Protein AF-0000000076438885 (afdb_homodimer)

Organism: Bos indicus x Bos taurus (NCBI:txid30522)

Solvent-accessible surface area (backbone atoms only — not comparable to full-atom values): 57020 Å² total; per-residue (Å²): 132,79,48,39,37,46,100,85,65,47,77,35,85,48,61,68,55,47,42,49,50,51,52,56,58,52,54,68,21,46,52,75,85,85,64,81,86,75,74,81,73,81,76,86,57,79,68,84,79,79,50,60,66,50,44,45,48,25,49,50,53,53,24,52,75,46,26,79,31,39,23,30,66,41,66,52,35,46,49,57,28,34,52,51,21,26,48,52,50,35,50,53,45,42,48,27,67,73,69,39,52,68,61,70,73,70,29,47,33,44,26,40,69,40,67,45,92,70,66,64,31,39,72,86,34,36,45,58,35,38,49,70,58,42,59,53,46,32,53,48,44,45,51,40,58,66,46,44,62,51,45,69,69,67,50,59,74,46,52,30,42,93,31,92,96,44,48,62,55,52,56,49,28,48,53,42,43,50,40,44,49,29,53,50,32,71,46,54,45,36,38,37,42,49,34,52,53,58,54,52,44,38,34,39,54,71,58,45,54,52,48,41,48,71,72,63,47,54,61,41,60,52,46,37,51,50,43,48,54,51,84,17,33,35,25,44,47,50,101,78,44,68,37,71,76,41,65,47,42,30,32,44,55,44,68,45,86,51,31,64,59,53,46,44,51,53,51,48,51,37,46,60,74,51,40,56,87,75,42,83,62,22,43,59,40,64,96,40,73,46,33,56,43,30,44,65,74,43,36,35,37,33,12,56,41,69,68,52,35,51,51,51,49,51,40,46,49,53,45,31,46,75,56,52,40,44,75,29,54,86,72,19,39,32,37,37,63,53,92,75,80,88,46,68,57,96,89,38,64,44,47,76,39,62,56,46,74,50,87,84,40,59,45,39,42,80,42,55,39,62,62,36,52,52,50,23,51,54,52,28,69,59,59,77,39,73,68,55,52,52,50,47,43,59,66,59,25,45,59,56,40,49,60,63,47,61,54,48,46,63,47,74,70,52,50,52,50,52,50,49,48,52,51,47,53,53,33,56,72,69,65,52,55,88,82,53,91,69,55,70,64,58,51,46,65,71,64,55,76,85,69,49,72,68,53,50,46,50,52,49,31,50,52,50,49,36,56,51,67,70,43,87,87,43,66,62,48,46,55,71,70,40,53,63,79,70,66,64,66,86,61,87,78,74,84,44,57,64,50,38,53,28,63,73,66,71,41,53,71,70,54,50,52,52,54,43,68,58,53,81,113,132,80,49,39,39,46,100,85,66,46,75,34,82,48,61,69,55,47,42,48,50,52,52,56,58,53,58,67,21,46,51,73,84,86,63,80,86,75,76,81,74,80,74,86,58,78,68,82,77,79,50,58,64,50,44,46,50,25,49,49,53,53,27,52,73,45,28,79,31,35,26,28,67,44,66,50,36,45,51,59,27,34,52,51,21,27,50,52,50,36,49,54,46,40,48,26,67,73,69,38,51,69,61,70,72,70,29,46,33,44,25,39,70,41,70,44,94,69,66,64,30,39,73,85,33,38,45,58,35,37,50,71,56,43,59,53,46,32,52,47,44,45,51,41,58,64,46,44,62,51,46,70,69,67,50,58,75,47,51,29,44,92,30,90,96,44,48,65,53,54,57,49,29,47,52,41,44,51,41,43,49,29,55,50,30,72,46,55,45,35,36,38,41,48,34,52,53,59,53,54,45,38,35,39,54,70,58,48,56,51,48,41,50,73,72,63,47,54,62,40,61,51,45,36,52,50,43,48,53,52,83,17,33,34,26,45,49,50,100,78,45,68,37,72,77,43,63,48,41,30,33,43,57,42,68,44,86,50,28,63,59,53,46,45,52,54,52,46,52,36,47,59,74,52,40,56,86,74,41,83,63,22,43,58,42,64,94,40,76,46,35,57,42,30,45,66,73,43,36,35,38,34,12,56,41,69,68,52,36,50,51,52,49,51,38,46,49,54,46,31,48,75,56,52,42,46,75,28,52,86,72,20,39,33,36,38,65,53,92,74,80,88,46,71,55,96,89,39,63,44,46,76,40,61,58,47,74,50,88,84,39,59,45,38,43,82,43,55,38,61,62,35,52,52,50,23,52,55,52,29,68,60,59,78,38,70,68,54,50,52,50,46,43,58,66,58,25,46,58,55,40,48,60,65,47,61,54,48,46,62,48,72,71,51,48,51,48,51,51,49,48,54,51,47,53,52,32,57,72,69,66,51,56,87,81,54,92,68,55,70,66,60,52,47,63,70,65,55,77,84,70,49,72,67,55,51,46,50,52,49,30,51,52,49,48,34,56,51,67,70,44,86,86,44,66,62,48,47,54,73,70,40,54,63,81,70,66,63,63,86,62,86,79,76,84,45,57,64,50,38,53,28,63,73,67,72,44,52,71,68,55,48,52,52,53,41,68,56,49,84,109

pLDDT: mean 83.46, std 12.61, range [27.72, 96.5]

Structure (mmCIF, N/CA/C/O backbone):
data_AF-0000000076438885-model_v1
#
loop_
_entity.id
_entity.type
_entity.pdbx_description
1 polymer 'Reverse transcriptase domain-containing protein'
#
loop_
_atom_site.group_PDB
_atom_site.id
_atom_site.type_symbol
_atom_site.label_atom_id
_atom_site.label_alt_id
_atom_site.label_comp_id
_atom_site.label_asym_id
_atom_site.label_entity_id
_atom_site.label_seq_id
_atom_site.pdbx_PDB_ins_code
_atom_site.Cartn_x
_atom_site.Cartn_y
_atom_site.Cartn_z
_atom_site.occupancy
_atom_site.B_iso_or_equiv
_atom_site.auth_seq_id
_atom_site.auth_comp_id
_atom_site.auth_asym_id
_atom_site.auth_atom_id
_atom_site.pdbx_PDB_model_num
ATOM 1 N N . MET A 1 1 ? 9.789 -0.807 22.453 1 44.31 1 MET A N 1
ATOM 2 C CA . MET A 1 1 ? 8.742 -0.35 23.359 1 44.31 1 MET A CA 1
ATOM 3 C C . MET A 1 1 ? 9.305 0.634 24.391 1 44.31 1 MET A C 1
ATOM 5 O O . MET A 1 1 ? 10.172 0.279 25.188 1 44.31 1 MET A O 1
ATOM 9 N N . GLY A 1 2 ? 9.375 1.85 24 1 55.56 2 GLY A N 1
ATOM 10 C CA . GLY A 1 2 ? 10.211 2.826 24.688 1 55.56 2 GLY A CA 1
ATOM 11 C C . GLY A 1 2 ? 9.797 3.062 26.125 1 55.56 2 GLY A C 1
ATOM 12 O O . GLY A 1 2 ? 8.68 2.715 26.516 1 55.56 2 GLY A O 1
ATOM 13 N N . SER A 1 3 ? 10.734 3.115 27.031 1 67.94 3 SER A N 1
ATOM 14 C CA . SER A 1 3 ? 10.625 3.465 28.438 1 67.94 3 SER A CA 1
ATOM 15 C C . SER A 1 3 ? 10.023 4.855 28.609 1 67.94 3 SER A C 1
ATOM 17 O O . SER A 1 3 ? 10.227 5.738 27.781 1 67.94 3 SER A O 1
ATOM 19 N N . ILE A 1 4 ? 8.883 4.992 29.391 1 76.44 4 ILE A N 1
ATOM 20 C CA . ILE A 1 4 ? 8.273 6.258 29.766 1 76.44 4 ILE A CA 1
ATOM 21 C C . ILE A 1 4 ? 8.758 6.66 31.156 1 76.44 4 ILE A C 1
ATOM 23 O O . ILE A 1 4 ? 9.039 5.801 32 1 76.44 4 ILE A O 1
ATOM 27 N N . LYS A 1 5 ? 9.016 7.848 31.312 1 78.81 5 LYS A N 1
ATOM 28 C CA . LYS A 1 5 ? 9.516 8.344 32.594 1 78.81 5 LYS A CA 1
ATOM 29 C C . LYS A 1 5 ? 8.367 8.633 33.562 1 78.81 5 LYS A C 1
ATOM 31 O O . LYS A 1 5 ? 7.273 9.016 33.125 1 78.81 5 LYS A O 1
ATOM 36 N N . ASP A 1 6 ? 8.594 8.344 34.812 1 77.25 6 ASP A N 1
ATOM 37 C CA . ASP A 1 6 ? 7.598 8.68 35.844 1 77.25 6 ASP A CA 1
ATOM 38 C C . ASP A 1 6 ? 7.629 10.172 36.156 1 77.25 6 ASP A C 1
ATOM 40 O O . ASP A 1 6 ? 8.391 10.93 35.562 1 77.25 6 ASP A O 1
ATOM 44 N N . ARG A 1 7 ? 6.812 10.664 37.125 1 75.81 7 ARG A N 1
ATOM 45 C CA . ARG A 1 7 ? 6.684 12.07 37.5 1 75.81 7 ARG A CA 1
ATOM 46 C C . ARG A 1 7 ? 8.008 12.625 38 1 75.81 7 ARG A C 1
ATOM 48 O O . ARG A 1 7 ? 8.281 13.82 37.844 1 75.81 7 ARG A O 1
ATOM 55 N N . ASN A 1 8 ? 8.836 11.625 38.531 1 75.38 8 ASN A N 1
ATOM 56 C CA . ASN A 1 8 ? 10.117 12.031 39.094 1 75.38 8 ASN A CA 1
ATOM 57 C C . ASN A 1 8 ? 11.258 11.852 38.094 1 75.38 8 ASN A C 1
ATOM 59 O O . ASN A 1 8 ? 12.43 12.016 38.469 1 75.38 8 ASN A O 1
ATOM 63 N N . GLY A 1 9 ? 10.922 11.555 36.906 1 77 9 GLY A N 1
ATOM 64 C CA . GLY A 1 9 ? 11.93 11.477 35.875 1 77 9 GLY A CA 1
ATOM 65 C C . GLY A 1 9 ? 12.57 10.109 35.75 1 77 9 GLY A C 1
ATOM 66 O O . GLY A 1 9 ? 13.547 9.93 35.031 1 77 9 GLY A O 1
ATOM 67 N N . MET A 1 10 ? 12.133 9.125 36.5 1 77.12 10 MET A N 1
ATOM 68 C CA . MET A 1 10 ? 12.727 7.789 36.469 1 77.12 10 MET A CA 1
ATOM 69 C C . MET A 1 10 ? 12.125 6.949 35.375 1 77.12 10 MET A C 1
ATOM 71 O O . MET A 1 10 ? 10.93 7.035 35.094 1 77.12 10 MET A O 1
ATOM 75 N N . ASP A 1 11 ? 12.953 6.223 34.719 1 82.5 11 ASP A N 1
ATOM 76 C CA . ASP A 1 11 ? 12.523 5.383 33.594 1 82.5 11 ASP A CA 1
ATOM 77 C C . ASP A 1 11 ? 11.688 4.203 34.094 1 82.5 11 ASP A C 1
ATOM 79 O O . ASP A 1 11 ? 12.078 3.516 35.062 1 82.5 11 ASP A O 1
ATOM 83 N N . LEU A 1 12 ? 10.539 4.031 33.594 1 81.94 12 LEU A N 1
ATOM 84 C CA . LEU A 1 12 ? 9.656 2.916 33.938 1 81.94 12 LEU A CA 1
ATOM 85 C C . LEU A 1 12 ? 9.82 1.779 32.906 1 81.94 12 LEU A C 1
ATOM 87 O O . LEU A 1 12 ? 9.797 2.008 31.703 1 81.94 12 LEU A O 1
ATOM 91 N N . THR A 1 13 ? 10.086 0.599 33.375 1 78.81 13 THR A N 1
ATOM 92 C CA . THR A 1 13 ? 10.297 -0.53 32.469 1 78.81 13 THR A CA 1
ATOM 93 C C . THR A 1 13 ? 9.18 -1.556 32.625 1 78.81 13 THR A C 1
ATOM 95 O O . THR A 1 13 ? 8.906 -2.318 31.688 1 78.81 13 THR A O 1
ATOM 98 N N . GLU A 1 14 ? 8.5 -1.456 33.719 1 78.38 14 GLU A N 1
ATOM 99 C CA . GLU A 1 14 ? 7.461 -2.457 33.969 1 78.38 14 GLU A CA 1
ATOM 100 C C . GLU A 1 14 ? 6.145 -2.059 33.312 1 78.38 14 GLU A C 1
ATOM 102 O O . GLU A 1 14 ? 5.742 -0.896 33.375 1 78.38 14 GLU A O 1
ATOM 107 N N . ALA A 1 15 ? 5.504 -3.037 32.781 1 81.88 15 ALA A N 1
ATOM 108 C CA . ALA A 1 15 ? 4.27 -2.84 32.031 1 81.88 15 ALA A CA 1
ATOM 109 C C . ALA A 1 15 ? 3.205 -2.166 32.906 1 81.88 15 ALA A C 1
ATOM 111 O O . ALA A 1 15 ? 2.545 -1.223 32.469 1 81.88 15 ALA A O 1
ATOM 112 N N . GLU A 1 16 ? 3.066 -2.586 34.094 1 82.94 16 GLU A N 1
ATOM 113 C CA . GLU A 1 16 ? 2.025 -2.059 34.969 1 82.94 16 GLU A CA 1
ATOM 114 C C . GLU A 1 16 ? 2.305 -0.607 35.344 1 82.94 16 GLU A C 1
ATOM 116 O O . GLU A 1 16 ? 1.382 0.202 35.469 1 82.94 16 GLU A O 1
ATOM 121 N N . ASP A 1 17 ? 3.52 -0.345 35.531 1 83.75 17 ASP A N 1
ATOM 122 C CA . ASP A 1 17 ? 3.904 1.018 35.906 1 83.75 17 ASP A CA 1
ATOM 123 C C . ASP A 1 17 ? 3.676 1.975 34.75 1 83.75 17 ASP A C 1
ATOM 125 O O . ASP A 1 17 ? 3.281 3.125 34.938 1 83.75 17 ASP A O 1
ATOM 129 N N . ILE A 1 18 ? 3.928 1.533 33.625 1 83.25 18 ILE A N 1
ATOM 130 C CA . ILE A 1 18 ? 3.717 2.354 32.438 1 83.25 18 ILE A CA 1
ATOM 131 C C . ILE A 1 18 ? 2.227 2.648 32.281 1 83.25 18 ILE A C 1
ATOM 133 O O . ILE A 1 18 ? 1.841 3.789 32 1 83.25 18 ILE A O 1
ATOM 137 N N . LYS A 1 19 ? 1.438 1.664 32.5 1 84.75 19 LYS A N 1
ATOM 138 C CA . LYS A 1 19 ? -0.008 1.852 32.406 1 84.75 19 LYS A CA 1
ATOM 139 C C . LYS A 1 19 ? -0.5 2.838 33.469 1 84.75 19 LYS A C 1
ATOM 141 O O . LYS A 1 19 ? -1.353 3.682 33.188 1 84.75 19 LYS A O 1
ATOM 146 N N . LYS A 1 20 ? 0.066 2.68 34.562 1 84.5 20 LYS A N 1
ATOM 147 C CA . LYS A 1 20 ? -0.312 3.576 35.656 1 84.5 20 LYS A CA 1
ATOM 148 C C . LYS A 1 20 ? 0.082 5.016 35.344 1 84.5 20 LYS A C 1
ATOM 150 O O . LYS A 1 20 ? -0.666 5.949 35.656 1 84.5 20 LYS A O 1
ATOM 155 N N . ARG A 1 21 ? 1.213 5.133 34.812 1 85.56 21 ARG A N 1
ATOM 156 C CA . ARG A 1 21 ? 1.665 6.477 34.438 1 85.56 21 ARG A CA 1
ATOM 157 C C . ARG A 1 21 ? 0.74 7.105 33.406 1 85.56 21 ARG A C 1
ATOM 159 O O . ARG A 1 21 ? 0.396 8.281 33.5 1 85.56 21 ARG A O 1
ATOM 166 N N . TRP A 1 22 ? 0.438 6.352 32.5 1 85.56 22 TRP A N 1
ATOM 167 C CA . TRP A 1 22 ? -0.503 6.848 31.5 1 85.56 22 TRP A CA 1
ATOM 168 C C . TRP A 1 22 ? -1.851 7.172 32.125 1 85.56 22 TRP A C 1
ATOM 170 O O . TRP A 1 22 ? -2.479 8.18 31.797 1 85.56 22 TRP A O 1
ATOM 180 N N . GLN A 1 23 ? -2.221 6.391 33 1 83.62 23 GLN A N 1
ATOM 181 C CA . GLN A 1 23 ? -3.459 6.656 33.719 1 83.62 23 GLN A CA 1
ATOM 182 C C . GLN A 1 23 ? -3.391 7.988 34.469 1 83.62 23 GLN A C 1
ATOM 184 O O . GLN A 1 23 ? -4.359 8.75 34.469 1 83.62 23 GLN A O 1
ATOM 189 N N . GLU A 1 24 ? -2.311 8.219 35 1 83.25 24 GLU A N 1
ATOM 190 C CA . GLU A 1 24 ? -2.107 9.484 35.688 1 83.25 24 GLU A CA 1
ATOM 191 C C . GLU A 1 24 ? -2.164 10.664 34.719 1 83.25 24 GLU A C 1
ATOM 193 O O . GLU A 1 24 ? -2.725 11.711 35.062 1 83.25 24 GLU A O 1
ATOM 198 N N . TYR A 1 25 ? -1.549 10.414 33.656 1 84.06 25 TYR A N 1
ATOM 199 C CA . TYR A 1 25 ? -1.503 11.477 32.656 1 84.06 25 TYR A CA 1
ATOM 200 C C . TYR A 1 25 ? -2.906 11.852 32.188 1 84.06 25 TYR A C 1
ATOM 202 O O . TYR A 1 25 ? -3.15 12.992 31.797 1 84.06 25 TYR A O 1
ATOM 210 N N . THR A 1 26 ? -3.852 10.977 32.281 1 82.75 26 THR A N 1
ATOM 211 C CA . THR A 1 26 ? -5.207 11.211 31.812 1 82.75 26 THR A CA 1
ATOM 212 C C . THR A 1 26 ? -5.938 12.203 32.719 1 82.75 26 THR A C 1
ATOM 214 O O . THR A 1 26 ? -7.031 12.664 32.375 1 82.75 26 THR A O 1
ATOM 217 N N . GLU A 1 27 ? -5.375 12.547 33.781 1 80.75 27 GLU A N 1
ATOM 218 C CA . GLU A 1 27 ? -5.953 13.562 34.656 1 80.75 27 GLU A CA 1
ATOM 219 C C . GLU A 1 27 ? -6.086 14.898 33.938 1 80.75 27 GLU A C 1
ATOM 221 O O . GLU A 1 27 ? -6.891 15.75 34.344 1 80.75 27 GLU A O 1
ATOM 226 N N . LEU A 1 28 ? -5.309 15 32.938 1 81.25 28 LEU A N 1
ATOM 227 C CA . LEU A 1 28 ? -5.344 16.203 32.094 1 81.25 28 LEU A CA 1
ATOM 228 C C . LEU A 1 28 ? -6.742 16.438 31.547 1 81.25 28 LEU A C 1
ATOM 230 O O . LEU A 1 28 ? -7.148 17.578 31.328 1 81.25 28 LEU A O 1
ATOM 234 N N . TYR A 1 29 ? -7.504 15.398 31.453 1 83 29 TYR A N 1
ATOM 235 C CA . TYR A 1 29 ? -8.805 15.477 30.781 1 83 29 TYR A CA 1
ATOM 236 C C . TYR A 1 29 ? -9.922 15.633 31.812 1 83 29 TYR A C 1
ATOM 238 O O . TYR A 1 29 ? -11.102 15.68 31.438 1 83 29 TYR A O 1
ATOM 246 N N . LYS A 1 30 ? -9.586 15.68 33.031 1 82.56 30 LYS A N 1
ATOM 247 C CA . LYS A 1 30 ? -10.602 15.797 34.062 1 82.56 30 LYS A CA 1
ATOM 248 C C . LYS A 1 30 ? -11.25 17.188 34.062 1 82.56 30 LYS A C 1
ATOM 250 O O . LYS A 1 30 ? -10.57 18.188 33.812 1 82.56 30 LYS A O 1
ATOM 255 N N . LYS A 1 31 ? -12.562 17.156 34.219 1 79 31 LYS A N 1
ATOM 256 C CA . LYS A 1 31 ? -13.344 18.391 34.219 1 79 31 LYS A CA 1
ATOM 257 C C . LYS A 1 31 ? -12.945 19.281 35.406 1 79 31 LYS A C 1
ATOM 259 O O . LYS A 1 31 ? -12.68 18.781 36.5 1 79 31 LYS A O 1
ATOM 264 N N . ASP A 1 32 ? -12.742 20.531 35.094 1 69.69 32 ASP A N 1
ATOM 265 C CA . ASP A 1 32 ? -12.531 21.469 36.188 1 69.69 32 ASP A CA 1
ATOM 266 C C . ASP A 1 32 ? -13.828 21.703 36.969 1 69.69 32 ASP A C 1
ATOM 268 O O . ASP A 1 32 ? -14.906 21.781 36.375 1 69.69 32 ASP A O 1
ATOM 272 N N . LEU A 1 33 ? -14.094 21.172 38.25 1 58.59 33 LEU A N 1
ATOM 273 C CA . LEU A 1 33 ? -15.219 21.109 39.188 1 58.59 33 LEU A CA 1
ATOM 274 C C . LEU A 1 33 ? -16.078 22.375 39.094 1 58.59 33 LEU A C 1
ATOM 276 O O . LEU A 1 33 ? -17.25 22.359 39.438 1 58.59 33 LEU A O 1
ATOM 280 N N . HIS A 1 34 ? -15.664 23.547 38.781 1 53.91 34 HIS A N 1
ATOM 281 C CA . HIS A 1 34 ? -16.406 24.75 39.125 1 53.91 34 HIS A CA 1
ATOM 282 C C . HIS A 1 34 ? -17.5 25.031 38.094 1 53.91 34 HIS A C 1
ATOM 284 O O . HIS A 1 34 ? -18.25 26 38.219 1 53.91 34 HIS A O 1
ATOM 290 N N . ASN A 1 35 ? -17.703 24.266 37.031 1 56.44 35 ASN A N 1
ATOM 291 C CA . ASN A 1 35 ? -18.656 24.812 36.062 1 56.44 35 ASN A CA 1
ATOM 292 C C . ASN A 1 35 ? -19.844 23.875 35.875 1 56.44 35 ASN A C 1
ATOM 294 O O . ASN A 1 35 ? -19.703 22.766 35.344 1 56.44 35 ASN A O 1
ATOM 298 N N . PRO A 1 36 ? -21.031 24.156 36.625 1 54.72 36 PRO A N 1
ATOM 299 C CA . PRO A 1 36 ? -22.203 23.297 36.469 1 54.72 36 PRO A CA 1
ATOM 300 C C . PRO A 1 36 ? -22.656 23.172 35.031 1 54.72 36 PRO A C 1
ATOM 302 O O . PRO A 1 36 ? -22.5 24.094 34.25 1 54.72 36 PRO A O 1
ATOM 305 N N . ASP A 1 37 ? -22.938 21.984 34.469 1 59.34 37 ASP A N 1
ATOM 306 C CA . ASP A 1 37 ? -23.469 21.625 33.156 1 59.34 37 ASP A CA 1
ATOM 307 C C . ASP A 1 37 ? -24.891 22.172 32.969 1 59.34 37 ASP A C 1
ATOM 309 O O . ASP A 1 37 ? -25.859 21.547 33.406 1 59.34 37 ASP A O 1
ATOM 313 N N . ASN A 1 38 ? -25.188 23.453 33.188 1 53.31 38 ASN A N 1
ATOM 314 C CA . ASN A 1 38 ? -26.578 23.922 33.156 1 53.31 38 ASN A CA 1
ATOM 315 C C . ASN A 1 38 ? -27.094 24 31.703 1 53.31 38 ASN A C 1
ATOM 317 O O . ASN A 1 38 ? -27.234 25.094 31.156 1 53.31 38 ASN A O 1
ATOM 321 N N . HIS A 1 39 ? -26.766 23.156 30.859 1 58.88 39 HIS A N 1
ATOM 322 C CA . HIS A 1 39 ? -27.266 23.547 29.531 1 58.88 39 HIS A CA 1
ATOM 323 C C . HIS A 1 39 ? -28.594 22.844 29.234 1 58.88 39 HIS A C 1
ATOM 325 O O . HIS A 1 39 ? -28.625 21.641 28.953 1 58.88 39 HIS A O 1
ATOM 331 N N . ASP A 1 40 ? -29.703 23.25 29.922 1 55.09 40 ASP A N 1
ATOM 332 C CA . ASP A 1 40 ? -31.047 22.734 29.625 1 55.09 40 ASP A CA 1
ATOM 333 C C . ASP A 1 40 ? -31.625 23.406 28.375 1 55.09 40 ASP A C 1
ATOM 335 O O . ASP A 1 40 ? -32.25 24.453 28.453 1 55.09 40 ASP A O 1
ATOM 339 N N . GLY A 1 41 ? -30.969 23.484 27.328 1 56.28 41 GLY A N 1
ATOM 340 C CA . GLY A 1 41 ? -31.672 24.188 26.266 1 56.28 41 GLY A CA 1
ATOM 341 C C . GLY A 1 41 ? -32.75 23.359 25.594 1 56.28 41 GLY A C 1
ATOM 342 O O . GLY A 1 41 ? -32.625 22.141 25.5 1 56.28 41 GLY A O 1
ATOM 343 N N . VAL A 1 42 ? -34 23.797 25.688 1 61.12 42 VAL A N 1
ATOM 344 C CA . VAL A 1 42 ? -35.156 23.266 24.969 1 61.12 42 VAL A CA 1
ATOM 345 C C . VAL A 1 42 ? -34.969 23.453 23.469 1 61.12 42 VAL A C 1
ATOM 347 O O . VAL A 1 42 ? -34.688 24.562 23 1 61.12 42 VAL A O 1
ATOM 350 N N . ILE A 1 43 ? -34.75 22.312 22.703 1 70.69 43 ILE A N 1
ATOM 351 C CA . ILE A 1 43 ? -34.688 22.375 21.25 1 70.69 43 ILE A CA 1
ATOM 352 C C . ILE A 1 43 ? -36 22.828 20.672 1 70.69 43 ILE A C 1
ATOM 354 O O . ILE A 1 43 ? -37.031 22.156 20.859 1 70.69 43 ILE A O 1
ATOM 358 N N . THR A 1 44 ? -36.125 24 20.172 1 73.19 44 THR A N 1
ATOM 359 C CA . THR A 1 44 ? -37.344 24.516 19.625 1 73.19 44 THR A CA 1
ATOM 360 C C . THR A 1 44 ? -37.469 24.172 18.141 1 73.19 44 THR A C 1
ATOM 362 O O . THR A 1 44 ? -38.594 24 17.641 1 73.19 44 THR A O 1
ATOM 365 N N . HIS A 1 45 ? -36.375 24.016 17.438 1 86 45 HIS A N 1
ATOM 366 C CA . HIS A 1 45 ? -36.406 23.766 15.992 1 86 45 HIS A CA 1
ATOM 367 C C . HIS A 1 45 ? -35.375 22.734 15.586 1 86 45 HIS A C 1
ATOM 369 O O . HIS A 1 45 ? -34.188 22.859 15.922 1 86 45 HIS A O 1
ATOM 375 N N . LEU A 1 46 ? -35.906 21.766 14.945 1 88.75 46 LEU A N 1
ATOM 376 C CA . LEU A 1 46 ? -35 20.734 14.422 1 88.75 46 LEU A CA 1
ATOM 377 C C . LEU A 1 46 ? -34.5 21.094 13.031 1 88.75 46 LEU A C 1
ATOM 379 O O . LEU A 1 46 ? -35.281 21.625 12.219 1 88.75 46 LEU A O 1
ATOM 383 N N . GLU A 1 47 ? -33.219 20.922 12.844 1 92.12 47 GLU A N 1
ATOM 384 C CA . GLU A 1 47 ? -32.688 21.078 11.5 1 92.12 47 GLU A CA 1
ATOM 385 C C . GLU A 1 47 ? -33.25 20.047 10.539 1 92.12 47 GLU A C 1
ATOM 387 O O . GLU A 1 47 ? -33.812 19.031 10.977 1 92.12 47 GLU A O 1
ATOM 392 N N . PRO A 1 48 ? -33.188 20.328 9.266 1 92.62 48 PRO A N 1
ATOM 393 C CA . PRO A 1 48 ? -33.75 19.375 8.297 1 92.62 48 PRO A CA 1
ATOM 394 C C . PRO A 1 48 ? -33.219 17.969 8.469 1 92.62 48 PRO A C 1
ATOM 396 O O . PRO A 1 48 ? -32.031 17.781 8.82 1 92.62 48 PRO A O 1
ATOM 399 N N . ASP A 1 49 ? -34.031 16.984 8.188 1 94.44 49 ASP A N 1
ATOM 400 C CA . ASP A 1 49 ? -33.688 15.578 8.344 1 94.44 49 ASP A CA 1
ATOM 401 C C . ASP A 1 49 ? -32.5 15.195 7.477 1 94.44 49 ASP A C 1
ATOM 403 O O . ASP A 1 49 ? -32.188 15.875 6.496 1 94.44 49 ASP A O 1
ATOM 407 N N . ILE A 1 50 ? -31.859 14.148 7.898 1 94.38 50 ILE A N 1
ATOM 408 C CA . ILE A 1 50 ? -30.734 13.602 7.148 1 94.38 50 ILE A CA 1
ATOM 409 C C . ILE A 1 50 ? -31.25 12.844 5.926 1 94.38 50 ILE A C 1
ATOM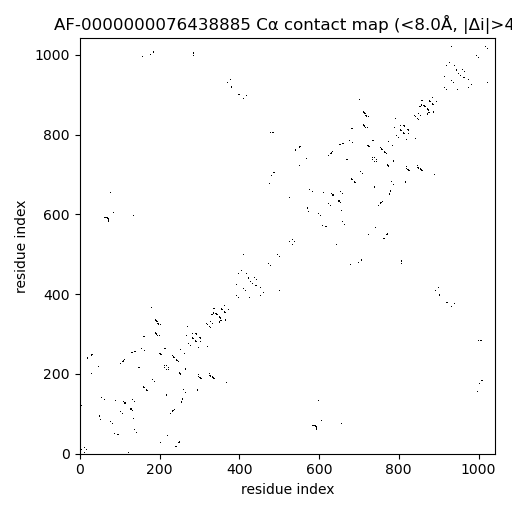 411 O O . ILE A 1 50 ? -32.188 12.062 6.027 1 94.38 50 ILE A O 1
ATOM 415 N N . LEU A 1 51 ? -30.672 13.148 4.879 1 93.19 51 LEU A N 1
ATOM 416 C CA . LEU A 1 51 ? -31.062 12.453 3.656 1 93.19 51 LEU A CA 1
ATOM 417 C C . LEU A 1 51 ? -30.203 11.195 3.463 1 93.19 51 LEU A C 1
ATOM 419 O O . LEU A 1 51 ? -29.078 11.133 3.947 1 93.19 51 LEU A O 1
ATOM 423 N N . GLU A 1 52 ? -30.797 10.305 2.787 1 89 52 GLU A N 1
ATOM 424 C CA . GLU A 1 52 ? -30.062 9.07 2.498 1 89 52 GLU A CA 1
ATOM 425 C C . GLU A 1 52 ? -28.797 9.352 1.684 1 89 52 GLU A C 1
ATOM 427 O O . GLU A 1 52 ? -27.781 8.695 1.865 1 89 52 GLU A O 1
ATOM 432 N N . CYS A 1 53 ? -28.922 10.328 0.885 1 88.62 53 CYS A N 1
ATOM 433 C CA . CYS A 1 53 ? -27.781 10.672 0.04 1 88.62 53 CYS A CA 1
ATOM 434 C C . CYS A 1 53 ? -26.609 11.188 0.877 1 88.62 53 CYS A C 1
ATOM 436 O O . CYS A 1 53 ? -25.453 11.023 0.5 1 88.62 53 CYS A O 1
ATOM 438 N N . GLU A 1 54 ? -26.922 11.812 1.953 1 90.94 54 GLU A N 1
ATOM 439 C CA . GLU A 1 54 ? -25.875 12.305 2.84 1 90.94 54 GLU A CA 1
ATOM 440 C C . GLU A 1 54 ? -25.125 11.156 3.5 1 90.94 54 GLU A C 1
ATOM 442 O O . GLU A 1 54 ? -23.906 11.219 3.672 1 90.94 54 GLU A O 1
ATOM 447 N N . VAL A 1 55 ? -25.844 10.148 3.771 1 87.12 55 VAL A N 1
ATOM 448 C CA . VAL A 1 55 ? -25.25 8.977 4.398 1 87.12 55 VAL A CA 1
ATOM 449 C C . VAL A 1 55 ? -24.328 8.266 3.404 1 87.12 55 VAL A C 1
ATOM 451 O O . VAL A 1 55 ? -23.219 7.855 3.754 1 87.12 55 VAL A O 1
ATOM 454 N N . LYS A 1 56 ? -24.844 8.242 2.25 1 81.81 56 LYS A N 1
ATOM 455 C CA . LYS A 1 56 ? -24.047 7.617 1.2 1 81.81 56 LYS A CA 1
ATOM 456 C C . LYS A 1 56 ? -22.75 8.398 0.958 1 81.81 56 LYS A C 1
ATOM 458 O O . LYS A 1 56 ? -21.672 7.809 0.865 1 81.81 56 LYS A O 1
ATOM 463 N N . TRP A 1 57 ? -22.938 9.656 0.902 1 83.81 57 TRP A N 1
ATOM 464 C CA . TRP A 1 57 ? -21.781 10.523 0.716 1 83.81 57 TRP A CA 1
ATOM 465 C C . TRP A 1 57 ? -20.781 10.352 1.853 1 83.81 57 TRP A C 1
ATOM 467 O O . TRP A 1 57 ? -19.578 10.242 1.616 1 83.81 57 TRP A O 1
ATOM 477 N N . ALA A 1 58 ? -21.219 10.32 3.002 1 84.44 58 ALA A N 1
ATOM 478 C CA . ALA A 1 58 ? -20.359 10.195 4.176 1 84.44 58 ALA A CA 1
ATOM 479 C C . ALA A 1 58 ? -19.609 8.875 4.164 1 84.44 58 ALA A C 1
ATOM 481 O O . ALA A 1 58 ? -18.406 8.828 4.461 1 84.44 58 ALA A O 1
ATOM 482 N N . LEU A 1 59 ? -20.266 7.945 3.793 1 74.69 59 LEU A N 1
ATOM 483 C CA . LEU A 1 59 ? -19.672 6.617 3.729 1 74.69 59 LEU A CA 1
ATOM 484 C C . LEU A 1 59 ? -18.562 6.574 2.686 1 74.69 59 LEU A C 1
ATOM 486 O O . LEU A 1 59 ? -17.484 6.008 2.932 1 74.69 59 LEU A O 1
ATOM 490 N N . GLU A 1 60 ? -18.812 7.18 1.625 1 71.12 60 GLU A N 1
ATOM 491 C CA . GLU A 1 60 ? -17.828 7.215 0.544 1 71.12 60 GLU A CA 1
ATOM 492 C C . GLU A 1 60 ? -16.625 8.055 0.929 1 71.12 60 GLU A C 1
ATOM 494 O O . GLU A 1 60 ? -15.492 7.715 0.574 1 71.12 60 GLU A O 1
ATOM 499 N N . SER A 1 61 ? -16.891 9.078 1.584 1 74.62 61 SER A N 1
ATOM 500 C CA . SER A 1 61 ? -15.828 10.008 1.963 1 74.62 61 SER A CA 1
ATOM 501 C C . SER A 1 61 ? -14.883 9.375 2.979 1 74.62 61 SER A C 1
ATOM 503 O O . SER A 1 61 ? -13.695 9.695 3.006 1 74.62 61 SER A O 1
ATOM 505 N N . ILE A 1 62 ? -15.406 8.586 3.764 1 68.88 62 ILE A N 1
ATOM 506 C CA . ILE A 1 62 ? -14.617 7.957 4.812 1 68.88 62 ILE A CA 1
ATOM 507 C C . ILE A 1 62 ? -13.766 6.836 4.219 1 68.88 62 ILE A C 1
ATOM 509 O O . ILE A 1 62 ? -12.617 6.641 4.617 1 68.88 62 ILE A O 1
ATOM 513 N N . THR A 1 63 ? -14.375 6.281 3.26 1 55.97 63 THR A N 1
ATOM 514 C CA . THR A 1 63 ? -13.695 5.137 2.652 1 55.97 63 THR A CA 1
ATOM 515 C C . THR A 1 63 ? -12.578 5.602 1.73 1 55.97 63 THR A C 1
ATOM 517 O O . THR A 1 63 ? -11.523 4.965 1.658 1 55.97 63 THR A O 1
ATOM 520 N N . THR A 1 64 ? -12.859 6.742 0.957 1 50.31 64 THR A N 1
ATOM 521 C CA . THR A 1 64 ? -11.875 7.211 -0.012 1 50.31 64 THR A CA 1
ATOM 522 C C . THR A 1 64 ? -10.664 7.809 0.696 1 50.31 64 THR A C 1
ATOM 524 O O . THR A 1 64 ? -9.547 7.738 0.187 1 50.31 64 THR A O 1
ATOM 527 N N . ASN A 1 65 ? -10.922 8.672 1.617 1 45.72 65 ASN A N 1
ATOM 528 C CA . ASN A 1 65 ? -9.805 9.352 2.258 1 45.72 65 ASN A CA 1
ATOM 529 C C . ASN A 1 65 ? -8.828 8.367 2.883 1 45.72 65 ASN A C 1
ATOM 531 O O . ASN A 1 65 ? -7.652 8.688 3.086 1 45.72 65 ASN A O 1
ATOM 535 N N . LYS A 1 66 ? -9.297 7.379 3.293 1 39.06 66 LYS A N 1
ATOM 536 C CA . LYS A 1 66 ? -8.359 6.398 3.836 1 39.06 66 LYS A CA 1
ATOM 537 C C . LYS A 1 66 ? -7.793 5.512 2.732 1 39.06 66 LYS A C 1
ATOM 539 O O . LYS A 1 66 ? -6.848 4.754 2.963 1 39.06 66 LYS A O 1
ATOM 544 N N . ALA A 1 67 ? -8.758 5.352 1.736 1 36.72 67 ALA A N 1
ATOM 545 C CA . ALA A 1 67 ? -8.438 4.238 0.846 1 36.72 67 ALA A CA 1
ATOM 546 C C . ALA A 1 67 ? -7.238 4.566 -0.035 1 36.72 67 ALA A C 1
ATOM 548 O O . ALA A 1 67 ? -7.195 4.184 -1.206 1 36.72 67 ALA A O 1
ATOM 549 N N . SER A 1 68 ? -6.707 5.652 -0.041 1 33.19 68 SER A N 1
ATOM 550 C CA . SER A 1 68 ? -5.574 5.371 -0.913 1 33.19 68 SER A CA 1
ATOM 551 C C . SER A 1 68 ? -4.957 4.008 -0.6 1 33.19 68 SER A C 1
ATOM 553 O O . SER A 1 68 ? -4.02 3.576 -1.272 1 33.19 68 SER A O 1
ATOM 555 N N . GLY A 1 69 ? -5.035 3.596 0.576 1 31.19 69 GLY A N 1
ATOM 556 C CA . GLY A 1 69 ? -4.609 2.217 0.759 1 31.19 69 GLY A CA 1
ATOM 557 C C . GLY A 1 69 ? -5.602 1.208 0.209 1 31.19 69 GLY A C 1
ATOM 558 O O . GLY A 1 69 ? -6.75 1.553 -0.086 1 31.19 69 GLY A O 1
ATOM 559 N N . GLY A 1 70 ? -5.184 0.044 -0.413 1 30.56 70 GLY A N 1
ATOM 560 C CA . GLY A 1 70 ? -5.75 -1.137 -1.046 1 30.56 70 GLY A CA 1
ATOM 561 C C . GLY A 1 70 ? -6.992 -1.653 -0.343 1 30.56 70 GLY A C 1
ATOM 562 O O . GLY A 1 70 ? -7.043 -2.816 0.065 1 30.56 70 GLY A O 1
ATOM 563 N N . ASP A 1 71 ? -7.562 -0.918 0.462 1 33.47 71 ASP A N 1
ATOM 564 C CA . ASP A 1 71 ? -8.633 -1.637 1.153 1 33.47 71 ASP A CA 1
ATOM 565 C C . ASP A 1 71 ? -9.695 -2.119 0.171 1 33.47 71 ASP A C 1
ATOM 567 O O . ASP A 1 71 ? -9.977 -1.451 -0.826 1 33.47 71 ASP A O 1
ATOM 571 N N . GLY A 1 72 ? -9.789 -3.371 -0.111 1 34.41 72 GLY A N 1
ATOM 572 C CA . GLY A 1 72 ? -10.391 -4.43 -0.907 1 34.41 72 GLY A CA 1
ATOM 573 C C . GLY A 1 72 ? -11.898 -4.293 -1.04 1 34.41 72 GLY A C 1
ATOM 574 O O . GLY A 1 72 ? -12.57 -5.234 -1.457 1 34.41 72 GLY A O 1
ATOM 575 N N . ILE A 1 73 ? -12.602 -3.537 -0.15 1 37.5 73 ILE A N 1
ATOM 576 C CA . ILE A 1 73 ? -14.008 -3.791 -0.467 1 37.5 73 ILE A CA 1
ATOM 577 C C . ILE A 1 73 ? -14.344 -3.199 -1.833 1 37.5 73 ILE A C 1
ATOM 579 O O . ILE A 1 73 ? -14.219 -1.989 -2.039 1 37.5 73 ILE A O 1
ATOM 583 N N . PRO A 1 74 ? -14.461 -4.039 -2.727 1 40.72 74 PRO A N 1
ATOM 584 C CA . PRO A 1 74 ? -14.867 -3.596 -4.062 1 40.72 74 PRO A CA 1
ATOM 585 C C . PRO A 1 74 ? -16.031 -2.611 -4.031 1 40.72 74 PRO A C 1
ATOM 587 O O . PRO A 1 74 ? -16.891 -2.695 -3.148 1 40.72 74 PRO A O 1
ATOM 590 N N . VAL A 1 75 ? -15.938 -1.54 -4.637 1 44.03 75 VAL A N 1
ATOM 591 C CA . VAL A 1 75 ? -16.906 -0.469 -4.848 1 44.03 75 VAL A CA 1
ATOM 592 C C . VAL A 1 75 ? -18.312 -1.062 -4.996 1 44.03 75 VAL A C 1
ATOM 594 O O . VAL A 1 75 ? -19.281 -0.497 -4.5 1 44.03 75 VAL A O 1
ATOM 597 N N . GLU A 1 76 ? -18.391 -2.186 -5.691 1 44.81 76 GLU A N 1
ATOM 598 C CA . GLU A 1 76 ? -19.703 -2.789 -5.965 1 44.81 76 GLU A CA 1
ATOM 599 C C . GLU A 1 76 ? -20.375 -3.26 -4.68 1 44.81 76 GLU A C 1
ATOM 601 O O . GLU A 1 76 ? -21.578 -3.084 -4.504 1 44.81 76 GLU A O 1
ATOM 606 N N . LEU A 1 77 ? -19.609 -3.928 -3.963 1 44.72 77 LEU A N 1
ATOM 607 C CA . LEU A 1 77 ? -20.188 -4.34 -2.684 1 44.72 77 LEU A CA 1
ATOM 608 C C . LEU A 1 77 ? -20.578 -3.129 -1.849 1 44.72 77 LEU A C 1
ATOM 610 O O . LEU A 1 77 ? -21.609 -3.143 -1.176 1 44.72 77 LEU A O 1
ATOM 614 N N . PHE A 1 78 ? -19.766 -2.201 -2.004 1 46.16 78 PHE A N 1
ATOM 615 C CA . PHE A 1 78 ? -20.062 -0.953 -1.307 1 46.16 78 PHE A CA 1
ATOM 616 C C . PHE A 1 78 ? -21.391 -0.363 -1.774 1 46.16 78 PHE A C 1
ATOM 618 O O . PHE A 1 78 ? -22.172 0.135 -0.965 1 46.16 78 PHE A O 1
ATOM 625 N N . GLN A 1 79 ? -21.578 -0.616 -3.07 1 48.94 79 GLN A N 1
ATOM 626 C CA . GLN A 1 79 ? -22.797 -0.04 -3.621 1 48.94 79 GLN A CA 1
ATOM 627 C C . GLN A 1 79 ? -24.047 -0.768 -3.1 1 48.94 79 GLN A C 1
ATOM 629 O O . GLN A 1 79 ? -25.047 -0.135 -2.758 1 48.94 79 GLN A O 1
ATOM 634 N N . ILE A 1 80 ? -24 -2.018 -3.20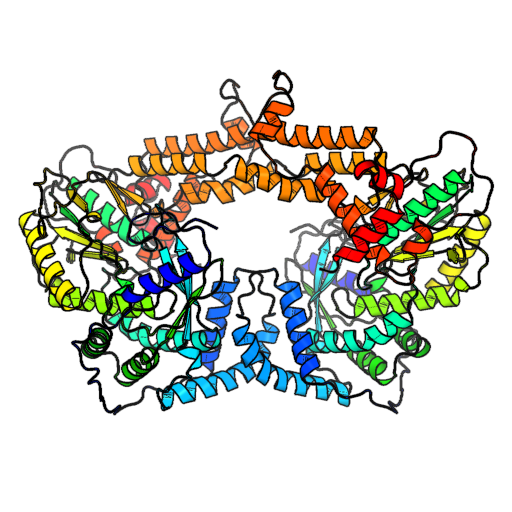3 1 48.09 80 ILE A N 1
ATOM 635 C CA . ILE A 1 80 ? -25.125 -2.816 -2.742 1 48.09 80 ILE A CA 1
ATOM 636 C C . ILE A 1 80 ? -25.312 -2.635 -1.236 1 48.09 80 ILE A C 1
ATOM 638 O O . ILE A 1 80 ? -26.422 -2.439 -0.757 1 48.09 80 ILE A O 1
ATOM 642 N N . LEU A 1 81 ? -24.156 -2.889 -0.612 1 49.03 81 LEU A N 1
ATOM 643 C CA . LEU A 1 81 ? -24.125 -2.727 0.837 1 49.03 81 LEU A CA 1
ATOM 644 C C . LEU A 1 81 ? -24.438 -1.284 1.229 1 49.03 81 LEU A C 1
ATOM 646 O O . LEU A 1 81 ? -25.047 -1.036 2.266 1 49.03 81 LEU A O 1
ATOM 650 N N . GLU A 1 82 ? -24.062 -0.605 0.24 1 54.97 82 GLU A N 1
ATOM 651 C CA . GLU A 1 82 ? -24.188 0.835 0.441 1 54.97 82 GLU A CA 1
ATOM 652 C C . GLU A 1 82 ? -25.656 1.257 0.524 1 54.97 82 GLU A C 1
ATOM 654 O O . GLU A 1 82 ? -26.031 2.055 1.387 1 54.97 82 GLU A O 1
ATOM 659 N N . ASP A 1 83 ? -26.438 0.374 -0.34 1 59.91 83 ASP A N 1
ATOM 660 C CA . ASP A 1 83 ? -27.797 0.927 -0.337 1 59.91 83 ASP A CA 1
ATOM 661 C C . ASP A 1 83 ? -28.547 0.519 0.924 1 59.91 83 ASP A C 1
ATOM 663 O O . ASP A 1 83 ? -29.219 1.345 1.545 1 59.91 83 ASP A O 1
ATOM 667 N N . ASP A 1 84 ? -28.5 -0.881 1.239 1 60.66 84 ASP A N 1
ATOM 668 C CA . ASP A 1 84 ? -29.188 -1.289 2.459 1 60.66 84 ASP A CA 1
ATOM 669 C C . ASP A 1 84 ? -28.484 -0.741 3.697 1 60.66 84 ASP A C 1
ATOM 671 O O . ASP A 1 84 ? -29.141 -0.32 4.656 1 60.66 84 ASP A O 1
ATOM 675 N N . ALA A 1 85 ? -27.188 -0.92 3.646 1 62.34 85 ALA A N 1
ATOM 676 C CA . ALA A 1 85 ? -26.422 -0.345 4.746 1 62.34 85 ALA A CA 1
ATOM 677 C C . ALA A 1 85 ? -26.719 1.141 4.914 1 62.34 85 ALA A C 1
ATOM 679 O O . ALA A 1 85 ? -26.844 1.634 6.035 1 62.34 85 ALA A O 1
ATOM 680 N N . VAL A 1 86 ? -26.875 1.647 3.754 1 75.94 86 VAL A N 1
ATOM 681 C CA . VAL A 1 86 ? -27.188 3.074 3.781 1 75.94 86 VAL A CA 1
ATOM 682 C C . VAL A 1 86 ? -28.531 3.303 4.457 1 75.94 86 VAL A C 1
ATOM 684 O O . VAL A 1 86 ? -28.688 4.238 5.242 1 75.94 86 VAL A O 1
ATOM 687 N N . LYS A 1 87 ? -29.422 2.385 4.191 1 76.31 87 LYS A N 1
ATOM 688 C CA . LYS A 1 87 ? -30.75 2.539 4.781 1 76.31 87 LYS A CA 1
ATOM 689 C C . LYS A 1 87 ? -30.703 2.346 6.293 1 76.31 87 LYS A C 1
ATOM 691 O O . LYS A 1 87 ? -31.328 3.107 7.043 1 76.31 87 LYS A O 1
ATOM 696 N N . VAL A 1 88 ? -29.984 1.354 6.684 1 71.75 88 VAL A N 1
ATOM 697 C CA . VAL A 1 88 ? -29.859 1.088 8.117 1 71.75 88 VAL A CA 1
ATOM 698 C C . VAL A 1 88 ? -29.141 2.24 8.797 1 71.75 88 VAL A C 1
ATOM 700 O O . VAL A 1 88 ? -29.578 2.736 9.836 1 71.75 88 VAL A O 1
ATOM 703 N N . LEU A 1 89 ? -28.047 2.572 8.203 1 79.5 89 LEU A N 1
ATOM 704 C CA . LEU A 1 89 ? -27.281 3.68 8.758 1 79.5 89 LEU A CA 1
ATOM 705 C C . LEU A 1 89 ? -28.109 4.957 8.789 1 79.5 89 LEU A C 1
ATOM 707 O O . LEU A 1 89 ? -28.031 5.742 9.734 1 79.5 89 LEU A O 1
ATOM 711 N N . HIS A 1 90 ? -28.828 5.066 7.727 1 87.38 90 HIS A N 1
ATOM 712 C CA . HIS A 1 90 ? -29.703 6.238 7.676 1 87.38 90 HIS A CA 1
ATOM 713 C C . HIS A 1 90 ? -30.703 6.234 8.828 1 87.38 90 HIS A C 1
ATOM 715 O O . HIS A 1 90 ? -30.922 7.273 9.453 1 87.38 90 HIS A O 1
ATOM 721 N N . SER A 1 91 ? -31.203 5.062 9.094 1 84.25 91 SER A N 1
ATOM 722 C CA . SER A 1 91 ? -32.156 4.949 10.188 1 84.25 91 SER A CA 1
ATOM 723 C C . SER A 1 91 ? -31.516 5.277 11.531 1 84.25 91 SER A C 1
ATOM 725 O O . SER A 1 91 ? -32.094 5.988 12.352 1 84.25 91 SER A O 1
ATOM 727 N N . ILE A 1 92 ? -30.391 4.781 11.742 1 82.62 92 ILE A N 1
ATOM 728 C CA . ILE A 1 92 ? -29.672 5.035 12.992 1 82.62 92 ILE A CA 1
ATOM 729 C C . ILE A 1 92 ? -29.328 6.52 13.094 1 82.62 92 ILE A C 1
ATOM 731 O O . ILE A 1 92 ? -29.578 7.145 14.133 1 82.62 92 ILE A O 1
ATOM 735 N N . CYS A 1 93 ? -28.812 7.035 12.031 1 90.31 93 CYS A N 1
ATOM 736 C CA . CYS A 1 93 ? -28.453 8.445 12.016 1 90.31 93 CYS A CA 1
ATOM 737 C C . CYS A 1 93 ? -29.672 9.328 12.258 1 90.31 93 CYS A C 1
ATOM 739 O O . CYS A 1 93 ? -29.594 10.305 13 1 90.31 93 CYS A O 1
ATOM 741 N N . GLN A 1 94 ? -30.734 8.898 11.633 1 92.56 94 GLN A N 1
ATOM 742 C CA . GLN A 1 94 ? -31.953 9.672 11.789 1 92.56 94 GLN A CA 1
ATOM 743 C C . GLN A 1 94 ? -32.469 9.609 13.227 1 92.56 94 GLN A C 1
ATOM 745 O O . GLN A 1 94 ? -32.969 10.602 13.75 1 92.56 94 GLN A O 1
ATOM 750 N N . GLN A 1 95 ? -32.344 8.508 13.781 1 90.56 95 GLN A N 1
ATOM 751 C CA . GLN A 1 95 ? -32.75 8.375 15.172 1 90.56 95 GLN A CA 1
ATOM 752 C C . GLN A 1 95 ? -31.922 9.273 16.078 1 90.56 95 GLN A C 1
ATOM 754 O O . GLN A 1 95 ? -32.469 9.969 16.938 1 90.56 95 GLN A O 1
ATOM 759 N N . ILE A 1 96 ? -30.688 9.266 15.938 1 91.81 96 ILE A N 1
ATOM 760 C CA . ILE A 1 96 ? -29.797 10.125 16.703 1 91.81 96 ILE A CA 1
ATOM 761 C C . ILE A 1 96 ? -30.141 11.594 16.438 1 91.81 96 ILE A C 1
ATOM 763 O O . ILE A 1 96 ? -30.188 12.406 17.359 1 91.81 96 ILE A O 1
ATOM 767 N N . TRP A 1 97 ? -30.375 11.836 15.164 1 93.69 97 TRP A N 1
ATOM 768 C CA . TRP A 1 97 ? -30.688 13.188 14.719 1 93.69 97 TRP A CA 1
ATOM 769 C C . TRP A 1 97 ? -31.938 13.711 15.406 1 93.69 97 TRP A C 1
ATOM 771 O O . TRP A 1 97 ? -31.969 14.836 15.906 1 93.69 97 TRP A O 1
ATOM 781 N N . LYS A 1 98 ? -32.906 12.875 15.539 1 92.5 98 LYS A N 1
ATOM 782 C CA . LYS A 1 98 ? -34.188 13.281 16.078 1 92.5 98 LYS A CA 1
ATOM 783 C C . LYS A 1 98 ? -34.188 13.289 17.609 1 92.5 98 LYS A C 1
ATOM 785 O O . LYS A 1 98 ? -34.75 14.18 18.234 1 92.5 98 LYS A O 1
ATOM 790 N N . THR A 1 99 ? -33.531 12.344 18.188 1 91.06 99 THR A N 1
ATOM 791 C CA . THR A 1 99 ? -33.594 12.195 19.625 1 91.06 99 THR A CA 1
ATOM 792 C C . THR A 1 99 ? -32.406 12.922 20.297 1 91.06 99 THR A C 1
ATOM 794 O O . THR A 1 99 ? -32.438 13.164 21.5 1 91.06 99 THR A O 1
ATOM 797 N N . GLN A 1 100 ? -31.297 13.148 19.5 1 91.5 100 GLN A N 1
ATOM 798 C CA . GLN A 1 100 ? -30.047 13.734 19.984 1 91.5 100 GLN A CA 1
ATOM 799 C C . GLN A 1 100 ? -29.359 12.82 20.984 1 91.5 100 GLN A C 1
ATOM 801 O O . GLN A 1 100 ? -28.547 13.273 21.797 1 91.5 100 GLN A O 1
ATOM 806 N N . GLN A 1 101 ? -29.781 11.562 20.953 1 89.88 101 GLN A N 1
ATOM 807 C CA . GLN A 1 101 ? -29.156 10.57 21.812 1 89.88 101 GLN A CA 1
ATOM 808 C C . GLN A 1 101 ? -28.203 9.672 21.031 1 89.88 101 GLN A C 1
ATOM 810 O O . GLN A 1 101 ? -28.562 9.172 19.969 1 89.88 101 GLN A O 1
ATOM 815 N N . TRP A 1 102 ? -27.062 9.586 21.609 1 90.06 102 TRP A N 1
ATOM 816 C CA . TRP A 1 102 ? -26.031 8.766 20.969 1 90.06 102 TRP A CA 1
ATOM 817 C C . TRP A 1 102 ? -25.953 7.395 21.625 1 90.06 102 TRP A C 1
ATOM 819 O O . TRP A 1 102 ? -26.156 7.262 22.844 1 90.06 102 TRP A O 1
ATOM 829 N N . PRO A 1 103 ? -25.609 6.363 20.891 1 83.62 103 PRO A N 1
ATOM 830 C CA . PRO A 1 103 ? -25.312 5.082 21.531 1 83.62 103 PRO A CA 1
ATOM 831 C C . PRO A 1 103 ? -24.094 5.152 22.438 1 83.62 103 PRO A C 1
ATOM 833 O O . PRO A 1 103 ? -23.109 5.848 22.125 1 83.62 103 PRO A O 1
ATOM 836 N N . GLN A 1 104 ? -24.109 4.453 23.484 1 81.94 104 GLN A N 1
ATOM 837 C CA . GLN A 1 104 ? -23.047 4.5 24.484 1 81.94 104 GLN A CA 1
ATOM 838 C C . GLN A 1 104 ? -21.719 4.039 23.891 1 81.94 104 GLN A C 1
ATOM 840 O O . GLN A 1 104 ? -20.656 4.574 24.219 1 81.94 104 GLN A O 1
ATOM 845 N N . ASP A 1 105 ? -21.797 3.18 22.984 1 76.5 105 ASP A N 1
ATOM 846 C CA . ASP A 1 105 ? -20.578 2.643 22.375 1 76.5 105 ASP A CA 1
ATOM 847 C C . ASP A 1 105 ? -19.859 3.715 21.562 1 76.5 105 ASP A C 1
ATOM 849 O O . ASP A 1 105 ? -18.625 3.668 21.422 1 76.5 105 ASP A O 1
ATOM 853 N N . TRP A 1 106 ? -20.625 4.645 21.125 1 82.19 106 TRP A N 1
ATOM 854 C CA . TRP A 1 106 ? -20.031 5.699 20.312 1 82.19 106 TRP A CA 1
ATOM 855 C C . TRP A 1 106 ? -19.375 6.762 21.188 1 82.19 106 TRP A C 1
ATOM 857 O O . TRP A 1 106 ? -18.609 7.594 20.688 1 82.19 106 TRP A O 1
ATOM 867 N N . LYS A 1 107 ? -19.656 6.715 22.453 1 86.75 107 LYS A N 1
ATOM 868 C CA . LYS A 1 107 ? -19.094 7.672 23.391 1 86.75 107 LYS A CA 1
ATOM 869 C C . LYS A 1 107 ? -17.828 7.113 24.047 1 86.75 107 LYS A C 1
ATOM 871 O O . LYS A 1 107 ? -17.203 7.781 24.891 1 86.75 107 LYS A O 1
ATOM 876 N N . ARG A 1 108 ? -17.469 5.93 23.625 1 82.88 108 ARG A N 1
ATOM 877 C CA . ARG A 1 108 ? -16.234 5.297 24.094 1 82.88 108 ARG A CA 1
ATOM 878 C C . ARG A 1 108 ? -15.148 5.359 23.031 1 82.88 108 ARG A C 1
ATOM 880 O O . ARG A 1 108 ? -15.414 5.152 21.844 1 82.88 108 ARG A O 1
ATOM 887 N N . SER A 1 109 ? -13.93 5.762 23.453 1 83.12 109 SER A N 1
ATOM 888 C CA . SER A 1 109 ? -12.836 5.879 22.5 1 83.12 109 SER A CA 1
ATOM 889 C C . SER A 1 109 ? -11.555 5.246 23.031 1 83.12 109 SER A C 1
ATOM 891 O O . SER A 1 109 ? -11.367 5.148 24.25 1 83.12 109 SER A O 1
ATOM 893 N N . VAL A 1 110 ? -10.773 4.781 22.156 1 82.25 110 VAL A N 1
ATOM 894 C CA . VAL A 1 110 ? -9.438 4.293 22.484 1 82.25 110 VAL A CA 1
ATOM 895 C C . VAL A 1 110 ? -8.391 5.301 22.016 1 82.25 110 VAL A C 1
ATOM 897 O O . VAL A 1 110 ? -8.359 5.668 20.828 1 82.25 110 VAL A O 1
ATOM 900 N N . PHE A 1 111 ? -7.578 5.789 22.984 1 86.38 111 PHE A N 1
ATOM 901 C CA . PHE A 1 111 ? -6.516 6.734 22.672 1 86.38 111 PHE A CA 1
ATOM 902 C C . PHE A 1 111 ? -5.223 6.004 22.328 1 86.38 111 PHE A C 1
ATOM 904 O O . PHE A 1 111 ? -4.801 5.102 23.047 1 86.38 111 PHE A O 1
ATOM 911 N N . ILE A 1 112 ? -4.609 6.418 21.234 1 83.94 112 ILE A N 1
ATOM 912 C CA . ILE A 1 112 ? -3.301 5.902 20.844 1 83.94 112 ILE A CA 1
ATOM 913 C C . ILE A 1 112 ? -2.25 7.004 20.984 1 83.94 112 ILE A C 1
ATOM 915 O O . ILE A 1 112 ? -2.344 8.047 20.344 1 83.94 112 ILE A O 1
ATOM 919 N N . PRO A 1 113 ? -1.328 6.699 21.859 1 84.69 113 PRO A N 1
ATOM 920 C CA . PRO A 1 113 ? -0.271 7.707 22 1 84.69 113 PRO A CA 1
ATOM 921 C C . PRO A 1 113 ? 0.718 7.691 20.844 1 84.69 113 PRO A C 1
ATOM 923 O O . PRO A 1 113 ? 1.271 6.637 20.5 1 84.69 113 PRO A O 1
ATOM 926 N N . ILE A 1 114 ? 0.955 8.859 20.219 1 81.19 114 ILE A N 1
ATOM 927 C CA . ILE A 1 114 ? 1.938 9.031 19.156 1 81.19 114 ILE A CA 1
ATOM 928 C C . ILE A 1 114 ? 2.99 10.047 19.578 1 81.19 114 ILE A C 1
ATOM 930 O O . ILE A 1 114 ? 2.656 11.172 19.953 1 81.19 114 ILE A O 1
ATOM 934 N N . PRO A 1 115 ? 4.199 9.625 19.578 1 77.69 115 PRO A N 1
ATOM 935 C CA . PRO A 1 115 ? 5.238 10.539 20.062 1 77.69 115 PRO A CA 1
ATOM 936 C C . PRO A 1 115 ? 5.414 11.766 19.172 1 77.69 115 PRO A C 1
ATOM 938 O O . PRO A 1 115 ? 5.32 11.648 17.938 1 77.69 115 PRO A O 1
ATOM 941 N N . LYS A 1 116 ? 5.484 12.844 19.828 1 76 116 LYS A N 1
ATOM 942 C CA . LYS A 1 116 ? 5.875 14.07 19.156 1 76 116 LYS A CA 1
ATOM 943 C C . LYS A 1 116 ? 7.387 14.125 18.938 1 76 116 LYS A C 1
ATOM 945 O O . LYS A 1 116 ? 8.094 13.156 19.219 1 76 116 LYS A O 1
ATOM 950 N N . LYS A 1 117 ? 7.855 15.227 18.25 1 68.25 117 LYS A N 1
ATOM 951 C CA . LYS A 1 117 ? 9.297 15.453 18.156 1 68.25 117 LYS A CA 1
ATOM 952 C C . LYS A 1 117 ? 9.906 15.695 19.531 1 68.25 117 LYS A C 1
ATOM 954 O O . LYS A 1 117 ? 9.289 16.328 20.391 1 68.25 117 LYS A O 1
ATOM 959 N N . GLY A 1 118 ? 10.852 14.977 19.953 1 65.5 118 GLY A N 1
ATOM 960 C CA . GLY A 1 118 ? 11.516 15.164 21.219 1 65.5 118 GLY A CA 1
ATOM 961 C C . GLY A 1 118 ? 11.695 13.875 22 1 65.5 118 GLY A C 1
ATOM 962 O O . GLY A 1 118 ? 11.828 12.797 21.406 1 65.5 118 GLY A O 1
ATOM 963 N N . ASN A 1 119 ? 11.695 14.188 23.328 1 71.44 119 ASN A N 1
ATOM 964 C CA . ASN A 1 119 ? 11.945 13.055 24.203 1 71.44 119 ASN A CA 1
ATOM 965 C C . ASN A 1 119 ? 10.719 12.148 24.312 1 71.44 119 ASN A C 1
ATOM 967 O O . ASN A 1 119 ? 9.695 12.539 24.875 1 71.44 119 ASN A O 1
ATOM 971 N N . ALA A 1 120 ? 10.75 11.07 23.766 1 72.69 120 ALA A N 1
ATOM 972 C CA . ALA A 1 120 ? 9.633 10.125 23.703 1 72.69 120 ALA A CA 1
ATOM 973 C C . ALA A 1 120 ? 9.461 9.414 25.047 1 72.69 120 ALA A C 1
ATOM 975 O O . ALA A 1 120 ? 8.68 8.469 25.156 1 72.69 120 ALA A O 1
ATOM 976 N N . LYS A 1 121 ? 10.117 9.922 26.047 1 77.5 121 LYS A N 1
ATOM 977 C CA . LYS A 1 121 ? 10.016 9.219 27.312 1 77.5 121 LYS A CA 1
ATOM 978 C C . LYS A 1 121 ? 9.016 9.906 28.234 1 77.5 121 LYS A C 1
ATOM 980 O O . LYS A 1 121 ? 8.711 9.398 29.328 1 77.5 121 LYS A O 1
ATOM 985 N N . GLU A 1 122 ? 8.531 11.055 27.844 1 80.56 122 GLU A N 1
ATOM 986 C CA . GLU A 1 122 ? 7.539 11.781 28.641 1 80.56 122 GLU A CA 1
ATOM 987 C C . GLU A 1 122 ? 6.16 11.711 27.984 1 80.56 122 GLU A C 1
ATOM 989 O O . GLU A 1 122 ? 6.02 11.953 26.781 1 80.56 122 GLU A O 1
ATOM 994 N N . CYS A 1 123 ? 5.184 11.422 28.812 1 80.75 123 CYS A N 1
ATOM 995 C CA . CYS A 1 123 ? 3.822 11.32 28.297 1 80.75 123 CYS A CA 1
ATOM 996 C C . CYS A 1 123 ? 3.371 12.633 27.672 1 80.75 123 CYS A C 1
ATOM 998 O O . CYS A 1 123 ? 2.572 12.641 26.734 1 80.75 123 CYS A O 1
ATOM 1000 N N . SER A 1 124 ? 3.93 13.664 28.188 1 78.88 124 SER A N 1
ATOM 1001 C CA . SER A 1 124 ? 3.521 14.984 27.719 1 78.88 124 SER A CA 1
ATOM 1002 C C . SER A 1 124 ? 3.98 15.234 26.281 1 78.88 124 SER A C 1
ATOM 1004 O O . SER A 1 124 ? 3.471 16.125 25.609 1 78.88 124 SER A O 1
ATOM 1006 N N . ASN A 1 125 ? 4.863 14.391 25.875 1 79.44 125 ASN A N 1
ATOM 1007 C CA . ASN A 1 125 ? 5.383 14.555 24.516 1 79.44 125 ASN A CA 1
ATOM 1008 C C . ASN A 1 125 ? 4.715 13.586 23.547 1 79.44 125 ASN A C 1
ATOM 1010 O O . ASN A 1 125 ? 5.32 13.188 22.547 1 79.44 125 ASN A O 1
ATOM 1014 N N . TYR A 1 126 ? 3.605 13.195 23.984 1 81.06 126 TYR A N 1
ATOM 1015 C CA . TYR A 1 126 ? 2.828 12.336 23.094 1 81.06 126 TYR A CA 1
ATOM 1016 C C . TYR A 1 126 ? 1.521 13.016 22.703 1 81.06 126 TYR A C 1
ATOM 1018 O O . TYR A 1 126 ? 0.973 13.82 23.453 1 81.06 126 TYR A O 1
ATOM 1026 N N . ARG A 1 127 ? 1.089 12.773 21.5 1 80.81 127 ARG A N 1
ATOM 1027 C CA . ARG A 1 127 ? -0.259 13.102 21.062 1 80.81 127 ARG A CA 1
ATOM 1028 C C . ARG A 1 127 ? -1.19 11.906 21.188 1 80.81 127 ARG A C 1
ATOM 1030 O O . ARG A 1 127 ? -0.863 10.805 20.734 1 80.81 127 ARG A O 1
ATOM 1037 N N . THR A 1 128 ? -2.201 12.047 21.922 1 82.06 128 THR A N 1
ATOM 1038 C CA . THR A 1 128 ? -3.162 10.953 22.047 1 82.06 128 THR A CA 1
ATOM 1039 C C . THR A 1 128 ? -4.254 11.07 21 1 82.06 128 THR A C 1
ATOM 1041 O O . THR A 1 128 ? -5.043 12.016 21 1 82.06 128 THR A O 1
ATOM 1044 N N . ILE A 1 129 ? -4.289 10.18 20.109 1 81.88 129 ILE A N 1
ATOM 1045 C CA . ILE A 1 129 ? -5.258 10.203 19.031 1 81.88 129 ILE A CA 1
ATOM 1046 C C . ILE A 1 129 ? -6.391 9.219 19.328 1 81.88 129 ILE A C 1
ATOM 1048 O O . ILE A 1 129 ? -6.141 8.055 19.641 1 81.88 129 ILE A O 1
ATOM 1052 N N . ALA A 1 130 ? -7.598 9.703 19.281 1 80.38 130 ALA A N 1
ATOM 1053 C CA . ALA A 1 130 ? -8.766 8.875 19.562 1 80.38 130 ALA A CA 1
ATOM 1054 C C . ALA A 1 130 ? -9.164 8.062 18.328 1 80.38 130 ALA A C 1
ATOM 1056 O O . ALA A 1 130 ? -9.266 8.609 17.219 1 80.38 130 ALA A O 1
ATOM 1057 N N . LEU A 1 131 ? -9.328 6.816 18.547 1 74.44 131 LEU A N 1
ATOM 1058 C CA . LEU A 1 131 ? -9.867 5.957 17.484 1 74.44 131 LEU A CA 1
ATOM 1059 C C . LEU A 1 131 ? -11.391 5.898 17.562 1 74.44 131 LEU A C 1
ATOM 1061 O O . LEU A 1 131 ? -11.953 5.695 18.641 1 74.44 131 LEU A O 1
ATOM 1065 N N . ILE A 1 132 ? -12.031 6.25 16.438 1 68.94 132 ILE A N 1
ATOM 1066 C CA . ILE A 1 132 ? -13.492 6.297 16.391 1 68.94 132 ILE A CA 1
ATOM 1067 C C . ILE A 1 132 ? -14.016 5.18 15.492 1 68.94 132 ILE A C 1
ATOM 1069 O O . ILE A 1 132 ? -13.359 4.801 14.516 1 68.94 132 ILE A O 1
ATOM 1073 N N . SER A 1 133 ? -15.156 4.656 15.977 1 67.5 133 SER A N 1
ATOM 1074 C CA . SER A 1 133 ? -15.781 3.623 15.164 1 67.5 133 SER A CA 1
ATOM 1075 C C . SER A 1 133 ? -16.188 4.168 13.797 1 67.5 133 SER A C 1
ATOM 1077 O O . SER A 1 133 ? -16.5 5.352 13.656 1 67.5 133 SER A O 1
ATOM 1079 N N . HIS A 1 134 ? -16.125 3.441 12.859 1 64.38 134 HIS A N 1
ATOM 1080 C CA . HIS A 1 134 ? -16.422 3.848 11.492 1 64.38 134 HIS A CA 1
ATOM 1081 C C . HIS A 1 134 ? -17.875 4.309 11.359 1 64.38 134 HIS A C 1
ATOM 1083 O O . HIS A 1 134 ? -18.156 5.25 10.617 1 64.38 134 HIS A O 1
ATOM 1089 N N . VAL A 1 135 ? -18.766 3.609 12.133 1 69.25 135 VAL A N 1
ATOM 1090 C CA . VAL A 1 135 ? -20.188 3.961 12.055 1 69.25 135 VAL A CA 1
ATOM 1091 C C . VAL A 1 135 ? -20.406 5.344 12.656 1 69.25 135 VAL A C 1
ATOM 1093 O O . VAL A 1 135 ? -21.188 6.141 12.133 1 69.25 135 VAL A O 1
ATOM 1096 N N . CYS A 1 136 ? -19.734 5.562 13.688 1 77.44 136 CYS A N 1
ATOM 1097 C CA . CYS A 1 136 ? -19.828 6.879 14.305 1 77.44 136 CYS A CA 1
ATOM 1098 C C . CYS A 1 136 ? -19.281 7.957 13.375 1 77.44 136 CYS A C 1
ATOM 1100 O O . CYS A 1 136 ? -19.828 9.062 13.32 1 77.44 136 CYS A O 1
ATOM 1102 N N . LYS A 1 137 ? -18.281 7.559 12.594 1 81.5 137 LYS A N 1
ATOM 1103 C CA . LYS A 1 137 ? -17.656 8.5 11.664 1 81.5 137 LYS A CA 1
ATOM 1104 C C . LYS A 1 137 ? -18.656 8.969 10.609 1 81.5 137 LYS A C 1
ATOM 1106 O O . LYS A 1 137 ? -18.578 10.117 10.156 1 81.5 137 LYS A O 1
ATOM 1111 N N . VAL A 1 138 ? -19.531 8.117 10.281 1 81.88 138 VAL A N 1
ATOM 1112 C CA . VAL A 1 138 ? -20.516 8.469 9.281 1 81.88 138 VAL A CA 1
ATOM 1113 C C . VAL A 1 138 ? -21.391 9.617 9.797 1 81.88 138 VAL A C 1
ATOM 1115 O O . VAL A 1 138 ? -21.562 10.625 9.109 1 81.88 138 VAL A O 1
ATOM 1118 N N . MET A 1 139 ? -21.906 9.438 10.992 1 88.25 139 MET A N 1
ATOM 1119 C CA . MET A 1 139 ? -22.734 10.477 11.594 1 88.25 139 MET A CA 1
ATOM 1120 C C . MET A 1 139 ? -21.953 11.766 11.789 1 88.25 139 MET A C 1
ATOM 1122 O O . MET A 1 139 ? -22.469 12.859 11.539 1 88.25 139 MET A O 1
ATOM 1126 N N . LEU A 1 140 ? -20.734 11.586 12.156 1 89.5 140 LEU A N 1
ATOM 1127 C CA . LEU A 1 140 ? -19.891 12.75 12.406 1 89.5 140 LEU A CA 1
ATOM 1128 C C . LEU A 1 140 ? -19.594 13.492 11.109 1 89.5 140 LEU A C 1
ATOM 1130 O O . LEU A 1 140 ? -19.516 14.727 11.086 1 89.5 140 LEU A O 1
ATOM 1134 N N . LYS A 1 141 ? -19.391 12.781 10.07 1 90.06 141 LYS A N 1
ATOM 1135 C CA . LYS A 1 141 ? -19.156 13.391 8.766 1 90.06 141 LYS A CA 1
ATOM 1136 C C . LYS A 1 141 ? -20.359 14.195 8.305 1 90.06 141 LYS A C 1
ATOM 1138 O O . LYS A 1 141 ? -20.203 15.266 7.715 1 90.06 141 LYS A O 1
ATOM 1143 N N . ILE A 1 142 ? -21.484 13.641 8.547 1 92.38 142 ILE A N 1
ATOM 1144 C CA . ILE A 1 142 ? -22.719 14.352 8.195 1 92.38 142 ILE A CA 1
ATOM 1145 C C . ILE A 1 142 ? -22.828 15.633 9.008 1 92.38 142 ILE A C 1
ATOM 1147 O O . ILE A 1 142 ? -23.125 16.703 8.469 1 92.38 142 ILE A O 1
ATOM 1151 N N . LEU A 1 143 ? -22.578 15.484 10.273 1 93.44 143 LEU A N 1
ATOM 1152 C CA . LEU A 1 143 ? -22.609 16.641 11.156 1 93.44 143 LEU A CA 1
ATOM 1153 C C . LEU A 1 143 ? -21.578 17.688 10.719 1 93.44 143 LEU A C 1
ATOM 1155 O O . LEU A 1 143 ? -21.844 18.891 10.758 1 93.44 143 LEU A O 1
ATOM 1159 N N . GLN A 1 144 ? -20.453 17.219 10.32 1 92.69 144 GLN A N 1
ATOM 1160 C CA . GLN A 1 144 ? -19.406 18.109 9.836 1 92.69 144 GLN A CA 1
ATOM 1161 C C . GLN A 1 144 ? -19.875 18.891 8.617 1 92.69 144 GLN A C 1
ATOM 1163 O O . GLN A 1 144 ? -19.672 20.109 8.531 1 92.69 144 GLN A O 1
ATOM 1168 N N . ALA A 1 145 ? -20.453 18.219 7.734 1 91.44 145 ALA A N 1
ATOM 1169 C CA . ALA A 1 145 ? -20.953 18.859 6.52 1 91.44 145 ALA A CA 1
ATOM 1170 C C . ALA A 1 145 ? -21.984 19.938 6.848 1 91.44 145 ALA A C 1
ATOM 1172 O O . ALA A 1 145 ? -21.984 21.016 6.242 1 91.44 145 ALA A O 1
ATOM 1173 N N . ARG A 1 146 ? -22.828 19.656 7.777 1 91.75 146 ARG A N 1
ATOM 1174 C CA . ARG A 1 146 ? -23.844 20.625 8.188 1 91.75 146 ARG A CA 1
ATOM 1175 C C . ARG A 1 146 ? -23.219 21.812 8.891 1 91.75 146 ARG A C 1
ATOM 1177 O O . ARG A 1 146 ? -23.672 22.953 8.719 1 91.75 146 ARG A O 1
ATOM 1184 N N . LEU A 1 147 ? -22.172 21.531 9.594 1 90.44 147 LEU A N 1
ATOM 1185 C CA . LEU A 1 147 ? -21.484 22.594 10.328 1 90.44 147 LEU A CA 1
ATOM 1186 C C . LEU A 1 147 ? -20.656 23.453 9.391 1 90.44 147 LEU A C 1
ATOM 1188 O O . LEU A 1 147 ? -20.438 24.641 9.656 1 90.44 147 LEU A O 1
ATOM 1192 N N . MET A 1 148 ? -20.141 22.859 8.336 1 88.62 148 MET A N 1
ATOM 1193 C CA . MET A 1 148 ? -19.219 23.547 7.422 1 88.62 148 MET A CA 1
ATOM 1194 C C . MET A 1 148 ? -19.875 24.766 6.797 1 88.62 148 MET A C 1
ATOM 1196 O O . MET A 1 148 ? -19.203 25.75 6.504 1 88.62 148 MET A O 1
ATOM 1200 N N . GLN A 1 149 ? -21.125 24.703 6.676 1 85.31 149 GLN A N 1
ATOM 1201 C CA . GLN A 1 149 ? -21.812 25.875 6.141 1 85.31 149 GLN A CA 1
ATOM 1202 C C . GLN A 1 149 ? -21.656 27.078 7.059 1 85.31 149 GLN A C 1
ATOM 1204 O O . GLN A 1 149 ? -21.547 28.219 6.594 1 85.31 149 GLN A O 1
ATOM 1209 N N . TYR A 1 150 ? -21.594 26.828 8.281 1 85.94 150 TYR A N 1
ATOM 1210 C CA . TYR A 1 150 ? -21.422 27.891 9.258 1 85.94 150 TYR A CA 1
ATOM 1211 C C . TYR A 1 150 ? -19.953 28.281 9.398 1 85.94 150 TYR A C 1
ATOM 1213 O O . TYR A 1 150 ? -19.641 29.469 9.594 1 85.94 150 TYR A O 1
ATOM 1221 N N . VAL A 1 151 ? -19.078 27.344 9.219 1 86.06 151 VAL A N 1
ATOM 1222 C CA . VAL A 1 151 ? -17.641 27.594 9.305 1 86.06 151 VAL A CA 1
ATOM 1223 C C . VAL A 1 151 ? -17.203 28.531 8.188 1 86.06 151 VAL A C 1
ATOM 1225 O O . VAL A 1 151 ? -16.516 29.531 8.43 1 86.06 151 VAL A O 1
ATOM 1228 N N . ASN A 1 152 ? -17.625 28.281 7.055 1 82.44 152 ASN A N 1
ATOM 1229 C CA . ASN A 1 152 ? -17.203 29.047 5.887 1 82.44 152 ASN A CA 1
ATOM 1230 C C . ASN A 1 152 ? -17.719 30.484 5.961 1 82.44 152 ASN A C 1
ATOM 1232 O O . ASN A 1 152 ? -17.047 31.406 5.504 1 82.44 152 ASN A O 1
ATOM 1236 N N . HIS A 1 153 ? -18.766 30.594 6.637 1 83.12 153 HIS A N 1
ATOM 1237 C CA . HIS A 1 153 ? -19.375 31.922 6.707 1 83.12 153 HIS A CA 1
ATOM 1238 C C . HIS A 1 153 ? -18.875 32.688 7.934 1 83.12 153 HIS A C 1
ATOM 1240 O O . HIS A 1 153 ? -18.734 33.906 7.895 1 83.12 153 HIS A O 1
ATOM 1246 N N . LYS A 1 154 ? -18.578 31.953 8.875 1 84.5 154 LYS A N 1
ATOM 1247 C CA . LYS A 1 154 ? -18.344 32.625 10.148 1 84.5 154 LYS A CA 1
ATOM 1248 C C . LYS A 1 154 ? -16.844 32.781 10.422 1 84.5 154 LYS A C 1
ATOM 1250 O O . LYS A 1 154 ? -16.438 33.688 11.156 1 84.5 154 LYS A O 1
ATOM 1255 N N . LEU A 1 155 ? -16.078 31.984 9.844 1 87.88 155 LEU A N 1
ATOM 1256 C CA . LEU A 1 155 ? -14.641 32.062 10.125 1 87.88 155 LEU A CA 1
ATOM 1257 C C . LEU A 1 155 ? -13.938 32.969 9.117 1 87.88 155 LEU A C 1
ATOM 1259 O O . LEU A 1 155 ? -14.234 32.938 7.922 1 87.88 155 LEU A O 1
ATOM 1263 N N . PRO A 1 156 ? -13.055 33.75 9.641 1 88.44 156 PRO A N 1
ATOM 1264 C CA . PRO A 1 156 ? -12.344 34.688 8.766 1 88.44 156 PRO A CA 1
ATOM 1265 C C . PRO A 1 156 ? -11.25 34 7.941 1 88.44 156 PRO A C 1
ATOM 1267 O O . PRO A 1 156 ? -10.859 32.875 8.234 1 88.44 156 PRO A O 1
ATOM 1270 N N . ASP A 1 157 ? -10.695 34.688 7.031 1 87.31 157 ASP A N 1
ATOM 1271 C CA . ASP A 1 157 ? -9.68 34.188 6.105 1 87.31 157 ASP A CA 1
ATOM 1272 C C . ASP A 1 157 ? -8.336 34 6.801 1 87.31 157 ASP A C 1
ATOM 1274 O O . ASP A 1 157 ? -7.473 33.281 6.324 1 87.31 157 ASP A O 1
ATOM 1278 N N . VAL A 1 158 ? -8.242 34.688 7.906 1 90.44 158 VAL A N 1
ATOM 1279 C CA . VAL A 1 158 ? -6.961 34.625 8.594 1 90.44 158 VAL A CA 1
ATOM 1280 C C . VAL A 1 158 ? -6.758 33.25 9.234 1 90.44 158 VAL A C 1
ATOM 1282 O O . VAL A 1 158 ? -5.641 32.906 9.617 1 90.44 158 VAL A O 1
ATOM 1285 N N . GLN A 1 159 ? -7.879 32.531 9.398 1 91.69 159 GLN A N 1
ATOM 1286 C CA . GLN A 1 159 ? -7.785 31.156 9.867 1 91.69 159 GLN A CA 1
ATOM 1287 C C . GLN A 1 159 ? -7.688 30.172 8.695 1 91.69 159 GLN A C 1
ATOM 1289 O O . GLN A 1 159 ? -8.672 29.953 7.984 1 91.69 159 GLN A O 1
ATOM 1294 N N . ALA A 1 160 ? -6.559 29.609 8.531 1 90 160 ALA A N 1
ATOM 1295 C CA . ALA A 1 160 ? -6.363 28.719 7.387 1 90 160 ALA A CA 1
ATOM 1296 C C . ALA A 1 160 ? -6.422 27.266 7.816 1 90 160 ALA A C 1
ATOM 1298 O O . ALA A 1 160 ? -6.512 26.359 6.973 1 90 160 ALA A O 1
ATOM 1299 N N . GLY A 1 161 ? -6.395 27.031 9.07 1 88.94 161 GLY A N 1
ATOM 1300 C CA . GLY A 1 161 ? -6.371 25.672 9.57 1 88.94 161 GLY A CA 1
ATOM 1301 C C . GLY A 1 161 ? -7.652 24.906 9.281 1 88.94 161 GLY A C 1
ATOM 1302 O O . GLY A 1 161 ? -8.742 25.375 9.617 1 88.94 161 GLY A O 1
ATOM 1303 N N . PHE A 1 162 ? -7.504 23.812 8.656 1 86.5 162 PHE A N 1
ATOM 1304 C CA . PHE A 1 162 ? -8.594 22.875 8.414 1 86.5 162 PHE A CA 1
ATOM 1305 C C . PHE A 1 162 ? -9.695 23.531 7.59 1 86.5 162 PHE A C 1
ATOM 1307 O O . PHE A 1 162 ? -10.883 23.312 7.848 1 86.5 162 PHE A O 1
ATOM 1314 N N . ARG A 1 163 ? -9.266 24.438 6.828 1 86.69 163 ARG A N 1
ATOM 1315 C CA . ARG A 1 163 ? -10.148 25.062 5.855 1 86.69 163 ARG A CA 1
ATOM 1316 C C . ARG A 1 163 ? -9.953 24.469 4.469 1 86.69 163 ARG A C 1
ATOM 1318 O O . ARG A 1 163 ? -8.828 24.188 4.062 1 86.69 163 ARG A O 1
ATOM 1325 N N . LYS A 1 164 ? -11.07 24.297 3.846 1 81.81 164 LYS A N 1
ATOM 1326 C CA . LYS A 1 164 ? -10.992 23.672 2.525 1 81.81 164 LYS A CA 1
ATOM 1327 C C . LYS A 1 164 ? -10.109 24.5 1.59 1 81.81 164 LYS A C 1
ATOM 1329 O O . LYS A 1 164 ? -10.258 25.719 1.491 1 81.81 164 LYS A O 1
ATOM 1334 N N . GLY A 1 165 ? -9.164 23.875 1.006 1 77.94 165 GLY A N 1
ATOM 1335 C CA . GLY A 1 165 ? -8.312 24.5 0.006 1 77.94 165 GLY A CA 1
ATOM 1336 C C . GLY A 1 165 ? -7.148 25.266 0.605 1 77.94 165 GLY A C 1
ATOM 1337 O O . GLY A 1 165 ? -6.41 25.938 -0.111 1 77.94 165 GLY A O 1
ATOM 1338 N N . ARG A 1 166 ? -7.059 25.219 1.887 1 84.38 166 ARG A N 1
ATOM 1339 C CA . ARG A 1 166 ? -5.969 25.922 2.553 1 84.38 166 ARG A CA 1
ATOM 1340 C C . ARG A 1 166 ? -5.062 24.953 3.301 1 84.38 166 ARG A C 1
ATOM 1342 O O . ARG A 1 166 ? -5.492 23.859 3.668 1 84.38 166 ARG A O 1
ATOM 1349 N N . GLY A 1 167 ? -3.803 25.328 3.373 1 84.5 167 GLY A N 1
ATOM 1350 C CA . GLY A 1 167 ? -2.832 24.531 4.098 1 84.5 167 GLY A CA 1
ATOM 1351 C C . GLY A 1 167 ? -1.763 25.359 4.781 1 84.5 167 GLY A C 1
ATOM 1352 O O . GLY A 1 167 ? -1.845 26.578 4.805 1 84.5 167 GLY A O 1
ATOM 1353 N N . THR A 1 168 ? -0.85 24.688 5.34 1 83.94 168 THR A N 1
ATOM 1354 C CA . THR A 1 168 ? 0.227 25.359 6.066 1 83.94 168 THR A CA 1
ATOM 1355 C C . THR A 1 168 ? 1.041 26.25 5.129 1 83.94 168 THR A C 1
ATOM 1357 O O . THR A 1 168 ? 1.591 27.266 5.551 1 83.94 168 THR A O 1
ATOM 1360 N N . ARG A 1 169 ? 1.012 25.922 3.963 1 86.69 169 ARG A N 1
ATOM 1361 C CA . ARG A 1 169 ? 1.771 26.688 2.969 1 86.69 169 ARG A CA 1
ATOM 1362 C C . ARG A 1 169 ? 1.215 28.094 2.811 1 86.69 169 ARG A C 1
ATOM 1364 O O . ARG A 1 169 ? 1.964 29.031 2.541 1 86.69 169 ARG A O 1
ATOM 1371 N N . ASP A 1 170 ? -0.033 28.219 3.012 1 89.69 170 ASP A N 1
ATOM 1372 C CA . ASP A 1 170 ? -0.66 29.531 2.836 1 89.69 170 ASP A CA 1
ATOM 1373 C C . ASP A 1 170 ? -0.155 30.531 3.881 1 89.69 170 ASP A C 1
ATOM 1375 O O . ASP A 1 170 ? 0.251 31.641 3.539 1 89.69 170 ASP A O 1
ATOM 1379 N N . GLN A 1 171 ? -0.171 30.047 5.059 1 92.19 171 GLN A N 1
ATOM 1380 C CA . GLN A 1 171 ? 0.266 30.953 6.117 1 92.19 171 GLN A CA 1
ATOM 1381 C C . GLN A 1 171 ? 1.763 31.234 6.02 1 92.19 171 GLN A C 1
ATOM 1383 O O . GLN A 1 171 ? 2.211 32.344 6.297 1 92.19 171 GLN A O 1
ATOM 1388 N N . SER A 1 172 ? 2.457 30.219 5.668 1 90.81 172 SER A N 1
ATOM 1389 C CA . SER A 1 172 ? 3.885 30.438 5.457 1 90.81 172 SER A CA 1
ATOM 1390 C C . SER A 1 172 ? 4.133 31.453 4.352 1 90.81 172 SER A C 1
ATOM 1392 O O . SER A 1 172 ? 4.977 32.344 4.496 1 90.81 172 SER A O 1
ATOM 1394 N N . ALA A 1 173 ? 3.459 31.344 3.299 1 91.88 173 ALA A N 1
ATOM 1395 C CA . ALA A 1 173 ? 3.564 32.312 2.193 1 91.88 173 ALA A CA 1
ATOM 1396 C C . ALA A 1 173 ? 3.154 33.688 2.633 1 91.88 173 ALA A C 1
ATOM 1398 O O . ALA A 1 173 ? 3.846 34.688 2.332 1 91.88 173 ALA A O 1
ATOM 1399 N N . ASN A 1 174 ? 2.084 33.781 3.365 1 92.75 174 ASN A N 1
ATOM 1400 C CA . ASN A 1 174 ? 1.596 35.062 3.846 1 92.75 174 ASN A CA 1
ATOM 1401 C C . ASN A 1 174 ? 2.646 35.781 4.691 1 92.75 174 ASN A C 1
ATOM 1403 O O . ASN A 1 174 ? 2.924 36.969 4.473 1 92.75 174 ASN A O 1
ATOM 1407 N N . ILE A 1 175 ? 3.146 35.062 5.539 1 92.62 175 ILE A N 1
ATOM 1408 C CA . ILE A 1 175 ? 4.137 35.656 6.434 1 92.62 175 ILE A CA 1
ATOM 1409 C C . ILE A 1 175 ? 5.348 36.125 5.625 1 92.62 175 ILE A C 1
ATOM 1411 O O . ILE A 1 175 ? 5.852 37.219 5.824 1 92.62 175 ILE A O 1
ATOM 1415 N N . GLN A 1 176 ? 5.77 35.375 4.711 1 90.69 176 GLN A N 1
ATOM 1416 C CA . GLN A 1 176 ? 6.914 35.719 3.873 1 90.69 176 GLN A CA 1
ATOM 1417 C C . GLN A 1 176 ? 6.633 36.938 3.037 1 90.69 176 GLN A C 1
ATOM 1419 O O . GLN A 1 176 ? 7.492 37.812 2.91 1 90.69 176 GLN A O 1
ATOM 1424 N N . TRP A 1 177 ? 5.512 37 2.488 1 90.81 177 TRP A N 1
ATOM 1425 C CA . TRP A 1 177 ? 5.141 38.156 1.676 1 90.81 177 TRP A CA 1
ATOM 1426 C C . TRP A 1 177 ? 5.09 39.438 2.521 1 90.81 177 TRP A C 1
ATOM 1428 O O . TRP A 1 177 ? 5.531 40.5 2.082 1 90.81 177 TRP A O 1
ATOM 1438 N N . ILE A 1 178 ? 4.574 39.312 3.678 1 91.25 178 ILE A N 1
ATOM 1439 C CA . ILE A 1 178 ? 4.484 40.438 4.582 1 91.25 178 ILE A CA 1
ATOM 1440 C C . ILE A 1 178 ? 5.887 40.938 4.93 1 91.25 178 ILE A C 1
ATOM 1442 O O . ILE A 1 178 ? 6.156 42.156 4.887 1 91.25 178 ILE A O 1
ATOM 1446 N N . ILE A 1 179 ? 6.727 40 5.238 1 90.12 179 ILE A N 1
ATOM 1447 C CA . ILE A 1 179 ? 8.094 40.375 5.598 1 90.12 179 ILE A CA 1
ATOM 1448 C C . ILE A 1 179 ? 8.773 41.062 4.418 1 90.12 179 ILE A C 1
ATOM 1450 O O . ILE A 1 179 ? 9.422 42.094 4.59 1 90.12 179 ILE A O 1
ATOM 1454 N N . LYS A 1 180 ? 8.648 40.531 3.273 1 87.56 180 LYS A N 1
ATOM 1455 C CA . LYS A 1 180 ? 9.297 41.062 2.082 1 87.56 180 LYS A CA 1
ATOM 1456 C C . LYS A 1 180 ? 8.773 42.469 1.753 1 87.56 180 LYS A C 1
ATOM 1458 O O . LYS A 1 180 ? 9.547 43.344 1.41 1 87.56 180 LYS A O 1
ATOM 1463 N N . LYS A 1 181 ? 7.527 42.594 1.858 1 86.94 181 LYS A N 1
ATOM 1464 C CA . LYS A 1 181 ? 6.934 43.906 1.597 1 86.94 181 LYS A CA 1
ATOM 1465 C C . LYS A 1 181 ? 7.379 44.938 2.637 1 86.94 181 LYS A C 1
ATOM 1467 O O . LYS A 1 181 ? 7.691 46.062 2.297 1 86.94 181 LYS A O 1
ATOM 1472 N N . ALA A 1 182 ? 7.32 44.5 3.822 1 86.12 182 ALA A N 1
ATOM 1473 C CA . ALA A 1 182 ? 7.754 45.406 4.891 1 86.12 182 ALA A CA 1
ATOM 1474 C C . ALA A 1 182 ? 9.195 45.844 4.676 1 86.12 182 ALA A C 1
ATOM 1476 O O . ALA A 1 182 ? 9.523 47.031 4.887 1 86.12 182 ALA A O 1
ATOM 1477 N N . ARG A 1 183 ? 9.969 45 4.285 1 84.44 183 ARG A N 1
ATOM 1478 C CA . ARG A 1 183 ? 11.367 45.312 4.02 1 84.44 183 ARG A CA 1
ATOM 1479 C C . ARG A 1 183 ? 11.492 46.281 2.832 1 84.44 183 ARG A C 1
ATOM 1481 O O . ARG A 1 183 ? 12.289 47.219 2.861 1 84.44 183 ARG A O 1
ATOM 1488 N N . ALA A 1 184 ? 10.789 45.969 1.828 1 83.19 184 ALA A N 1
ATOM 1489 C CA . ALA A 1 184 ? 10.82 46.812 0.627 1 83.19 184 ALA A CA 1
ATOM 1490 C C . ALA A 1 184 ? 10.406 48.219 0.944 1 83.19 184 ALA A C 1
ATOM 1492 O O . ALA A 1 184 ? 10.93 49.188 0.35 1 83.19 184 ALA A O 1
ATOM 1493 N N . PHE A 1 185 ? 9.602 48.344 1.897 1 84.06 185 PHE A N 1
ATOM 1494 C CA . PHE A 1 185 ? 9.078 49.656 2.211 1 84.06 185 PHE A CA 1
ATOM 1495 C C . PHE A 1 185 ? 9.664 50.188 3.516 1 84.06 185 PHE A C 1
ATOM 1497 O O . PHE A 1 185 ? 9.18 51.188 4.074 1 84.06 185 PHE A O 1
ATOM 1504 N N . GLN A 1 186 ? 10.656 49.5 4.062 1 81.94 186 GLN A N 1
ATOM 1505 C CA . GLN A 1 186 ? 11.445 49.875 5.227 1 81.94 186 GLN A CA 1
ATOM 1506 C C . GLN A 1 186 ? 10.562 50.062 6.457 1 81.94 186 GLN A C 1
ATOM 1508 O O . GLN A 1 186 ? 10.672 51.062 7.172 1 81.94 186 GLN A O 1
ATOM 1513 N N . LYS A 1 187 ? 9.656 49.219 6.57 1 84.44 187 LYS A N 1
ATOM 1514 C CA . LYS A 1 187 ? 8.797 49.188 7.75 1 84.44 187 LYS A CA 1
ATOM 1515 C C . LYS A 1 187 ? 9.266 48.125 8.75 1 84.44 187 LYS A C 1
ATOM 1517 O O . LYS A 1 187 ? 9.719 47.062 8.359 1 84.44 187 LYS A O 1
ATOM 1522 N N . ASN A 1 188 ? 9.211 48.531 10.008 1 86.56 188 ASN A N 1
ATOM 1523 C CA . ASN A 1 188 ? 9.5 47.562 11.047 1 86.56 188 ASN A CA 1
ATOM 1524 C C . ASN A 1 188 ? 8.273 46.75 11.398 1 86.56 188 ASN A C 1
ATOM 1526 O O . ASN A 1 188 ? 7.184 47.281 11.586 1 86.56 188 ASN A O 1
ATOM 1530 N N . ILE A 1 189 ? 8.461 45.469 11.336 1 91.19 189 ILE A N 1
ATOM 1531 C CA . ILE A 1 189 ? 7.352 44.594 11.688 1 91.19 189 ILE A CA 1
ATOM 1532 C C . ILE A 1 189 ? 7.789 43.625 12.781 1 91.19 189 ILE A C 1
ATOM 1534 O O . ILE A 1 189 ? 8.938 43.188 12.805 1 91.19 189 ILE A O 1
ATOM 1538 N N . TYR A 1 190 ? 6.934 43.406 13.656 1 93.38 190 TYR A N 1
ATOM 1539 C CA . TYR A 1 190 ? 7.145 42.5 14.781 1 93.38 190 TYR A CA 1
ATOM 1540 C C . TYR A 1 190 ? 6.164 41.344 14.727 1 93.38 190 TYR A C 1
ATOM 1542 O O . TYR A 1 190 ? 4.984 41.5 14.422 1 93.38 190 TYR A O 1
ATOM 1550 N N . PHE A 1 191 ? 6.742 40.156 14.961 1 95.38 191 PHE A N 1
ATOM 1551 C CA . PHE A 1 191 ? 5.93 38.938 14.992 1 95.38 191 PHE A CA 1
ATOM 1552 C C . PHE A 1 191 ? 6.004 38.281 16.359 1 95.38 191 PHE A C 1
ATOM 1554 O O . PHE A 1 191 ? 7.066 38.25 16.984 1 95.38 191 PHE A O 1
ATOM 1561 N N . CYS A 1 192 ? 4.945 37.75 16.812 1 95.81 192 CYS A N 1
ATOM 1562 C CA . CYS A 1 192 ? 4.898 36.875 17.969 1 95.81 192 CYS A CA 1
ATOM 1563 C C . CYS A 1 192 ? 4.207 35.562 17.641 1 95.81 192 CYS A C 1
ATOM 1565 O O . CYS A 1 192 ? 3.035 35.562 17.25 1 95.81 192 CYS A O 1
ATOM 1567 N N . PHE A 1 193 ? 4.93 34.5 17.734 1 96.5 193 PHE A N 1
ATOM 1568 C CA . PHE A 1 193 ? 4.383 33.188 17.516 1 96.5 193 PHE A CA 1
ATOM 1569 C C . PHE A 1 193 ? 3.883 32.562 18.812 1 96.5 193 PHE A C 1
ATOM 1571 O O . PHE A 1 193 ? 4.684 32.156 19.656 1 96.5 193 PHE A O 1
ATOM 1578 N N . ILE A 1 194 ? 2.604 32.438 18.875 1 95.94 194 ILE A N 1
ATOM 1579 C CA . ILE A 1 194 ? 1.984 31.969 20.094 1 95.94 194 ILE A CA 1
ATOM 1580 C C . ILE A 1 194 ? 1.923 30.438 20.094 1 95.94 194 ILE A C 1
ATOM 1582 O O . ILE A 1 194 ? 1.664 29.828 19.047 1 95.94 194 ILE A O 1
ATOM 1586 N N . ASP A 1 195 ? 2.193 29.844 21.203 1 92.5 195 ASP A N 1
ATOM 1587 C CA . ASP A 1 195 ? 2.021 28.406 21.438 1 92.5 195 ASP A CA 1
ATOM 1588 C C . ASP A 1 195 ? 1.129 28.156 22.656 1 92.5 195 ASP A C 1
ATOM 1590 O O . ASP A 1 195 ? 1.368 28.703 23.734 1 92.5 195 ASP A O 1
ATOM 1594 N N . TYR A 1 196 ? 0.08 27.422 22.438 1 93.62 196 TYR A N 1
ATOM 1595 C CA . TYR A 1 196 ? -0.813 27.047 23.531 1 93.62 196 TYR A CA 1
ATOM 1596 C C . TYR A 1 196 ? -0.388 25.734 24.172 1 93.62 196 TYR A C 1
ATOM 1598 O O . TYR A 1 196 ? 0.02 24.812 23.469 1 93.62 196 TYR A O 1
ATOM 1606 N N . ALA A 1 197 ? -0.457 25.672 25.422 1 89.81 197 ALA A N 1
ATOM 1607 C CA . ALA A 1 197 ? -0.208 24.406 26.109 1 89.81 197 ALA A CA 1
ATOM 1608 C C . ALA A 1 197 ? -1.366 23.438 25.906 1 89.81 197 ALA A C 1
ATOM 1610 O O . ALA A 1 197 ? -2.439 23.609 26.484 1 89.81 197 ALA A O 1
ATOM 1611 N N . LYS A 1 198 ? -1.159 22.375 25.125 1 87.88 198 LYS A N 1
ATOM 1612 C CA . LYS A 1 198 ? -2.146 21.328 24.875 1 87.88 198 LYS A CA 1
ATOM 1613 C C . LYS A 1 198 ? -3.508 21.922 24.531 1 87.88 198 LYS A C 1
ATOM 1615 O O . LYS A 1 198 ? -4.52 21.562 25.141 1 87.88 198 LYS A O 1
ATOM 1620 N N . ALA A 1 199 ? -3.568 22.719 23.547 1 90.19 199 ALA A N 1
ATOM 1621 C CA . ALA A 1 199 ? -4.715 23.547 23.172 1 90.19 199 ALA A CA 1
ATOM 1622 C C . ALA A 1 199 ? -5.961 22.688 22.969 1 90.19 199 ALA A C 1
ATOM 1624 O O . ALA A 1 199 ? -7.008 22.953 23.562 1 90.19 199 ALA A O 1
ATOM 1625 N N . PHE A 1 200 ? -5.891 21.625 22.25 1 90.12 200 PHE A N 1
ATOM 1626 C CA . PHE A 1 200 ? -7.047 20.797 21.938 1 90.12 200 PHE A CA 1
ATOM 1627 C C . PHE A 1 200 ? -7.559 20.094 23.188 1 90.12 200 PHE A C 1
ATOM 1629 O O . PHE A 1 200 ? -8.766 19.906 23.344 1 90.12 200 PHE A O 1
ATOM 1636 N N . ASP A 1 201 ? -6.672 19.812 24.094 1 88.81 201 ASP A N 1
ATOM 1637 C CA . ASP A 1 201 ? -6.996 19.016 25.281 1 88.81 201 ASP A CA 1
ATOM 1638 C C . ASP A 1 201 ? -7.543 19.906 26.391 1 88.81 201 ASP A C 1
ATOM 1640 O O . ASP A 1 201 ? -8.125 19.406 27.359 1 88.81 201 ASP A O 1
ATOM 1644 N N . CYS A 1 202 ? -7.457 21.188 26.25 1 91.06 202 CYS A N 1
ATOM 1645 C CA . CYS A 1 202 ? -7.824 22.078 27.344 1 91.06 202 CYS A CA 1
ATOM 1646 C C . CYS A 1 202 ? -9.125 22.812 27.047 1 91.06 202 CYS A C 1
ATOM 1648 O O . CYS A 1 202 ? -9.555 23.672 27.812 1 91.06 202 CYS A O 1
ATOM 1650 N N . VAL A 1 203 ? -9.742 22.5 26.031 1 93.38 203 VAL A N 1
ATOM 1651 C CA . VAL A 1 203 ? -11.008 23.125 25.688 1 93.38 203 VAL A CA 1
ATOM 1652 C C . VAL A 1 203 ? -12.062 22.781 26.734 1 93.38 203 VAL A C 1
ATOM 1654 O O . VAL A 1 203 ? -12.266 21.609 27.062 1 93.38 203 VAL A O 1
ATOM 1657 N N . ASP A 1 204 ? -12.672 23.812 27.234 1 93 204 ASP A N 1
ATOM 1658 C CA . ASP A 1 204 ? -13.75 23.625 28.203 1 93 204 ASP A CA 1
ATOM 1659 C C . ASP A 1 204 ? -15.078 23.359 27.5 1 93 204 ASP A C 1
ATOM 1661 O O . ASP A 1 204 ? -15.531 24.172 26.688 1 93 204 ASP A O 1
ATOM 1665 N N . HIS A 1 205 ? -15.773 22.344 27.922 1 92.69 205 HIS A N 1
ATOM 1666 C CA . HIS A 1 205 ? -16.984 21.922 27.219 1 92.69 205 HIS A CA 1
ATOM 1667 C C . HIS A 1 205 ? -18.094 22.938 27.406 1 92.69 205 HIS A C 1
ATOM 1669 O O . HIS A 1 205 ? -18.766 23.328 26.438 1 92.69 205 HIS A O 1
ATOM 1675 N N . ASN A 1 206 ? -18.281 23.359 28.547 1 90.94 206 ASN A N 1
ATOM 1676 C CA . ASN A 1 206 ? -19.359 24.312 28.812 1 90.94 206 ASN A CA 1
ATOM 1677 C C . ASN A 1 206 ? -19.156 25.609 28.062 1 90.94 206 ASN A C 1
ATOM 1679 O O . ASN A 1 206 ? -20.109 26.156 27.5 1 90.94 206 ASN A O 1
ATOM 1683 N N . LYS A 1 207 ? -17.969 26.016 28.047 1 93 207 LYS A N 1
ATOM 1684 C CA . LYS A 1 207 ? -17.672 27.219 27.297 1 93 207 LYS A CA 1
ATOM 1685 C C . LYS A 1 207 ? -17.828 26.984 25.797 1 93 207 LYS A C 1
ATOM 1687 O O . LYS A 1 207 ? -18.297 27.859 25.062 1 93 207 LYS A O 1
ATOM 1692 N N . LEU A 1 208 ? -17.469 25.844 25.422 1 94.62 208 LEU A N 1
ATOM 1693 C CA . LEU A 1 208 ? -17.562 25.484 24 1 94.62 208 LEU A CA 1
ATOM 1694 C C . LEU A 1 208 ? -19 25.562 23.516 1 94.62 208 LEU A C 1
ATOM 1696 O O . LEU A 1 208 ? -19.281 26.156 22.469 1 94.62 208 LEU A O 1
ATOM 1700 N N . TRP A 1 209 ? -19.922 25.062 24.312 1 93.56 209 TRP A N 1
ATOM 1701 C CA . TRP A 1 209 ? -21.328 25.078 23.891 1 93.56 209 TRP A CA 1
ATOM 1702 C C . TRP A 1 209 ? -21.859 26.516 23.828 1 93.56 209 TRP A C 1
ATOM 1704 O O . TRP A 1 209 ? -22.594 26.859 22.906 1 93.56 209 TRP A O 1
ATOM 1714 N N . LYS A 1 210 ? -21.438 27.281 24.734 1 92.56 210 LYS A N 1
ATOM 1715 C CA . LYS A 1 210 ? -21.844 28.672 24.734 1 92.56 210 LYS A CA 1
ATOM 1716 C C . LYS A 1 210 ? -21.297 29.406 23.516 1 92.56 210 LYS A C 1
ATOM 1718 O O . LYS A 1 210 ? -22 30.203 22.891 1 92.56 210 LYS A O 1
ATOM 1723 N N . ILE A 1 211 ? -20.125 29.094 23.234 1 94.06 211 ILE A N 1
ATOM 1724 C CA . ILE A 1 211 ? -19.453 29.734 22.109 1 94.06 211 ILE A CA 1
ATOM 1725 C C . ILE A 1 211 ? -20.156 29.359 20.812 1 94.06 211 ILE A C 1
ATOM 1727 O O . ILE A 1 211 ? -20.391 30.203 19.953 1 94.06 211 ILE A O 1
ATOM 1731 N N . LEU A 1 212 ? -20.516 28.141 20.688 1 94.31 212 LEU A N 1
ATOM 1732 C CA . LEU A 1 212 ? -21.188 27.703 19.484 1 94.31 212 LEU A CA 1
ATOM 1733 C C . LEU A 1 212 ? -22.531 28.406 19.312 1 94.31 212 LEU A C 1
ATOM 1735 O O . LEU A 1 212 ? -22.891 28.828 18.219 1 94.31 212 LEU A O 1
ATOM 1739 N N . LYS A 1 213 ? -23.188 28.594 20.391 1 91.62 213 LYS A N 1
ATOM 1740 C CA . LYS A 1 213 ? -24.453 29.312 20.375 1 91.62 213 LYS A CA 1
ATOM 1741 C C . LYS A 1 213 ? -24.266 30.766 19.969 1 91.62 213 LYS A C 1
ATOM 1743 O O . LYS A 1 213 ? -24.984 31.281 19.109 1 91.62 213 LYS A O 1
ATOM 1748 N N . GLU A 1 214 ? -23.266 31.344 20.516 1 91.69 214 GLU A N 1
ATOM 1749 C CA . GLU A 1 214 ? -22.984 32.75 20.219 1 91.69 214 GLU A CA 1
ATOM 1750 C C . GLU A 1 214 ? -22.562 32.938 18.766 1 91.69 214 GLU A C 1
ATOM 1752 O O . GLU A 1 214 ? -22.797 33.969 18.172 1 91.69 214 GLU A O 1
ATOM 1757 N N .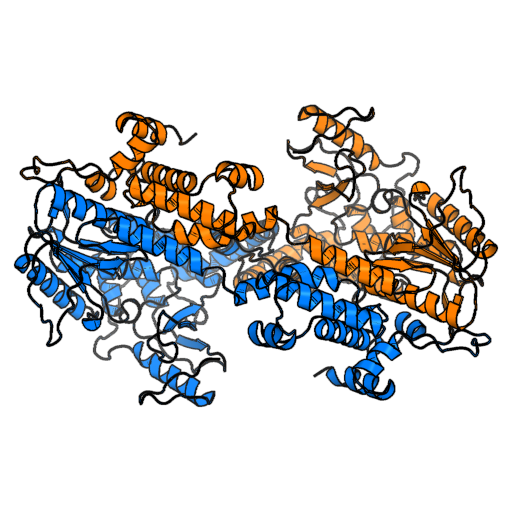 MET A 1 215 ? -21.953 31.984 18.266 1 91.44 215 MET A N 1
ATOM 1758 C CA . MET A 1 215 ? -21.453 32.062 16.891 1 91.44 215 MET A CA 1
ATOM 1759 C C . MET A 1 215 ? -22.578 31.781 15.898 1 91.44 215 MET A C 1
ATOM 1761 O O . MET A 1 215 ? -22.375 31.828 14.68 1 91.44 215 MET A O 1
ATOM 1765 N N . GLY A 1 216 ? -23.719 31.375 16.359 1 89.69 216 GLY A N 1
ATOM 1766 C CA . GLY A 1 216 ? -24.891 31.25 15.508 1 89.69 216 GLY A CA 1
ATOM 1767 C C . GLY A 1 216 ? -25.141 29.828 15.07 1 89.69 216 GLY A C 1
ATOM 1768 O O . GLY A 1 216 ? -25.906 29.578 14.125 1 89.69 216 GLY A O 1
ATOM 1769 N N . ILE A 1 217 ? -24.531 28.922 15.672 1 93.19 217 ILE A N 1
ATOM 1770 C CA . ILE A 1 217 ? -24.812 27.516 15.352 1 93.19 217 ILE A CA 1
ATOM 1771 C C . ILE A 1 217 ? -26.172 27.125 15.906 1 93.19 217 ILE A C 1
ATOM 1773 O O . ILE A 1 217 ? -26.484 27.406 17.062 1 93.19 217 ILE A O 1
ATOM 1777 N N . PRO A 1 218 ? -26.922 26.438 15.094 1 93.06 218 PRO A N 1
ATOM 1778 C CA . PRO A 1 218 ? -28.266 26.047 15.555 1 93.06 218 PRO A CA 1
ATOM 1779 C C . PRO A 1 218 ? -28.234 25.203 16.828 1 93.06 218 PRO A C 1
ATOM 1781 O O . PRO A 1 218 ? -27.328 24.391 17.016 1 93.06 218 PRO A O 1
ATOM 1784 N N . GLU A 1 219 ? -29.219 25.406 17.594 1 93.12 219 GLU A N 1
ATOM 1785 C CA . GLU A 1 219 ? -29.312 24.734 18.891 1 93.12 219 GLU A CA 1
ATOM 1786 C C . GLU A 1 219 ? -29.391 23.219 18.719 1 93.12 219 GLU A C 1
ATOM 1788 O O . GLU A 1 219 ? -28.844 22.469 19.531 1 93.12 219 GLU A O 1
ATOM 1793 N N . HIS A 1 220 ? -30.016 22.828 17.703 1 94.19 220 HIS A N 1
ATOM 1794 C CA . HIS A 1 220 ? -30.141 21.406 17.422 1 94.19 220 HIS A CA 1
ATOM 1795 C C . HIS A 1 220 ? -28.766 20.75 17.266 1 94.19 220 HIS A C 1
ATOM 1797 O O . HIS A 1 220 ? -28.484 19.734 17.891 1 94.19 220 HIS A O 1
ATOM 1803 N N . LEU A 1 221 ? -27.938 21.359 16.484 1 94.06 221 LEU A N 1
ATOM 1804 C CA . LEU A 1 221 ? -26.594 20.844 16.25 1 94.06 221 LEU A CA 1
ATOM 1805 C C . LEU A 1 221 ? -25.75 20.922 17.516 1 94.06 221 LEU A C 1
ATOM 1807 O O . LEU A 1 221 ? -25.016 19.984 17.828 1 94.06 221 LEU A O 1
ATOM 1811 N N . THR A 1 222 ? -25.891 21.984 18.25 1 93.75 222 THR A N 1
ATOM 1812 C CA . THR A 1 222 ? -25.156 22.172 19.484 1 93.75 222 THR A CA 1
ATOM 1813 C C . THR A 1 222 ? -25.547 21.109 20.516 1 93.75 222 THR A C 1
ATOM 1815 O O . THR A 1 222 ? -24.688 20.562 21.219 1 93.75 222 THR A O 1
ATOM 1818 N N . CYS A 1 223 ? -26.812 20.781 20.531 1 93.12 223 CYS A N 1
ATOM 1819 C CA . CYS A 1 223 ? -27.297 19.766 21.469 1 93.12 223 CYS A CA 1
ATOM 1820 C C . CYS A 1 223 ? -26.766 18.391 21.094 1 93.12 223 CYS A C 1
ATOM 1822 O O . CYS A 1 223 ? -26.375 17.609 21.984 1 93.12 223 CYS A O 1
ATOM 1824 N N . LEU A 1 224 ? -26.766 18.125 19.859 1 93.19 224 LEU A N 1
ATOM 1825 C CA . LEU A 1 224 ? -26.203 16.859 19.391 1 93.19 224 LEU A CA 1
ATOM 1826 C C . LEU A 1 224 ? -24.75 16.703 19.828 1 93.19 224 LEU A C 1
ATOM 1828 O O . LEU A 1 224 ? -24.359 15.641 20.297 1 93.19 224 LEU A O 1
ATOM 1832 N N . LEU A 1 225 ? -24.016 17.766 19.672 1 93.25 225 LEU A N 1
ATOM 1833 C CA . LEU A 1 225 ? -22.594 17.734 20.031 1 93.25 225 LEU A CA 1
ATOM 1834 C C . LEU A 1 225 ? -22.438 17.625 21.547 1 93.25 225 LEU A C 1
ATOM 1836 O O . LEU A 1 225 ? -21.594 16.844 22.031 1 93.25 225 LEU A O 1
ATOM 1840 N N . ARG A 1 226 ? -23.188 18.359 22.219 1 92.94 226 ARG A N 1
ATOM 1841 C CA . ARG A 1 226 ? -23.141 18.328 23.672 1 92.94 226 ARG A CA 1
ATOM 1842 C C . ARG A 1 226 ? -23.406 16.922 24.203 1 92.94 226 ARG A C 1
ATOM 1844 O O . ARG A 1 226 ? -22.688 16.438 25.078 1 92.94 226 ARG A O 1
ATOM 1851 N N . ASN A 1 227 ? -24.375 16.25 23.641 1 91.94 227 ASN A N 1
ATOM 1852 C CA . ASN A 1 227 ? -24.734 14.914 24.078 1 91.94 227 ASN A CA 1
ATOM 1853 C C . ASN A 1 227 ? -23.656 13.891 23.703 1 91.94 227 ASN A C 1
ATOM 1855 O O . ASN A 1 227 ? -23.5 12.883 24.391 1 91.94 227 ASN A O 1
ATOM 1859 N N . LEU A 1 228 ? -23.016 14.18 22.625 1 90.88 228 LEU A N 1
ATOM 1860 C CA . LEU A 1 228 ? -21.906 13.305 22.234 1 90.88 228 LEU A CA 1
ATOM 1861 C C . LEU A 1 228 ? -20.781 13.383 23.266 1 90.88 228 LEU A C 1
ATOM 1863 O O . LEU A 1 228 ? -20.156 12.359 23.578 1 90.88 228 LEU A O 1
ATOM 1867 N N . TYR A 1 229 ? -20.5 14.555 23.766 1 90.69 229 TYR A N 1
ATOM 1868 C CA . TYR A 1 229 ? -19.375 14.773 24.672 1 90.69 229 TYR A CA 1
ATOM 1869 C C . TYR A 1 229 ? -19.75 14.445 26.109 1 90.69 229 TYR A C 1
ATOM 1871 O O . TYR A 1 229 ? -18.875 14.242 26.953 1 90.69 229 TYR A O 1
ATOM 1879 N N . ALA A 1 230 ? -21.047 14.383 26.281 1 89.19 230 ALA A N 1
ATOM 1880 C CA . ALA A 1 230 ? -21.5 14.094 27.641 1 89.19 230 ALA A CA 1
ATOM 1881 C C . ALA A 1 230 ? -21.281 12.625 28 1 89.19 230 ALA A C 1
ATOM 1883 O O . ALA A 1 230 ? -21.719 11.727 27.281 1 89.19 230 ALA A O 1
ATOM 1884 N N . GLY A 1 231 ? -20.562 12.398 29.062 1 86.69 231 GLY A N 1
ATOM 1885 C CA . GLY A 1 231 ? -20.359 11.055 29.562 1 86.69 231 GLY A CA 1
ATOM 1886 C C . GLY A 1 231 ? -19.391 10.234 28.719 1 86.69 231 GLY A C 1
ATOM 1887 O O . GLY A 1 231 ? -19.516 9.016 28.625 1 86.69 231 GLY A O 1
ATOM 1888 N N . GLN A 1 232 ? -18.531 10.852 28.094 1 89.19 232 GLN A N 1
ATOM 1889 C CA . GLN A 1 232 ? -17.547 10.148 27.266 1 89.19 232 GLN A CA 1
ATOM 1890 C C . GLN A 1 232 ? -16.5 9.453 28.141 1 89.19 232 GLN A C 1
ATOM 1892 O O . GLN A 1 232 ? -16.094 9.977 29.172 1 89.19 232 GLN A O 1
ATOM 1897 N N . GLU A 1 233 ? -16.141 8.305 27.641 1 89.44 233 GLU A N 1
ATOM 1898 C CA . GLU A 1 233 ? -15.094 7.527 28.297 1 89.44 233 GLU A CA 1
ATOM 1899 C C . GLU A 1 233 ? -14.008 7.125 27.312 1 89.44 233 GLU A C 1
ATOM 1901 O O . GLU A 1 233 ? -14.266 6.969 26.125 1 89.44 233 GLU A O 1
ATOM 1906 N N . ALA A 1 234 ? -12.789 7.09 27.859 1 88.38 234 ALA A N 1
ATOM 1907 C CA . ALA A 1 234 ? -11.68 6.703 26.984 1 88.38 234 ALA A CA 1
ATOM 1908 C C . ALA A 1 234 ? -10.695 5.793 27.719 1 88.38 234 ALA A C 1
ATOM 1910 O O . ALA A 1 234 ? -10.758 5.668 28.953 1 88.38 234 ALA A O 1
ATOM 1911 N N . THR A 1 235 ? -9.961 5.043 26.969 1 88.69 235 THR A N 1
ATOM 1912 C CA . THR A 1 235 ? -8.844 4.238 27.453 1 88.69 235 THR A CA 1
ATOM 1913 C C . THR A 1 235 ? -7.609 4.445 26.578 1 88.69 235 THR A C 1
ATOM 1915 O O . THR A 1 235 ? -7.723 4.789 25.406 1 88.69 235 THR A O 1
ATOM 1918 N N . VAL A 1 236 ? -6.453 4.391 27.203 1 86.94 236 VAL A N 1
ATOM 1919 C CA . VAL A 1 236 ? -5.215 4.559 26.453 1 86.94 236 VAL A CA 1
ATOM 1920 C C . VAL A 1 236 ? -4.605 3.193 26.141 1 86.94 236 VAL A C 1
ATOM 1922 O O . VAL A 1 236 ? -4.406 2.377 27.047 1 86.94 236 VAL A O 1
ATOM 1925 N N . ARG A 1 237 ? -4.426 3.023 24.891 1 85.19 237 ARG A N 1
ATOM 1926 C CA . ARG A 1 237 ? -3.787 1.78 24.469 1 85.19 237 ARG A CA 1
ATOM 1927 C C . ARG A 1 237 ? -2.27 1.925 24.438 1 85.19 237 ARG A C 1
ATOM 1929 O O . ARG A 1 237 ? -1.732 2.766 23.719 1 85.19 237 ARG A O 1
ATOM 1936 N N . THR A 1 238 ? -1.685 1.15 25.219 1 79.56 238 THR A N 1
ATOM 1937 C CA . THR A 1 238 ? -0.227 1.15 25.281 1 79.56 238 THR A CA 1
ATOM 1938 C C . THR A 1 238 ? 0.335 -0.124 24.656 1 79.56 238 THR A C 1
ATOM 1940 O O . THR A 1 238 ? -0.421 -0.987 24.203 1 79.56 238 THR A O 1
ATOM 1943 N N . GLY A 1 239 ? 1.618 -0.198 24.438 1 72.94 239 GLY A N 1
ATOM 1944 C CA . GLY A 1 239 ? 2.254 -1.412 23.953 1 72.94 239 GLY A CA 1
ATOM 1945 C C . GLY A 1 239 ? 2.025 -2.609 24.844 1 72.94 239 GLY A C 1
ATOM 1946 O O . GLY A 1 239 ? 2.172 -3.756 24.422 1 72.94 239 GLY A O 1
ATOM 1947 N N . HIS A 1 240 ? 1.616 -2.354 26.078 1 73.44 240 HIS A N 1
ATOM 1948 C CA . HIS A 1 240 ? 1.477 -3.406 27.078 1 73.44 240 HIS A CA 1
ATOM 1949 C C . HIS A 1 240 ? 0.013 -3.637 27.438 1 73.44 240 HIS A C 1
ATOM 1951 O O . HIS A 1 240 ? -0.291 -4.316 28.422 1 73.44 240 HIS A O 1
ATOM 1957 N N . GLY A 1 241 ? -0.837 -3.006 26.656 1 77.19 241 GLY A N 1
ATOM 1958 C CA . GLY A 1 241 ? -2.258 -3.131 26.938 1 77.19 241 GLY A CA 1
ATOM 1959 C C . GLY A 1 241 ? -2.961 -1.793 27.078 1 77.19 241 GLY A C 1
ATOM 1960 O O . GLY A 1 241 ? -2.414 -0.758 26.688 1 77.19 241 GLY A O 1
ATOM 1961 N N . THR A 1 242 ? -4.262 -1.913 27.656 1 85.25 242 THR A N 1
ATOM 1962 C CA . THR A 1 242 ? -5.062 -0.697 27.75 1 85.25 242 THR A CA 1
ATOM 1963 C C . THR A 1 242 ? -5.203 -0.261 29.219 1 85.25 242 THR A C 1
ATOM 1965 O O . THR A 1 242 ? -5.129 -1.088 30.125 1 85.25 242 THR A O 1
ATOM 1968 N N . THR A 1 243 ? -5.297 1.015 29.469 1 88.25 243 THR A N 1
ATOM 1969 C CA . THR A 1 243 ? -5.566 1.562 30.797 1 88.25 243 THR A CA 1
ATOM 1970 C C . THR A 1 243 ? -7.039 1.396 31.156 1 88.25 243 THR A C 1
ATOM 1972 O O . THR A 1 243 ? -7.844 0.967 30.328 1 88.25 243 THR A O 1
ATOM 1975 N N . ASP A 1 244 ? -7.312 1.689 32.406 1 87.5 244 ASP A N 1
ATOM 1976 C CA . ASP A 1 244 ? -8.711 1.72 32.812 1 87.5 244 ASP A CA 1
ATOM 1977 C C . ASP A 1 244 ? -9.461 2.854 32.094 1 87.5 244 ASP A C 1
ATOM 1979 O O . ASP A 1 244 ? -8.859 3.852 31.719 1 87.5 244 ASP A O 1
ATOM 1983 N N . TRP A 1 245 ? -10.75 2.586 32.031 1 89.12 245 TRP A N 1
ATOM 1984 C CA . TRP A 1 245 ? -11.578 3.623 31.422 1 89.12 245 TRP A CA 1
ATOM 1985 C C . TRP A 1 245 ? -11.648 4.855 32.312 1 89.12 245 TRP A C 1
ATOM 1987 O O . TRP A 1 245 ? -11.75 4.738 33.531 1 89.12 245 TRP A O 1
ATOM 1997 N N . PHE A 1 246 ? -11.461 5.93 31.75 1 89.31 246 PHE A N 1
ATOM 1998 C CA . PHE A 1 246 ? -11.586 7.191 32.469 1 89.31 246 PHE A CA 1
ATOM 1999 C C . PHE A 1 246 ? -12.578 8.117 31.781 1 89.31 246 PHE A C 1
ATOM 2001 O O . PHE A 1 246 ? -12.836 7.973 30.578 1 89.31 246 PHE A O 1
ATOM 2008 N N . GLN A 1 247 ? -13.109 9.039 32.5 1 89.56 247 GLN A N 1
ATOM 2009 C CA . GLN A 1 247 ? -14.078 9.992 31.969 1 89.56 247 GLN A CA 1
ATOM 2010 C C . GLN A 1 247 ? -13.375 11.219 31.391 1 89.56 247 GLN A C 1
ATOM 2012 O O . GLN A 1 247 ? -12.43 11.734 31.984 1 89.56 247 GLN A O 1
ATOM 2017 N N . ILE A 1 248 ? -13.828 11.625 30.266 1 89.19 248 ILE A N 1
ATOM 2018 C CA . ILE A 1 248 ? -13.297 12.828 29.625 1 89.19 248 ILE A CA 1
ATOM 2019 C C . ILE A 1 248 ? -14.164 14.031 29.984 1 89.19 248 ILE A C 1
ATOM 2021 O O . ILE A 1 248 ? -15.359 14.062 29.672 1 89.19 248 ILE A O 1
ATOM 2025 N N . GLY A 1 249 ? -13.508 14.992 30.609 1 88.69 249 GLY A N 1
ATOM 2026 C CA . GLY A 1 249 ? -14.273 16.156 31.047 1 88.69 249 GLY A CA 1
ATOM 2027 C C . GLY A 1 249 ? -13.859 17.438 30.344 1 88.69 249 GLY A C 1
ATOM 2028 O O . GLY A 1 249 ? -14.516 18.469 30.5 1 88.69 249 GLY A O 1
ATOM 2029 N N . LYS A 1 250 ? -12.805 17.375 29.625 1 89.56 250 LYS A N 1
ATOM 2030 C CA . LYS A 1 250 ? -12.383 18.547 28.875 1 89.56 250 LYS A CA 1
ATOM 2031 C C . LYS A 1 250 ? -11.594 18.141 27.625 1 89.56 250 LYS A C 1
ATOM 2033 O O . LYS A 1 250 ? -11.18 16.984 27.5 1 89.56 250 LYS A O 1
ATOM 2038 N N . GLY A 1 251 ? -11.555 19.094 26.734 1 90.31 251 GLY A N 1
ATOM 2039 C CA . GLY A 1 251 ? -10.805 18.875 25.5 1 90.31 251 GLY A CA 1
ATOM 2040 C C . GLY A 1 251 ? -11.672 18.391 24.359 1 90.31 251 GLY A C 1
ATOM 2041 O O . GLY A 1 251 ? -12.773 17.875 24.562 1 90.31 251 GLY A O 1
ATOM 2042 N N . VAL A 1 252 ? -11.156 18.734 23.188 1 90.25 252 VAL A N 1
ATOM 2043 C CA . VAL A 1 252 ? -11.766 18.156 21.984 1 90.25 252 VAL A CA 1
ATOM 2044 C C . VAL A 1 252 ? -10.914 17 21.484 1 90.25 252 VAL A C 1
ATOM 2046 O O . VAL A 1 252 ? -9.688 17.062 21.484 1 90.25 252 VAL A O 1
ATOM 2049 N N . ARG A 1 253 ? -11.461 15.898 21.375 1 81.5 253 ARG A N 1
ATOM 2050 C CA . ARG A 1 253 ? -10.766 14.648 21.062 1 81.5 253 ARG A CA 1
ATOM 2051 C C . ARG A 1 253 ? -9.984 14.766 19.766 1 81.5 253 ARG A C 1
ATOM 2053 O O . ARG A 1 253 ? -10.562 15.023 18.703 1 81.5 253 ARG A O 1
ATOM 2060 N N . GLN A 1 254 ? -8.664 14.531 19.922 1 80.69 254 GLN A N 1
ATOM 2061 C CA . GLN A 1 254 ? -7.832 14.539 18.719 1 80.69 254 GLN A CA 1
ATOM 2062 C C . GLN A 1 254 ? -8.07 13.289 17.891 1 80.69 254 GLN A C 1
ATOM 2064 O O . GLN A 1 254 ? -8.141 12.18 18.422 1 80.69 254 GLN A O 1
ATOM 2069 N N . GLY A 1 255 ? -8.383 13.461 16.734 1 78.19 255 GLY A N 1
ATOM 2070 C CA . GLY A 1 255 ? -8.719 12.352 15.852 1 78.19 255 GLY A CA 1
ATOM 2071 C C . GLY A 1 255 ? -10.164 12.359 15.398 1 78.19 255 GLY A C 1
ATOM 2072 O O . GLY A 1 255 ? -10.516 11.719 14.406 1 78.19 255 GLY A O 1
ATOM 2073 N N . TYR A 1 256 ? -10.898 13.102 16.25 1 84.31 256 TYR A N 1
ATOM 2074 C CA . TYR A 1 256 ? -12.289 13.258 15.852 1 84.31 256 TYR A CA 1
ATOM 2075 C C . TYR A 1 256 ? -12.414 14.203 14.664 1 84.31 256 TYR A C 1
ATOM 2077 O O . TYR A 1 256 ? -11.75 15.234 14.609 1 84.31 256 TYR A O 1
ATOM 2085 N N . ILE A 1 257 ? -13.305 13.891 13.844 1 86.06 257 ILE A N 1
ATOM 2086 C CA . ILE A 1 257 ? -13.523 14.602 12.586 1 86.06 257 ILE A CA 1
ATOM 2087 C C . ILE A 1 257 ? -13.961 16.031 12.875 1 86.06 257 ILE A C 1
ATOM 2089 O O . ILE A 1 257 ? -13.57 16.969 12.172 1 86.06 257 ILE A O 1
ATOM 2093 N N . LEU A 1 258 ? -14.688 16.281 13.945 1 91.69 258 LEU A N 1
ATOM 2094 C CA . LEU A 1 258 ? -15.289 17.578 14.211 1 91.69 258 LEU A CA 1
ATOM 2095 C C . LEU A 1 258 ? -14.383 18.422 15.086 1 91.69 258 LEU A C 1
ATOM 2097 O O . LEU A 1 258 ? -14.578 19.641 15.195 1 91.69 258 LEU A O 1
ATOM 2101 N N . SER A 1 259 ? -13.383 17.797 15.672 1 92.19 259 SER A N 1
ATOM 2102 C CA . SER A 1 259 ? -12.57 18.469 16.672 1 92.19 259 SER A CA 1
ATOM 2103 C C . SER A 1 259 ? -11.867 19.703 16.094 1 92.19 259 SER A C 1
ATOM 2105 O O . SER A 1 259 ? -11.852 20.766 16.719 1 92.19 259 SER A O 1
ATOM 2107 N N . PRO A 1 260 ? -11.344 19.625 14.906 1 91.81 260 PRO A N 1
ATOM 2108 C CA . PRO A 1 260 ? -10.688 20.797 14.336 1 91.81 260 PRO A CA 1
ATOM 2109 C C . PRO A 1 260 ? -11.656 21.969 14.125 1 91.81 260 PRO A C 1
ATOM 2111 O O . PRO A 1 260 ? -11.312 23.109 14.414 1 91.81 260 PRO A O 1
ATOM 2114 N N . CYS A 1 261 ? -12.797 21.672 13.688 1 92.12 261 CYS A N 1
ATOM 2115 C CA . CYS A 1 261 ? -13.812 22.703 13.477 1 92.12 261 CYS A CA 1
ATOM 2116 C C . CYS A 1 261 ? -14.227 23.344 14.797 1 92.12 261 CYS A C 1
ATOM 2118 O O . CYS A 1 261 ? -14.336 24.562 14.898 1 92.12 261 CYS A O 1
ATOM 2120 N N . LEU A 1 262 ? -14.477 22.484 15.727 1 94.31 262 LEU A N 1
ATOM 2121 C CA . LEU A 1 262 ? -14.875 22.984 17.047 1 94.31 262 LEU A CA 1
ATOM 2122 C C . LEU A 1 262 ? -13.789 23.859 17.641 1 94.31 262 LEU A C 1
ATOM 2124 O O . LEU A 1 262 ? -14.086 24.922 18.203 1 94.31 262 LEU A O 1
ATOM 2128 N N . PHE A 1 263 ? -12.609 23.453 17.469 1 95.06 263 PHE A N 1
ATOM 2129 C CA . PHE A 1 263 ? -11.508 24.25 18 1 95.06 263 PHE A CA 1
ATOM 2130 C C . PHE A 1 263 ? -11.406 25.594 17.281 1 95.06 263 PHE A C 1
ATOM 2132 O O . PHE A 1 263 ? -11.117 26.609 17.906 1 95.06 263 PHE A O 1
ATOM 2139 N N . ASN A 1 264 ? -11.578 25.562 16 1 93.94 264 ASN A N 1
ATOM 2140 C CA . ASN A 1 264 ? -11.523 26.812 15.242 1 93.94 264 ASN A CA 1
ATOM 2141 C C . ASN A 1 264 ? -12.57 27.812 15.734 1 93.94 264 ASN A C 1
ATOM 2143 O O . ASN A 1 264 ? -12.297 29.016 15.789 1 93.94 264 ASN A O 1
ATOM 2147 N N . PHE A 1 265 ? -13.758 27.328 16.094 1 94.5 265 PHE A N 1
ATOM 2148 C CA . PHE A 1 265 ? -14.773 28.219 16.656 1 94.5 265 PHE A CA 1
ATOM 2149 C C . PHE A 1 265 ? -14.32 28.766 18.016 1 94.5 265 PHE A C 1
ATOM 2151 O O . PHE A 1 265 ? -14.508 29.953 18.297 1 94.5 265 PHE A O 1
ATOM 2158 N N . TYR A 1 266 ? -13.75 27.844 18.719 1 94.5 266 TYR A N 1
ATOM 2159 C CA . TYR A 1 266 ? -13.242 28.219 20.031 1 94.5 266 TYR A CA 1
ATOM 2160 C C . TYR A 1 266 ? -12.18 29.297 19.922 1 94.5 266 TYR A C 1
ATOM 2162 O O . TYR A 1 266 ? -12.234 30.312 20.625 1 94.5 266 TYR A O 1
ATOM 2170 N N . ALA A 1 267 ? -11.281 29.109 19.016 1 94.31 267 ALA A N 1
ATOM 2171 C CA . ALA A 1 267 ? -10.188 30.047 18.766 1 94.31 267 ALA A CA 1
ATOM 2172 C C . ALA A 1 267 ? -10.727 31.359 18.219 1 94.31 267 ALA A C 1
ATOM 2174 O O . ALA A 1 267 ? -10.258 32.438 18.594 1 94.31 267 ALA A O 1
ATOM 2175 N N . GLU A 1 268 ? -11.633 31.281 17.344 1 94.31 268 GLU A N 1
ATOM 2176 C CA . GLU A 1 268 ? -12.211 32.5 16.75 1 94.31 268 GLU A CA 1
ATOM 2177 C C . GLU A 1 268 ? -12.922 33.344 17.797 1 94.31 268 GLU A C 1
ATOM 2179 O O . GLU A 1 268 ? -12.844 34.562 17.766 1 94.31 268 GLU A O 1
ATOM 2184 N N . TYR A 1 269 ? -13.641 32.656 18.641 1 94.62 269 TYR A N 1
ATOM 2185 C CA . TYR A 1 269 ? -14.32 33.375 19.734 1 94.62 269 TYR A CA 1
ATOM 2186 C C . TYR A 1 269 ? -13.32 34.188 20.562 1 94.62 269 TYR A C 1
ATOM 2188 O O . TYR A 1 269 ? -13.594 35.312 20.922 1 94.62 269 TYR A O 1
ATOM 2196 N N . ILE A 1 270 ? -12.227 33.625 20.828 1 94.12 270 ILE A N 1
ATOM 2197 C CA . ILE A 1 270 ? -11.18 34.281 21.578 1 94.12 270 ILE A CA 1
ATOM 2198 C C . ILE A 1 270 ? -10.734 35.531 20.844 1 94.12 270 ILE A C 1
ATOM 2200 O O . ILE A 1 270 ? -10.664 36.625 21.422 1 94.12 270 ILE A O 1
ATOM 2204 N N . MET A 1 271 ? -10.5 35.469 19.625 1 93.75 271 MET A N 1
ATOM 2205 C CA . MET A 1 271 ? -9.992 36.562 18.812 1 93.75 271 MET A CA 1
ATOM 2206 C C . MET A 1 271 ? -11.039 37.656 18.703 1 93.75 271 MET A C 1
ATOM 2208 O O . MET A 1 271 ? -10.703 38.844 18.734 1 93.75 271 MET A O 1
ATOM 2212 N N . ARG A 1 272 ? -12.25 37.281 18.594 1 92.75 272 ARG A N 1
ATOM 2213 C CA . ARG A 1 272 ? -13.32 38.281 18.484 1 92.75 272 ARG A CA 1
ATOM 2214 C C . ARG A 1 272 ? -13.453 39.062 19.766 1 92.75 272 ARG A C 1
ATOM 2216 O O . ARG A 1 272 ? -13.672 40.281 19.734 1 92.75 272 ARG A O 1
ATOM 2223 N N . ASN A 1 273 ? -13.32 38.438 20.812 1 93.56 273 ASN A N 1
ATOM 2224 C CA . ASN A 1 273 ? -13.469 39.094 22.109 1 93.56 273 ASN A CA 1
ATOM 2225 C C . ASN A 1 273 ? -12.289 40 22.406 1 93.56 273 ASN A C 1
ATOM 2227 O O . ASN A 1 273 ? -12.383 40.906 23.25 1 93.56 273 ASN A O 1
ATOM 2231 N N . THR A 1 274 ? -11.156 39.781 21.812 1 92.19 274 THR A N 1
ATOM 2232 C CA . THR A 1 274 ? -9.992 40.656 21.984 1 92.19 274 THR A CA 1
ATOM 2233 C C . THR A 1 274 ? -10.18 41.969 21.234 1 92.19 274 THR A C 1
ATOM 2235 O O . THR A 1 274 ? -9.484 42.938 21.516 1 92.19 274 THR A O 1
ATOM 2238 N N . GLY A 1 275 ? -11.07 42.031 20.25 1 87.38 275 GLY A N 1
ATOM 2239 C CA . GLY A 1 275 ? -11.273 43.219 19.438 1 87.38 275 GLY A CA 1
ATOM 2240 C C . GLY A 1 275 ? -10.203 43.406 18.391 1 87.38 275 GLY A C 1
ATOM 2241 O O . GLY A 1 275 ? -9.883 44.562 18.016 1 87.38 275 GLY A O 1
ATOM 2242 N N . LEU A 1 276 ? -9.617 42.375 18 1 84.25 276 LEU A N 1
ATOM 2243 C CA . LEU A 1 276 ? -8.531 42.438 17.016 1 84.25 276 LEU A CA 1
ATOM 2244 C C . LEU A 1 276 ? -9.023 43 15.695 1 84.25 276 LEU A C 1
ATOM 2246 O O . LEU A 1 276 ? -8.289 43.719 14.992 1 84.25 276 LEU A O 1
ATOM 2250 N N . GLU A 1 277 ? -10.211 42.719 15.375 1 79.75 277 GLU A N 1
ATOM 2251 C CA . GLU A 1 277 ? -10.758 43.156 14.102 1 79.75 277 GLU A CA 1
ATOM 2252 C C . GLU A 1 277 ? -10.898 44.688 14.07 1 79.75 277 GLU A C 1
ATOM 2254 O O . GLU A 1 277 ? -10.734 45.312 13.016 1 79.75 277 GLU A O 1
ATOM 2259 N N . GLU A 1 278 ? -11.102 45.219 15.18 1 81.06 278 GLU A N 1
ATOM 2260 C CA . GLU A 1 278 ? -11.32 46.688 15.25 1 81.06 278 GLU A CA 1
ATOM 2261 C C . GLU A 1 278 ? -10.047 47.406 15.672 1 81.06 278 GLU A C 1
ATOM 2263 O O . GLU A 1 278 ? -9.977 48.625 15.609 1 81.06 278 GLU A O 1
ATOM 2268 N N . ALA A 1 279 ? -9.109 46.594 15.953 1 85.06 279 ALA A N 1
ATOM 2269 C CA . ALA A 1 279 ? -7.875 47.188 16.422 1 85.06 279 ALA A CA 1
ATOM 2270 C C . ALA A 1 279 ? -7.133 47.875 15.281 1 85.06 279 ALA A C 1
ATOM 2272 O O . ALA A 1 279 ? -7.129 47.406 14.148 1 85.06 279 ALA A O 1
ATOM 2273 N N . GLN A 1 280 ? -6.598 48.938 15.57 1 84.69 280 GLN A N 1
ATOM 2274 C CA . GLN A 1 280 ? -5.816 49.688 14.578 1 84.69 280 GLN A CA 1
ATOM 2275 C C . GLN A 1 280 ? -4.406 49.125 14.461 1 84.69 280 GLN A C 1
ATOM 2277 O O . GLN A 1 280 ? -3.736 49.312 13.445 1 84.69 280 GLN A O 1
ATOM 2282 N N . ALA A 1 281 ? -4.086 48.375 15.547 1 89.44 281 ALA A N 1
ATOM 2283 C CA . ALA A 1 281 ? -2.758 47.781 15.547 1 89.44 281 ALA A CA 1
ATOM 2284 C C . ALA A 1 281 ? -2.662 46.656 14.508 1 89.44 281 ALA A C 1
ATOM 2286 O O . ALA A 1 281 ? -3.59 45.875 14.359 1 89.44 281 ALA A O 1
ATOM 2287 N N . GLY A 1 282 ? -1.709 46.656 13.656 1 90.5 282 GLY A N 1
ATOM 2288 C CA . GLY A 1 282 ? -1.504 45.656 12.617 1 90.5 282 GLY A CA 1
ATOM 2289 C C . GLY A 1 282 ? -0.705 46.188 11.438 1 90.5 282 GLY A C 1
ATOM 2290 O O . GLY A 1 282 ? -0.115 47.281 11.516 1 90.5 282 GLY A O 1
ATOM 2291 N N . ILE A 1 283 ? -0.6 45.375 10.523 1 89.62 283 ILE A N 1
ATOM 2292 C CA . ILE A 1 283 ? 0.084 45.75 9.281 1 89.62 283 ILE A CA 1
ATOM 2293 C C . ILE A 1 283 ? -0.944 46.062 8.203 1 89.62 283 ILE A C 1
ATOM 2295 O O . ILE A 1 283 ? -1.768 45.219 7.852 1 89.62 283 ILE A O 1
ATOM 2299 N N . LYS A 1 284 ? -0.87 47.25 7.742 1 88.06 284 LYS A N 1
ATOM 2300 C CA . LYS A 1 284 ? -1.835 47.688 6.738 1 88.06 284 LYS A CA 1
ATOM 2301 C C . LYS A 1 284 ? -1.328 47.406 5.328 1 88.06 284 LYS A C 1
ATOM 2303 O O . LYS A 1 284 ? -0.311 47.938 4.898 1 88.06 284 LYS A O 1
ATOM 2308 N N . ILE A 1 285 ? -1.961 46.531 4.75 1 86.25 285 ILE A N 1
ATOM 2309 C CA . ILE A 1 285 ? -1.651 46.156 3.365 1 86.25 285 ILE A CA 1
ATOM 2310 C C . ILE A 1 285 ? -2.895 46.344 2.498 1 86.25 285 ILE A C 1
ATOM 2312 O O . ILE A 1 285 ? -3.916 45.688 2.727 1 86.25 285 ILE A O 1
ATOM 2316 N N . ALA A 1 286 ? -2.76 47.188 1.518 1 82.19 286 ALA A N 1
ATOM 2317 C CA . ALA A 1 286 ? -3.898 47.531 0.671 1 82.19 286 ALA A CA 1
ATOM 2318 C C . ALA A 1 286 ? -5.078 48 1.51 1 82.19 286 ALA A C 1
ATOM 2320 O O . ALA A 1 286 ? -4.957 48.969 2.268 1 82.19 286 ALA A O 1
ATOM 2321 N N . LYS A 1 287 ? -6.164 47.312 1.521 1 80.38 287 LYS A N 1
ATOM 2322 C CA . LYS A 1 287 ? -7.348 47.75 2.246 1 80.38 287 LYS A CA 1
ATOM 2323 C C . LYS A 1 287 ? -7.613 46.875 3.465 1 80.38 287 LYS A C 1
ATOM 2325 O O . LYS A 1 287 ? -8.664 46.969 4.098 1 80.38 287 LYS A O 1
ATOM 2330 N N . ARG A 1 288 ? -6.492 46.188 3.84 1 86.31 288 ARG A N 1
ATOM 2331 C CA . ARG A 1 288 ? -6.699 45.25 4.949 1 86.31 288 ARG A CA 1
ATOM 2332 C C . ARG A 1 288 ? -5.707 45.531 6.074 1 86.31 288 ARG A C 1
ATOM 2334 O O . ARG A 1 288 ? -4.562 45.906 5.824 1 86.31 288 ARG A O 1
ATOM 2341 N N . ASN A 1 289 ? -6.199 45.5 7.23 1 89.88 289 ASN A N 1
ATOM 2342 C CA . ASN A 1 289 ? -5.355 45.5 8.422 1 89.88 289 ASN A CA 1
ATOM 2343 C C . ASN A 1 289 ? -5.156 44.094 8.984 1 89.88 289 ASN A C 1
ATOM 2345 O O . ASN A 1 289 ? -6.098 43.5 9.492 1 89.88 289 ASN A O 1
ATOM 2349 N N . ILE A 1 290 ? -3.939 43.656 8.898 1 92.19 290 ILE A N 1
ATOM 2350 C CA . ILE A 1 290 ? -3.664 42.281 9.305 1 92.19 290 ILE A CA 1
ATOM 2351 C C . ILE A 1 290 ? -2.896 42.281 10.625 1 92.19 290 ILE A C 1
ATOM 2353 O O . ILE A 1 290 ? -1.79 42.812 10.703 1 92.19 290 ILE A O 1
ATOM 2357 N N . ASN A 1 291 ? -3.447 41.688 11.609 1 94.81 291 ASN A N 1
ATOM 2358 C CA . ASN A 1 291 ? -2.756 41.688 12.891 1 94.81 291 ASN A CA 1
ATOM 2359 C C . ASN A 1 291 ? -2.627 40.25 13.438 1 94.81 291 ASN A C 1
ATOM 2361 O O . ASN A 1 291 ? -2.02 40.062 14.492 1 94.81 291 ASN A O 1
ATOM 2365 N N . ASN A 1 292 ? -3.238 39.281 12.711 1 94.81 292 ASN A N 1
ATOM 2366 C CA . ASN A 1 292 ? -3.082 37.906 13.148 1 94.81 292 ASN A CA 1
ATOM 2367 C C . ASN A 1 292 ? -3.238 36.938 11.984 1 94.81 292 ASN A C 1
ATOM 2369 O O . ASN A 1 292 ? -3.973 37.219 11.031 1 94.81 292 ASN A O 1
ATOM 2373 N N . LEU A 1 293 ? -2.539 35.906 11.945 1 94.69 293 LEU A N 1
ATOM 2374 C CA . LEU A 1 293 ? -2.627 34.75 11.062 1 94.69 293 LEU A CA 1
ATOM 2375 C C . LEU A 1 293 ? -2.664 33.438 11.867 1 94.69 293 LEU A C 1
ATOM 2377 O O . LEU A 1 293 ? -1.856 33.25 12.773 1 94.69 293 LEU A O 1
ATOM 2381 N N . ARG A 1 294 ? -3.576 32.625 11.469 1 94.12 294 ARG A N 1
ATOM 2382 C CA . ARG A 1 294 ? -3.777 31.453 12.32 1 94.12 294 ARG A CA 1
ATOM 2383 C C . ARG A 1 294 ? -3.824 30.172 11.492 1 94.12 294 ARG A C 1
ATOM 2385 O O . ARG A 1 294 ? -4.297 30.188 10.352 1 94.12 294 ARG A O 1
ATOM 2392 N N . TYR A 1 295 ? -3.301 29.172 12.039 1 93.88 295 TYR A N 1
ATOM 2393 C CA . TYR A 1 295 ? -3.475 27.797 11.586 1 93.88 295 TYR A CA 1
ATOM 2394 C C . TYR A 1 295 ? -3.832 26.891 12.758 1 93.88 295 TYR A C 1
ATOM 2396 O O . TYR A 1 295 ? -2.951 26.297 13.383 1 93.88 295 TYR A O 1
ATOM 2404 N N . ALA A 1 296 ? -5.125 26.766 12.977 1 91.56 296 ALA A N 1
ATOM 2405 C CA . ALA A 1 296 ? -5.66 26.062 14.133 1 91.56 296 ALA A CA 1
ATOM 2406 C C . ALA A 1 296 ? -5.133 26.672 15.43 1 91.56 296 ALA A C 1
ATOM 2408 O O . ALA A 1 296 ? -5.477 27.797 15.781 1 91.56 296 ALA A O 1
ATOM 2409 N N . ASP A 1 297 ? -4.234 25.953 16.062 1 90.44 297 ASP A N 1
ATOM 2410 C CA . ASP A 1 297 ? -3.762 26.453 17.359 1 90.44 297 ASP A CA 1
ATOM 2411 C C . ASP A 1 297 ? -2.506 27.312 17.188 1 90.44 297 ASP A C 1
ATOM 2413 O O . ASP A 1 297 ? -2.104 28.031 18.109 1 90.44 297 ASP A O 1
ATOM 2417 N N . ASP A 1 298 ? -1.962 27.266 15.984 1 92.5 298 ASP A N 1
ATOM 2418 C CA . ASP A 1 298 ? -0.81 28.109 15.711 1 92.5 298 ASP A CA 1
ATOM 2419 C C . ASP A 1 298 ? -1.25 29.531 15.359 1 92.5 298 ASP A C 1
ATOM 2421 O O . ASP A 1 298 ? -1.837 29.766 14.305 1 92.5 298 ASP A O 1
ATOM 2425 N N . THR A 1 299 ? -1.014 30.438 16.25 1 94.94 299 THR A N 1
ATOM 2426 C CA . THR A 1 299 ? -1.426 31.828 16.062 1 94.94 299 THR A CA 1
ATOM 2427 C C . THR A 1 299 ? -0.211 32.75 15.992 1 94.94 299 THR A C 1
ATOM 2429 O O . THR A 1 299 ? 0.665 32.688 16.859 1 94.94 299 THR A O 1
ATOM 2432 N N . THR A 1 300 ? -0.151 33.531 14.961 1 96.12 300 THR A N 1
ATOM 2433 C CA . THR A 1 300 ? 0.906 34.5 14.797 1 96.12 300 THR A CA 1
ATOM 2434 C C . THR A 1 300 ? 0.335 35.938 14.867 1 96.12 300 THR A C 1
ATOM 2436 O O . THR A 1 300 ? -0.559 36.281 14.094 1 96.12 300 THR A O 1
ATOM 2439 N N . LEU A 1 301 ? 0.789 36.688 15.797 1 96.44 301 LEU A N 1
ATOM 2440 C CA . LEU A 1 301 ? 0.413 38.094 15.898 1 96.44 301 LEU A CA 1
ATOM 2441 C C . LEU A 1 301 ? 1.469 39 15.25 1 96.44 301 LEU A C 1
ATOM 2443 O O . LEU A 1 301 ? 2.66 38.656 15.273 1 96.44 301 LEU A O 1
ATOM 2447 N N . MET A 1 302 ? 1.016 40.062 14.672 1 95.5 302 MET A N 1
ATOM 2448 C CA . MET A 1 302 ? 1.953 40.969 14.016 1 95.5 302 MET A CA 1
ATOM 2449 C C . MET A 1 302 ? 1.528 42.438 14.211 1 95.5 302 MET A C 1
ATOM 2451 O O . MET A 1 302 ? 0.336 42.719 14.312 1 95.5 302 MET A O 1
ATOM 2455 N N . ALA A 1 303 ? 2.475 43.281 14.305 1 94.56 303 ALA A N 1
ATOM 2456 C CA . ALA A 1 303 ? 2.25 44.719 14.469 1 94.56 303 ALA A CA 1
ATOM 2457 C C . ALA A 1 303 ? 3.451 45.5 13.969 1 94.56 303 ALA A C 1
ATOM 2459 O O . ALA A 1 303 ? 4.52 44.938 13.719 1 94.56 303 ALA A O 1
ATOM 2460 N N . GLU A 1 304 ? 3.248 46.781 13.797 1 91.25 304 GLU A N 1
ATOM 2461 C CA . GLU A 1 304 ? 4.305 47.656 13.297 1 91.25 304 GLU A CA 1
ATOM 2462 C C . GLU A 1 304 ? 5.145 48.219 14.445 1 91.25 304 GLU A C 1
ATOM 2464 O O . GLU A 1 304 ? 6.234 48.75 14.219 1 91.25 304 GLU A O 1
ATOM 2469 N N . SER A 1 305 ? 4.621 48.094 15.648 1 91.25 305 SER A N 1
ATOM 2470 C CA . SER A 1 305 ? 5.383 48.531 16.812 1 91.25 305 SER A CA 1
ATOM 2471 C C . SER A 1 305 ? 5.387 47.469 17.906 1 91.25 305 SER A C 1
ATOM 2473 O O . SER A 1 305 ? 4.457 46.656 18 1 91.25 305 SER A O 1
ATOM 2475 N N . GLU A 1 306 ? 6.43 47.5 18.703 1 92.06 306 GLU A N 1
ATOM 2476 C CA . GLU A 1 306 ? 6.582 46.562 19.797 1 92.06 306 GLU A CA 1
ATOM 2477 C C . GLU A 1 306 ? 5.488 46.719 20.844 1 92.06 306 GLU A C 1
ATOM 2479 O O . GLU A 1 306 ? 4.953 45.75 21.359 1 92.06 306 GLU A O 1
ATOM 2484 N N . GLU A 1 307 ? 5.191 47.969 21.125 1 91.56 307 GLU A N 1
ATOM 2485 C CA . GLU A 1 307 ? 4.184 48.25 22.125 1 91.56 307 GLU A CA 1
ATOM 2486 C C . GLU A 1 307 ? 2.805 47.781 21.703 1 91.56 307 GLU A C 1
ATOM 2488 O O . GLU A 1 307 ? 2.062 47.219 22.5 1 91.56 307 GLU A O 1
ATOM 2493 N N . GLU A 1 308 ? 2.521 47.969 20.469 1 92.69 308 GLU A N 1
ATOM 2494 C CA . GLU A 1 308 ? 1.246 47.5 19.922 1 92.69 308 GLU A CA 1
ATOM 2495 C C . GLU A 1 308 ? 1.15 45.969 19.984 1 92.69 308 GLU A C 1
ATOM 2497 O O . GLU A 1 308 ? 0.102 45.406 20.328 1 92.69 308 GLU A O 1
ATOM 2502 N N . LEU A 1 309 ? 2.227 45.375 19.672 1 94.31 309 LEU A N 1
ATOM 2503 C CA . LEU A 1 309 ? 2.242 43.906 19.688 1 94.31 309 LEU A CA 1
ATOM 2504 C C . LEU A 1 309 ? 2.043 43.375 21.094 1 94.31 309 LEU A C 1
ATOM 2506 O O . LEU A 1 309 ? 1.295 42.406 21.297 1 94.31 309 LEU A O 1
ATOM 2510 N N . LYS A 1 310 ? 2.709 43.938 22.031 1 92.75 310 LYS A N 1
ATOM 2511 C CA . LYS A 1 310 ? 2.58 43.531 23.422 1 92.75 310 LYS A CA 1
ATOM 2512 C C . LYS A 1 310 ? 1.148 43.688 23.922 1 92.75 310 LYS A C 1
ATOM 2514 O O . LYS A 1 310 ? 0.622 42.844 24.641 1 92.75 310 LYS A O 1
ATOM 2519 N N . SER A 1 311 ? 0.611 44.781 23.531 1 93 311 SER A N 1
ATOM 2520 C CA . SER A 1 311 ? -0.772 45.031 23.922 1 93 311 SER A CA 1
ATOM 2521 C C . SER A 1 311 ? -1.714 44 23.344 1 93 311 SER A C 1
ATOM 2523 O O . SER A 1 311 ? -2.588 43.469 24.062 1 93 311 SER A O 1
ATOM 2525 N N . LEU A 1 312 ? -1.53 43.75 22.094 1 94.19 312 LEU A N 1
ATOM 2526 C CA . LEU A 1 312 ? -2.34 42.719 21.453 1 94.19 312 LEU A CA 1
ATOM 2527 C C . LEU A 1 312 ? -2.152 41.375 22.141 1 94.19 312 LEU A C 1
ATOM 2529 O O . LEU A 1 312 ? -3.125 40.656 22.406 1 94.19 312 LEU A O 1
ATOM 2533 N N . LEU A 1 313 ? -0.938 41.062 22.438 1 95 313 LEU A N 1
ATOM 2534 C CA . LEU A 1 313 ? -0.59 39.781 23.062 1 95 313 LEU A CA 1
ATOM 2535 C C . LEU A 1 313 ? -1.259 39.656 24.438 1 95 313 LEU A C 1
ATOM 2537 O O . LEU A 1 313 ? -1.786 38.594 24.766 1 95 313 LEU A O 1
ATOM 2541 N N . MET A 1 314 ? -1.24 40.688 25.172 1 94.56 314 MET A N 1
ATOM 2542 C CA . MET A 1 314 ? -1.822 40.656 26.516 1 94.56 314 MET A CA 1
ATOM 2543 C C . MET A 1 314 ? -3.338 40.5 26.438 1 94.56 314 MET A C 1
ATOM 2545 O O . MET A 1 314 ? -3.934 39.812 27.266 1 94.56 314 MET A O 1
ATOM 2549 N N . LYS A 1 315 ? -3.904 41.125 25.469 1 94.88 315 LYS A N 1
ATOM 2550 C CA . LYS A 1 315 ? -5.344 40.969 25.281 1 94.88 315 LYS A CA 1
ATOM 2551 C C . LYS A 1 315 ? -5.703 39.531 24.938 1 94.88 315 LYS A C 1
ATOM 2553 O O . LYS A 1 315 ? -6.648 38.969 25.484 1 94.88 315 LYS A O 1
ATOM 2558 N N . VAL A 1 316 ? -4.934 39 24.031 1 95.94 316 VAL A N 1
ATOM 2559 C CA . VAL A 1 316 ? -5.184 37.625 23.609 1 95.94 316 VAL A CA 1
ATOM 2560 C C . VAL A 1 316 ? -4.965 36.688 24.781 1 95.94 316 VAL A C 1
ATOM 2562 O O . VAL A 1 316 ? -5.723 35.719 24.969 1 95.94 316 VAL A O 1
ATOM 2565 N N . LYS A 1 317 ? -3.932 36.875 25.531 1 96 317 LYS A N 1
ATOM 2566 C CA . LYS A 1 317 ? -3.641 36.062 26.703 1 96 317 LYS A CA 1
ATOM 2567 C C . LYS A 1 317 ? -4.805 36.062 27.688 1 96 317 LYS A C 1
ATOM 2569 O O . LYS A 1 317 ? -5.25 35 28.156 1 96 317 LYS A O 1
ATOM 2574 N N . GLU A 1 318 ? -5.285 37.219 27.953 1 95.69 318 GLU A N 1
ATOM 2575 C CA . GLU A 1 318 ? -6.367 37.375 28.922 1 95.69 318 GLU A CA 1
ATOM 2576 C C . GLU A 1 318 ? -7.629 36.656 28.453 1 95.69 318 GLU A C 1
ATOM 2578 O O . GLU A 1 318 ? -8.25 35.938 29.234 1 95.69 318 GLU A O 1
ATOM 2583 N N . GLU A 1 319 ? -7.973 36.906 27.25 1 96 319 GLU A N 1
ATOM 2584 C CA . GLU A 1 319 ? -9.172 36.281 26.719 1 96 319 GLU A CA 1
ATOM 2585 C C . GLU A 1 319 ? -9.008 34.75 26.625 1 96 319 GLU A C 1
ATOM 2587 O O . GLU A 1 319 ? -9.977 34.031 26.797 1 96 319 GLU A O 1
ATOM 2592 N N . SER A 1 320 ? -7.836 34.312 26.312 1 96.06 320 SER A N 1
ATOM 2593 C CA . SER A 1 320 ? -7.562 32.875 26.25 1 96.06 320 SER A CA 1
ATOM 2594 C C . SER A 1 320 ? -7.691 32.219 27.625 1 96.06 320 SER A C 1
ATOM 2596 O O . SER A 1 320 ? -8.266 31.141 27.75 1 96.06 320 SER A O 1
ATOM 2598 N N . GLU A 1 321 ? -7.195 32.875 28.594 1 94.44 321 GLU A N 1
ATOM 2599 C CA . GLU A 1 321 ? -7.238 32.312 29.953 1 94.44 321 GLU A CA 1
ATOM 2600 C C . GLU A 1 321 ? -8.672 32.219 30.469 1 94.44 321 GLU A C 1
ATOM 2602 O O . GLU A 1 321 ? -9 31.312 31.234 1 94.44 321 GLU A O 1
ATOM 2607 N N . LYS A 1 322 ? -9.508 33.094 30 1 93.69 322 LYS A N 1
ATOM 2608 C CA . LYS A 1 322 ? -10.914 33.094 30.391 1 93.69 322 LYS A CA 1
ATOM 2609 C C . LYS A 1 322 ? -11.602 31.797 29.938 1 93.69 322 LYS A C 1
ATOM 2611 O O . LYS A 1 322 ? -12.547 31.328 30.578 1 93.69 322 LYS A O 1
ATOM 2616 N N . VAL A 1 323 ? -11.055 31.328 28.906 1 93.12 323 VAL A N 1
ATOM 2617 C CA . VAL A 1 323 ? -11.727 30.141 28.375 1 93.12 323 VAL A CA 1
ATOM 2618 C C . VAL A 1 323 ? -10.891 28.891 28.672 1 93.12 323 VAL A C 1
ATOM 2620 O O . VAL A 1 323 ? -11.164 27.812 28.141 1 93.12 323 VAL A O 1
ATOM 2623 N N . GLY A 1 324 ? -9.852 29.047 29.359 1 91.06 324 GLY A N 1
ATOM 2624 C CA . GLY A 1 324 ? -9.125 27.906 29.875 1 91.06 324 GLY A CA 1
ATOM 2625 C C . GLY A 1 324 ? -7.902 27.547 29.047 1 91.06 324 GLY A C 1
ATOM 2626 O O . GLY A 1 324 ? -7.309 26.484 29.234 1 91.06 324 GLY A O 1
ATOM 2627 N N . LEU A 1 325 ? -7.496 28.344 28.109 1 93.94 325 LEU A N 1
ATOM 2628 C CA . LEU A 1 325 ? -6.293 28.094 27.328 1 93.94 325 LEU A CA 1
ATOM 2629 C C . LEU A 1 325 ? -5.121 28.922 27.859 1 93.94 325 LEU A C 1
ATOM 2631 O O . LEU A 1 325 ? -5.258 30.125 28.094 1 93.94 325 LEU A O 1
ATOM 2635 N N . LYS A 1 326 ? -4.047 28.219 28.016 1 93.69 326 LYS A N 1
ATOM 2636 C CA . LYS A 1 326 ? -2.863 28.875 28.562 1 93.69 326 LYS A CA 1
ATOM 2637 C C . LYS A 1 326 ? -1.724 28.875 27.547 1 93.69 326 LYS A C 1
ATOM 2639 O O . LYS A 1 326 ? -1.555 27.906 26.797 1 93.69 326 LYS A O 1
ATOM 2644 N N . PHE A 1 327 ? -0.965 29.969 27.641 1 94.25 327 PHE A N 1
ATOM 2645 C CA . PHE A 1 327 ? 0.194 30.094 26.766 1 94.25 327 PHE A CA 1
ATOM 2646 C C . PHE A 1 327 ? 1.34 29.219 27.266 1 94.25 327 PHE A C 1
ATOM 2648 O O . PHE A 1 327 ? 1.544 29.078 28.469 1 94.25 327 PHE A O 1
ATOM 2655 N N . ASN A 1 328 ? 1.976 28.578 26.391 1 92.19 328 ASN A N 1
ATOM 2656 C CA . ASN A 1 328 ? 3.27 27.953 26.656 1 92.19 328 ASN A CA 1
ATOM 2657 C C . ASN A 1 328 ? 4.422 28.906 26.359 1 92.19 328 ASN A C 1
ATOM 2659 O O . ASN A 1 328 ? 5.012 28.859 25.266 1 92.19 328 ASN A O 1
ATOM 2663 N N . ILE A 1 329 ? 4.801 29.656 27.297 1 93 329 ILE A N 1
ATOM 2664 C CA . ILE A 1 329 ? 5.711 30.781 27.125 1 93 329 ILE A CA 1
ATOM 2665 C C . ILE A 1 329 ? 7.082 30.281 26.672 1 93 329 ILE A C 1
ATOM 2667 O O . ILE A 1 329 ? 7.75 30.922 25.859 1 93 329 ILE A O 1
ATOM 2671 N N . GLN A 1 330 ? 7.461 29.156 27.109 1 88.62 330 GLN A N 1
ATOM 2672 C CA . GLN A 1 330 ? 8.773 28.609 26.766 1 88.62 330 GLN A CA 1
ATOM 2673 C C . GLN A 1 330 ? 8.867 28.297 25.281 1 88.62 330 GLN A C 1
ATOM 2675 O O . GLN A 1 330 ? 9.953 28.359 24.703 1 88.62 330 GLN A O 1
ATOM 2680 N N . LYS A 1 331 ? 7.77 27.984 24.734 1 90.06 331 LYS A N 1
ATOM 2681 C CA . LYS A 1 331 ? 7.785 27.609 23.328 1 90.06 331 LYS A CA 1
ATOM 2682 C C . LYS A 1 331 ? 7.406 28.781 22.422 1 90.06 331 LYS A C 1
ATOM 2684 O O . LYS A 1 331 ? 7.52 28.688 21.203 1 90.06 331 LYS A O 1
ATOM 2689 N N . MET A 1 332 ? 7.012 29.906 22.969 1 93.81 332 MET A N 1
ATOM 2690 C CA . MET A 1 332 ? 6.672 31.094 22.203 1 93.81 332 MET A CA 1
ATOM 2691 C C . MET A 1 332 ? 7.93 31.781 21.688 1 93.81 332 MET A C 1
ATOM 2693 O O . MET A 1 332 ? 8.984 31.719 22.312 1 93.81 332 MET A O 1
ATOM 2697 N N . LYS A 1 333 ? 7.824 32.406 20.578 1 94.81 333 LYS A N 1
ATOM 2698 C CA . LYS A 1 333 ? 8.953 33.125 19.969 1 94.81 333 LYS A CA 1
ATOM 2699 C C . LYS A 1 333 ? 8.531 34.5 19.453 1 94.81 333 LYS A C 1
ATOM 2701 O O . LYS A 1 333 ? 7.391 34.688 19.031 1 94.81 333 LYS A O 1
ATOM 2706 N N . ILE A 1 334 ? 9.445 35.406 19.562 1 94.94 334 ILE A N 1
ATOM 2707 C CA . ILE A 1 334 ? 9.266 36.719 19 1 94.94 334 ILE A CA 1
ATOM 2708 C C . ILE A 1 334 ? 10.312 36.969 17.906 1 94.94 334 ILE A C 1
ATOM 2710 O O . ILE A 1 334 ? 11.469 36.594 18.047 1 94.94 334 ILE A O 1
ATOM 2714 N N . MET A 1 335 ? 9.852 37.438 16.812 1 94.56 335 MET A N 1
ATOM 2715 C CA . MET A 1 335 ? 10.742 37.719 15.68 1 94.56 335 MET A CA 1
ATOM 2716 C C . MET A 1 335 ? 10.523 39.125 15.156 1 94.56 335 MET A C 1
ATOM 2718 O O . MET A 1 335 ? 9.383 39.594 15.07 1 94.56 335 MET A O 1
ATOM 2722 N N . ALA A 1 336 ? 11.594 39.844 14.906 1 91.19 336 ALA A N 1
ATOM 2723 C CA . ALA A 1 336 ? 11.508 41.188 14.383 1 91.19 336 ALA A CA 1
ATOM 2724 C C . ALA A 1 336 ? 12.609 41.438 13.359 1 91.19 336 ALA A C 1
ATOM 2726 O O . ALA A 1 336 ? 13.664 40.812 13.398 1 91.19 336 ALA A O 1
ATOM 2727 N N . ALA A 1 337 ? 12.266 42.281 12.398 1 78.88 337 ALA A N 1
ATOM 2728 C CA . ALA A 1 337 ? 13.281 42.719 11.438 1 78.88 337 ALA A CA 1
ATOM 2729 C C . ALA A 1 337 ? 14.281 43.656 12.078 1 78.88 337 ALA A C 1
ATOM 2731 O O . ALA A 1 337 ? 15.445 43.719 11.672 1 78.88 337 ALA A O 1
ATOM 2732 N N . GLY A 1 338 ? 13.828 44.406 13.102 1 75.44 338 GLY A N 1
ATOM 2733 C CA . GLY A 1 338 ? 14.688 45.344 13.805 1 75.44 338 GLY A CA 1
ATOM 2734 C C . GLY A 1 338 ? 15 44.938 15.227 1 75.44 338 GLY A C 1
ATOM 2735 O O . GLY A 1 338 ? 14.812 43.781 15.586 1 75.44 338 GLY A O 1
ATOM 2736 N N . PRO A 1 339 ? 15.672 45.75 15.93 1 78.69 339 PRO A N 1
ATOM 2737 C CA . PRO A 1 339 ? 16.031 45.438 17.328 1 78.69 339 PRO A CA 1
ATOM 2738 C C . PRO A 1 339 ? 14.797 45.25 18.219 1 78.69 339 PRO A C 1
ATOM 2740 O O . PRO A 1 339 ? 13.781 45.938 18.016 1 78.69 339 PRO A O 1
ATOM 2743 N N . ILE A 1 340 ? 14.859 44.219 19.016 1 79.62 340 ILE A N 1
ATOM 2744 C CA . ILE A 1 340 ? 13.727 43.938 19.891 1 79.62 340 ILE A CA 1
ATOM 2745 C C . ILE A 1 340 ? 14.211 43.812 21.344 1 79.62 340 ILE A C 1
ATOM 2747 O O . ILE A 1 340 ? 15.305 43.312 21.609 1 79.62 340 ILE A O 1
ATOM 2751 N N . THR A 1 341 ? 13.344 44.406 22.172 1 82.25 341 THR A N 1
ATOM 2752 C CA . THR A 1 341 ? 13.617 44.312 23.594 1 82.25 341 THR A CA 1
ATOM 2753 C C . THR A 1 341 ? 13.148 42.969 24.156 1 82.25 341 THR A C 1
ATOM 2755 O O . THR A 1 341 ? 12.344 42.281 23.516 1 82.25 341 THR A O 1
ATOM 2758 N N . SER A 1 342 ? 13.758 42.531 25.203 1 83.5 342 SER A N 1
ATOM 2759 C CA . SER A 1 342 ? 13.352 41.312 25.875 1 83.5 342 SER A CA 1
ATOM 2760 C C . SER A 1 342 ? 12 41.469 26.562 1 83.5 342 SER A C 1
ATOM 2762 O O . SER A 1 342 ? 11.734 42.5 27.188 1 83.5 342 SER A O 1
ATOM 2764 N N . TRP A 1 343 ? 11.086 40.5 26.25 1 87.44 343 TRP A N 1
ATOM 2765 C CA . TRP A 1 343 ? 9.75 40.531 26.844 1 87.44 343 TRP A CA 1
ATOM 2766 C C . TRP A 1 343 ? 9.617 39.5 27.938 1 87.44 343 TRP A C 1
ATOM 2768 O O . TRP A 1 343 ? 10.133 38.375 27.812 1 87.44 343 TRP A O 1
ATOM 2778 N N . GLU A 1 344 ? 9.062 39.906 29 1 89.56 344 GLU A N 1
ATOM 2779 C CA . GLU A 1 344 ? 8.719 38.969 30.078 1 89.56 344 GLU A CA 1
ATOM 2780 C C . GLU A 1 344 ? 7.207 38.875 30.25 1 89.56 344 GLU A C 1
ATOM 2782 O O . GLU A 1 344 ? 6.508 39.875 30.297 1 89.56 344 GLU A O 1
ATOM 2787 N N . ILE A 1 345 ? 6.793 37.688 30.172 1 89.25 345 ILE A N 1
ATOM 2788 C CA . ILE A 1 345 ? 5.383 37.406 30.406 1 89.25 345 ILE A CA 1
ATOM 2789 C C . ILE A 1 345 ? 5.246 36.438 31.594 1 89.25 345 ILE A C 1
ATOM 2791 O O . ILE A 1 345 ? 5.809 35.344 31.578 1 89.25 345 ILE A O 1
ATOM 2795 N N . ASP A 1 346 ? 4.488 36.844 32.625 1 89.12 346 ASP A N 1
ATOM 2796 C CA . ASP A 1 346 ? 4.254 36.031 33.812 1 89.12 346 ASP A CA 1
ATOM 2797 C C . ASP A 1 346 ? 5.566 35.531 34.406 1 89.12 346 ASP A C 1
ATOM 2799 O O . ASP A 1 346 ? 5.684 34.375 34.781 1 89.12 346 ASP A O 1
ATOM 2803 N N . GLY A 1 347 ? 6.562 36.25 34.375 1 86.94 347 GLY A N 1
ATOM 2804 C CA . GLY A 1 347 ? 7.84 35.938 35 1 86.94 347 GLY A CA 1
ATOM 2805 C C . GLY A 1 347 ? 8.766 35.156 34.062 1 86.94 347 GLY A C 1
ATOM 2806 O O . GLY A 1 347 ? 9.891 34.812 34.438 1 86.94 347 GLY A O 1
ATOM 2807 N N . GLU A 1 348 ? 8.32 34.812 32.938 1 91.44 348 GLU A N 1
ATOM 2808 C CA . GLU A 1 348 ? 9.148 34.062 32 1 91.44 348 GLU A CA 1
ATOM 2809 C C . GLU A 1 348 ? 9.516 34.906 30.781 1 91.44 348 GLU A C 1
ATOM 2811 O O . GLU A 1 348 ? 8.703 35.719 30.297 1 91.44 348 GLU A O 1
ATOM 2816 N N . THR A 1 349 ? 10.656 34.719 30.359 1 91.62 349 THR A N 1
ATOM 2817 C CA . THR A 1 349 ? 11.148 35.5 29.234 1 91.62 349 THR A CA 1
ATOM 2818 C C . THR A 1 349 ? 10.812 34.781 27.906 1 91.62 349 THR A C 1
ATOM 2820 O O . THR A 1 349 ? 10.992 33.594 27.781 1 91.62 349 THR A O 1
ATOM 2823 N N . VAL A 1 350 ? 10.289 35.562 27.016 1 93.44 350 VAL A N 1
ATOM 2824 C CA . VAL A 1 350 ? 10.016 35.062 25.688 1 93.44 350 VAL A CA 1
ATOM 2825 C C . VAL A 1 350 ? 11.273 35.125 24.828 1 93.44 350 VAL A C 1
ATOM 2827 O O . VAL A 1 350 ? 11.945 36.156 24.797 1 93.44 350 VAL A O 1
ATOM 2830 N N . GLU A 1 351 ? 11.578 34.062 24.203 1 93.12 351 GLU A N 1
ATOM 2831 C CA . GLU A 1 351 ? 12.805 34 23.406 1 93.12 351 GLU A CA 1
ATOM 2832 C C . GLU A 1 351 ? 12.672 34.812 22.109 1 93.12 351 GLU A C 1
ATOM 2834 O O . GLU A 1 351 ? 11.656 34.688 21.422 1 93.12 351 GLU A O 1
ATOM 2839 N N . THR A 1 352 ? 13.664 35.656 21.781 1 93.06 352 THR A N 1
ATOM 2840 C CA . THR A 1 352 ? 13.75 36.375 20.516 1 93.06 352 THR A CA 1
ATOM 2841 C C . THR A 1 352 ? 14.594 35.594 19.5 1 93.06 352 THR A C 1
ATOM 2843 O O . THR A 1 352 ? 15.703 35.188 19.812 1 93.06 352 THR A O 1
ATOM 2846 N N . VAL A 1 353 ? 13.977 35.438 18.359 1 93.31 353 VAL A N 1
ATOM 2847 C CA . VAL A 1 353 ? 14.68 34.625 17.375 1 93.31 353 VAL A CA 1
ATOM 2848 C C . VAL A 1 353 ? 14.805 35.406 16.062 1 93.31 353 VAL A C 1
ATOM 2850 O O . VAL A 1 353 ? 14.047 36.344 15.805 1 93.31 353 VAL A O 1
ATOM 2853 N N . SER A 1 354 ? 15.805 35 15.219 1 92.38 354 SER A N 1
ATOM 2854 C CA . SER A 1 354 ? 15.977 35.594 13.891 1 92.38 354 SER A CA 1
ATOM 2855 C C . SER A 1 354 ? 15.391 34.656 12.82 1 92.38 354 SER A C 1
ATOM 2857 O O . SER A 1 354 ? 15.203 35.094 11.672 1 92.38 354 SER A O 1
ATOM 2859 N N . ASP A 1 355 ? 15.133 33.5 13.211 1 93.62 355 ASP A N 1
ATOM 2860 C CA . ASP A 1 355 ? 14.484 32.531 12.328 1 93.62 355 ASP A CA 1
ATOM 2861 C C . ASP A 1 355 ? 13.617 31.562 13.125 1 93.62 355 ASP A C 1
ATOM 2863 O O . ASP A 1 355 ? 13.867 31.328 14.312 1 93.62 355 ASP A O 1
ATOM 2867 N N . PHE A 1 356 ? 12.633 31.156 12.57 1 92.88 356 PHE A N 1
ATOM 2868 C CA . PHE A 1 356 ? 11.656 30.297 13.227 1 92.88 356 PHE A CA 1
ATOM 2869 C C . PHE A 1 356 ? 11.078 29.281 12.242 1 92.88 356 PHE A C 1
ATOM 2871 O O . PHE A 1 356 ? 10.789 29.625 11.086 1 92.88 356 PHE A O 1
ATOM 2878 N N . ILE A 1 357 ? 10.969 28.031 12.688 1 91.75 357 ILE A N 1
ATOM 2879 C CA . ILE A 1 357 ? 10.359 27 11.844 1 91.75 357 ILE A CA 1
ATOM 2880 C C . ILE A 1 357 ? 8.844 27 12.047 1 91.75 357 ILE A C 1
ATOM 2882 O O . ILE A 1 357 ? 8.352 26.547 13.07 1 91.75 357 ILE A O 1
ATOM 2886 N N . PHE A 1 358 ? 8.18 27.484 11.102 1 89.88 358 PHE A N 1
ATOM 2887 C CA . PHE A 1 358 ? 6.723 27.578 11.117 1 89.88 358 PHE A CA 1
ATOM 2888 C C . PHE A 1 358 ? 6.105 26.562 10.156 1 89.88 358 PHE A C 1
ATOM 2890 O O . PHE A 1 358 ? 6.355 26.625 8.945 1 89.88 358 PHE A O 1
ATOM 2897 N N . GLY A 1 359 ? 5.262 25.641 10.633 1 86.81 359 GLY A N 1
ATOM 2898 C CA . GLY A 1 359 ? 4.637 24.641 9.789 1 86.81 359 GLY A CA 1
ATOM 2899 C C . GLY A 1 359 ? 5.637 23.797 9.023 1 86.81 359 GLY A C 1
ATOM 2900 O O . GLY A 1 359 ? 5.379 23.391 7.891 1 86.81 359 GLY A O 1
ATOM 2901 N N . GLY A 1 360 ? 6.75 23.719 9.484 1 88 360 GLY A N 1
ATOM 2902 C CA . GLY A 1 360 ? 7.781 22.906 8.859 1 88 360 GLY A CA 1
ATOM 2903 C C . GLY A 1 360 ? 8.727 23.703 7.984 1 88 360 GLY A C 1
ATOM 2904 O O . GLY A 1 360 ? 9.719 23.172 7.488 1 88 360 GLY A O 1
ATOM 2905 N N . SER A 1 361 ? 8.43 24.953 7.762 1 91.31 361 SER A N 1
ATOM 2906 C CA . SER A 1 361 ? 9.266 25.812 6.938 1 91.31 361 SER A CA 1
ATOM 2907 C C . SER A 1 361 ? 9.961 26.875 7.777 1 91.31 361 SER A C 1
ATOM 2909 O O . SER A 1 361 ? 9.336 27.5 8.641 1 91.31 361 SER A O 1
ATOM 2911 N N . LYS A 1 362 ? 11.242 27.047 7.484 1 93.69 362 LYS A N 1
ATOM 2912 C CA . LYS A 1 362 ? 12.008 28.062 8.219 1 93.69 362 LYS A CA 1
ATOM 2913 C C . LYS A 1 362 ? 11.734 29.453 7.672 1 93.69 362 LYS A C 1
ATOM 2915 O O . LYS A 1 362 ? 11.906 29.703 6.477 1 93.69 362 LYS A O 1
ATOM 2920 N N . ILE A 1 363 ? 11.25 30.328 8.555 1 92.38 363 ILE A N 1
ATOM 2921 C CA . ILE A 1 363 ? 11.023 31.734 8.219 1 92.38 363 ILE A CA 1
ATOM 2922 C C . ILE A 1 363 ? 12.086 32.594 8.891 1 92.38 363 ILE A C 1
ATOM 2924 O O . ILE A 1 363 ? 12.383 32.438 10.078 1 92.38 363 ILE A O 1
ATOM 2928 N N . THR A 1 364 ? 12.688 33.469 8.102 1 93.56 364 THR A N 1
ATOM 2929 C CA . THR A 1 364 ? 13.719 34.344 8.633 1 93.56 364 THR A CA 1
ATOM 2930 C C . THR A 1 364 ? 13.211 35.781 8.703 1 93.56 364 THR A C 1
ATOM 2932 O O . THR A 1 364 ? 12.367 36.188 7.906 1 93.56 364 THR A O 1
ATOM 2935 N N . ALA A 1 365 ? 13.797 36.531 9.617 1 91.25 365 ALA A N 1
ATOM 2936 C CA . ALA A 1 365 ? 13.375 37.906 9.844 1 91.25 365 ALA A CA 1
ATOM 2937 C C . ALA A 1 365 ? 13.656 38.781 8.625 1 91.25 365 ALA A C 1
ATOM 2939 O O . ALA A 1 365 ? 12.977 39.781 8.406 1 91.25 365 ALA A O 1
ATOM 2940 N N . ASP A 1 366 ? 14.578 38.375 7.855 1 87.44 366 ASP A N 1
ATOM 2941 C CA . ASP A 1 366 ? 14.945 39.188 6.695 1 87.44 366 ASP A CA 1
ATOM 2942 C C . ASP A 1 366 ? 14.172 38.719 5.453 1 87.44 366 ASP A C 1
ATOM 2944 O O . ASP A 1 366 ? 14.305 39.344 4.387 1 87.44 366 ASP A O 1
ATOM 2948 N N . GLY A 1 367 ? 13.406 37.688 5.539 1 87.19 367 GLY A N 1
ATOM 2949 C CA . GLY A 1 367 ? 12.594 37.219 4.43 1 87.19 367 GLY A CA 1
ATOM 2950 C C . GLY A 1 367 ? 13.398 36.469 3.371 1 87.19 367 GLY A C 1
ATOM 2951 O O . GLY A 1 367 ? 12.906 36.219 2.27 1 87.19 367 GLY A O 1
ATOM 2952 N N . ASP A 1 368 ? 14.625 36.156 3.684 1 89 368 ASP A N 1
ATOM 2953 C CA . ASP A 1 368 ? 15.492 35.469 2.74 1 89 368 ASP A CA 1
ATOM 2954 C C . ASP A 1 368 ? 15.203 33.969 2.732 1 89 368 ASP A C 1
ATOM 2956 O O . ASP A 1 368 ? 15.383 33.281 3.746 1 89 368 ASP A O 1
ATOM 2960 N N . CYS A 1 369 ? 14.805 33.5 1.578 1 91.62 369 CYS A N 1
ATOM 2961 C CA . CYS A 1 369 ? 14.422 32.094 1.46 1 91.62 369 CYS A CA 1
ATOM 2962 C C . CYS A 1 369 ? 15.648 31.203 1.328 1 91.62 369 CYS A C 1
ATOM 2964 O O . CYS A 1 369 ? 15.539 29.984 1.398 1 91.62 369 CYS A O 1
ATOM 2966 N N . SER A 1 370 ? 16.812 31.766 1.128 1 92.69 370 SER A N 1
ATOM 2967 C CA . SER A 1 370 ? 18.031 30.969 0.892 1 92.69 370 SER A CA 1
ATOM 2968 C C . SER A 1 370 ? 18.312 30.047 2.064 1 92.69 370 SER A C 1
ATOM 2970 O O . SER A 1 370 ? 18.766 28.922 1.871 1 92.69 370 SER A O 1
ATOM 2972 N N . HIS A 1 371 ? 18.016 30.547 3.229 1 92.38 371 HIS A N 1
ATOM 2973 C CA . HIS A 1 371 ? 18.266 29.734 4.414 1 92.38 371 HIS A CA 1
ATOM 2974 C C . HIS A 1 371 ? 17.391 28.5 4.434 1 92.38 371 HIS A C 1
ATOM 2976 O O . HIS A 1 371 ? 17.844 27.406 4.754 1 92.38 371 HIS A O 1
ATOM 2982 N N . GLU A 1 372 ? 16.156 28.688 4.141 1 94.25 372 GLU A N 1
ATOM 2983 C CA . GLU A 1 372 ? 15.234 27.562 4.109 1 94.25 372 GLU A CA 1
ATOM 2984 C C . GLU A 1 372 ? 15.586 26.594 2.984 1 94.25 372 GLU A C 1
ATOM 2986 O O . GLU A 1 372 ? 15.539 25.375 3.172 1 94.25 372 GLU A O 1
ATOM 2991 N N . ILE A 1 373 ? 15.93 27.078 1.84 1 94.31 373 ILE A N 1
ATOM 2992 C CA . ILE A 1 373 ? 16.297 26.219 0.71 1 94.31 373 ILE A CA 1
ATOM 2993 C C . ILE A 1 373 ? 17.5 25.375 1.077 1 94.31 373 ILE A C 1
ATOM 2995 O O . ILE A 1 373 ? 17.516 24.156 0.845 1 94.31 373 ILE A O 1
ATOM 2999 N N . LYS A 1 374 ? 18.5 26.031 1.674 1 93.75 374 LYS A N 1
ATOM 3000 C CA . LYS A 1 374 ? 19.688 25.297 2.111 1 93.75 374 LYS A CA 1
ATOM 3001 C C . LYS A 1 374 ? 19.312 24.219 3.125 1 93.75 374 LYS A C 1
ATOM 3003 O O . LYS A 1 374 ? 19.828 23.094 3.051 1 93.75 374 LYS A O 1
ATOM 3008 N N . ARG A 1 375 ? 18.484 24.594 3.988 1 94.31 375 ARG A N 1
ATOM 3009 C CA . ARG A 1 375 ? 18.047 23.641 5.008 1 94.31 375 ARG A CA 1
ATOM 3010 C C . ARG A 1 375 ? 17.359 22.438 4.375 1 94.31 375 ARG A C 1
ATOM 3012 O O . ARG A 1 375 ? 17.641 21.297 4.742 1 94.31 375 ARG A O 1
ATOM 3019 N N . ARG A 1 376 ? 16.5 22.656 3.449 1 94.31 376 ARG A N 1
ATOM 3020 C CA . ARG A 1 376 ? 15.766 21.594 2.785 1 94.31 376 ARG A CA 1
ATOM 3021 C C . ARG A 1 376 ? 16.703 20.688 1.987 1 94.31 376 ARG A C 1
ATOM 3023 O O . ARG A 1 376 ? 16.531 19.469 1.963 1 94.31 376 ARG A O 1
ATOM 3030 N N . LEU A 1 377 ? 17.656 21.281 1.299 1 93.5 377 LEU A N 1
ATOM 3031 C CA . LEU A 1 377 ? 18.625 20.5 0.544 1 93.5 377 LEU A CA 1
ATOM 3032 C C . LEU A 1 377 ? 19.438 19.594 1.47 1 93.5 377 LEU A C 1
ATOM 3034 O O . LEU A 1 377 ? 19.703 18.438 1.136 1 93.5 377 LEU A O 1
ATOM 3038 N N . LEU A 1 378 ? 19.766 20.141 2.617 1 90.94 378 LEU A N 1
ATOM 3039 C CA . LEU A 1 378 ? 20.5 19.344 3.594 1 90.94 378 LEU A CA 1
ATOM 3040 C C . LEU A 1 378 ? 19.641 18.188 4.109 1 90.94 378 LEU A C 1
ATOM 3042 O O . LEU A 1 378 ? 20.141 17.078 4.297 1 90.94 378 LEU A O 1
ATOM 3046 N N . LEU A 1 379 ? 18.406 18.453 4.355 1 90.81 379 LEU A N 1
ATOM 3047 C CA . LEU A 1 379 ? 17.484 17.406 4.797 1 90.81 379 LEU A CA 1
ATOM 3048 C C . LEU A 1 379 ? 17.344 16.328 3.729 1 90.81 379 LEU A C 1
ATOM 3050 O O . LEU A 1 379 ? 17.25 15.141 4.051 1 90.81 379 LEU A O 1
ATOM 3054 N N . GLY A 1 380 ? 17.312 16.688 2.486 1 89.56 380 GLY A N 1
ATOM 3055 C CA . GLY A 1 380 ? 17.234 15.742 1.39 1 89.56 380 GLY A CA 1
ATOM 3056 C C . GLY A 1 380 ? 18.438 14.805 1.343 1 89.56 380 GLY A C 1
ATOM 3057 O O . GLY A 1 380 ? 18.281 13.625 1.01 1 89.56 380 GLY A O 1
ATOM 3058 N N . ARG A 1 381 ? 19.562 15.305 1.709 1 84.62 381 ARG A N 1
ATOM 3059 C CA . ARG A 1 381 ? 20.797 14.508 1.691 1 84.62 381 ARG A CA 1
ATOM 3060 C C . ARG A 1 381 ? 20.766 13.445 2.783 1 84.62 381 ARG A C 1
ATOM 3062 O O . ARG A 1 381 ? 21.484 12.438 2.689 1 84.62 381 ARG A O 1
ATOM 3069 N N . LYS A 1 382 ? 19.922 13.633 3.744 1 82 382 LYS A N 1
ATOM 3070 C CA . LYS A 1 382 ? 19.953 12.766 4.922 1 82 382 LYS A CA 1
ATOM 3071 C C . LYS A 1 382 ? 18.812 11.742 4.879 1 82 382 LYS A C 1
ATOM 3073 O O . LYS A 1 382 ? 18.703 10.906 5.773 1 82 382 LYS A O 1
ATOM 3078 N N . VAL A 1 383 ? 18.031 11.789 3.93 1 79.5 383 VAL A N 1
ATOM 3079 C CA . VAL A 1 383 ? 16.828 10.945 3.871 1 79.5 383 VAL A CA 1
ATOM 3080 C C . VAL A 1 383 ? 17.234 9.484 3.713 1 79.5 383 VAL A C 1
ATOM 3082 O O . VAL A 1 383 ? 16.688 8.609 4.387 1 79.5 383 VAL A O 1
ATOM 3085 N N . ILE A 1 384 ? 18.141 9.172 2.785 1 78.19 384 ILE A N 1
ATOM 3086 C CA . ILE A 1 384 ? 18.5 7.785 2.518 1 78.19 384 ILE A CA 1
ATOM 3087 C C . ILE A 1 384 ? 19.625 7.355 3.455 1 78.19 384 ILE A C 1
ATOM 3089 O O . ILE A 1 384 ? 20.797 7.605 3.178 1 78.19 384 ILE A O 1
ATOM 3093 N N . THR A 1 385 ? 19.203 6.742 4.555 1 81.44 385 THR A N 1
ATOM 3094 C CA . THR A 1 385 ? 20.156 6.273 5.555 1 81.44 385 THR A CA 1
ATOM 3095 C C . THR A 1 385 ? 20.578 4.836 5.262 1 81.44 385 THR A C 1
ATOM 3097 O O . THR A 1 385 ? 20.062 4.207 4.336 1 81.44 385 THR A O 1
ATOM 3100 N N . LEU A 1 386 ? 21.578 4.379 5.965 1 83.69 386 LEU A N 1
ATOM 3101 C CA . LEU A 1 386 ? 22.062 3.01 5.824 1 83.69 386 LEU A CA 1
ATOM 3102 C C . LEU A 1 386 ? 20.969 2.012 6.18 1 83.69 386 LEU A C 1
ATOM 3104 O O . LEU A 1 386 ? 20.812 0.988 5.508 1 83.69 386 LEU A O 1
ATOM 3108 N N . THR A 1 387 ? 20.234 2.402 7.176 1 84.19 387 THR A N 1
ATOM 3109 C CA . THR A 1 387 ? 19.156 1.527 7.602 1 84.19 387 THR A CA 1
ATOM 3110 C C . THR A 1 387 ? 18.094 1.386 6.504 1 84.19 387 THR A C 1
ATOM 3112 O O . THR A 1 387 ? 17.609 0.285 6.242 1 84.19 387 THR A O 1
ATOM 3115 N N . THR A 1 388 ? 17.781 2.457 5.867 1 82.81 388 THR A N 1
ATOM 3116 C CA . THR A 1 388 ? 16.812 2.42 4.781 1 82.81 388 THR A CA 1
ATOM 3117 C C . THR A 1 388 ? 17.328 1.575 3.621 1 82.81 388 THR A C 1
ATOM 3119 O O . THR A 1 388 ? 16.578 0.814 3.014 1 82.81 388 THR A O 1
ATOM 3122 N N . LYS A 1 389 ? 18.516 1.719 3.371 1 83.75 389 LYS A N 1
ATOM 3123 C CA . LYS A 1 389 ? 19.125 0.96 2.279 1 83.75 389 LYS A CA 1
ATOM 3124 C C . LYS A 1 389 ? 19.078 -0.539 2.559 1 83.75 389 LYS A C 1
ATOM 3126 O O . LYS A 1 389 ? 18.797 -1.335 1.659 1 83.75 389 LYS A O 1
ATOM 3131 N N . VAL A 1 390 ? 19.406 -0.887 3.77 1 88.06 390 VAL A N 1
ATOM 3132 C CA . VAL A 1 390 ? 19.391 -2.293 4.16 1 88.06 390 VAL A CA 1
ATOM 3133 C C . VAL A 1 390 ? 17.984 -2.852 4.008 1 88.06 390 VAL A C 1
ATOM 3135 O O . VAL A 1 390 ? 17.797 -3.949 3.479 1 88.06 390 VAL A O 1
ATOM 3138 N N . HIS A 1 391 ? 17.062 -2.031 4.371 1 87.44 391 HIS A N 1
ATOM 3139 C CA . HIS A 1 391 ? 15.672 -2.451 4.258 1 87.44 391 HIS A CA 1
ATOM 3140 C C . HIS A 1 391 ? 15.273 -2.637 2.799 1 87.44 391 HIS A C 1
ATOM 3142 O O . HIS A 1 391 ? 14.508 -3.551 2.471 1 87.44 391 HIS A O 1
ATOM 3148 N N . LEU A 1 392 ? 15.758 -1.846 2.002 1 84.75 392 LEU A N 1
ATOM 3149 C CA . LEU A 1 392 ? 15.438 -1.942 0.582 1 84.75 392 LEU A CA 1
ATOM 3150 C C . LEU A 1 392 ? 16 -3.229 -0.015 1 84.75 392 LEU A C 1
ATOM 3152 O O . LEU A 1 392 ? 15.336 -3.883 -0.823 1 84.75 392 LEU A O 1
ATOM 3156 N N . VAL A 1 393 ? 17.172 -3.611 0.364 1 88.19 393 VAL A N 1
ATOM 3157 C CA . VAL A 1 393 ? 17.781 -4.836 -0.135 1 88.19 393 VAL A CA 1
ATOM 3158 C C . VAL A 1 393 ? 16.984 -6.047 0.333 1 88.19 393 VAL A C 1
ATOM 3160 O O . VAL A 1 393 ? 16.688 -6.945 -0.457 1 88.19 393 VAL A O 1
ATOM 3163 N N . LYS A 1 394 ? 16.641 -6.035 1.582 1 90.69 394 LYS A N 1
ATOM 3164 C CA . LYS A 1 394 ? 15.906 -7.16 2.152 1 90.69 394 LYS A CA 1
ATOM 3165 C C . LYS A 1 394 ? 14.516 -7.273 1.531 1 90.69 394 LYS A C 1
ATOM 3167 O O . LYS A 1 394 ? 13.984 -8.375 1.38 1 90.69 394 LYS A O 1
ATOM 3172 N N . ALA A 1 395 ? 14.086 -6.125 1.136 1 87.81 395 ALA A N 1
ATOM 3173 C CA . ALA A 1 395 ? 12.719 -6.109 0.622 1 87.81 395 ALA A CA 1
ATOM 3174 C C . ALA A 1 395 ? 12.695 -6.391 -0.878 1 87.81 395 ALA A C 1
ATOM 3176 O O . ALA A 1 395 ? 11.734 -6.973 -1.393 1 87.81 395 ALA A O 1
ATOM 3177 N N . MET A 1 396 ? 13.695 -6.059 -1.599 1 88.75 396 MET A N 1
ATOM 3178 C CA . MET A 1 396 ? 13.641 -6.129 -3.057 1 88.75 396 MET A CA 1
ATOM 3179 C C . MET A 1 396 ? 14.516 -7.258 -3.58 1 88.75 396 MET A C 1
ATOM 3181 O O . MET A 1 396 ? 14.172 -7.914 -4.562 1 88.75 396 MET A O 1
ATOM 3185 N N . VAL A 1 397 ? 15.625 -7.516 -2.996 1 92.31 397 VAL A N 1
ATOM 3186 C CA . VAL A 1 397 ? 16.609 -8.43 -3.561 1 92.31 397 VAL A CA 1
ATOM 3187 C C . VAL A 1 397 ? 16.453 -9.812 -2.928 1 92.31 397 VAL A C 1
ATOM 3189 O O . VAL A 1 397 ? 16.344 -10.82 -3.633 1 92.31 397 VAL A O 1
ATOM 3192 N N . PHE A 1 398 ? 16.328 -9.93 -1.627 1 94.19 398 PHE A N 1
ATOM 3193 C CA . PHE A 1 398 ? 16.359 -11.195 -0.917 1 94.19 398 PHE A CA 1
ATOM 3194 C C . PHE A 1 398 ? 15.188 -12.086 -1.344 1 94.19 398 PHE A C 1
ATOM 3196 O O . PHE A 1 398 ? 15.367 -13.273 -1.596 1 94.19 398 PHE A O 1
ATOM 3203 N N . PRO A 1 399 ? 13.992 -11.5 -1.541 1 92.12 399 PRO A N 1
ATOM 3204 C CA . PRO A 1 399 ? 12.891 -12.375 -1.955 1 92.12 399 PRO A CA 1
ATOM 3205 C C . PRO A 1 399 ? 13.125 -13.016 -3.318 1 92.12 399 PRO A C 1
ATOM 3207 O O . PRO A 1 399 ? 12.719 -14.156 -3.549 1 92.12 399 PRO A O 1
ATOM 3210 N N . VAL A 1 400 ? 13.812 -12.352 -4.18 1 92.5 400 VAL A N 1
ATOM 3211 C CA . VAL A 1 400 ? 14.102 -12.875 -5.508 1 92.5 400 VAL A CA 1
ATOM 3212 C C . VAL A 1 400 ? 15.102 -14.031 -5.398 1 92.5 400 VAL A C 1
ATOM 3214 O O . VAL A 1 400 ? 14.938 -15.062 -6.051 1 92.5 400 VAL A O 1
ATOM 3217 N N . VAL A 1 401 ? 16.016 -13.891 -4.535 1 95 401 VAL A N 1
ATOM 3218 C CA . VAL A 1 401 ? 17.078 -14.875 -4.383 1 95 401 VAL A CA 1
ATOM 3219 C C . VAL A 1 401 ? 16.547 -16.094 -3.627 1 95 401 VAL A C 1
ATOM 3221 O O . VAL A 1 401 ? 16.953 -17.219 -3.895 1 95 401 VAL A O 1
ATOM 3224 N N . MET A 1 402 ? 15.641 -15.875 -2.775 1 95.06 402 MET A N 1
ATOM 3225 C CA . MET A 1 402 ? 15.188 -16.938 -1.89 1 95.06 402 MET A CA 1
ATOM 3226 C C . MET A 1 402 ? 14.023 -17.703 -2.51 1 95.06 402 MET A C 1
ATOM 3228 O O . MET A 1 402 ? 13.555 -18.703 -1.95 1 95.06 402 MET A O 1
ATOM 3232 N N . TYR A 1 403 ? 13.609 -17.375 -3.662 1 93.19 403 TYR A N 1
ATOM 3233 C CA . TYR A 1 403 ? 12.461 -18.047 -4.27 1 93.19 403 TYR A CA 1
ATOM 3234 C C . TYR A 1 403 ? 12.742 -19.531 -4.488 1 93.19 403 TYR A C 1
ATOM 3236 O O . TYR A 1 403 ? 13.711 -19.891 -5.152 1 93.19 403 TYR A O 1
ATOM 3244 N N . GLY A 1 404 ? 11.844 -20.344 -3.908 1 91.88 404 GLY A N 1
ATOM 3245 C CA . GLY A 1 404 ? 11.938 -21.781 -4.105 1 91.88 404 GLY A CA 1
ATOM 3246 C C . GLY A 1 404 ? 13.055 -22.422 -3.301 1 91.88 404 GLY A C 1
ATOM 3247 O O . GLY A 1 404 ? 13.352 -23.594 -3.48 1 91.88 404 GLY A O 1
ATOM 3248 N N . CYS A 1 405 ? 13.688 -21.672 -2.418 1 93.69 405 CYS A N 1
ATOM 3249 C CA . CYS A 1 405 ? 14.844 -22.188 -1.693 1 93.69 405 CYS A CA 1
ATOM 3250 C C . CYS A 1 405 ? 14.438 -23.312 -0.745 1 93.69 405 CYS A C 1
ATOM 3252 O O . CYS A 1 405 ? 15.289 -24.078 -0.279 1 93.69 405 CYS A O 1
ATOM 3254 N N . GLU A 1 406 ? 13.195 -23.5 -0.507 1 91.31 406 GLU A N 1
ATOM 3255 C CA . GLU A 1 406 ? 12.703 -24.547 0.368 1 91.31 406 GLU A CA 1
ATOM 3256 C C . GLU A 1 406 ? 13.016 -25.938 -0.2 1 91.31 406 GLU A C 1
ATOM 3258 O O . GLU A 1 406 ? 13.164 -26.906 0.55 1 91.31 406 GLU A O 1
ATOM 3263 N N . SER A 1 407 ? 13.148 -26.016 -1.464 1 89.81 407 SER A N 1
ATOM 3264 C CA . SER A 1 407 ? 13.344 -27.297 -2.113 1 89.81 407 SER A CA 1
ATOM 3265 C C . SER A 1 407 ? 14.82 -27.562 -2.396 1 89.81 407 SER A C 1
ATOM 3267 O O . SER A 1 407 ? 15.188 -28.625 -2.893 1 89.81 407 SER A O 1
ATOM 3269 N N . TRP A 1 408 ? 15.695 -26.656 -2.008 1 91.12 408 TRP A N 1
ATOM 3270 C CA . TRP A 1 408 ? 17.094 -26.734 -2.4 1 91.12 408 TRP A CA 1
ATOM 3271 C C . TRP A 1 408 ? 17.875 -27.625 -1.442 1 91.12 408 TRP A C 1
ATOM 3273 O O . TRP A 1 408 ? 17.625 -27.641 -0.237 1 91.12 408 TRP A O 1
ATOM 3283 N N . THR A 1 409 ? 18.625 -28.391 -1.964 1 89.19 409 THR A N 1
ATOM 3284 C CA . THR A 1 409 ? 19.719 -28.984 -1.199 1 89.19 409 THR A CA 1
ATOM 3285 C C . THR A 1 409 ? 21 -28.156 -1.334 1 89.19 409 THR A C 1
ATOM 3287 O O . THR A 1 409 ? 21.578 -28.078 -2.414 1 89.19 409 THR A O 1
ATOM 3290 N N . VAL A 1 410 ? 21.328 -27.594 -0.264 1 89.31 410 VAL A N 1
ATOM 3291 C CA . VAL A 1 410 ? 22.422 -26.625 -0.307 1 89.31 410 VAL A CA 1
ATOM 3292 C C . VAL A 1 410 ? 23.688 -27.25 0.286 1 89.31 410 VAL A C 1
ATOM 3294 O O . VAL A 1 410 ? 23.719 -27.609 1.469 1 89.31 410 VAL A O 1
ATOM 3297 N N . LYS A 1 411 ? 24.688 -27.375 -0.514 1 88.94 411 LYS A N 1
ATOM 3298 C CA . LYS A 1 411 ? 25.969 -27.891 -0.066 1 88.94 411 LYS A CA 1
ATOM 3299 C C . LYS A 1 411 ? 26.859 -26.766 0.466 1 88.94 411 LYS A C 1
ATOM 3301 O O . LYS A 1 411 ? 26.469 -25.594 0.432 1 88.94 411 LYS A O 1
ATOM 3306 N N . LYS A 1 412 ? 27.953 -27.172 1.026 1 88.44 412 LYS A N 1
ATOM 3307 C CA . LYS A 1 412 ? 28.859 -26.203 1.636 1 88.44 412 LYS A CA 1
ATOM 3308 C C . LYS A 1 412 ? 29.328 -25.172 0.615 1 88.44 412 LYS A C 1
ATOM 3310 O O . LYS A 1 412 ? 29.438 -23.984 0.929 1 88.44 412 LYS A O 1
ATOM 3315 N N . ALA A 1 413 ? 29.578 -25.625 -0.565 1 90.81 413 ALA A N 1
ATOM 3316 C CA . ALA A 1 413 ? 30.031 -24.719 -1.617 1 90.81 413 ALA A CA 1
ATOM 3317 C C . ALA A 1 413 ? 28.984 -23.672 -1.934 1 90.81 413 ALA A C 1
ATOM 3319 O O . ALA A 1 413 ? 29.312 -22.5 -2.141 1 90.81 413 ALA A O 1
ATOM 3320 N N . GLU A 1 414 ? 27.75 -24.094 -2.006 1 92.06 414 GLU A N 1
ATOM 3321 C CA . GLU A 1 414 ? 26.656 -23.172 -2.297 1 92.06 414 GLU A CA 1
ATOM 3322 C C . GLU A 1 414 ? 26.422 -22.219 -1.127 1 92.06 414 GLU A C 1
ATOM 3324 O O . GLU A 1 414 ? 26.047 -21.062 -1.327 1 92.06 414 GLU A O 1
ATOM 3329 N N . CYS A 1 415 ? 26.594 -22.703 0.072 1 92.19 415 CYS A N 1
ATOM 3330 C CA . CYS A 1 415 ? 26.5 -21.828 1.234 1 92.19 415 CYS A CA 1
ATOM 3331 C C . CYS A 1 415 ? 27.5 -20.688 1.149 1 92.19 415 CYS A C 1
ATOM 3333 O O . CYS A 1 415 ? 27.156 -19.531 1.431 1 92.19 415 CYS A O 1
ATOM 3335 N N . GLN A 1 416 ? 28.672 -20.984 0.745 1 92.94 416 GLN A N 1
ATOM 3336 C CA . GLN A 1 416 ? 29.719 -19.969 0.605 1 92.94 416 GLN A CA 1
ATOM 3337 C C . GLN A 1 416 ? 29.344 -18.953 -0.476 1 92.94 416 GLN A C 1
ATOM 3339 O O . GLN A 1 416 ? 29.609 -17.766 -0.324 1 92.94 416 GLN A O 1
ATOM 3344 N N . ARG A 1 417 ? 28.75 -19.469 -1.489 1 93.38 417 ARG A N 1
ATOM 3345 C CA . ARG A 1 417 ? 28.344 -18.578 -2.568 1 93.38 417 ARG A CA 1
ATOM 3346 C C . ARG A 1 417 ? 27.234 -17.641 -2.105 1 93.38 417 ARG A C 1
ATOM 3348 O O . ARG A 1 417 ? 27.219 -16.453 -2.463 1 93.38 417 ARG A O 1
ATOM 3355 N N . ILE A 1 418 ? 26.328 -18.172 -1.372 1 94.88 418 ILE A N 1
ATOM 3356 C CA . ILE A 1 418 ? 25.234 -17.375 -0.838 1 94.88 418 ILE A CA 1
ATOM 3357 C C . ILE A 1 418 ? 25.781 -16.312 0.111 1 94.88 418 ILE A C 1
ATOM 3359 O O . ILE A 1 418 ? 25.359 -15.148 0.054 1 94.88 418 ILE A O 1
ATOM 3363 N N . ASP A 1 419 ? 26.703 -16.719 0.941 1 92.69 419 ASP A N 1
ATOM 3364 C CA . ASP A 1 419 ? 27.344 -15.766 1.853 1 92.69 419 ASP A CA 1
ATOM 3365 C C . ASP A 1 419 ? 28.094 -14.68 1.083 1 92.69 419 ASP A C 1
ATOM 3367 O O . ASP A 1 419 ? 28.031 -13.5 1.451 1 92.69 419 ASP A O 1
ATOM 3371 N N . ALA A 1 420 ? 28.766 -15.117 0.07 1 91.56 420 ALA A N 1
ATOM 3372 C CA . ALA A 1 420 ? 29.5 -14.164 -0.757 1 91.56 420 ALA A CA 1
ATOM 3373 C C . ALA A 1 420 ? 28.547 -13.172 -1.424 1 91.56 420 ALA A C 1
ATOM 3375 O O . ALA A 1 420 ? 28.875 -11.984 -1.534 1 91.56 420 ALA A O 1
ATOM 3376 N N . PHE A 1 421 ? 27.516 -13.664 -1.828 1 93.69 421 PHE A N 1
ATOM 3377 C CA . PHE A 1 421 ? 26.516 -12.805 -2.451 1 93.69 421 PHE A CA 1
ATOM 3378 C C . PHE A 1 421 ? 26 -11.773 -1.457 1 93.69 421 PHE A C 1
ATOM 3380 O O . PHE A 1 421 ? 25.859 -10.594 -1.791 1 93.69 421 PHE A O 1
ATOM 3387 N N . GLU A 1 422 ? 25.578 -12.258 -0.306 1 92.56 422 GLU A N 1
ATOM 3388 C CA . GLU A 1 422 ? 25.109 -11.336 0.718 1 92.56 422 GLU A CA 1
ATOM 3389 C C . GLU A 1 422 ? 26.141 -10.242 1.001 1 92.56 422 GLU A C 1
ATOM 3391 O O . GLU A 1 422 ? 25.797 -9.062 1.09 1 92.56 422 GLU A O 1
ATOM 3396 N N . LEU A 1 423 ? 27.453 -10.625 1.181 1 89.38 423 LEU A N 1
ATOM 3397 C CA . LEU A 1 423 ? 28.516 -9.664 1.429 1 89.38 423 LEU A CA 1
ATOM 3398 C C . LEU A 1 423 ? 28.672 -8.711 0.248 1 89.38 423 LEU A C 1
ATOM 3400 O O . LEU A 1 423 ? 29 -7.539 0.433 1 89.38 423 LEU A O 1
ATOM 3404 N N . TRP A 1 424 ? 28.453 -9.273 -0.91 1 88.69 424 TRP A N 1
ATOM 3405 C CA . TRP A 1 424 ? 28.484 -8.438 -2.107 1 88.69 424 TRP A CA 1
ATOM 3406 C C . TRP A 1 424 ? 27.422 -7.344 -2.043 1 88.69 424 TRP A C 1
ATOM 3408 O O . TRP A 1 424 ? 27.703 -6.188 -2.373 1 88.69 424 TRP A O 1
ATOM 3418 N N . CYS A 1 425 ? 26.266 -7.691 -1.667 1 88.94 425 CYS A N 1
ATOM 3419 C CA . CYS A 1 425 ? 25.188 -6.719 -1.515 1 88.94 425 CYS A CA 1
ATOM 3420 C C . CYS A 1 425 ? 25.578 -5.625 -0.53 1 88.94 425 CYS A C 1
ATOM 3422 O O . CYS A 1 425 ? 25.406 -4.438 -0.813 1 88.94 425 CYS A O 1
ATOM 3424 N N . TRP A 1 426 ? 26.156 -6.055 0.614 1 89.06 426 TRP A N 1
ATOM 3425 C CA . TRP A 1 426 ? 26.5 -5.098 1.662 1 89.06 426 TRP A CA 1
ATOM 3426 C C . TRP A 1 426 ? 27.656 -4.199 1.225 1 89.06 426 TRP A C 1
ATOM 3428 O O . TRP A 1 426 ? 27.641 -2.992 1.484 1 89.06 426 TRP A O 1
ATOM 3438 N N . ARG A 1 427 ? 28.625 -4.746 0.516 1 85.5 427 ARG A N 1
ATOM 3439 C CA . ARG A 1 427 ? 29.734 -3.949 0.033 1 85.5 427 ARG A CA 1
ATOM 3440 C C . ARG A 1 427 ? 29.281 -2.918 -0.992 1 85.5 427 ARG A C 1
ATOM 3442 O O . ARG A 1 427 ? 29.75 -1.78 -0.993 1 85.5 427 ARG A O 1
ATOM 3449 N N . ARG A 1 428 ? 28.438 -3.334 -1.814 1 80.75 428 ARG A N 1
ATOM 3450 C CA . ARG A 1 428 ? 27.906 -2.422 -2.824 1 80.75 428 ARG A CA 1
ATOM 3451 C C . ARG A 1 428 ? 27.109 -1.293 -2.182 1 80.75 428 ARG A C 1
ATOM 3453 O O . ARG A 1 428 ? 27.172 -0.146 -2.629 1 80.75 428 ARG A O 1
ATOM 3460 N N . LEU A 1 429 ? 26.406 -1.698 -1.204 1 80.06 429 LEU A N 1
ATOM 3461 C CA . LEU A 1 429 ? 25.625 -0.717 -0.469 1 80.06 429 LEU A CA 1
ATOM 3462 C C . LEU A 1 429 ? 26.516 0.339 0.167 1 80.06 429 LEU A C 1
ATOM 3464 O O . LEU A 1 429 ? 26.172 1.522 0.189 1 80.06 429 LEU A O 1
ATOM 3468 N N . LEU A 1 430 ? 27.641 -0.121 0.693 1 78.12 430 LEU A N 1
ATOM 3469 C CA . LEU A 1 430 ? 28.578 0.772 1.37 1 78.12 430 LEU A CA 1
ATOM 3470 C C . LEU A 1 430 ? 29.516 1.426 0.371 1 78.12 430 LEU A C 1
ATOM 3472 O O . LEU A 1 430 ? 30.328 2.275 0.745 1 78.12 430 LEU A O 1
ATOM 3476 N N . ARG A 1 431 ? 29.375 1.085 -0.941 1 73.88 431 ARG A N 1
ATOM 3477 C CA . ARG A 1 431 ? 30.203 1.613 -2.018 1 73.88 431 ARG A CA 1
ATOM 3478 C C . ARG A 1 431 ? 31.672 1.316 -1.766 1 73.88 431 ARG A C 1
ATOM 3480 O O . ARG A 1 431 ? 32.531 2.195 -1.918 1 73.88 431 ARG A O 1
ATOM 3487 N N . ILE A 1 432 ? 31.906 0.232 -1.166 1 72.81 432 ILE A N 1
ATOM 3488 C CA . ILE A 1 432 ? 33.281 -0.183 -0.913 1 72.81 432 ILE A CA 1
ATOM 3489 C C . ILE A 1 432 ? 33.844 -0.893 -2.145 1 72.81 432 ILE A C 1
ATOM 3491 O O . ILE A 1 432 ? 33.312 -1.923 -2.568 1 72.81 432 ILE A O 1
ATOM 3495 N N . PRO A 1 433 ? 34.812 -0.206 -2.793 1 69.62 433 PRO A N 1
ATOM 3496 C CA . PRO A 1 433 ? 35.406 -0.9 -3.943 1 69.62 433 PRO A CA 1
ATOM 3497 C C . PRO A 1 433 ? 36.062 -2.217 -3.559 1 69.62 433 PRO A C 1
ATOM 3499 O O . PRO A 1 433 ? 36.469 -2.406 -2.398 1 69.62 433 PRO A O 1
ATOM 3502 N N . TRP A 1 434 ? 36.125 -3.1 -4.406 1 63.34 434 TRP A N 1
ATOM 3503 C CA . TRP A 1 434 ? 36.688 -4.418 -4.152 1 63.34 434 TRP A CA 1
ATOM 3504 C C . TRP A 1 434 ? 38.156 -4.316 -3.781 1 63.34 434 TRP A C 1
ATOM 3506 O O . TRP A 1 434 ? 38.719 -5.199 -3.117 1 63.34 434 TRP A O 1
ATOM 3516 N N . THR A 1 435 ? 38.719 -3.162 -4.098 1 70.62 435 THR A N 1
ATOM 3517 C CA . THR A 1 435 ? 40.125 -2.955 -3.826 1 70.62 435 THR A CA 1
ATOM 3518 C C . THR A 1 435 ? 40.344 -2.537 -2.373 1 70.62 435 THR A C 1
ATOM 3520 O O . THR A 1 435 ? 41.469 -2.574 -1.87 1 70.62 435 THR A O 1
ATOM 3523 N N . ALA A 1 436 ? 39.188 -2.162 -1.796 1 72.62 436 ALA A N 1
ATOM 3524 C CA . ALA A 1 436 ? 39.344 -1.732 -0.407 1 72.62 436 ALA A CA 1
ATOM 3525 C C . ALA A 1 436 ? 39.562 -2.928 0.517 1 72.62 436 ALA A C 1
ATOM 3527 O O . ALA A 1 436 ? 38.938 -3.977 0.341 1 72.62 436 ALA A O 1
ATOM 3528 N N . ARG A 1 437 ? 40.625 -3.025 1.238 1 73 437 ARG A N 1
ATOM 3529 C CA . ARG A 1 437 ? 41 -4.121 2.131 1 73 437 ARG A CA 1
ATOM 3530 C C . ARG A 1 437 ? 40.188 -4.07 3.416 1 73 437 ARG A C 1
ATOM 3532 O O . ARG A 1 437 ? 40.719 -3.865 4.5 1 73 437 ARG A O 1
ATOM 3539 N N . ARG A 1 438 ? 38.844 -4.105 3.287 1 81.06 438 ARG A N 1
ATOM 3540 C CA . ARG A 1 438 ? 37.969 -4.191 4.465 1 81.06 438 ARG A CA 1
ATOM 3541 C C . ARG A 1 438 ? 37.531 -5.633 4.727 1 81.06 438 ARG A C 1
ATOM 3543 O O . ARG A 1 438 ? 37.25 -6.375 3.791 1 81.06 438 ARG A O 1
ATOM 3550 N N . SER A 1 439 ? 37.75 -5.992 6.004 1 82.94 439 SER A N 1
ATOM 3551 C CA . SER A 1 439 ? 37.375 -7.363 6.352 1 82.94 439 SER A CA 1
ATOM 3552 C C . SER A 1 439 ? 35.875 -7.57 6.289 1 82.94 439 SER A C 1
ATOM 3554 O O . SER A 1 439 ? 35.125 -6.621 6.457 1 82.94 439 SER A O 1
ATOM 3556 N N . ASN A 1 440 ? 35.438 -8.773 6.031 1 84.19 440 ASN A N 1
ATOM 3557 C CA . ASN A 1 440 ? 34.031 -9.117 5.984 1 84.19 440 ASN A CA 1
ATOM 3558 C C . ASN A 1 440 ? 33.344 -8.875 7.332 1 84.19 440 ASN A C 1
ATOM 3560 O O . ASN A 1 440 ? 32.219 -8.43 7.383 1 84.19 440 ASN A O 1
ATOM 3564 N N . GLN A 1 441 ? 34.094 -9.086 8.312 1 85.25 441 GLN A N 1
ATOM 3565 C CA . GLN A 1 441 ? 33.562 -8.898 9.656 1 85.25 441 GLN A CA 1
ATOM 3566 C C . GLN A 1 441 ? 33.281 -7.422 9.93 1 85.25 441 GLN A C 1
ATOM 3568 O O . GLN A 1 441 ? 32.281 -7.09 10.562 1 85.25 441 GLN A O 1
ATOM 3573 N N . SER A 1 442 ? 34.125 -6.555 9.492 1 85.94 442 SER A N 1
ATOM 3574 C CA . SER A 1 442 ? 33.938 -5.125 9.695 1 85.94 442 SER A CA 1
ATOM 3575 C C . SER A 1 442 ? 32.688 -4.629 8.961 1 85.94 442 SER A C 1
ATOM 3577 O O . SER A 1 442 ? 31.969 -3.779 9.469 1 85.94 442 SER A O 1
ATOM 3579 N N . ILE A 1 443 ? 32.5 -5.227 7.816 1 86.38 443 ILE A N 1
ATOM 3580 C CA . ILE A 1 443 ? 31.359 -4.84 7.012 1 86.38 443 ILE A CA 1
ATOM 3581 C C . ILE A 1 443 ? 30.078 -5.293 7.703 1 86.38 443 ILE A C 1
ATOM 3583 O O . ILE A 1 443 ? 29.109 -4.523 7.805 1 86.38 443 ILE A O 1
ATOM 3587 N N . LEU A 1 444 ? 30.094 -6.445 8.25 1 87.5 444 LEU A N 1
ATOM 3588 C CA . LEU A 1 444 ? 28.906 -6.996 8.898 1 87.5 444 LEU A CA 1
ATOM 3589 C C . LEU A 1 444 ? 28.609 -6.262 10.203 1 87.5 444 LEU A C 1
ATOM 3591 O O . LEU A 1 444 ? 27.453 -6.105 10.578 1 87.5 444 LEU A O 1
ATOM 3595 N N . LYS A 1 445 ? 29.625 -5.793 10.844 1 85.75 445 LYS A N 1
ATOM 3596 C CA . LYS A 1 445 ? 29.438 -5.02 12.07 1 85.75 445 LYS A CA 1
ATOM 3597 C C . LYS A 1 445 ? 28.812 -3.66 11.773 1 85.75 445 LYS A C 1
ATOM 3599 O O . LYS A 1 445 ? 27.969 -3.174 12.531 1 85.75 445 LYS A O 1
ATOM 3604 N N . GLU A 1 446 ? 29.25 -3.184 10.703 1 85.12 446 GLU A N 1
ATOM 3605 C CA . GLU A 1 446 ? 28.734 -1.876 10.305 1 85.12 446 GLU A CA 1
ATOM 3606 C C . GLU A 1 446 ? 27.266 -1.967 9.867 1 85.12 446 GLU A C 1
ATOM 3608 O O . GLU A 1 446 ? 26.453 -1.138 10.258 1 85.12 446 GLU A O 1
ATOM 3613 N N . ILE A 1 447 ? 26.922 -2.953 9.117 1 85.94 447 ILE A N 1
ATOM 3614 C CA . ILE A 1 447 ? 25.578 -3.105 8.562 1 85.94 447 ILE A CA 1
ATOM 3615 C C . ILE A 1 447 ? 24.656 -3.709 9.617 1 85.94 447 ILE A C 1
ATOM 3617 O O . ILE A 1 447 ? 23.484 -3.324 9.719 1 85.94 447 ILE A O 1
ATOM 3621 N N . SER A 1 448 ? 25.172 -4.602 10.445 1 81.56 448 SER A N 1
ATOM 3622 C CA . SER A 1 448 ? 24.391 -5.336 11.445 1 81.56 448 SER A CA 1
ATOM 3623 C C . SER A 1 448 ? 23.047 -5.789 10.883 1 81.56 448 SER A C 1
ATOM 3625 O O . SER A 1 448 ? 22 -5.355 11.352 1 81.56 448 SER A O 1
ATOM 3627 N N . PRO A 1 449 ? 22.938 -6.645 9.93 1 79.44 449 PRO A N 1
ATOM 3628 C CA . PRO A 1 449 ? 21.703 -7.02 9.234 1 79.44 449 PRO A CA 1
ATOM 3629 C C . PRO A 1 449 ? 20.781 -7.863 10.094 1 79.44 449 PRO A C 1
ATOM 3631 O O . PRO A 1 449 ? 19.594 -8.023 9.758 1 79.44 449 PRO A O 1
ATOM 3634 N N . GLY A 1 450 ? 21.078 -8.266 11.25 1 81.56 450 GLY A N 1
ATOM 3635 C CA . GLY A 1 450 ? 20.25 -9.125 12.086 1 81.56 450 GLY A CA 1
ATOM 3636 C C . GLY A 1 450 ? 20.312 -10.586 11.672 1 81.56 450 GLY A C 1
ATOM 3637 O O . GLY A 1 450 ? 21.141 -11.344 12.172 1 81.56 450 GLY A O 1
ATOM 3638 N N . CYS A 1 451 ? 19.438 -11.055 10.672 1 86.38 451 CYS A N 1
ATOM 3639 C CA . CYS A 1 451 ? 19.406 -12.414 10.148 1 86.38 451 CYS A CA 1
ATOM 3640 C C . CYS A 1 451 ? 20.047 -12.484 8.773 1 86.38 451 CYS A C 1
ATOM 3642 O O . CYS A 1 451 ? 19.719 -11.703 7.883 1 86.38 451 CYS A O 1
ATOM 3644 N N . SER A 1 452 ? 21.062 -13.414 8.703 1 89.56 452 SER A N 1
ATOM 3645 C CA . SER A 1 452 ? 21.766 -13.57 7.43 1 89.56 452 SER A CA 1
ATOM 3646 C C . SER A 1 452 ? 20.844 -14.164 6.363 1 89.56 452 SER A C 1
ATOM 3648 O O . SER A 1 452 ? 19.781 -14.719 6.684 1 89.56 452 SER A O 1
ATOM 3650 N N . LEU A 1 453 ? 21.25 -13.93 5.121 1 93.31 453 LEU A N 1
ATOM 3651 C CA . LEU A 1 453 ? 20.5 -14.508 4.012 1 93.31 453 LEU A CA 1
ATOM 3652 C C . LEU A 1 453 ? 20.406 -16.016 4.156 1 93.31 453 LEU A C 1
ATOM 3654 O O . LEU A 1 453 ? 19.328 -16.594 3.963 1 93.31 453 LEU A O 1
ATOM 3658 N N . GLU A 1 454 ? 21.469 -16.688 4.473 1 91.81 454 GLU A N 1
ATOM 3659 C CA . GLU A 1 454 ? 21.469 -18.125 4.715 1 91.81 454 GLU A CA 1
ATOM 3660 C C . GLU A 1 454 ? 20.531 -18.5 5.855 1 91.81 454 GLU A C 1
ATOM 3662 O O . GLU A 1 454 ? 19.828 -19.5 5.777 1 91.81 454 GLU A O 1
ATOM 3667 N N . GLY A 1 455 ? 20.656 -17.688 6.875 1 90.19 455 GLY A N 1
ATOM 3668 C CA . GLY A 1 455 ? 19.75 -17.922 8 1 90.19 455 GLY A CA 1
ATOM 3669 C C . GLY A 1 455 ? 18.281 -17.812 7.625 1 90.19 455 GLY A C 1
ATOM 3670 O O . GLY A 1 455 ? 17.453 -18.594 8.086 1 90.19 455 GLY A O 1
ATOM 3671 N N . MET A 1 456 ? 18 -16.859 6.828 1 93.38 456 MET A N 1
ATOM 3672 C CA . MET A 1 456 ? 16.625 -16.688 6.371 1 93.38 456 MET A CA 1
ATOM 3673 C C . MET A 1 456 ? 16.172 -17.875 5.527 1 93.38 456 MET A C 1
ATOM 3675 O O . MET A 1 456 ? 15.031 -18.328 5.645 1 93.38 456 MET A O 1
ATOM 3679 N N . MET A 1 457 ? 17.016 -18.375 4.691 1 94.12 457 MET A N 1
ATOM 3680 C CA . MET A 1 457 ? 16.719 -19.531 3.867 1 94.12 457 MET A CA 1
ATOM 3681 C C . MET A 1 457 ? 16.469 -20.766 4.738 1 94.12 457 MET A C 1
ATOM 3683 O O . MET A 1 457 ? 15.555 -21.547 4.469 1 94.12 457 MET A O 1
ATOM 3687 N N . LEU A 1 458 ? 17.266 -20.938 5.715 1 90.94 458 LEU A N 1
ATOM 3688 C CA . LEU A 1 458 ? 17.109 -22.062 6.633 1 90.94 458 LEU A CA 1
ATOM 3689 C C . LEU A 1 458 ? 15.773 -21.969 7.367 1 90.94 458 LEU A C 1
ATOM 3691 O O . LEU A 1 458 ? 15.102 -22.984 7.562 1 90.94 458 LEU A O 1
ATOM 3695 N N . LYS A 1 459 ? 15.469 -20.797 7.801 1 90.75 459 LYS A N 1
ATOM 3696 C CA . LYS A 1 459 ? 14.188 -20.609 8.469 1 90.75 459 LYS A CA 1
ATOM 3697 C C . LYS A 1 459 ? 13.023 -21.031 7.574 1 90.75 459 LYS A C 1
ATOM 3699 O O . LYS A 1 459 ? 12.086 -21.688 8.031 1 90.75 459 LYS A O 1
ATOM 3704 N N . LEU A 1 460 ? 13.086 -20.672 6.309 1 91.56 460 LEU A N 1
ATOM 3705 C CA . LEU A 1 460 ? 12.039 -21.047 5.359 1 91.56 460 LEU A CA 1
ATOM 3706 C C . LEU A 1 460 ? 11.984 -22.547 5.168 1 91.56 460 LEU A C 1
ATOM 3708 O O . LEU A 1 460 ? 10.906 -23.125 5.082 1 91.56 460 LEU A O 1
ATOM 3712 N N . LYS A 1 461 ? 13.102 -23.203 5.113 1 91.06 461 LYS A N 1
ATOM 3713 C CA . LYS A 1 461 ? 13.164 -24.656 4.969 1 91.06 461 LYS A CA 1
ATOM 3714 C C . LYS A 1 461 ? 12.57 -25.359 6.188 1 91.06 461 LYS A C 1
ATOM 3716 O O . LYS A 1 461 ? 11.844 -26.344 6.051 1 91.06 461 LYS A O 1
ATOM 3721 N N . LEU A 1 462 ? 12.852 -24.766 7.312 1 88.31 462 LEU A N 1
ATOM 3722 C CA . LEU A 1 462 ? 12.336 -25.344 8.547 1 88.31 462 LEU A CA 1
ATOM 3723 C C . LEU A 1 462 ? 10.82 -25.188 8.617 1 88.31 462 LEU A C 1
ATOM 3725 O O . LEU A 1 462 ? 10.117 -26.109 9.039 1 88.31 462 LEU A O 1
ATOM 3729 N N . GLN A 1 463 ? 10.367 -24.062 8.227 1 88.88 463 GLN A N 1
ATOM 3730 C CA . GLN A 1 463 ? 8.93 -23.844 8.188 1 88.88 463 GLN A CA 1
ATOM 3731 C C . GLN A 1 463 ? 8.25 -24.812 7.223 1 88.88 463 GLN A C 1
ATOM 3733 O O . GLN A 1 463 ? 7.184 -25.359 7.52 1 88.88 463 GLN A O 1
ATOM 3738 N N . TYR A 1 464 ? 8.859 -25 6.129 1 90.12 464 TYR A N 1
ATOM 3739 C CA . TYR A 1 464 ? 8.328 -25.922 5.133 1 90.12 464 TYR A CA 1
ATOM 3740 C C . TYR A 1 464 ? 8.312 -27.344 5.668 1 90.12 464 TYR A C 1
ATOM 3742 O O . TYR A 1 464 ? 7.328 -28.078 5.508 1 90.12 464 TYR A O 1
ATOM 3750 N N . PHE A 1 465 ? 9.336 -27.703 6.277 1 88.38 465 PHE A N 1
ATOM 3751 C CA . PHE A 1 465 ? 9.422 -29.016 6.891 1 88.38 465 PHE A CA 1
ATOM 3752 C C . PHE A 1 465 ? 8.312 -29.219 7.926 1 88.38 465 PHE A C 1
ATOM 3754 O O . PHE A 1 465 ? 7.672 -30.266 7.965 1 88.38 465 PHE A O 1
ATOM 3761 N N . GLY A 1 466 ? 8.203 -28.25 8.688 1 84.5 466 GLY A N 1
ATOM 3762 C CA . GLY A 1 466 ? 7.137 -28.312 9.672 1 84.5 466 GLY A CA 1
ATOM 3763 C C . GLY A 1 466 ? 5.762 -28.484 9.055 1 84.5 466 GLY A C 1
ATOM 3764 O O . GLY A 1 466 ? 4.945 -29.266 9.555 1 84.5 466 GLY A O 1
ATOM 3765 N N . HIS A 1 467 ? 5.52 -27.844 8 1 86.81 467 HIS A N 1
ATOM 3766 C CA . HIS A 1 467 ? 4.246 -27.953 7.289 1 86.81 467 HIS A CA 1
ATOM 3767 C C . HIS A 1 467 ? 4.031 -29.359 6.742 1 86.81 467 HIS A C 1
ATOM 3769 O O . HIS A 1 467 ? 2.91 -29.875 6.777 1 86.81 467 HIS A O 1
ATOM 3775 N N . LEU A 1 468 ? 5.07 -29.938 6.215 1 86.31 468 LEU A N 1
ATOM 3776 C CA . LEU A 1 468 ? 4.984 -31.281 5.652 1 86.31 468 LEU A CA 1
ATOM 3777 C C . LEU A 1 468 ? 4.715 -32.312 6.742 1 86.31 468 LEU A C 1
ATOM 3779 O O . LEU A 1 468 ? 3.922 -33.25 6.543 1 86.31 468 LEU A O 1
ATOM 3783 N N . MET A 1 469 ? 5.281 -32.094 7.844 1 84.44 469 MET A N 1
ATOM 3784 C CA . MET A 1 469 ? 5.184 -33.094 8.914 1 84.44 469 MET A CA 1
ATOM 3785 C C . MET A 1 469 ? 3.818 -33 9.594 1 84.44 469 MET A C 1
ATOM 3787 O O . MET A 1 469 ? 3.357 -34 10.172 1 84.44 469 MET A O 1
ATOM 3791 N N . GLN A 1 470 ? 3.197 -31.922 9.516 1 80.75 470 GLN A N 1
ATOM 3792 C CA . GLN A 1 470 ? 1.884 -31.766 10.133 1 80.75 470 GLN A CA 1
ATOM 3793 C C . GLN A 1 470 ? 0.795 -32.438 9.297 1 80.75 470 GLN A C 1
ATOM 3795 O O . GLN A 1 470 ? -0.288 -32.719 9.797 1 80.75 470 GLN A O 1
ATOM 3800 N N . ARG A 1 471 ? 1.169 -32.688 8.102 1 78.69 471 ARG A N 1
ATOM 3801 C CA . ARG A 1 471 ? 0.196 -33.344 7.234 1 78.69 471 ARG A CA 1
ATOM 3802 C C . ARG A 1 471 ? 0.15 -34.844 7.504 1 78.69 471 ARG A C 1
ATOM 3804 O O . ARG A 1 471 ? 1.184 -35.469 7.762 1 78.69 471 ARG A O 1
ATOM 3811 N N . VAL A 1 472 ? -0.949 -35.469 7.695 1 73.88 472 VAL A N 1
ATOM 3812 C CA . VAL A 1 472 ? -1.081 -36.875 8.062 1 73.88 472 VAL A CA 1
ATOM 3813 C C . VAL A 1 472 ? -0.551 -37.75 6.934 1 73.88 472 VAL A C 1
ATOM 3815 O O . VAL A 1 472 ? 0.323 -38.594 7.152 1 73.88 472 VAL A O 1
ATOM 3818 N N . ASP A 1 473 ? -1.097 -37.844 5.793 1 73.94 473 ASP A N 1
ATOM 3819 C CA . ASP A 1 473 ? -0.644 -38.625 4.648 1 73.94 473 ASP A CA 1
ATOM 3820 C C . ASP A 1 473 ? -0.53 -37.75 3.398 1 73.94 473 ASP A C 1
ATOM 3822 O O . ASP A 1 473 ? -1.538 -37.281 2.881 1 73.94 473 ASP A O 1
ATOM 3826 N N . SER A 1 474 ? 0.867 -37.406 3.283 1 83.06 474 SER A N 1
ATOM 3827 C CA . SER A 1 474 ? 1.021 -36.531 2.111 1 83.06 474 SER A CA 1
ATOM 3828 C C . SER A 1 474 ? 2.045 -37.125 1.138 1 83.06 474 SER A C 1
ATOM 3830 O O . SER A 1 474 ? 2.92 -37.875 1.532 1 83.06 474 SER A O 1
ATOM 3832 N N . LEU A 1 475 ? 1.825 -36.875 -0.054 1 86.69 475 LEU A N 1
ATOM 3833 C CA . LEU A 1 475 ? 2.74 -37.281 -1.117 1 86.69 475 LEU A CA 1
ATOM 3834 C C . LEU A 1 475 ? 4.152 -36.781 -0.839 1 86.69 475 LEU A C 1
ATOM 3836 O O . LEU A 1 475 ? 5.129 -37.5 -1.013 1 86.69 475 LEU A O 1
ATOM 3840 N N . GLU A 1 476 ? 4.211 -35.688 -0.32 1 87.19 476 GLU A N 1
ATOM 3841 C CA . GLU A 1 476 ? 5.496 -35.031 -0.051 1 87.19 476 GLU A CA 1
ATOM 3842 C C . GLU A 1 476 ? 6.258 -35.781 1.051 1 87.19 476 GLU A C 1
ATOM 3844 O O . GLU A 1 476 ? 7.473 -35.938 0.965 1 87.19 476 GLU A O 1
ATOM 3849 N N . LYS A 1 477 ? 5.496 -36.188 2.029 1 84.75 477 LYS A N 1
ATOM 3850 C CA . LYS A 1 477 ? 6.125 -36.938 3.117 1 84.75 477 LYS A CA 1
ATOM 3851 C C . LYS A 1 477 ? 6.691 -38.281 2.623 1 84.75 477 LYS A C 1
ATOM 3853 O O . LYS A 1 477 ? 7.805 -38.656 2.992 1 84.75 477 LYS A O 1
ATOM 3858 N N . THR A 1 478 ? 5.957 -38.875 1.831 1 85.94 478 THR A N 1
ATOM 3859 C CA . THR A 1 478 ? 6.383 -40.156 1.277 1 85.94 478 THR A CA 1
ATOM 3860 C C . THR A 1 478 ? 7.637 -40 0.421 1 85.94 478 THR A C 1
ATOM 3862 O O . THR A 1 478 ? 8.57 -40.812 0.506 1 85.94 478 THR A O 1
ATOM 3865 N N . LEU A 1 479 ? 7.656 -38.969 -0.289 1 87.19 479 LEU A N 1
ATOM 3866 C CA . LEU A 1 479 ? 8.781 -38.75 -1.19 1 87.19 479 LEU A CA 1
ATOM 3867 C C . LEU A 1 479 ? 10.016 -38.281 -0.419 1 87.19 479 LEU A C 1
ATOM 3869 O O . LEU A 1 479 ? 11.141 -38.656 -0.756 1 87.19 479 LEU A O 1
ATOM 3873 N N . MET A 1 480 ? 9.766 -37.531 0.551 1 85 480 MET A N 1
ATOM 3874 C CA . MET A 1 480 ? 10.867 -37 1.34 1 85 480 MET A CA 1
ATOM 3875 C C . MET A 1 480 ? 11.523 -38.094 2.172 1 85 480 MET A C 1
ATOM 3877 O O . MET A 1 480 ? 12.75 -38.188 2.209 1 85 480 MET A O 1
ATOM 3881 N N . LEU A 1 481 ? 10.711 -38.969 2.678 1 80.56 481 LEU A N 1
ATOM 3882 C CA . LEU A 1 481 ? 11.219 -39.938 3.631 1 80.56 481 LEU A CA 1
ATOM 3883 C C . LEU A 1 481 ? 11.383 -41.312 2.969 1 80.56 481 LEU A C 1
ATOM 3885 O O . LEU A 1 481 ? 12.172 -42.125 3.428 1 80.56 481 LEU A O 1
ATOM 3889 N N . GLY A 1 482 ? 10.609 -41.5 1.923 1 76.31 482 GLY A N 1
ATOM 3890 C CA . GLY A 1 482 ? 10.492 -42.812 1.376 1 76.31 482 GLY A CA 1
ATOM 3891 C C . GLY A 1 482 ? 11.719 -43.25 0.589 1 76.31 482 GLY A C 1
ATOM 3892 O O . GLY A 1 482 ? 12.477 -42.406 0.105 1 76.31 482 GLY A O 1
ATOM 3893 N N . GLY A 1 483 ? 12.023 -44.562 0.6 1 72.69 483 GLY A N 1
ATOM 3894 C CA . GLY A 1 483 ? 13.125 -45.156 -0.16 1 72.69 483 GLY A CA 1
ATOM 3895 C C . GLY A 1 483 ? 12.688 -45.719 -1.489 1 72.69 483 GLY A C 1
ATOM 3896 O O . GLY A 1 483 ? 11.5 -45.969 -1.709 1 72.69 483 GLY A O 1
ATOM 3897 N N . ILE A 1 484 ? 13.531 -45.562 -2.453 1 70.06 484 ILE A N 1
ATOM 3898 C CA . ILE A 1 484 ? 13.297 -46.219 -3.734 1 70.06 484 ILE A CA 1
ATOM 3899 C C . ILE A 1 484 ? 13.953 -47.625 -3.732 1 70.06 484 ILE A C 1
ATOM 3901 O O . ILE A 1 484 ? 14.961 -47.812 -3.055 1 70.06 484 ILE A O 1
ATOM 3905 N N . GLY A 1 485 ? 13.203 -48.625 -4.219 1 65.06 485 GLY A N 1
ATOM 3906 C CA . GLY A 1 485 ? 13.781 -49.938 -4.297 1 65.06 485 GLY A CA 1
ATOM 3907 C C . GLY A 1 485 ? 15 -50.031 -5.191 1 65.06 485 GLY A C 1
ATOM 3908 O O . GLY A 1 485 ? 15.148 -49.219 -6.117 1 65.06 485 GLY A O 1
ATOM 3909 N N . GLY A 1 486 ? 16.031 -50.719 -4.91 1 67.62 486 GLY A N 1
ATOM 3910 C CA . GLY A 1 486 ? 17.203 -50.938 -5.727 1 67.62 486 GLY A CA 1
ATOM 3911 C C . GLY A 1 486 ? 18.5 -50.906 -4.926 1 67.62 486 GLY A C 1
ATOM 3912 O O . GLY A 1 486 ? 18.469 -50.844 -3.695 1 67.62 486 GLY A O 1
ATOM 3913 N N . ARG A 1 487 ? 19.688 -51.156 -5.652 1 71.19 487 ARG A N 1
ATOM 3914 C CA . ARG A 1 487 ? 21 -51.188 -5.023 1 71.19 487 ARG A CA 1
ATOM 3915 C C . ARG A 1 487 ? 21.625 -49.812 -4.953 1 71.19 487 ARG A C 1
ATOM 3917 O O . ARG A 1 487 ? 21.641 -49.062 -5.949 1 71.19 487 ARG A O 1
ATOM 3924 N N . ARG A 1 488 ? 21.797 -49.312 -3.758 1 69.56 488 ARG A N 1
ATOM 3925 C CA . ARG A 1 488 ? 22.375 -47.969 -3.533 1 69.56 488 ARG A CA 1
ATOM 3926 C C . ARG A 1 488 ? 23.844 -47.938 -3.953 1 69.56 488 ARG A C 1
ATOM 3928 O O . ARG A 1 488 ? 24.578 -48.906 -3.715 1 69.56 488 ARG A O 1
ATOM 3935 N N . ARG A 1 489 ? 24.266 -47.031 -4.832 1 66.62 489 ARG A N 1
ATOM 3936 C CA . ARG A 1 489 ? 25.656 -46.875 -5.238 1 66.62 489 ARG A CA 1
ATOM 3937 C C . ARG A 1 489 ? 26.562 -46.688 -4.023 1 66.62 489 ARG A C 1
ATOM 3939 O O . ARG A 1 489 ? 26.172 -46.031 -3.053 1 66.62 489 ARG A O 1
ATOM 3946 N N . SER A 1 490 ? 27.594 -47.594 -3.785 1 61.12 490 SER A N 1
ATOM 3947 C CA . SER A 1 490 ? 28.547 -47.625 -2.688 1 61.12 490 SER A CA 1
ATOM 3948 C C . SER A 1 490 ? 29.25 -46.281 -2.539 1 61.12 490 SER A C 1
ATOM 3950 O O . SER A 1 490 ? 29.719 -45.938 -1.453 1 61.12 490 SER A O 1
ATOM 3952 N N . ARG A 1 491 ? 29.531 -45.531 -3.596 1 54.25 491 ARG A N 1
ATOM 3953 C CA . ARG A 1 491 ? 30.438 -44.375 -3.508 1 54.25 491 ARG A CA 1
ATOM 3954 C C . ARG A 1 491 ? 29.859 -43.281 -2.645 1 54.25 491 ARG A C 1
ATOM 3956 O O . ARG A 1 491 ? 28.75 -43.406 -2.139 1 54.25 491 ARG A O 1
ATOM 3963 N N . ARG A 1 492 ? 30.453 -42.125 -2.578 1 56.75 492 ARG A N 1
ATOM 3964 C CA . ARG A 1 492 ? 30.219 -40.938 -1.749 1 56.75 492 ARG A CA 1
ATOM 3965 C C . ARG A 1 492 ? 28.75 -40.531 -1.78 1 56.75 492 ARG A C 1
ATOM 3967 O O . ARG A 1 492 ? 28.219 -40.188 -2.84 1 56.75 492 ARG A O 1
ATOM 3974 N N . GLN A 1 493 ? 28.031 -40.875 -0.714 1 62.94 493 GLN A N 1
ATOM 3975 C CA . GLN A 1 493 ? 26.594 -40.656 -0.544 1 62.94 493 GLN A CA 1
ATOM 3976 C C . GLN A 1 493 ? 26.219 -39.188 -0.813 1 62.94 493 GLN A C 1
ATOM 3978 O O . GLN A 1 493 ? 26.891 -38.281 -0.316 1 62.94 493 GLN A O 1
ATOM 3983 N N . ARG A 1 494 ? 25.422 -38.969 -1.88 1 73.56 494 ARG A N 1
ATOM 3984 C CA . ARG A 1 494 ? 24.969 -37.625 -2.256 1 73.56 494 ARG A CA 1
ATOM 3985 C C . ARG A 1 494 ? 24.062 -37.031 -1.181 1 73.56 494 ARG A C 1
ATOM 3987 O O . ARG A 1 494 ? 23.328 -37.75 -0.514 1 73.56 494 ARG A O 1
ATOM 3994 N N . MET A 1 495 ? 24.281 -35.844 -0.801 1 79.75 495 MET A N 1
ATOM 3995 C CA . MET A 1 495 ? 23.547 -35.094 0.233 1 79.75 495 MET A CA 1
ATOM 3996 C C . MET A 1 495 ? 22.062 -35.031 -0.084 1 79.75 495 MET A C 1
ATOM 3998 O O . MET A 1 495 ? 21.672 -34.719 -1.213 1 79.75 495 MET A O 1
ATOM 4002 N N . ARG A 1 496 ? 21.344 -35.5 0.899 1 81.06 496 ARG A N 1
ATOM 4003 C CA . ARG A 1 496 ? 19.891 -35.438 0.789 1 81.06 496 ARG A CA 1
ATOM 4004 C C . ARG A 1 496 ? 19.375 -34.062 1.283 1 81.06 496 ARG A C 1
ATOM 4006 O O . ARG A 1 496 ? 20.125 -33.312 1.918 1 81.06 496 ARG A O 1
ATOM 4013 N N . TRP A 1 497 ? 18.172 -33.781 0.879 1 86.31 497 TRP A N 1
ATOM 4014 C CA . TRP A 1 497 ? 17.547 -32.531 1.273 1 86.31 497 TRP A CA 1
ATOM 4015 C C . TRP A 1 497 ? 17.516 -32.375 2.791 1 86.31 497 TRP A C 1
ATOM 4017 O O . TRP A 1 497 ? 17.875 -31.328 3.32 1 86.31 497 TRP A O 1
ATOM 4027 N N . LEU A 1 498 ? 17.203 -33.438 3.48 1 84.31 498 LEU A N 1
ATOM 4028 C CA . LEU A 1 498 ? 17.094 -33.406 4.934 1 84.31 498 LEU A CA 1
ATOM 4029 C C . LEU A 1 498 ? 18.469 -33.281 5.582 1 84.31 498 LEU A C 1
ATOM 4031 O O . LEU A 1 498 ? 18.594 -32.719 6.668 1 84.31 498 LEU A O 1
ATOM 4035 N N . ASP A 1 499 ? 19.438 -33.844 4.906 1 83.31 499 ASP A N 1
ATOM 4036 C CA . ASP A 1 499 ? 20.797 -33.75 5.426 1 83.31 499 ASP A CA 1
ATOM 4037 C C . ASP A 1 499 ? 21.25 -32.312 5.535 1 83.31 499 ASP A C 1
ATOM 4039 O O . ASP A 1 499 ? 21.938 -31.922 6.488 1 83.31 499 ASP A O 1
ATOM 4043 N N . GLY A 1 500 ? 20.797 -31.547 4.582 1 81.38 500 GLY A N 1
ATOM 4044 C CA . GLY A 1 500 ? 21.172 -30.141 4.605 1 81.38 500 GLY A CA 1
ATOM 4045 C C . GLY A 1 500 ? 20.625 -29.406 5.812 1 81.38 500 GLY A C 1
ATOM 4046 O O . GLY A 1 500 ? 21.312 -28.562 6.391 1 81.38 500 GLY A O 1
ATOM 4047 N N . ILE A 1 501 ? 19.469 -29.781 6.18 1 82.62 501 ILE A N 1
ATOM 4048 C CA . ILE A 1 501 ? 18.812 -29.125 7.305 1 82.62 501 ILE A CA 1
ATOM 4049 C C . ILE A 1 501 ? 19.422 -29.609 8.617 1 82.62 501 ILE A C 1
ATOM 4051 O O . ILE A 1 501 ? 19.75 -28.797 9.492 1 82.62 501 ILE A O 1
ATOM 4055 N N . THR A 1 502 ? 19.609 -30.906 8.688 1 83.25 502 THR A N 1
ATOM 4056 C CA . THR A 1 502 ? 20.125 -31.484 9.922 1 83.25 502 THR A CA 1
ATOM 4057 C C . THR A 1 502 ? 21.578 -31.062 10.156 1 83.25 502 THR A C 1
ATOM 4059 O O . THR A 1 502 ? 22 -30.859 11.297 1 83.25 502 THR A O 1
ATOM 4062 N N . ASP A 1 503 ? 22.297 -30.938 9.094 1 80.81 503 ASP A N 1
ATOM 4063 C CA . ASP A 1 503 ? 23.688 -30.5 9.203 1 80.81 503 ASP A CA 1
ATOM 4064 C C . ASP A 1 503 ? 23.781 -29.047 9.688 1 80.81 503 ASP A C 1
ATOM 4066 O O . ASP A 1 503 ? 24.625 -28.719 10.508 1 80.81 503 ASP A O 1
ATOM 4070 N N . SER A 1 504 ? 22.875 -28.281 9.195 1 79.88 504 SER A N 1
ATOM 4071 C CA . SER A 1 504 ? 22.891 -26.859 9.539 1 79.88 504 SER A CA 1
ATOM 4072 C C . SER A 1 504 ? 22.422 -26.641 10.969 1 79.88 504 SER A C 1
ATOM 4074 O O . SER A 1 504 ? 22.938 -25.75 11.656 1 79.88 504 SER A O 1
ATOM 4076 N N . MET A 1 505 ? 21.516 -27.438 11.43 1 79 505 MET A N 1
ATOM 4077 C CA . MET A 1 505 ? 20.969 -27.266 12.766 1 79 505 MET A CA 1
ATOM 4078 C C . MET A 1 505 ? 21.688 -28.141 13.773 1 79 505 MET A C 1
ATOM 4080 O O . MET A 1 505 ? 21.547 -27.953 14.984 1 79 505 MET A O 1
ATOM 4084 N N . ASP A 1 506 ? 22.5 -29.031 13.289 1 79 506 ASP A N 1
ATOM 4085 C CA . ASP A 1 506 ? 23.203 -30 14.125 1 79 506 ASP A CA 1
ATOM 4086 C C . ASP A 1 506 ? 22.219 -30.812 14.969 1 79 506 ASP A C 1
ATOM 4088 O O . ASP A 1 506 ? 22.375 -30.922 16.188 1 79 506 ASP A O 1
ATOM 4092 N N . VAL A 1 507 ? 21.094 -31.203 14.336 1 82.62 507 VAL A N 1
ATOM 4093 C CA . VAL A 1 507 ? 20.078 -32 15 1 82.62 507 VAL A CA 1
ATOM 4094 C C . VAL A 1 507 ? 19.766 -33.25 14.141 1 82.62 507 VAL A C 1
ATOM 4096 O O . VAL A 1 507 ? 19.953 -33.219 12.922 1 82.62 507 VAL A O 1
ATOM 4099 N N . SER A 1 508 ? 19.359 -34.344 14.82 1 81.12 508 SER A N 1
ATOM 4100 C CA . SER A 1 508 ? 18.922 -35.531 14.102 1 81.12 508 SER A CA 1
ATOM 4101 C C . SER A 1 508 ? 17.531 -35.344 13.516 1 81.12 508 SER A C 1
ATOM 4103 O O . SER A 1 508 ? 16.812 -34.406 13.875 1 81.12 508 SER A O 1
ATOM 4105 N N . VAL A 1 509 ? 17.219 -36.125 12.555 1 79.06 509 VAL A N 1
ATOM 4106 C CA . VAL A 1 509 ? 15.922 -36.062 11.898 1 79.06 509 VAL A CA 1
ATOM 4107 C C . VAL A 1 509 ? 14.812 -36.25 12.93 1 79.06 509 VAL A C 1
ATOM 4109 O O . VAL A 1 509 ? 13.781 -35.562 12.859 1 79.06 509 VAL A O 1
ATOM 4112 N N . SER A 1 510 ? 15.023 -37.156 13.836 1 80.56 510 SER A N 1
ATOM 4113 C CA . SER A 1 510 ? 14.039 -37.406 14.875 1 80.56 510 SER A CA 1
ATOM 4114 C C . SER A 1 510 ? 13.852 -36.156 15.766 1 80.56 510 SER A C 1
ATOM 4116 O O . SER A 1 510 ? 12.727 -35.844 16.156 1 80.56 510 SER A O 1
ATOM 4118 N N . GLU A 1 511 ? 14.891 -35.562 16.031 1 80.06 511 GLU A N 1
ATOM 4119 C CA . GLU A 1 511 ? 14.836 -34.344 16.859 1 80.06 511 GLU A CA 1
ATOM 4120 C C . GLU A 1 511 ? 14.141 -33.219 16.125 1 80.06 511 GLU A C 1
ATOM 4122 O O . GLU A 1 511 ? 13.398 -32.438 16.719 1 80.06 511 GLU A O 1
ATOM 4127 N N . LEU A 1 512 ? 14.461 -33.188 14.891 1 80.69 512 LEU A N 1
ATOM 4128 C CA . LEU A 1 512 ? 13.844 -32.156 14.062 1 80.69 512 LEU A CA 1
ATOM 4129 C C . LEU A 1 512 ? 12.328 -32.312 14.031 1 80.69 512 LEU A C 1
ATOM 4131 O O . LEU A 1 512 ? 11.594 -31.328 14.078 1 80.69 512 LEU A O 1
ATOM 4135 N N . GLN A 1 513 ? 11.898 -33.531 13.953 1 80.38 513 GLN A N 1
ATOM 4136 C CA . GLN A 1 513 ? 10.469 -33.812 13.938 1 80.38 513 GLN A CA 1
ATOM 4137 C C . GLN A 1 513 ? 9.805 -33.406 15.242 1 80.38 513 GLN A C 1
ATOM 4139 O O . GLN A 1 513 ? 8.695 -32.844 15.234 1 80.38 513 GLN A O 1
ATOM 4144 N N . GLU A 1 514 ? 10.492 -33.625 16.281 1 78.12 514 GLU A N 1
ATOM 4145 C CA . GLU A 1 514 ? 9.961 -33.25 17.578 1 78.12 514 GLU A CA 1
ATOM 4146 C C . GLU A 1 514 ? 9.867 -31.75 17.734 1 78.12 514 GLU A C 1
ATOM 4148 O O . GLU A 1 514 ? 8.898 -31.234 18.297 1 78.12 514 GLU A O 1
ATOM 4153 N N . LEU A 1 515 ? 10.82 -31.141 17.219 1 75.38 515 LEU A N 1
ATOM 4154 C CA . LEU A 1 515 ? 10.867 -29.688 17.328 1 75.38 515 LEU A CA 1
ATOM 4155 C C . LEU A 1 515 ? 9.719 -29.047 16.547 1 75.38 515 LEU A C 1
ATOM 4157 O O . LEU A 1 515 ? 9.148 -28.047 17 1 75.38 515 LEU A O 1
ATOM 4161 N N . VAL A 1 516 ? 9.445 -29.562 15.422 1 71.69 516 VAL A N 1
ATOM 4162 C CA . VAL A 1 516 ? 8.445 -28.953 14.555 1 71.69 516 VAL A CA 1
ATOM 4163 C C . VAL A 1 516 ? 7.043 -29.266 15.07 1 71.69 516 VAL A C 1
ATOM 4165 O O . VAL A 1 516 ? 6.117 -28.469 14.922 1 71.69 516 VAL A O 1
ATOM 4168 N N . MET A 1 517 ? 6.922 -30.469 15.547 1 67.25 517 MET A N 1
ATOM 4169 C CA . MET A 1 517 ? 5.621 -30.844 16.094 1 67.25 517 MET A CA 1
ATOM 4170 C C . MET A 1 517 ? 5.293 -30.016 17.328 1 67.25 517 MET A C 1
ATOM 4172 O O . MET A 1 517 ? 4.121 -29.781 17.641 1 67.25 517 MET A O 1
ATOM 4176 N N . ASP A 1 518 ? 6.281 -29.641 17.969 1 57.81 518 ASP A N 1
ATOM 4177 C CA . ASP A 1 518 ? 6.059 -28.875 19.188 1 57.81 518 ASP A CA 1
ATOM 4178 C C . ASP A 1 518 ? 5.699 -27.422 18.875 1 57.81 518 ASP A C 1
ATOM 4180 O O . ASP A 1 518 ? 5.191 -26.703 19.734 1 57.81 518 ASP A O 1
ATOM 4184 N N . ARG A 1 519 ? 5.953 -26.906 17.844 1 52.69 519 ARG A N 1
ATOM 4185 C CA . ARG A 1 519 ? 5.754 -25.484 17.641 1 52.69 519 ARG A CA 1
ATOM 4186 C C . ARG A 1 519 ? 4.305 -25.188 17.266 1 52.69 519 ARG A C 1
ATOM 4188 O O . ARG A 1 519 ? 3.996 -24.094 16.766 1 52.69 519 ARG A O 1
ATOM 4195 N N . GLU A 1 520 ? 3.344 -25.922 17.266 1 41.88 520 GLU A N 1
ATOM 4196 C CA . GLU A 1 520 ? 1.992 -25.391 17.375 1 41.88 520 GLU A CA 1
ATOM 4197 C C . GLU A 1 520 ? 1.931 -24.25 18.391 1 41.88 520 GLU A C 1
ATOM 4199 O O . GLU A 1 520 ? 1.008 -23.422 18.359 1 41.88 520 GLU A O 1
ATOM 4204 N N . ALA A 1 521 ? 2.549 -23.984 19.469 1 27.72 521 ALA A N 1
ATOM 4205 C CA . ALA A 1 521 ? 2.455 -22.875 20.422 1 27.72 521 ALA A CA 1
ATOM 4206 C C . ALA A 1 521 ? 3.143 -21.625 19.891 1 27.72 521 ALA A C 1
ATOM 4208 O O . ALA A 1 521 ? 4.223 -21.703 19.297 1 27.72 521 ALA A O 1
ATOM 4209 N N . MET B 1 1 ? 1.692 2.395 -24.406 1 44.56 1 MET B N 1
ATOM 4210 C CA . MET B 1 1 ? 0.556 1.644 -24.938 1 44.56 1 MET B CA 1
ATOM 4211 C C . MET B 1 1 ? 0.979 0.759 -26.094 1 44.56 1 MET B C 1
ATOM 4213 O O . MET B 1 1 ? 1.445 1.258 -27.125 1 44.56 1 MET B O 1
ATOM 4217 N N . GLY B 1 2 ? 1.431 -0.389 -25.781 1 55.53 2 GLY B N 1
ATOM 4218 C CA . GLY B 1 2 ? 2.207 -1.189 -26.719 1 55.53 2 GLY B CA 1
ATOM 4219 C C . GLY B 1 2 ? 1.428 -1.58 -27.953 1 55.53 2 GLY B C 1
ATOM 4220 O O . GLY B 1 2 ? 0.197 -1.517 -27.969 1 55.53 2 GLY B O 1
ATOM 4221 N N . SER B 1 3 ? 2.006 -1.451 -29.109 1 68.06 3 SER B N 1
ATOM 4222 C CA . SER B 1 3 ? 1.544 -1.887 -30.422 1 68.06 3 SER B CA 1
ATOM 4223 C C . SER B 1 3 ? 1.273 -3.387 -30.438 1 68.06 3 SER B C 1
ATOM 4225 O O . SER B 1 3 ? 1.931 -4.152 -29.734 1 68.06 3 SER B O 1
ATOM 4227 N N . ILE B 1 4 ? 0.011 -3.82 -30.828 1 76.38 4 ILE B N 1
ATOM 4228 C CA . ILE B 1 4 ? -0.361 -5.215 -31.031 1 76.38 4 ILE B CA 1
ATOM 4229 C C . ILE B 1 4 ? -0.259 -5.559 -32.531 1 76.38 4 ILE B C 1
ATOM 4231 O O . ILE B 1 4 ? -0.475 -4.703 -33.375 1 76.38 4 ILE B O 1
ATOM 4235 N N . LYS B 1 5 ? 0.207 -6.66 -32.781 1 78.88 5 LYS B N 1
ATOM 4236 C CA . LYS B 1 5 ? 0.381 -7.086 -34.156 1 78.88 5 LYS B CA 1
ATOM 4237 C C . LYS B 1 5 ? -0.908 -7.684 -34.719 1 78.88 5 LYS B C 1
ATOM 4239 O O . LYS B 1 5 ? -1.686 -8.297 -34 1 78.88 5 LYS B O 1
ATOM 4244 N N . ASP B 1 6 ? -1.171 -7.406 -36 1 77.12 6 ASP B N 1
ATOM 4245 C CA . ASP B 1 6 ? -2.322 -8.016 -36.656 1 77.12 6 ASP B CA 1
ATOM 4246 C C . ASP B 1 6 ? -2.033 -9.469 -37.031 1 77.12 6 ASP B C 1
ATOM 4248 O O . ASP B 1 6 ? -0.963 -9.992 -36.719 1 77.12 6 ASP B O 1
ATOM 4252 N N . ARG B 1 7 ? -2.957 -10.203 -37.688 1 75.94 7 ARG B N 1
ATOM 4253 C CA . ARG B 1 7 ? -2.852 -11.609 -38.031 1 75.94 7 ARG B CA 1
ATOM 4254 C C . ARG B 1 7 ? -1.662 -11.852 -38.969 1 75.94 7 ARG B C 1
ATOM 4256 O O . ARG B 1 7 ? -1.074 -12.938 -38.969 1 75.94 7 ARG B O 1
ATOM 4263 N N . ASN B 1 8 ? -1.323 -10.695 -39.688 1 75.69 8 ASN B N 1
ATOM 4264 C CA . ASN B 1 8 ? -0.239 -10.805 -40.656 1 75.69 8 ASN B CA 1
ATOM 4265 C C . ASN B 1 8 ? 1.082 -10.305 -40.062 1 75.69 8 ASN B C 1
ATOM 4267 O O . ASN B 1 8 ? 2.076 -10.195 -40.781 1 75.69 8 ASN B O 1
ATOM 4271 N N . GLY B 1 9 ? 1.077 -10.047 -38.844 1 77 9 GLY B N 1
ATOM 4272 C CA . GLY B 1 9 ? 2.318 -9.68 -38.156 1 77 9 GLY B CA 1
ATOM 4273 C C . GLY B 1 9 ? 2.607 -8.188 -38.219 1 77 9 GLY B C 1
ATOM 4274 O O . GLY B 1 9 ? 3.689 -7.746 -37.844 1 77 9 GLY B O 1
ATOM 4275 N N . MET B 1 10 ? 1.732 -7.379 -38.75 1 76.94 10 MET B N 1
ATOM 4276 C CA . MET B 1 10 ? 1.953 -5.941 -38.875 1 76.94 10 MET B CA 1
ATOM 4277 C C . MET B 1 10 ? 1.557 -5.219 -37.594 1 76.94 10 MET B C 1
ATOM 4279 O O . MET B 1 10 ? 0.562 -5.574 -36.969 1 76.94 10 MET B O 1
ATOM 4283 N N . ASP B 1 11 ? 2.336 -4.285 -37.219 1 82.5 11 ASP B N 1
ATOM 4284 C CA . ASP B 1 11 ? 2.09 -3.523 -36 1 82.5 11 ASP B CA 1
ATOM 4285 C C . ASP B 1 11 ? 0.884 -2.602 -36.156 1 82.5 11 ASP B C 1
ATOM 4287 O O . ASP B 1 11 ? 0.771 -1.888 -37.156 1 82.5 11 ASP B O 1
ATOM 4291 N N . LEU B 1 12 ? -0.047 -2.689 -35.312 1 82.06 12 LEU B N 1
ATOM 4292 C CA . LEU B 1 12 ? -1.229 -1.834 -35.312 1 82.06 12 LEU B CA 1
ATOM 4293 C C . LEU B 1 12 ? -1.036 -0.651 -34.375 1 82.06 12 LEU B C 1
ATOM 4295 O O . LEU B 1 12 ? -0.624 -0.828 -33.219 1 82.06 12 LEU B O 1
ATOM 4299 N N . THR B 1 13 ? -1.226 0.539 -34.844 1 78.94 13 THR B N 1
ATOM 4300 C CA . THR B 1 13 ? -1.017 1.723 -34 1 78.94 13 THR B CA 1
ATOM 4301 C C . THR B 1 13 ? -2.336 2.445 -33.75 1 78.94 13 THR B C 1
ATOM 4303 O O . THR B 1 13 ? -2.477 3.166 -32.75 1 78.94 13 THR B O 1
ATOM 4306 N N . GLU B 1 14 ? -3.285 2.135 -34.594 1 78.31 14 GLU B N 1
ATOM 4307 C CA . GLU B 1 14 ? -4.551 2.85 -34.469 1 78.31 14 GLU B CA 1
ATOM 4308 C C . GLU B 1 14 ? -5.461 2.176 -33.438 1 78.31 14 GLU B C 1
ATOM 4310 O O . GLU B 1 14 ? -5.57 0.949 -33.406 1 78.31 14 GLU B O 1
ATOM 4315 N N . ALA B 1 15 ? -6.129 2.992 -32.719 1 82 15 ALA B N 1
ATOM 4316 C CA . ALA B 1 15 ? -6.973 2.539 -31.609 1 82 15 ALA B CA 1
ATOM 4317 C C . ALA B 1 15 ? -8.062 1.591 -32.125 1 82 15 ALA B C 1
ATOM 4319 O O . ALA B 1 15 ? -8.297 0.538 -31.516 1 82 15 ALA B O 1
ATOM 4320 N N . GLU B 1 16 ? -8.672 1.915 -33.188 1 83.06 16 GLU B N 1
ATOM 4321 C CA . GLU B 1 16 ? -9.773 1.112 -33.719 1 83.06 16 GLU B CA 1
ATOM 4322 C C . GLU B 1 16 ? -9.281 -0.245 -34.188 1 83.06 16 GLU B C 1
ATOM 4324 O O . GLU B 1 16 ? -9.961 -1.258 -34.031 1 83.06 16 GLU B O 1
ATOM 4329 N N . ASP B 1 17 ? -8.164 -0.215 -34.781 1 84 17 ASP B N 1
ATOM 4330 C CA . ASP B 1 17 ? -7.59 -1.46 -35.281 1 84 17 ASP B CA 1
ATOM 4331 C C . ASP B 1 17 ? -7.199 -2.389 -34.125 1 84 17 ASP B C 1
ATOM 4333 O O . ASP B 1 17 ? -7.344 -3.609 -34.25 1 84 17 ASP B O 1
ATOM 4337 N N . ILE B 1 18 ? -6.723 -1.852 -33.156 1 83.38 18 ILE B N 1
ATOM 4338 C CA . ILE B 1 18 ? -6.34 -2.643 -32 1 83.38 18 ILE B CA 1
ATOM 4339 C C . ILE B 1 18 ? -7.582 -3.279 -31.375 1 83.38 18 ILE B C 1
ATOM 4341 O O . ILE B 1 18 ? -7.57 -4.465 -31.031 1 83.38 18 ILE B O 1
ATOM 4345 N N . LYS B 1 19 ? -8.617 -2.527 -31.297 1 84.88 19 LYS B N 1
ATOM 4346 C CA . LYS B 1 19 ? -9.867 -3.055 -30.75 1 84.88 19 LYS B CA 1
ATOM 4347 C C . LYS B 1 19 ? -10.414 -4.18 -31.625 1 84.88 19 LYS B C 1
ATOM 4349 O O . LYS B 1 19 ? -10.898 -5.191 -31.125 1 84.88 19 LYS B O 1
ATOM 4354 N N . LYS B 1 20 ? -10.289 -3.939 -32.844 1 84.75 20 LYS B N 1
ATOM 4355 C CA . LYS B 1 20 ? -10.758 -4.949 -33.781 1 84.75 20 LYS B CA 1
ATOM 4356 C C . LYS B 1 20 ? -9.945 -6.234 -33.656 1 84.75 20 LYS B C 1
ATOM 4358 O O . LYS B 1 20 ? -10.5 -7.336 -33.75 1 84.75 20 LYS B O 1
ATOM 4363 N N . ARG B 1 21 ? -8.703 -6.051 -33.531 1 85.81 21 ARG B N 1
ATOM 4364 C CA . ARG B 1 21 ? -7.844 -7.223 -33.375 1 85.81 21 ARG B CA 1
ATOM 4365 C C . ARG B 1 21 ? -8.211 -8.008 -32.125 1 85.81 21 ARG B C 1
ATOM 4367 O O . ARG B 1 21 ? -8.266 -9.242 -32.156 1 85.81 21 ARG B O 1
ATOM 4374 N N . TRP B 1 22 ? -8.391 -7.316 -31.141 1 85.69 22 TRP B N 1
ATOM 4375 C CA . TRP B 1 22 ? -8.812 -7.977 -29.906 1 85.69 22 TRP B CA 1
ATOM 4376 C C . TRP B 1 22 ? -10.172 -8.648 -30.094 1 85.69 22 TRP B C 1
ATOM 4378 O O . TRP B 1 22 ? -10.391 -9.758 -29.609 1 85.69 22 TRP B O 1
ATOM 4388 N N . GLN B 1 23 ? -10.969 -8.016 -30.766 1 83.81 23 GLN B N 1
ATOM 4389 C CA . GLN B 1 23 ? -12.273 -8.602 -31.078 1 83.81 23 GLN B CA 1
ATOM 4390 C C . GLN B 1 23 ? -12.117 -9.914 -31.844 1 83.81 23 GLN B C 1
ATOM 4392 O O . GLN B 1 23 ? -12.82 -10.891 -31.562 1 83.81 23 GLN B O 1
ATOM 4397 N N . GLU B 1 24 ? -11.242 -9.906 -32.688 1 83.19 24 GLU B N 1
ATOM 4398 C CA . GLU B 1 24 ? -10.961 -11.117 -33.469 1 83.19 24 GLU B CA 1
ATOM 4399 C C . GLU B 1 24 ? -10.422 -12.227 -32.562 1 83.19 24 GLU B C 1
ATOM 4401 O O . GLU B 1 24 ? -10.781 -13.391 -32.719 1 83.19 24 GLU B O 1
ATOM 4406 N N . TYR B 1 25 ? -9.594 -11.789 -31.734 1 84 25 TYR B N 1
ATOM 4407 C CA . TYR B 1 25 ? -8.977 -12.758 -30.844 1 84 25 TYR B CA 1
ATOM 4408 C C . TYR B 1 25 ? -10.023 -13.438 -29.969 1 84 25 TYR B C 1
ATOM 4410 O O . TYR B 1 25 ? -9.844 -14.586 -29.562 1 84 25 TYR B O 1
ATOM 4418 N N . THR B 1 26 ? -11.125 -12.82 -29.719 1 82.69 26 THR B N 1
ATOM 4419 C CA . THR B 1 26 ? -12.156 -13.359 -28.844 1 82.69 26 THR B CA 1
ATOM 4420 C C . THR B 1 26 ? -12.875 -14.531 -29.516 1 82.69 26 THR B C 1
ATOM 4422 O O . THR B 1 26 ? -13.664 -15.227 -28.859 1 82.69 26 THR B O 1
ATOM 4425 N N . GLU B 1 27 ? -12.617 -14.789 -30.719 1 80.94 27 GLU B N 1
ATOM 4426 C CA . GLU B 1 27 ? -13.18 -15.953 -31.391 1 80.94 27 GLU B CA 1
ATOM 4427 C C . GLU B 1 27 ? -12.75 -17.25 -30.719 1 80.94 27 GLU B C 1
ATOM 4429 O O . GLU B 1 27 ? -13.406 -18.281 -30.859 1 80.94 27 GLU B O 1
ATOM 4434 N N . LEU B 1 28 ? -11.695 -17.094 -30.016 1 81.12 28 LEU B N 1
ATOM 4435 C CA . LEU B 1 28 ? -11.172 -18.234 -29.25 1 81.12 28 LEU B CA 1
ATOM 4436 C C . LEU B 1 28 ? -12.219 -18.766 -28.281 1 81.12 28 LEU B C 1
ATOM 4438 O O . LEU B 1 28 ? -12.242 -19.953 -27.984 1 81.12 28 LEU B O 1
ATOM 4442 N N . TYR B 1 29 ? -13.141 -17.938 -27.906 1 83.19 29 TYR B N 1
ATOM 4443 C CA . TYR B 1 29 ? -14.094 -18.297 -26.875 1 83.19 29 TYR B CA 1
ATOM 4444 C C . TYR B 1 29 ? -15.414 -18.766 -27.484 1 83.19 29 TYR B C 1
ATOM 4446 O O . TYR B 1 29 ? -16.359 -19.078 -26.766 1 83.19 29 TYR B O 1
ATOM 4454 N N . LYS B 1 30 ? -15.469 -18.797 -28.75 1 82.81 30 LYS B N 1
ATOM 4455 C CA . LYS B 1 30 ? -16.703 -19.203 -29.406 1 82.81 30 LYS B CA 1
ATOM 4456 C C . LYS B 1 30 ? -16.953 -20.703 -29.234 1 82.81 30 LYS B C 1
ATOM 4458 O O . LYS B 1 30 ? -16 -21.5 -29.25 1 82.81 30 LYS B O 1
ATOM 4463 N N . LYS B 1 31 ? -18.203 -21.016 -28.953 1 79.31 31 LYS B N 1
ATOM 4464 C CA . LYS B 1 31 ? -18.625 -22.406 -28.766 1 79.31 31 LYS B CA 1
ATOM 4465 C C . LYS B 1 31 ? -18.406 -23.219 -30.031 1 79.31 31 LYS B C 1
ATOM 4467 O O . LYS B 1 31 ? -18.641 -22.734 -31.141 1 79.31 31 LYS B O 1
ATOM 4472 N N . ASP B 1 32 ? -17.828 -24.375 -29.844 1 69.81 32 ASP B N 1
ATOM 4473 C CA . ASP B 1 32 ? -17.75 -25.281 -30.969 1 69.81 32 ASP B CA 1
ATOM 4474 C C . ASP B 1 32 ? -19.125 -25.859 -31.312 1 69.81 32 ASP B C 1
ATOM 4476 O O . ASP B 1 32 ? -19.906 -26.172 -30.406 1 69.81 32 ASP B O 1
ATOM 4480 N N . LEU B 1 33 ? -19.891 -25.469 -32.406 1 58.53 33 LEU B N 1
ATOM 4481 C CA . LEU B 1 33 ? -21.234 -25.719 -32.938 1 58.53 33 LEU B CA 1
ATOM 4482 C C . LEU B 1 33 ? -21.672 -27.141 -32.625 1 58.53 33 LEU B C 1
ATOM 4484 O O . LEU B 1 33 ? -22.875 -27.438 -32.594 1 58.53 33 LEU B O 1
ATOM 4488 N N . HIS B 1 34 ? -20.906 -28.172 -32.5 1 54.06 34 HIS B N 1
ATOM 4489 C CA . HIS B 1 34 ? -21.375 -29.547 -32.625 1 54.06 34 HIS B CA 1
ATOM 4490 C C . HIS B 1 34 ? -21.984 -30.031 -31.328 1 54.06 34 HIS B C 1
ATOM 4492 O O . HIS B 1 34 ? -22.469 -31.172 -31.25 1 54.06 34 HIS B O 1
ATOM 4498 N N . ASN B 1 35 ? -22.016 -29.281 -30.219 1 56.72 35 ASN B N 1
ATOM 4499 C CA . ASN B 1 35 ? -22.469 -29.984 -29.016 1 56.72 35 ASN B CA 1
ATOM 4500 C C . ASN B 1 35 ? -23.734 -29.375 -28.438 1 56.72 35 ASN B C 1
ATOM 4502 O O . ASN B 1 35 ? -23.703 -28.234 -27.953 1 56.72 35 ASN B O 1
ATOM 4506 N N . PRO B 1 36 ? -24.969 -29.984 -28.781 1 54.94 36 PRO B N 1
ATOM 4507 C CA . PRO B 1 36 ? -26.219 -29.438 -28.234 1 54.94 36 PRO B CA 1
ATOM 4508 C C . PRO B 1 36 ? -26.203 -29.328 -26.719 1 54.94 36 PRO B C 1
ATOM 4510 O O . PRO B 1 36 ? -25.562 -30.141 -26.031 1 54.94 36 PRO B O 1
ATOM 4513 N N . ASP B 1 37 ? -26.578 -28.219 -26.078 1 59.78 37 ASP B N 1
ATOM 4514 C CA . ASP B 1 37 ? -26.734 -27.922 -24.656 1 59.78 37 ASP B CA 1
ATOM 4515 C C . ASP B 1 37 ? -27.828 -28.781 -24.031 1 59.78 37 ASP B C 1
ATOM 4517 O O . ASP B 1 37 ? -29.016 -28.469 -24.156 1 59.78 37 ASP B O 1
ATOM 4521 N N . ASN B 1 38 ? -27.875 -30.125 -24.188 1 53.47 38 ASN B N 1
ATOM 4522 C CA . ASN B 1 38 ? -29 -30.922 -23.703 1 53.47 38 ASN B CA 1
ATOM 4523 C C . ASN B 1 38 ? -29 -31.047 -22.188 1 53.47 38 ASN B C 1
ATOM 4525 O O . ASN B 1 38 ? -28.656 -32.125 -21.656 1 53.47 38 ASN B O 1
ATOM 4529 N N . HIS B 1 39 ? -28.656 -30.109 -21.453 1 59.38 39 HIS B N 1
ATOM 4530 C CA . HIS B 1 39 ? -28.594 -30.531 -20.047 1 59.38 39 HIS B CA 1
ATOM 4531 C C . HIS B 1 39 ? -29.891 -30.188 -19.312 1 59.38 39 HIS B C 1
ATOM 4533 O O . HIS B 1 39 ? -30.156 -29 -19.047 1 59.38 39 HIS B O 1
ATOM 4539 N N . ASP B 1 40 ? -31.031 -30.875 -19.625 1 55.03 40 ASP B N 1
ATOM 4540 C CA . ASP B 1 40 ? -32.281 -30.703 -18.906 1 55.03 40 ASP B CA 1
ATOM 4541 C C . ASP B 1 40 ? -32.25 -31.422 -17.547 1 55.03 40 ASP B C 1
ATOM 4543 O O . ASP B 1 40 ? -32.594 -32.594 -17.453 1 55.03 40 ASP B O 1
ATOM 4547 N N . GLY B 1 41 ? -31.297 -31.266 -16.766 1 56.41 41 GLY B N 1
ATOM 4548 C CA . GLY B 1 41 ? -31.422 -32.062 -15.555 1 56.41 41 GLY B CA 1
ATOM 4549 C C . GLY B 1 41 ? -32.406 -31.484 -14.562 1 56.41 41 GLY B C 1
ATOM 4550 O O . GLY B 1 41 ? -32.625 -30.266 -14.508 1 56.41 41 GLY B O 1
ATOM 4551 N N . VAL B 1 42 ? -33.469 -32.25 -14.258 1 61.06 42 VAL B N 1
ATOM 4552 C CA . VAL B 1 42 ? -34.438 -31.969 -13.211 1 61.06 42 VAL B CA 1
ATOM 4553 C C . VAL B 1 42 ? -33.75 -32.031 -11.844 1 61.06 42 VAL B C 1
ATOM 4555 O O . VAL B 1 42 ? -33.062 -33 -11.516 1 61.06 42 VAL B O 1
ATOM 4558 N N . ILE B 1 43 ? -33.625 -30.828 -11.164 1 70.25 43 ILE B N 1
ATOM 4559 C CA . ILE B 1 43 ? -33.094 -30.781 -9.812 1 70.25 43 ILE B CA 1
ATOM 4560 C C . ILE B 1 43 ? -34.031 -31.5 -8.859 1 70.25 43 ILE B C 1
ATOM 4562 O O . ILE B 1 43 ? -35.188 -31.125 -8.703 1 70.25 43 ILE B O 1
ATOM 4566 N N . THR B 1 44 ? -33.688 -32.656 -8.391 1 72.88 44 THR B N 1
ATOM 4567 C CA . THR B 1 44 ? -34.531 -33.438 -7.492 1 72.88 44 THR B CA 1
ATOM 4568 C C . THR B 1 44 ? -34.25 -33.062 -6.035 1 72.88 44 THR B C 1
ATOM 4570 O O . THR B 1 44 ? -35.156 -33.125 -5.195 1 72.88 44 THR B O 1
ATOM 4573 N N . HIS B 1 45 ? -33.062 -32.594 -5.703 1 85.69 45 HIS B N 1
ATOM 4574 C CA . HIS B 1 45 ? -32.688 -32.312 -4.32 1 85.69 45 HIS B CA 1
ATOM 4575 C C . HIS B 1 45 ? -31.859 -31.031 -4.223 1 85.69 45 HIS B C 1
ATOM 4577 O O . HIS B 1 45 ? -30.859 -30.891 -4.922 1 85.69 45 HIS B O 1
ATOM 4583 N N . LEU B 1 46 ? -32.375 -30.188 -3.432 1 88.5 46 LEU B N 1
ATOM 4584 C CA . LEU B 1 46 ? -31.656 -28.953 -3.186 1 88.5 46 LEU B CA 1
ATOM 4585 C C . LEU B 1 46 ? -30.672 -29.109 -2.029 1 88.5 46 LEU B C 1
ATOM 4587 O O . LEU B 1 46 ? -30.984 -29.781 -1.035 1 88.5 46 LEU B O 1
ATOM 4591 N N . GLU B 1 47 ? -29.469 -28.641 -2.26 1 92.06 47 GLU B N 1
ATOM 4592 C CA . GLU B 1 47 ? -28.516 -28.578 -1.166 1 92.06 47 GLU B CA 1
ATOM 4593 C C . GLU B 1 47 ? -29 -27.672 -0.043 1 92.06 47 GLU B C 1
ATOM 4595 O O . GLU B 1 47 ? -29.891 -26.844 -0.249 1 92.06 47 GLU B O 1
ATOM 4600 N N . PRO B 1 48 ? -28.469 -27.875 1.139 1 92.56 48 PRO B N 1
ATOM 4601 C CA . PRO B 1 48 ? -28.906 -27.047 2.266 1 92.56 48 PRO B CA 1
ATOM 4602 C C . PRO B 1 48 ? -28.797 -25.547 1.973 1 92.56 48 PRO B C 1
ATOM 4604 O O . PRO B 1 48 ? -27.891 -25.109 1.271 1 92.56 48 PRO B O 1
ATOM 4607 N N . ASP B 1 49 ? -29.703 -24.781 2.533 1 94.44 49 ASP B N 1
ATOM 4608 C CA . ASP B 1 49 ? -29.781 -23.344 2.318 1 94.44 49 ASP B CA 1
ATOM 4609 C C . ASP B 1 49 ? -28.516 -22.641 2.775 1 94.44 49 ASP B C 1
ATOM 4611 O O . ASP B 1 49 ? -27.75 -23.188 3.59 1 94.44 49 ASP B O 1
ATOM 4615 N N . ILE B 1 50 ? -28.312 -21.5 2.203 1 94.38 50 ILE B N 1
ATOM 4616 C CA . ILE B 1 50 ? -27.188 -20.672 2.578 1 94.38 50 ILE B CA 1
ATOM 4617 C C . ILE B 1 50 ? -27.453 -20 3.924 1 94.38 50 ILE B C 1
ATOM 4619 O O . ILE B 1 50 ? -28.547 -19.469 4.152 1 94.38 50 ILE B O 1
ATOM 4623 N N . LEU B 1 51 ? -26.516 -20.109 4.727 1 93.25 51 LEU B N 1
ATOM 4624 C CA . LEU B 1 51 ? -26.656 -19.469 6.027 1 93.25 51 LEU B CA 1
ATOM 4625 C C . LEU B 1 51 ? -26.125 -18.031 5.984 1 93.25 51 LEU B C 1
ATOM 4627 O O . LEU B 1 51 ? -25.266 -17.719 5.164 1 93.25 51 LEU B O 1
ATOM 4631 N N . GLU B 1 52 ? -26.656 -17.281 6.84 1 88.94 52 GLU B N 1
ATOM 4632 C CA . GLU B 1 52 ? -26.203 -15.898 6.922 1 88.94 52 GLU B CA 1
ATOM 4633 C C . GLU B 1 52 ? -24.719 -15.828 7.281 1 88.94 52 GLU B C 1
ATOM 4635 O O . GLU B 1 52 ? -24 -14.953 6.805 1 88.94 52 GLU B O 1
ATOM 4640 N N . CYS B 1 53 ? -24.344 -16.766 8.047 1 88.44 53 CYS B N 1
ATOM 4641 C CA . CYS B 1 53 ? -22.938 -16.781 8.469 1 88.44 53 CYS B CA 1
ATOM 4642 C C . CYS B 1 53 ? -22.016 -17.047 7.289 1 88.44 53 CYS B C 1
ATOM 4644 O O . CYS B 1 53 ? -20.875 -16.578 7.281 1 88.44 53 CYS B O 1
ATOM 4646 N N . GLU B 1 54 ? -22.484 -17.766 6.344 1 91 54 GLU B N 1
ATOM 4647 C CA . GLU B 1 54 ? -21.672 -18.031 5.152 1 91 54 GLU B CA 1
ATOM 4648 C C . GLU B 1 54 ? -21.484 -16.766 4.332 1 91 54 GLU B C 1
ATOM 4650 O O . GLU B 1 54 ? -20.406 -16.531 3.779 1 91 54 GLU B O 1
ATOM 4655 N N . VAL B 1 55 ? -22.469 -15.969 4.344 1 87.12 55 VAL B N 1
ATOM 4656 C CA . VAL B 1 55 ? -22.406 -14.719 3.602 1 87.12 55 VAL B CA 1
ATOM 4657 C C . VAL B 1 55 ? -21.438 -13.758 4.281 1 87.12 55 VAL B C 1
ATOM 4659 O O . VAL B 1 55 ? -20.625 -13.109 3.615 1 87.12 55 VAL B O 1
ATOM 4662 N N . LYS B 1 56 ? -21.531 -13.812 5.539 1 81.69 56 LYS B N 1
ATOM 4663 C CA . LYS B 1 56 ? -20.625 -12.969 6.305 1 81.69 56 LYS B CA 1
ATOM 4664 C C . LYS B 1 56 ? -19.172 -13.398 6.098 1 81.69 56 LYS B C 1
ATOM 4666 O O . LYS B 1 56 ? -18.297 -12.562 5.863 1 81.69 56 LYS B O 1
ATOM 4671 N N . TRP B 1 57 ? -19.031 -14.664 6.168 1 83.81 57 TRP B N 1
ATOM 4672 C CA . TRP B 1 57 ? -17.688 -15.211 5.949 1 83.81 57 TRP B CA 1
ATOM 4673 C C . TRP B 1 57 ? -17.172 -14.852 4.562 1 83.81 57 TRP B C 1
ATOM 4675 O O . TRP B 1 57 ? -16.016 -14.445 4.406 1 83.81 57 TRP B O 1
ATOM 4685 N N . ALA B 1 58 ? -17.953 -14.992 3.611 1 84.56 58 ALA B N 1
ATOM 4686 C CA . ALA B 1 58 ? -17.578 -14.711 2.23 1 84.56 58 ALA B CA 1
ATOM 4687 C C . ALA B 1 58 ? -17.203 -13.242 2.049 1 84.56 58 ALA B C 1
ATOM 4689 O O . ALA B 1 58 ? -16.203 -12.922 1.389 1 84.56 58 ALA B O 1
ATOM 4690 N N . LEU B 1 59 ? -17.922 -12.492 2.646 1 74.88 59 LEU B N 1
ATOM 4691 C CA . LEU B 1 59 ? -17.672 -11.055 2.564 1 74.88 59 LEU B CA 1
ATOM 4692 C C . LEU B 1 59 ? -16.344 -10.695 3.205 1 74.88 59 LEU B C 1
ATOM 4694 O O . LEU B 1 59 ? -15.578 -9.891 2.654 1 74.88 59 LEU B O 1
ATOM 4698 N N . GLU B 1 60 ? -16.078 -11.297 4.273 1 71.38 60 GLU B N 1
ATOM 4699 C CA . GLU B 1 60 ? -14.836 -11.039 4.988 1 71.38 60 GLU B CA 1
ATOM 4700 C C . GLU B 1 60 ? -13.641 -11.57 4.207 1 71.38 60 GLU B C 1
ATOM 4702 O O . GLU B 1 60 ? -12.57 -10.953 4.199 1 71.38 60 GLU B O 1
ATOM 4707 N N . SER B 1 61 ? -13.836 -12.672 3.637 1 74.75 61 SER B N 1
ATOM 4708 C CA . SER B 1 61 ? -12.75 -13.32 2.908 1 74.75 61 SER B CA 1
ATOM 4709 C C . SER B 1 61 ? -12.359 -12.523 1.671 1 74.75 61 SER B C 1
ATOM 4711 O O . SER B 1 61 ? -11.195 -12.539 1.263 1 74.75 61 SER B O 1
ATOM 4713 N N . ILE B 1 62 ? -13.281 -11.922 1.114 1 69.06 62 ILE B N 1
ATOM 4714 C CA . ILE B 1 62 ? -13.039 -11.172 -0.11 1 69.06 62 ILE B CA 1
ATOM 4715 C C . ILE B 1 62 ? -12.359 -9.844 0.225 1 69.06 62 ILE B C 1
ATOM 4717 O O . ILE B 1 62 ? -11.484 -9.383 -0.518 1 69.06 62 ILE B O 1
ATOM 4721 N N . THR B 1 63 ? -12.742 -9.43 1.358 1 55.97 63 THR B N 1
ATOM 4722 C CA . THR B 1 63 ? -12.211 -8.133 1.762 1 55.97 63 THR B CA 1
ATOM 4723 C C . THR B 1 63 ? -10.773 -8.266 2.26 1 55.97 63 THR B C 1
ATOM 4725 O O . THR B 1 63 ? -9.945 -7.383 2.021 1 55.97 63 THR B O 1
ATOM 4728 N N . THR B 1 64 ? -10.523 -9.414 3.039 1 50.31 64 THR B N 1
ATOM 4729 C CA . THR B 1 64 ? -9.195 -9.586 3.625 1 50.31 64 THR B CA 1
ATOM 4730 C C . THR B 1 64 ? -8.164 -9.898 2.547 1 50.31 64 THR B C 1
ATOM 4732 O O . THR B 1 64 ? -6.992 -9.531 2.672 1 50.31 64 THR B O 1
ATOM 4735 N N . ASN B 1 65 ? -8.469 -10.859 1.744 1 45.72 65 ASN B N 1
ATOM 4736 C CA . ASN B 1 65 ? -7.48 -11.281 0.762 1 45.72 65 ASN B CA 1
ATOM 4737 C C . ASN B 1 65 ? -7.023 -10.117 -0.113 1 45.72 65 ASN B C 1
ATOM 4739 O O . ASN B 1 65 ? -5.945 -10.172 -0.707 1 45.72 65 ASN B O 1
ATOM 4743 N N . LYS B 1 66 ? -7.832 -9.305 -0.351 1 38.84 66 LYS B N 1
ATOM 4744 C CA . LYS B 1 66 ? -7.379 -8.156 -1.139 1 38.84 66 LYS B CA 1
ATOM 4745 C C . LYS B 1 66 ? -6.719 -7.109 -0.252 1 38.84 66 LYS B C 1
ATOM 4747 O O . LYS B 1 66 ? -6.102 -6.164 -0.752 1 38.84 66 LYS B O 1
ATOM 4752 N N . ALA B 1 67 ? -7.352 -7.102 0.989 1 36.72 67 ALA B N 1
ATOM 4753 C CA . ALA B 1 67 ? -7.043 -5.883 1.732 1 36.72 67 ALA B CA 1
ATOM 4754 C C . ALA B 1 67 ? -5.586 -5.867 2.184 1 36.72 67 ALA B C 1
ATOM 4756 O O . ALA B 1 67 ? -5.301 -5.664 3.367 1 36.72 67 ALA B O 1
ATOM 4757 N N . SER B 1 68 ? -4.82 -6.766 2.012 1 33.09 68 SER B N 1
ATOM 4758 C CA . SER B 1 68 ? -3.578 -6.137 2.443 1 33.09 68 SER B CA 1
ATOM 4759 C C . SER B 1 68 ? -3.486 -4.695 1.944 1 33.09 68 SER B C 1
ATOM 4761 O O . SER B 1 68 ? -2.533 -3.984 2.264 1 33.09 68 SER B O 1
ATOM 4763 N N . GLY B 1 69 ? -4.02 -4.438 0.849 1 31.03 69 GLY B N 1
ATOM 4764 C CA . GLY B 1 69 ? -4.059 -3.023 0.523 1 31.03 69 GLY B CA 1
ATOM 4765 C C . GLY B 1 69 ? -5.051 -2.242 1.365 1 31.03 69 GLY B C 1
ATOM 4766 O O . GLY B 1 69 ? -5.891 -2.832 2.049 1 31.03 69 GLY B O 1
ATOM 4767 N N . GLY B 1 70 ? -4.828 -0.917 1.707 1 30.33 70 GLY B N 1
ATOM 4768 C CA . GLY B 1 70 ? -5.441 0.17 2.455 1 30.33 70 GLY B CA 1
ATOM 4769 C C . GLY B 1 70 ? -6.941 0.26 2.254 1 30.33 70 GLY B C 1
ATOM 4770 O O . GLY B 1 70 ? -7.504 1.355 2.238 1 30.33 70 GLY B O 1
ATOM 4771 N N . ASP B 1 71 ? -7.516 -0.68 1.663 1 33.44 71 ASP B N 1
ATOM 4772 C CA . ASP B 1 71 ? -8.906 -0.297 1.421 1 33.44 71 ASP B CA 1
ATOM 4773 C C . ASP B 1 71 ? -9.641 -0.047 2.734 1 33.44 71 ASP B C 1
ATOM 4775 O O . ASP B 1 71 ? -9.359 -0.698 3.744 1 33.44 71 ASP B O 1
ATOM 4779 N N . GLY B 1 72 ? -9.953 1.15 3.066 1 34.69 72 GLY B N 1
ATOM 4780 C CA . GLY B 1 72 ? -10.492 2.078 4.051 1 34.69 72 GLY B CA 1
ATOM 4781 C C . GLY B 1 72 ? -11.758 1.575 4.715 1 34.69 72 GLY B C 1
ATOM 4782 O O . GLY B 1 72 ? -12.461 2.338 5.379 1 34.69 72 GLY B O 1
ATOM 4783 N N . ILE B 1 73 ? -12.5 0.601 4.098 1 38 73 ILE B N 1
ATOM 4784 C CA . ILE B 1 73 ? -13.727 0.532 4.895 1 38 73 ILE B CA 1
ATOM 4785 C C . ILE B 1 73 ? -13.406 -0.045 6.273 1 38 73 ILE B C 1
ATOM 4787 O O . ILE B 1 73 ? -12.938 -1.179 6.387 1 38 73 ILE B O 1
ATOM 4791 N N . PRO B 1 74 ? -13.422 0.775 7.168 1 41.12 74 PRO B N 1
ATOM 4792 C CA . PRO B 1 74 ? -13.227 0.321 8.547 1 41.12 74 PRO B CA 1
ATOM 4793 C C . PRO B 1 74 ? -14.062 -0.912 8.883 1 41.12 74 PRO B C 1
ATOM 4795 O O . PRO B 1 74 ? -15.164 -1.082 8.352 1 41.12 74 PRO B O 1
ATOM 4798 N N . VAL B 1 75 ? -13.508 -1.898 9.375 1 44.28 75 VAL B N 1
ATOM 4799 C CA . VAL B 1 75 ? -14.055 -3.156 9.859 1 44.28 75 VAL B CA 1
ATOM 4800 C C . VAL B 1 75 ? -15.422 -2.908 10.5 1 44.28 75 VAL B C 1
ATOM 4802 O O . VAL B 1 75 ? -16.344 -3.711 10.344 1 44.28 75 VAL B O 1
ATOM 4805 N N . GLU B 1 76 ? -15.547 -1.811 11.227 1 45.06 76 GLU B N 1
ATOM 4806 C CA . GLU B 1 76 ? -16.781 -1.517 11.945 1 45.06 76 GLU B CA 1
ATOM 4807 C C . GLU B 1 76 ? -17.938 -1.294 10.977 1 45.06 76 GLU B C 1
ATOM 4809 O O . GLU B 1 76 ? -19.062 -1.76 11.219 1 45.06 76 GLU B O 1
ATOM 4814 N N . LEU B 1 77 ? -17.641 -0.496 10.062 1 44.94 77 LEU B N 1
ATOM 4815 C CA . LEU B 1 77 ? -18.703 -0.291 9.078 1 44.94 77 LEU B CA 1
ATOM 4816 C C . LEU B 1 77 ? -19.062 -1.602 8.391 1 44.94 77 LEU B C 1
ATOM 4818 O O . LEU B 1 77 ? -20.25 -1.854 8.109 1 44.94 77 LEU B O 1
ATOM 4822 N N . PHE B 1 78 ? -18.062 -2.312 8.25 1 46.06 78 PHE B N 1
ATOM 4823 C CA . PHE B 1 78 ? -18.266 -3.625 7.648 1 46.06 78 PHE B CA 1
ATOM 4824 C C . PHE B 1 78 ? -19.188 -4.48 8.516 1 46.06 78 PHE B C 1
ATOM 4826 O O . PHE B 1 78 ? -20.047 -5.188 8.008 1 46.06 78 PHE B O 1
ATOM 4833 N N . GLN B 1 79 ? -18.984 -4.219 9.812 1 49.06 79 GLN B N 1
ATOM 4834 C CA . GLN B 1 79 ? -19.781 -5.035 10.727 1 49.06 79 GLN B CA 1
ATOM 4835 C C . GLN B 1 79 ? -21.25 -4.645 10.68 1 49.06 79 GLN B C 1
ATOM 4837 O O . GLN B 1 79 ? -22.125 -5.508 10.68 1 49.06 79 GLN B O 1
ATOM 4842 N N . ILE B 1 80 ? -21.484 -3.4 10.781 1 48.09 80 ILE B N 1
ATOM 4843 C CA . ILE B 1 80 ? -22.859 -2.91 10.758 1 48.09 80 ILE B CA 1
ATOM 4844 C C . ILE B 1 80 ? -23.484 -3.221 9.398 1 48.09 80 ILE B C 1
ATOM 4846 O O . ILE B 1 80 ? -24.625 -3.689 9.328 1 48.09 80 ILE B O 1
ATOM 4850 N N . LEU B 1 81 ? -22.703 -2.758 8.43 1 48.91 81 LEU B N 1
ATOM 4851 C CA . LEU B 1 81 ? -23.125 -2.982 7.051 1 48.91 81 LEU B CA 1
ATOM 4852 C C . LEU B 1 81 ? -23.203 -4.473 6.738 1 48.91 81 LEU B C 1
ATOM 4854 O O . LEU B 1 81 ? -24.047 -4.91 5.953 1 48.91 81 LEU B O 1
ATOM 4858 N N . GLU B 1 82 ? -22.375 -4.988 7.527 1 54.88 82 GLU B N 1
ATOM 4859 C CA . GLU B 1 82 ? -22.219 -6.426 7.332 1 54.88 82 GLU B CA 1
ATOM 4860 C C . GLU B 1 82 ? -23.484 -7.184 7.695 1 54.88 82 GLU B C 1
ATOM 4862 O O . GLU B 1 82 ? -23.906 -8.086 6.973 1 54.88 82 GLU B O 1
ATOM 4867 N N . ASP B 1 83 ? -24.141 -6.465 8.789 1 59.69 83 ASP B N 1
ATOM 4868 C CA . ASP B 1 83 ? -25.25 -7.324 9.188 1 59.69 83 ASP B CA 1
ATOM 4869 C C . ASP B 1 83 ? -26.438 -7.172 8.242 1 59.69 83 ASP B C 1
ATOM 4871 O O . ASP B 1 83 ? -27.047 -8.164 7.832 1 59.69 83 ASP B O 1
ATOM 4875 N N . ASP B 1 84 ? -26.828 -5.801 7.969 1 60.59 84 ASP B N 1
ATOM 4876 C CA . ASP B 1 84 ? -27.953 -5.637 7.047 1 60.59 84 ASP B CA 1
ATOM 4877 C C . ASP B 1 84 ? -27.562 -6.051 5.629 1 60.59 84 ASP B C 1
ATOM 4879 O O . ASP B 1 84 ? -28.344 -6.668 4.914 1 60.59 84 ASP B O 1
ATOM 4883 N N . ALA B 1 85 ? -26.391 -5.559 5.27 1 62.19 85 ALA B N 1
ATOM 4884 C CA . ALA B 1 85 ? -25.891 -5.977 3.965 1 62.19 85 ALA B CA 1
ATOM 4885 C C . ALA B 1 85 ? -25.844 -7.496 3.854 1 62.19 85 ALA B C 1
ATOM 4887 O O . ALA B 1 85 ? -26.188 -8.055 2.809 1 62.19 85 ALA B O 1
ATOM 4888 N N . VAL B 1 86 ? -25.516 -7.969 4.98 1 76 86 VAL B N 1
ATOM 4889 C CA . VAL B 1 86 ? -25.438 -9.43 5 1 76 86 VAL B CA 1
ATOM 4890 C C . VAL B 1 86 ? -26.828 -10.016 4.777 1 76 86 VAL B C 1
ATOM 4892 O O . VAL B 1 86 ? -27 -10.992 4.047 1 76 86 VAL B O 1
ATOM 4895 N N . LYS B 1 87 ? -27.797 -9.328 5.344 1 76.31 87 LYS B N 1
ATOM 4896 C CA . LYS B 1 87 ? -29.156 -9.828 5.199 1 76.31 87 LYS B CA 1
ATOM 4897 C C . LYS B 1 87 ? -29.641 -9.703 3.756 1 76.31 87 LYS B C 1
ATOM 4899 O O . LYS B 1 87 ? -30.25 -10.625 3.217 1 76.31 87 LYS B O 1
ATOM 4904 N N . VAL B 1 88 ? -29.328 -8.586 3.188 1 71.75 88 VAL B N 1
ATOM 4905 C CA . VAL B 1 88 ? -29.75 -8.367 1.806 1 71.75 88 VAL B CA 1
ATOM 4906 C C . VAL B 1 88 ? -29.016 -9.336 0.885 1 71.75 88 VAL B C 1
ATOM 4908 O O . VAL B 1 88 ? -29.625 -9.977 0.027 1 71.75 88 VAL B O 1
ATOM 4911 N N . LEU B 1 89 ? -27.75 -9.367 1.096 1 79.44 89 LEU B N 1
ATOM 4912 C CA . LEU B 1 89 ? -26.953 -10.273 0.287 1 79.44 89 LEU B CA 1
ATOM 4913 C C . LEU B 1 89 ? -27.406 -11.719 0.483 1 79.44 89 LEU B C 1
ATOM 4915 O O . LEU B 1 89 ? -27.438 -12.5 -0.47 1 79.44 89 LEU B O 1
ATOM 4919 N N . HIS B 1 90 ? -27.688 -11.945 1.71 1 87.31 90 HIS B N 1
ATOM 4920 C CA . HIS B 1 90 ? -28.188 -13.289 1.998 1 87.31 90 HIS B CA 1
ATOM 4921 C C . HIS B 1 90 ? -29.469 -13.586 1.226 1 87.31 90 HIS B C 1
ATOM 4923 O O . HIS B 1 90 ? -29.625 -14.672 0.668 1 87.31 90 HIS B O 1
ATOM 4929 N N . SER B 1 91 ? -30.312 -12.594 1.178 1 84.62 91 SER B N 1
ATOM 4930 C CA . SER B 1 91 ? -31.562 -12.766 0.454 1 84.62 91 SER B CA 1
ATOM 4931 C C . SER B 1 91 ? -31.312 -12.992 -1.034 1 84.62 91 SER B C 1
ATOM 4933 O O . SER B 1 91 ? -31.938 -13.867 -1.646 1 84.62 91 SER B O 1
ATOM 4935 N N . ILE B 1 92 ? -30.469 -12.242 -1.584 1 82.81 92 ILE B N 1
ATOM 4936 C CA . ILE B 1 92 ? -30.141 -12.375 -3 1 82.81 92 ILE B CA 1
ATOM 4937 C C . ILE B 1 92 ? -29.5 -13.734 -3.26 1 82.81 92 ILE B C 1
ATOM 4939 O O . ILE B 1 92 ? -29.891 -14.453 -4.184 1 82.81 92 ILE B O 1
ATOM 4943 N N . CYS B 1 93 ? -28.562 -14.062 -2.439 1 90.31 93 CYS B N 1
ATOM 4944 C CA . CYS B 1 93 ? -27.891 -15.344 -2.582 1 90.31 93 CYS B CA 1
ATOM 4945 C C . CYS B 1 93 ? -28.875 -16.5 -2.453 1 90.31 93 CYS B C 1
ATOM 4947 O O . CYS B 1 93 ? -28.797 -17.469 -3.213 1 90.31 93 CYS B O 1
ATOM 4949 N N . GLN B 1 94 ? -29.734 -16.312 -1.513 1 92.56 94 GLN B N 1
ATOM 4950 C CA . GLN B 1 94 ? -30.719 -17.375 -1.298 1 92.56 94 GLN B CA 1
ATOM 4951 C C . GLN B 1 94 ? -31.656 -17.5 -2.498 1 92.56 94 GLN B C 1
ATOM 4953 O O . GLN B 1 94 ? -32.062 -18.609 -2.869 1 92.56 94 GLN B O 1
ATOM 4958 N N . GLN B 1 95 ? -31.984 -16.422 -3.023 1 90.62 95 GLN B N 1
ATOM 4959 C CA . GLN B 1 95 ? -32.844 -16.469 -4.211 1 90.62 95 GLN B CA 1
ATOM 4960 C C . GLN B 1 95 ? -32.156 -17.172 -5.363 1 90.62 95 GLN B C 1
ATOM 4962 O O . GLN B 1 95 ? -32.75 -18.031 -6.027 1 90.62 95 GLN B O 1
ATOM 4967 N N . ILE B 1 96 ? -30.969 -16.859 -5.613 1 91.75 96 ILE B N 1
ATOM 4968 C CA . ILE B 1 96 ? -30.188 -17.516 -6.652 1 91.75 96 ILE B CA 1
ATOM 4969 C C . ILE B 1 96 ? -30.062 -19.016 -6.34 1 91.75 96 ILE B C 1
ATOM 4971 O O . ILE B 1 96 ? -30.203 -19.859 -7.23 1 91.75 96 ILE B O 1
ATOM 4975 N N . TRP B 1 97 ? -29.812 -19.234 -5.062 1 93.69 97 TRP B N 1
ATOM 4976 C CA . TRP B 1 97 ? -29.625 -20.609 -4.586 1 93.69 97 TRP B CA 1
ATOM 4977 C C . TRP B 1 97 ? -30.875 -21.453 -4.855 1 93.69 97 TRP B C 1
ATOM 4979 O O . TRP B 1 97 ? -30.781 -22.562 -5.359 1 93.69 97 TRP B O 1
ATOM 4989 N N . LYS B 1 98 ? -32 -20.875 -4.652 1 92.5 98 LYS B N 1
ATOM 4990 C CA . LYS B 1 98 ? -33.25 -21.609 -4.762 1 92.5 98 LYS B CA 1
ATOM 4991 C C . LYS B 1 98 ? -33.719 -21.672 -6.215 1 92.5 98 LYS B C 1
ATOM 4993 O O . LYS B 1 98 ? -34.219 -22.719 -6.656 1 92.5 98 LYS B O 1
ATOM 4998 N N . THR B 1 99 ? -33.531 -20.641 -6.938 1 91 99 THR B N 1
ATOM 4999 C CA . THR B 1 99 ? -34.094 -20.578 -8.289 1 91 99 THR B CA 1
ATOM 5000 C C . THR B 1 99 ? -33.031 -21.031 -9.312 1 91 99 THR B C 1
ATOM 5002 O O . THR B 1 99 ? -33.375 -21.328 -10.461 1 91 99 THR B O 1
ATOM 5005 N N . GLN B 1 100 ? -31.703 -20.938 -8.922 1 91.56 100 GLN B N 1
ATOM 5006 C CA . GLN B 1 100 ? -30.562 -21.219 -9.789 1 91.56 100 GLN B CA 1
ATOM 5007 C C . GLN B 1 100 ? -30.469 -20.203 -10.93 1 91.56 100 GLN B C 1
ATOM 5009 O O . GLN B 1 100 ? -29.875 -20.484 -11.969 1 91.56 100 GLN B O 1
ATOM 5014 N N . GLN B 1 101 ? -31.172 -19.094 -10.719 1 89.88 101 GLN B N 1
ATOM 5015 C CA . GLN B 1 101 ? -31.109 -18.031 -11.711 1 89.88 101 GLN B CA 1
ATOM 5016 C C . GLN B 1 101 ? -30.219 -16.891 -11.242 1 89.88 101 GLN B C 1
ATOM 5018 O O . GLN B 1 101 ? -30.328 -16.438 -10.102 1 89.88 101 GLN B O 1
ATOM 5023 N N . TRP B 1 102 ? -29.375 -16.562 -12.148 1 90.06 102 TRP B N 1
ATOM 5024 C CA . TRP B 1 102 ? -28.438 -15.484 -11.836 1 90.06 102 TRP B CA 1
ATOM 5025 C C . TRP B 1 102 ? -28.891 -14.164 -12.445 1 90.06 102 TRP B C 1
ATOM 5027 O O . TRP B 1 102 ? -29.516 -14.148 -13.516 1 90.06 102 TRP B O 1
ATOM 5037 N N . PRO B 1 103 ? -28.594 -13.047 -11.82 1 83.44 103 PRO B N 1
ATOM 5038 C CA . PRO B 1 103 ? -28.828 -11.766 -12.477 1 83.44 103 PRO B CA 1
ATOM 5039 C C . PRO B 1 103 ? -27.984 -11.578 -13.734 1 83.44 103 PRO B C 1
ATOM 5041 O O . PRO B 1 103 ? -26.828 -12.008 -13.773 1 83.44 103 PRO B O 1
ATOM 5044 N N . GLN B 1 104 ? -28.516 -10.961 -14.695 1 81.81 104 GLN B N 1
ATOM 5045 C CA . GLN B 1 104 ? -27.844 -10.805 -15.977 1 81.81 104 GLN B CA 1
ATOM 5046 C C . GLN B 1 104 ? -26.547 -10 -15.828 1 81.81 104 GLN B C 1
ATOM 5048 O O . GLN B 1 104 ? -25.562 -10.281 -16.5 1 81.81 104 GLN B O 1
ATOM 5053 N N . ASP B 1 105 ? -26.547 -9.141 -14.922 1 76.31 105 ASP B N 1
ATOM 5054 C CA . ASP B 1 105 ? -25.375 -8.289 -14.703 1 76.31 105 ASP B CA 1
ATOM 5055 C C . ASP B 1 105 ? -24.188 -9.109 -14.203 1 76.31 105 ASP B C 1
ATOM 5057 O O . ASP B 1 105 ? -23.031 -8.758 -14.453 1 76.31 105 ASP B O 1
ATOM 5061 N N . TRP B 1 106 ? -24.531 -10.18 -13.57 1 82 106 TRP B N 1
ATOM 5062 C CA . TRP B 1 106 ? -23.469 -11.016 -13.023 1 82 106 TRP B CA 1
ATOM 5063 C C . TRP B 1 106 ? -22.891 -11.93 -14.094 1 82 106 TRP B C 1
ATOM 5065 O O . TRP B 1 106 ? -21.828 -12.523 -13.898 1 82 106 TRP B O 1
ATOM 5075 N N . LYS B 1 107 ? -23.547 -12.008 -15.219 1 86.62 107 LYS B N 1
ATOM 5076 C CA . LYS B 1 107 ? -23.078 -12.844 -16.312 1 86.62 107 LYS B CA 1
ATOM 5077 C C . LYS B 1 107 ? -22.266 -12.031 -17.328 1 86.62 107 LYS B C 1
ATOM 5079 O O . LYS B 1 107 ? -21.797 -12.57 -18.328 1 86.62 107 LYS B O 1
ATOM 5084 N N . ARG B 1 108 ? -22.109 -10.781 -17 1 82.81 108 ARG B N 1
ATOM 5085 C CA . ARG B 1 108 ? -21.281 -9.898 -17.828 1 82.81 108 ARG B CA 1
ATOM 5086 C C . ARG B 1 108 ? -19.938 -9.641 -17.172 1 82.81 108 ARG B C 1
ATOM 5088 O O . ARG B 1 108 ? -19.859 -9.43 -15.961 1 82.81 108 ARG B O 1
ATOM 5095 N N . SER B 1 109 ? -18.844 -9.766 -17.969 1 83.12 109 SER B N 1
ATOM 5096 C CA . SER B 1 109 ? -17.5 -9.57 -17.406 1 83.12 109 SER B CA 1
ATOM 5097 C C . SER B 1 109 ? -16.656 -8.68 -18.297 1 83.12 109 SER B C 1
ATOM 5099 O O . SER B 1 109 ? -16.891 -8.602 -19.516 1 83.12 109 SER B O 1
ATOM 5101 N N . VAL B 1 110 ? -15.781 -7.984 -17.703 1 82.25 110 VAL B N 1
ATOM 5102 C CA . VAL B 1 110 ? -14.773 -7.207 -18.422 1 82.25 110 VAL B CA 1
ATOM 5103 C C . VAL B 1 110 ? -13.422 -7.914 -18.344 1 82.25 110 VAL B C 1
ATOM 5105 O O . VAL B 1 110 ? -12.93 -8.211 -17.25 1 82.25 110 VAL B O 1
ATOM 5108 N N . PHE B 1 111 ? -12.852 -8.234 -19.531 1 86.38 111 PHE B N 1
ATOM 5109 C CA . PHE B 1 111 ? -11.547 -8.883 -19.609 1 86.38 111 PHE B CA 1
ATOM 5110 C C . PHE B 1 111 ? -10.43 -7.844 -19.672 1 86.38 111 PHE B C 1
ATOM 5112 O O . PHE B 1 111 ? -10.5 -6.902 -20.453 1 86.38 111 PHE B O 1
ATOM 5119 N N . ILE B 1 112 ? -9.43 -8.055 -18.844 1 84.06 112 ILE B N 1
ATOM 5120 C CA . ILE B 1 112 ? -8.234 -7.219 -18.875 1 84.06 112 ILE B CA 1
ATOM 5121 C C . ILE B 1 112 ? -7.047 -8.039 -19.375 1 84.06 112 ILE B C 1
ATOM 5123 O O . ILE B 1 112 ? -6.664 -9.031 -18.766 1 84.06 112 ILE B O 1
ATOM 5127 N N . PRO B 1 113 ? -6.543 -7.559 -20.484 1 84.75 113 PRO B N 1
ATOM 5128 C CA . PRO B 1 113 ? -5.371 -8.281 -21 1 84.75 113 PRO B CA 1
ATOM 5129 C C . PRO B 1 113 ? -4.102 -7.973 -20.203 1 84.75 113 PRO B C 1
ATOM 5131 O O . PRO B 1 113 ? -3.744 -6.805 -20.031 1 84.75 113 PRO B O 1
ATOM 5134 N N . ILE B 1 114 ? -3.408 -9.023 -19.719 1 81.25 114 ILE B N 1
ATOM 5135 C CA . ILE B 1 114 ? -2.129 -8.906 -19.031 1 81.25 114 ILE B CA 1
ATOM 5136 C C . ILE B 1 114 ? -1.049 -9.656 -19.797 1 81.25 114 ILE B C 1
ATOM 5138 O O . ILE B 1 114 ? -1.194 -10.844 -20.078 1 81.25 114 ILE B O 1
ATOM 5142 N N . PRO B 1 115 ? -0.041 -8.938 -20.172 1 77.75 115 PRO B N 1
ATOM 5143 C CA . PRO B 1 115 ? 0.981 -9.594 -21 1 77.75 115 PRO B CA 1
ATOM 5144 C C . PRO B 1 115 ? 1.729 -10.688 -20.25 1 77.75 115 PRO B C 1
ATOM 5146 O O . PRO B 1 115 ? 2.004 -10.555 -19.047 1 77.75 115 PRO B O 1
ATOM 5149 N N . LYS B 1 116 ? 1.841 -11.758 -20.938 1 75.94 116 LYS B N 1
ATOM 5150 C CA . LYS B 1 116 ? 2.715 -12.828 -20.453 1 75.94 116 LYS B CA 1
ATOM 5151 C C . LYS B 1 116 ? 4.18 -12.508 -20.75 1 75.94 116 LYS B C 1
ATOM 5153 O O . LYS B 1 116 ? 4.504 -11.406 -21.203 1 75.94 116 LYS B O 1
ATOM 5158 N N . LYS B 1 117 ? 5.105 -13.422 -20.281 1 68.38 117 LYS B N 1
ATOM 5159 C CA . LYS B 1 117 ? 6.512 -13.289 -20.656 1 68.38 117 LYS B CA 1
ATOM 5160 C C . LYS B 1 117 ? 6.695 -13.438 -22.156 1 68.38 117 LYS B C 1
ATOM 5162 O O . LYS B 1 117 ? 6.023 -14.258 -22.797 1 68.38 117 LYS B O 1
ATOM 5167 N N . GLY B 1 118 ? 7.258 -12.531 -22.812 1 65.44 118 GLY B N 1
ATOM 5168 C CA . GLY B 1 118 ? 7.516 -12.617 -24.25 1 65.44 118 GLY B CA 1
ATOM 5169 C C . GLY B 1 118 ? 7.109 -11.367 -25 1 65.44 118 GLY B C 1
ATOM 5170 O O . GLY B 1 118 ? 7.133 -10.266 -24.438 1 65.44 118 GLY B O 1
ATOM 5171 N N . ASN B 1 119 ? 6.797 -11.727 -26.266 1 70.81 119 ASN B N 1
ATOM 5172 C CA . ASN B 1 119 ? 6.465 -10.617 -27.141 1 70.81 119 ASN B CA 1
ATOM 5173 C C . ASN B 1 119 ? 5.082 -10.047 -26.828 1 70.81 119 ASN B C 1
ATOM 5175 O O . ASN B 1 119 ? 4.066 -10.703 -27.078 1 70.81 119 ASN B O 1
ATOM 5179 N N . ALA B 1 120 ? 5.02 -8.977 -26.25 1 72.56 120 ALA B N 1
ATOM 5180 C CA . ALA B 1 120 ? 3.775 -8.344 -25.828 1 72.56 120 ALA B CA 1
ATOM 5181 C C . ALA B 1 120 ? 3.029 -7.742 -27.016 1 72.56 120 ALA B C 1
ATOM 5183 O O . ALA B 1 120 ? 2.066 -6.996 -26.844 1 72.56 120 ALA B O 1
ATOM 5184 N N . LYS B 1 121 ? 3.412 -8.156 -28.203 1 77.56 121 LYS B N 1
ATOM 5185 C CA . LYS B 1 121 ? 2.75 -7.559 -29.359 1 77.56 121 LYS B CA 1
ATOM 5186 C C . LYS B 1 121 ? 1.696 -8.5 -29.938 1 77.56 121 LYS B C 1
ATOM 5188 O O . LYS B 1 121 ? 0.951 -8.117 -30.844 1 77.56 121 LYS B O 1
ATOM 5193 N N . GLU B 1 122 ? 1.664 -9.703 -29.453 1 80.56 122 GLU B N 1
ATOM 5194 C CA . GLU B 1 122 ? 0.675 -10.672 -29.906 1 80.56 122 GLU B CA 1
ATOM 5195 C C . GLU B 1 122 ? -0.401 -10.906 -28.844 1 80.56 122 GLU B C 1
ATOM 5197 O O . GLU B 1 122 ? -0.089 -11.117 -27.672 1 80.56 122 GLU B O 1
ATOM 5202 N N . CYS B 1 123 ? -1.632 -10.898 -29.312 1 80.75 123 CYS B N 1
ATOM 5203 C CA . CYS B 1 123 ? -2.742 -11.102 -28.391 1 80.75 123 CYS B CA 1
ATOM 5204 C C . CYS B 1 123 ? -2.639 -12.453 -27.688 1 80.75 123 CYS B C 1
ATOM 5206 O O . CYS B 1 123 ? -3.07 -12.602 -26.547 1 80.75 123 CYS B O 1
ATOM 5208 N N . SER B 1 124 ? -2.037 -13.344 -28.391 1 78.75 124 SER B N 1
ATOM 5209 C CA . SER B 1 124 ? -1.941 -14.703 -27.844 1 78.75 124 SER B CA 1
ATOM 5210 C C . SER B 1 124 ? -1.006 -14.75 -26.641 1 78.75 124 SER B C 1
ATOM 5212 O O . SER B 1 124 ? -1.041 -15.711 -25.875 1 78.75 124 SER B O 1
ATOM 5214 N N . ASN B 1 125 ? -0.273 -13.711 -26.5 1 79.56 125 ASN B N 1
ATOM 5215 C CA . ASN B 1 125 ? 0.672 -13.68 -25.391 1 79.56 125 ASN B CA 1
ATOM 5216 C C . ASN B 1 125 ? 0.132 -12.859 -24.234 1 79.56 125 ASN B C 1
ATOM 5218 O O . ASN B 1 125 ? 0.904 -12.273 -23.469 1 79.56 125 ASN B O 1
ATOM 5222 N N . TYR B 1 126 ? -1.114 -12.758 -24.281 1 81.19 126 TYR B N 1
ATOM 5223 C CA . TYR B 1 126 ? -1.752 -12.078 -23.172 1 81.19 126 TYR B CA 1
ATOM 5224 C C . TYR B 1 126 ? -2.66 -13.023 -22.391 1 81.19 126 TYR B C 1
ATOM 5226 O O . TYR B 1 126 ? -3.205 -13.969 -22.969 1 81.19 126 TYR B O 1
ATOM 5234 N N . ARG B 1 127 ? -2.727 -12.836 -21.109 1 81 127 ARG B N 1
ATOM 5235 C CA . ARG B 1 127 ? -3.742 -13.461 -20.266 1 81 127 ARG B CA 1
ATOM 5236 C C . ARG B 1 127 ? -4.93 -12.531 -20.062 1 81 127 ARG B C 1
ATOM 5238 O O . ARG B 1 127 ? -4.758 -11.367 -19.703 1 81 127 ARG B O 1
ATOM 5245 N N . THR B 1 128 ? -6.059 -12.953 -20.438 1 81.75 128 THR B N 1
ATOM 5246 C CA . THR B 1 128 ? -7.25 -12.133 -20.234 1 81.75 128 THR B CA 1
ATOM 5247 C C . THR B 1 128 ? -7.895 -12.453 -18.891 1 81.75 128 THR B C 1
ATOM 5249 O O . THR B 1 128 ? -8.406 -13.555 -18.688 1 81.75 128 THR B O 1
ATOM 5252 N N . ILE B 1 129 ? -7.852 -11.562 -18 1 81.56 129 ILE B N 1
ATOM 5253 C CA . ILE B 1 129 ? -8.391 -11.766 -16.672 1 81.56 129 ILE B CA 1
ATOM 5254 C C . ILE B 1 129 ? -9.766 -11.102 -16.562 1 81.56 129 ILE B C 1
ATOM 5256 O O . ILE B 1 129 ? -9.922 -9.93 -16.906 1 81.56 129 ILE B O 1
ATOM 5260 N N . ALA B 1 130 ? -10.742 -11.867 -16.156 1 80.12 130 ALA B N 1
ATOM 5261 C CA . ALA B 1 130 ? -12.109 -11.359 -16.016 1 80.12 130 ALA B CA 1
ATOM 5262 C C . ALA B 1 130 ? -12.281 -10.609 -14.703 1 80.12 130 ALA B C 1
ATOM 5264 O O . ALA B 1 130 ? -11.891 -11.109 -13.641 1 80.12 130 ALA B O 1
ATOM 5265 N N . LEU B 1 131 ? -12.812 -9.453 -14.805 1 74.19 131 LEU B N 1
ATOM 5266 C CA . LEU B 1 131 ? -13.188 -8.703 -13.609 1 74.19 131 LEU B CA 1
ATOM 5267 C C . LEU B 1 131 ? -14.617 -9.023 -13.188 1 74.19 131 LEU B C 1
ATOM 5269 O O . LEU B 1 131 ? -15.523 -9.039 -14.023 1 74.19 131 LEU B O 1
ATOM 5273 N N . ILE B 1 132 ? -14.75 -9.453 -11.914 1 69.06 132 ILE B N 1
ATOM 5274 C CA . ILE B 1 132 ? -16.047 -9.852 -11.406 1 69.06 132 ILE B CA 1
ATOM 5275 C C . ILE B 1 132 ? -16.531 -8.852 -10.352 1 69.06 132 ILE B C 1
ATOM 5277 O O . ILE B 1 132 ? -15.711 -8.273 -9.633 1 69.06 132 ILE B O 1
ATOM 5281 N N . SER B 1 133 ? -17.859 -8.641 -10.445 1 67.5 133 SER B N 1
ATOM 5282 C CA . SER B 1 133 ? -18.438 -7.754 -9.438 1 67.5 133 SER B CA 1
ATOM 5283 C C . SER B 1 133 ? -18.234 -8.312 -8.031 1 67.5 133 SER B C 1
ATOM 5285 O O . SER B 1 133 ? -18.203 -9.531 -7.844 1 67.5 133 SER B O 1
ATOM 5287 N N . HIS B 1 134 ? -18.062 -7.555 -7.145 1 64.31 134 HIS B N 1
ATOM 5288 C CA . HIS B 1 134 ? -17.812 -7.953 -5.766 1 64.31 134 HIS B CA 1
ATOM 5289 C C . HIS B 1 134 ? -18.969 -8.75 -5.191 1 64.31 134 HIS B C 1
ATOM 5291 O O . HIS B 1 134 ? -18.781 -9.695 -4.426 1 64.31 134 HIS B O 1
ATOM 5297 N N . VAL B 1 135 ? -20.219 -8.305 -5.613 1 69.31 135 VAL B N 1
ATOM 5298 C CA . VAL B 1 135 ? -21.406 -8.977 -5.094 1 69.31 135 VAL B CA 1
ATOM 5299 C C . VAL B 1 135 ? -21.469 -10.406 -5.641 1 69.31 135 VAL B C 1
ATOM 5301 O O . VAL B 1 135 ? -21.828 -11.336 -4.918 1 69.31 135 VAL B O 1
ATOM 5304 N N . CYS B 1 136 ? -21.109 -10.508 -6.84 1 77.56 136 CYS B N 1
ATOM 5305 C CA . CYS B 1 136 ? -21.062 -11.836 -7.438 1 77.56 136 CYS B CA 1
ATOM 5306 C C . CYS B 1 136 ? -20.016 -12.711 -6.762 1 77.56 136 CYS B C 1
ATOM 5308 O O . CYS B 1 136 ? -20.219 -13.906 -6.578 1 77.56 136 CYS B O 1
ATOM 5310 N N . LYS B 1 137 ? -18.953 -12.047 -6.332 1 81.56 137 LYS B N 1
ATOM 5311 C CA . LYS B 1 137 ? -17.859 -12.766 -5.684 1 81.56 137 LYS B CA 1
ATOM 5312 C C . LYS B 1 137 ? -18.328 -13.406 -4.379 1 81.56 137 LYS B C 1
ATOM 5314 O O . LYS B 1 137 ? -17.828 -14.477 -4.004 1 81.56 137 LYS B O 1
ATOM 5319 N N . VAL B 1 138 ? -19.234 -12.781 -3.764 1 82 138 VAL B N 1
ATOM 5320 C CA . VAL B 1 138 ? -19.734 -13.32 -2.508 1 82 138 VAL B CA 1
ATOM 5321 C C . VAL B 1 138 ? -20.422 -14.664 -2.76 1 82 138 VAL B C 1
ATOM 5323 O O . VAL B 1 138 ? -20.109 -15.656 -2.088 1 82 138 VAL B O 1
ATOM 5326 N N . MET B 1 139 ? -21.312 -14.672 -3.711 1 88.31 139 MET B N 1
ATOM 5327 C CA . MET B 1 139 ? -22.016 -15.906 -4.051 1 88.31 139 MET B CA 1
ATOM 5328 C C . MET B 1 139 ? -21.031 -16.969 -4.531 1 88.31 139 MET B C 1
ATOM 5330 O O . MET B 1 139 ? -21.156 -18.141 -4.168 1 88.31 139 MET B O 1
ATOM 5334 N N . LEU B 1 140 ? -20.094 -16.516 -5.262 1 89.62 140 LEU B N 1
ATOM 5335 C CA . LEU B 1 140 ? -19.109 -17.453 -5.805 1 89.62 140 LEU B CA 1
ATOM 5336 C C . LEU B 1 140 ? -18.234 -18.031 -4.695 1 89.62 140 LEU B C 1
ATOM 5338 O O . LEU B 1 140 ? -17.859 -19.203 -4.746 1 89.62 140 LEU B O 1
ATOM 5342 N N . LYS B 1 141 ? -17.906 -17.25 -3.768 1 90.19 141 LYS B N 1
ATOM 5343 C CA . LYS B 1 141 ? -17.125 -17.719 -2.625 1 90.19 141 LYS B CA 1
ATOM 5344 C C . LYS B 1 141 ? -17.891 -18.766 -1.831 1 90.19 141 LYS B C 1
ATOM 5346 O O . LYS B 1 141 ? -17.297 -19.75 -1.368 1 90.19 141 LYS B O 1
ATOM 5351 N N . ILE B 1 142 ? -19.125 -18.516 -1.679 1 92.44 142 ILE B N 1
ATOM 5352 C CA . ILE B 1 142 ? -19.969 -19.484 -0.98 1 92.44 142 ILE B CA 1
ATOM 5353 C C . ILE B 1 142 ? -20.016 -20.797 -1.762 1 92.44 142 ILE B C 1
ATOM 5355 O O . ILE B 1 142 ? -19.859 -21.875 -1.188 1 92.44 142 ILE B O 1
ATOM 5359 N N . LEU B 1 143 ? -20.219 -20.641 -3.033 1 93.44 143 LEU B N 1
ATOM 5360 C CA . LEU B 1 143 ? -20.234 -21.828 -3.893 1 93.44 143 LEU B CA 1
ATOM 5361 C C . LEU B 1 143 ? -18.906 -22.562 -3.842 1 93.44 143 LEU B C 1
ATOM 5363 O O . LEU B 1 143 ? -18.875 -23.797 -3.834 1 93.44 143 LEU B O 1
ATOM 5367 N N . GLN B 1 144 ? -17.875 -21.812 -3.803 1 92.75 144 GLN B N 1
ATOM 5368 C CA . GLN B 1 144 ? -16.531 -22.406 -3.705 1 92.75 144 GLN B CA 1
ATOM 5369 C C . GLN B 1 144 ? -16.391 -23.219 -2.426 1 92.75 144 GLN B C 1
ATOM 5371 O O . GLN B 1 144 ? -15.883 -24.344 -2.455 1 92.75 144 GLN B O 1
ATOM 5376 N N . ALA B 1 145 ? -16.812 -22.672 -1.39 1 91.5 145 ALA B N 1
ATOM 5377 C CA . ALA B 1 145 ? -16.719 -23.359 -0.103 1 91.5 145 ALA B CA 1
ATOM 5378 C C . ALA B 1 145 ? -17.516 -24.656 -0.12 1 91.5 145 ALA B C 1
ATOM 5380 O O . ALA B 1 145 ? -17.062 -25.672 0.419 1 91.5 145 ALA B O 1
ATOM 5381 N N . ARG B 1 146 ? -18.656 -24.641 -0.727 1 91.81 146 ARG B N 1
ATOM 5382 C CA . ARG B 1 146 ? -19.484 -25.828 -0.823 1 91.81 146 ARG B CA 1
ATOM 5383 C C . ARG B 1 146 ? -18.828 -26.875 -1.729 1 91.81 146 ARG B C 1
ATOM 5385 O O . ARG B 1 146 ? -18.922 -28.078 -1.463 1 91.81 146 ARG B O 1
ATOM 5392 N N . LEU B 1 147 ? -18.156 -26.375 -2.719 1 90.5 147 LEU B N 1
ATOM 5393 C CA . LEU B 1 147 ? -17.5 -27.281 -3.668 1 90.5 147 LEU B CA 1
ATOM 5394 C C . LEU B 1 147 ? -16.234 -27.859 -3.072 1 90.5 147 LEU B C 1
ATOM 5396 O O . LEU B 1 147 ? -15.828 -28.969 -3.434 1 90.5 147 LEU B O 1
ATOM 5400 N N . MET B 1 148 ? -15.586 -27.125 -2.201 1 88.69 148 MET B N 1
ATOM 5401 C CA . MET B 1 148 ? -14.289 -27.516 -1.657 1 88.69 148 MET B CA 1
ATOM 5402 C C . MET B 1 148 ? -14.391 -28.844 -0.899 1 88.69 148 MET B C 1
ATOM 5404 O O . MET B 1 148 ? -13.438 -29.625 -0.873 1 88.69 148 MET B O 1
ATOM 5408 N N . GLN B 1 149 ? -15.5 -29.078 -0.394 1 85.31 149 GLN B N 1
ATOM 5409 C CA . GLN B 1 149 ? -15.68 -30.344 0.294 1 85.31 149 GLN B CA 1
ATOM 5410 C C . GLN B 1 149 ? -15.531 -31.516 -0.671 1 85.31 149 GLN B C 1
ATOM 5412 O O . GLN B 1 149 ? -14.992 -32.562 -0.304 1 85.31 149 GLN B O 1
ATOM 5417 N N . TYR B 1 150 ? -15.906 -31.312 -1.845 1 86.06 150 TYR B N 1
ATOM 5418 C CA . TYR B 1 150 ? -15.805 -32.344 -2.857 1 86.06 150 TYR B CA 1
ATOM 5419 C C . TYR B 1 150 ? -14.406 -32.375 -3.467 1 86.06 150 TYR B C 1
ATOM 5421 O O . TYR B 1 150 ? -13.883 -33.438 -3.787 1 86.06 150 TYR B O 1
ATOM 5429 N N . VAL B 1 151 ? -13.773 -31.25 -3.547 1 86.12 151 VAL B N 1
ATOM 5430 C CA . VAL B 1 151 ? -12.43 -31.141 -4.098 1 86.12 151 VAL B CA 1
ATOM 5431 C C . VAL B 1 151 ? -11.445 -31.891 -3.203 1 86.12 151 VAL B C 1
ATOM 5433 O O . VAL B 1 151 ? -10.641 -32.688 -3.689 1 86.12 151 VAL B O 1
ATOM 5436 N N . ASN B 1 152 ? -11.539 -31.688 -1.989 1 82.56 152 ASN B N 1
ATOM 5437 C CA . ASN B 1 152 ? -10.602 -32.281 -1.041 1 82.56 152 ASN B CA 1
ATOM 5438 C C . ASN B 1 152 ? -10.727 -33.781 -0.994 1 82.56 152 ASN B C 1
ATOM 5440 O O . ASN B 1 152 ? -9.742 -34.5 -0.807 1 82.56 152 ASN B O 1
ATOM 5444 N N . HIS B 1 153 ? -11.875 -34.188 -1.303 1 83.44 153 HIS B N 1
ATOM 5445 C CA . HIS B 1 153 ? -12.117 -35.625 -1.219 1 83.44 153 HIS B CA 1
ATOM 5446 C C . HIS B 1 153 ? -11.875 -36.312 -2.561 1 83.44 153 HIS B C 1
ATOM 5448 O O . HIS B 1 153 ? -11.414 -37.469 -2.607 1 83.44 153 HIS B O 1
ATOM 5454 N N . LYS B 1 154 ? -12.078 -35.562 -3.523 1 84.62 154 LYS B N 1
ATOM 5455 C CA . LYS B 1 154 ? -12.102 -36.219 -4.828 1 84.62 154 LYS B CA 1
ATOM 5456 C C . LYS B 1 154 ? -10.773 -36.031 -5.562 1 84.62 154 LYS B C 1
ATOM 5458 O O . LYS B 1 154 ? -10.414 -36.844 -6.422 1 84.62 154 LYS B O 1
ATOM 5463 N N . LEU B 1 155 ? -10.078 -35.062 -5.238 1 88.06 155 LEU B N 1
ATOM 5464 C CA . LEU B 1 155 ? -8.836 -34.781 -5.961 1 88.06 155 LEU B CA 1
ATOM 5465 C C . LEU B 1 155 ? -7.656 -35.438 -5.266 1 88.06 155 LEU B C 1
ATOM 5467 O O . LEU B 1 155 ? -7.555 -35.438 -4.039 1 88.06 155 LEU B O 1
ATOM 5471 N N . PRO B 1 156 ? -6.824 -36.031 -6.066 1 88.62 156 PRO B N 1
ATOM 5472 C CA . PRO B 1 156 ? -5.668 -36.719 -5.496 1 88.62 156 PRO B CA 1
ATOM 5473 C C . PRO B 1 156 ? -4.566 -35.781 -5.047 1 88.62 156 PRO B C 1
ATOM 5475 O O . PRO B 1 156 ? -4.578 -34.594 -5.422 1 88.62 156 PRO B O 1
ATOM 5478 N N . ASP B 1 157 ? -3.604 -36.25 -4.387 1 87.38 157 ASP B N 1
ATOM 5479 C CA . ASP B 1 157 ? -2.506 -35.469 -3.816 1 87.38 157 ASP B CA 1
ATOM 5480 C C . ASP B 1 157 ? -1.538 -35 -4.906 1 87.38 157 ASP B C 1
ATOM 5482 O O . ASP B 1 157 ? -0.779 -34.062 -4.707 1 87.38 157 ASP B O 1
ATOM 5486 N N . VAL B 1 158 ? -1.644 -35.688 -6 1 90.62 158 VAL B N 1
ATOM 5487 C CA . VAL B 1 158 ? -0.697 -35.344 -7.062 1 90.62 158 VAL B CA 1
ATOM 5488 C C . VAL B 1 158 ? -1.052 -34 -7.68 1 90.62 158 VAL B C 1
ATOM 5490 O O . VAL B 1 158 ? -0.237 -33.406 -8.391 1 90.62 158 VAL B O 1
ATOM 5493 N N . GLN B 1 159 ? -2.307 -33.562 -7.461 1 91.88 159 GLN B N 1
ATOM 5494 C CA . GLN B 1 159 ? -2.707 -32.25 -7.887 1 91.88 159 GLN B CA 1
ATOM 5495 C C . GLN B 1 159 ? -2.48 -31.219 -6.773 1 91.88 159 GLN B C 1
ATOM 5497 O O . GLN B 1 159 ? -3.201 -31.203 -5.773 1 91.88 159 GLN B O 1
ATOM 5502 N N . ALA B 1 160 ? -1.525 -30.391 -6.961 1 90.25 160 ALA B N 1
ATOM 5503 C CA . ALA B 1 160 ? -1.197 -29.422 -5.914 1 90.25 160 ALA B CA 1
ATOM 5504 C C . ALA B 1 160 ? -1.745 -28.047 -6.246 1 90.25 160 ALA B C 1
ATOM 5506 O O . ALA B 1 160 ? -1.788 -27.156 -5.387 1 90.25 160 ALA B O 1
ATOM 5507 N N . GLY B 1 161 ? -2.184 -27.859 -7.445 1 89.25 161 GLY B N 1
ATOM 5508 C CA . GLY B 1 161 ? -2.652 -26.547 -7.871 1 89.25 161 GLY B CA 1
ATOM 5509 C C . GLY B 1 161 ? -3.922 -26.109 -7.168 1 89.25 161 GLY B C 1
ATOM 5510 O O . GLY B 1 161 ? -4.918 -26.844 -7.168 1 89.25 161 GLY B O 1
ATOM 5511 N N . PHE B 1 162 ? -3.846 -25 -6.582 1 86.69 162 PHE B N 1
ATOM 5512 C CA . PHE B 1 162 ? -5.004 -24.344 -5.977 1 86.69 162 PHE B CA 1
ATOM 5513 C C . PHE B 1 162 ? -5.586 -25.203 -4.863 1 86.69 162 PHE B C 1
ATOM 5515 O O . PHE B 1 162 ? -6.805 -25.297 -4.715 1 86.69 162 PHE B O 1
ATOM 5522 N N . ARG B 1 163 ? -4.723 -25.953 -4.312 1 86.94 163 ARG B N 1
ATOM 5523 C CA . ARG B 1 163 ? -5.066 -26.734 -3.129 1 86.94 163 ARG B CA 1
ATOM 5524 C C . ARG B 1 163 ? -4.586 -26.047 -1.856 1 86.94 163 ARG B C 1
ATOM 5526 O O . ARG B 1 163 ? -3.488 -25.484 -1.825 1 86.94 163 ARG B O 1
ATOM 5533 N N . LYS B 1 164 ? -5.457 -26.109 -0.898 1 81.81 164 LYS B N 1
ATOM 5534 C CA . LYS B 1 164 ? -5.109 -25.438 0.349 1 81.81 164 LYS B CA 1
ATOM 5535 C C . LYS B 1 164 ? -3.807 -25.969 0.925 1 81.81 164 LYS B C 1
ATOM 5537 O O . LYS B 1 164 ? -3.625 -27.188 1.028 1 81.81 164 LYS B O 1
ATOM 5542 N N . GLY B 1 165 ? -2.908 -25.109 1.195 1 78.12 165 GLY B N 1
ATOM 5543 C CA . GLY B 1 165 ? -1.661 -25.484 1.851 1 78.12 165 GLY B CA 1
ATOM 5544 C C . GLY B 1 165 ? -0.598 -25.969 0.884 1 78.12 165 GLY B C 1
ATOM 5545 O O . GLY B 1 165 ? 0.47 -26.422 1.303 1 78.12 165 GLY B O 1
ATOM 5546 N N . ARG B 1 166 ? -0.935 -25.938 -0.361 1 84.38 166 ARG B N 1
ATOM 5547 C CA . ARG B 1 166 ? 0.025 -26.391 -1.363 1 84.38 166 ARG B CA 1
ATOM 5548 C C . ARG B 1 166 ? 0.382 -25.266 -2.324 1 84.38 166 ARG B C 1
ATOM 5550 O O . ARG B 1 166 ? -0.392 -24.328 -2.498 1 84.38 166 ARG B O 1
ATOM 5557 N N . GLY B 1 167 ? 1.611 -25.312 -2.795 1 84.56 167 GLY B N 1
ATOM 5558 C CA . GLY B 1 167 ? 2.076 -24.344 -3.764 1 84.56 167 GLY B CA 1
ATOM 5559 C C . GLY B 1 167 ? 3.037 -24.922 -4.785 1 84.56 167 GLY B C 1
ATOM 5560 O O . GLY B 1 167 ? 3.25 -26.125 -4.824 1 84.56 167 GLY B O 1
ATOM 5561 N N . THR B 1 168 ? 3.531 -24.094 -5.594 1 84 168 THR B N 1
ATOM 5562 C CA . THR B 1 168 ? 4.449 -24.5 -6.648 1 84 168 THR B CA 1
ATOM 5563 C C . THR B 1 168 ? 5.711 -25.125 -6.055 1 84 168 THR B C 1
ATOM 5565 O O . THR B 1 168 ? 6.328 -26 -6.668 1 84 168 THR B O 1
ATOM 5568 N N . ARG B 1 169 ? 5.977 -24.781 -4.926 1 86.75 169 ARG B N 1
ATOM 5569 C CA . ARG B 1 169 ? 7.172 -25.281 -4.258 1 86.75 169 ARG B CA 1
ATOM 5570 C C . ARG B 1 169 ? 7.055 -26.781 -3.977 1 86.75 169 ARG B C 1
ATOM 5572 O O . ARG B 1 169 ? 8.055 -27.5 -3.998 1 86.75 169 ARG B O 1
ATOM 5579 N N . ASP B 1 170 ? 5.879 -27.203 -3.766 1 89.62 170 ASP B N 1
ATOM 5580 C CA . ASP B 1 170 ? 5.68 -28.609 -3.447 1 89.62 170 ASP B CA 1
ATOM 5581 C C . ASP B 1 170 ? 6.051 -29.5 -4.633 1 89.62 170 ASP B C 1
ATOM 5583 O O . ASP B 1 170 ? 6.801 -30.469 -4.477 1 89.62 170 ASP B O 1
ATOM 5587 N N . GLN B 1 171 ? 5.543 -29.094 -5.723 1 92.19 171 GLN B N 1
ATOM 5588 C CA . GLN B 1 171 ? 5.824 -29.922 -6.895 1 92.19 171 GLN B CA 1
ATOM 5589 C C . GLN B 1 171 ? 7.297 -29.828 -7.289 1 92.19 171 GLN B C 1
ATOM 5591 O O . GLN B 1 171 ? 7.891 -30.812 -7.73 1 92.19 171 GLN B O 1
ATOM 5596 N N . SER B 1 172 ? 7.797 -28.672 -7.152 1 90.94 172 SER B N 1
ATOM 5597 C CA . SER B 1 172 ? 9.227 -28.516 -7.414 1 90.94 172 SER B CA 1
ATOM 5598 C C . SER B 1 172 ? 10.055 -29.406 -6.484 1 90.94 172 SER B C 1
ATOM 5600 O O . SER B 1 172 ? 10.992 -30.062 -6.922 1 90.94 172 SER B O 1
ATOM 5602 N N . ALA B 1 173 ? 9.75 -29.406 -5.266 1 91.94 173 ALA B N 1
ATOM 5603 C CA . ALA B 1 173 ? 10.43 -30.25 -4.285 1 91.94 173 ALA B CA 1
ATOM 5604 C C . ALA B 1 173 ? 10.258 -31.734 -4.617 1 91.94 173 ALA B C 1
ATOM 5606 O O . ALA B 1 173 ? 11.227 -32.5 -4.594 1 91.94 173 ALA B O 1
ATOM 5607 N N . ASN B 1 174 ? 9.055 -32.094 -4.965 1 92.75 174 ASN B N 1
ATOM 5608 C CA . ASN B 1 174 ? 8.773 -33.469 -5.309 1 92.75 174 ASN B CA 1
ATOM 5609 C C . ASN B 1 174 ? 9.641 -33.969 -6.465 1 92.75 174 ASN B C 1
ATOM 5611 O O . ASN B 1 174 ? 10.25 -35.031 -6.387 1 92.75 174 ASN B O 1
ATOM 5615 N N . ILE B 1 175 ? 9.656 -33.188 -7.414 1 92.62 175 ILE B N 1
ATOM 5616 C CA . ILE B 1 175 ? 10.422 -33.562 -8.594 1 92.62 175 ILE B CA 1
ATOM 5617 C C . ILE B 1 175 ? 11.898 -33.688 -8.227 1 92.62 175 ILE B C 1
ATOM 5619 O O . ILE B 1 175 ? 12.57 -34.656 -8.617 1 92.62 175 ILE B O 1
ATOM 5623 N N . GLN B 1 176 ? 12.398 -32.812 -7.488 1 90.75 176 GLN B N 1
ATOM 5624 C CA . GLN B 1 176 ? 13.797 -32.812 -7.074 1 90.75 176 GLN B CA 1
ATOM 5625 C C . GLN B 1 176 ? 14.102 -34.062 -6.23 1 90.75 176 GLN B C 1
ATOM 5627 O O . GLN B 1 176 ? 15.148 -34.688 -6.414 1 90.75 176 GLN B O 1
ATOM 5632 N N . TRP B 1 177 ? 13.266 -34.344 -5.348 1 90.94 177 TRP B N 1
ATOM 5633 C CA . TRP B 1 177 ? 13.461 -35.531 -4.5 1 90.94 177 TRP B CA 1
ATOM 5634 C C . TRP B 1 177 ? 13.461 -36.812 -5.324 1 90.94 177 TRP B C 1
ATOM 5636 O O . TRP B 1 177 ? 14.266 -37.719 -5.086 1 90.94 177 TRP B O 1
ATOM 5646 N N . ILE B 1 178 ? 12.586 -36.875 -6.246 1 91.31 178 ILE B N 1
ATOM 5647 C CA . ILE B 1 178 ? 12.492 -38.031 -7.109 1 91.31 178 ILE B CA 1
ATOM 5648 C C . ILE B 1 178 ? 13.789 -38.188 -7.902 1 91.31 178 ILE B C 1
ATOM 5650 O O . ILE B 1 178 ? 14.344 -39.281 -7.984 1 91.31 178 ILE B O 1
ATOM 5654 N N . ILE B 1 179 ? 14.227 -37.094 -8.445 1 90.25 179 ILE B N 1
ATOM 5655 C CA . ILE B 1 179 ? 15.453 -37.125 -9.234 1 90.25 179 ILE B CA 1
ATOM 5656 C C . ILE B 1 179 ? 16.625 -37.594 -8.359 1 90.25 179 ILE B C 1
ATOM 5658 O O . ILE B 1 179 ? 17.406 -38.438 -8.766 1 90.25 179 ILE B O 1
ATOM 5662 N N . LYS B 1 180 ? 16.75 -37.062 -7.215 1 87.62 180 LYS B N 1
ATOM 5663 C CA . LYS B 1 180 ? 17.844 -37.375 -6.312 1 87.62 180 LYS B CA 1
ATOM 5664 C C . LYS B 1 180 ? 17.812 -38.812 -5.879 1 87.62 180 LYS B C 1
ATOM 5666 O O . LYS B 1 180 ? 18.844 -39.5 -5.832 1 87.62 180 LYS B O 1
ATOM 5671 N N . LYS B 1 181 ? 16.672 -39.25 -5.586 1 87.12 181 LYS B N 1
ATOM 5672 C CA . LYS B 1 181 ? 16.531 -40.656 -5.188 1 87.12 181 LYS B CA 1
ATOM 5673 C C . LYS B 1 181 ? 16.844 -41.594 -6.348 1 87.12 181 LYS B C 1
ATOM 5675 O O . LYS B 1 181 ? 17.531 -42.594 -6.164 1 87.12 181 LYS B O 1
ATOM 5680 N N . ALA B 1 182 ? 16.312 -41.25 -7.438 1 86.31 182 ALA B N 1
ATOM 5681 C CA . ALA B 1 182 ? 16.594 -42.062 -8.617 1 86.31 182 ALA B CA 1
ATOM 5682 C C . ALA B 1 182 ? 18.094 -42.156 -8.891 1 86.31 182 ALA B C 1
ATOM 5684 O O . ALA B 1 182 ? 18.609 -43.219 -9.227 1 86.31 182 ALA B O 1
ATOM 5685 N N . ARG B 1 183 ? 18.719 -41.125 -8.734 1 84.62 183 ARG B N 1
ATOM 5686 C CA . ARG B 1 183 ? 20.172 -41.094 -8.945 1 84.62 183 ARG B CA 1
ATOM 5687 C C . ARG B 1 183 ? 20.891 -41.906 -7.891 1 84.62 183 ARG B C 1
ATOM 5689 O O . ARG B 1 183 ? 21.844 -42.625 -8.203 1 84.62 183 ARG B O 1
ATOM 5696 N N . ALA B 1 184 ? 20.484 -41.75 -6.699 1 83.31 184 ALA B N 1
ATOM 5697 C CA . ALA B 1 184 ? 21.094 -42.469 -5.598 1 83.31 184 ALA B CA 1
ATOM 5698 C C . ALA B 1 184 ? 20.969 -44 -5.812 1 83.31 184 ALA B C 1
ATOM 5700 O O . ALA B 1 184 ? 21.875 -44.75 -5.457 1 83.31 184 ALA B O 1
ATOM 5701 N N . PHE B 1 185 ? 19.953 -44.344 -6.461 1 84.19 185 PHE B N 1
ATOM 5702 C CA . PHE B 1 185 ? 19.688 -45.75 -6.633 1 84.19 185 PHE B CA 1
ATOM 5703 C C . PHE B 1 185 ? 19.938 -46.188 -8.07 1 84.19 185 PHE B C 1
ATOM 5705 O O . PHE B 1 185 ? 19.562 -47.281 -8.477 1 84.19 185 PHE B O 1
ATOM 5712 N N . GLN B 1 186 ? 20.5 -45.281 -8.891 1 82.12 186 GLN B N 1
ATOM 5713 C CA . GLN B 1 186 ? 20.953 -45.531 -10.258 1 82.12 186 GLN B CA 1
ATOM 5714 C C . GLN B 1 186 ? 19.797 -45.969 -11.148 1 82.12 186 GLN B C 1
ATOM 5716 O O . GLN B 1 186 ? 19.906 -46.938 -11.891 1 82.12 186 GLN B O 1
ATOM 5721 N N . LYS B 1 187 ? 18.734 -45.375 -10.93 1 84.69 187 LYS B N 1
ATOM 5722 C CA . LYS B 1 187 ? 17.562 -45.625 -11.773 1 84.69 187 LYS B CA 1
ATOM 5723 C C . LYS B 1 187 ? 17.422 -44.531 -12.836 1 84.69 187 LYS B C 1
ATOM 5725 O O . LYS B 1 187 ? 17.688 -43.375 -12.578 1 84.69 187 LYS B O 1
ATOM 5730 N N . ASN B 1 188 ? 17.062 -45 -14.023 1 86.69 188 ASN B N 1
ATOM 5731 C CA . ASN B 1 188 ? 16.766 -44.031 -15.07 1 86.69 188 ASN B CA 1
ATOM 5732 C C . ASN B 1 188 ? 15.328 -43.531 -14.992 1 86.69 188 ASN B C 1
ATOM 5734 O O . ASN B 1 188 ? 14.406 -44.344 -14.859 1 86.69 188 ASN B O 1
ATOM 5738 N N . ILE B 1 189 ? 15.211 -42.281 -14.945 1 91.25 189 ILE B N 1
ATOM 5739 C CA . ILE B 1 189 ? 13.867 -41.719 -14.891 1 91.25 189 ILE B CA 1
ATOM 5740 C C . ILE B 1 189 ? 13.688 -40.719 -16.031 1 91.25 189 ILE B C 1
ATOM 5742 O O . ILE B 1 189 ? 14.625 -40 -16.406 1 91.25 189 ILE B O 1
ATOM 5746 N N . TYR B 1 190 ? 12.57 -40.75 -16.578 1 93.44 190 TYR B N 1
ATOM 5747 C CA . TYR B 1 190 ? 12.188 -39.875 -17.688 1 93.44 190 TYR B CA 1
ATOM 5748 C C . TYR B 1 190 ? 11.023 -38.969 -17.297 1 93.44 190 TYR B C 1
ATOM 5750 O O . TYR B 1 190 ? 10.078 -39.406 -16.625 1 93.44 190 TYR B O 1
ATOM 5758 N N . PHE B 1 191 ? 11.195 -37.688 -17.656 1 95.38 191 PHE B N 1
ATOM 5759 C CA . PHE B 1 191 ? 10.141 -36.719 -17.375 1 95.38 191 PHE B CA 1
ATOM 5760 C C . PHE B 1 191 ? 9.609 -36.125 -18.672 1 95.38 191 PHE B C 1
ATOM 5762 O O . PHE B 1 191 ? 10.383 -35.875 -19.609 1 95.38 191 PHE B O 1
ATOM 5769 N N . CYS B 1 192 ? 8.375 -35.875 -18.734 1 95.88 192 CYS B N 1
ATOM 5770 C CA . CYS B 1 192 ? 7.742 -35.094 -19.797 1 95.88 192 CYS B CA 1
ATOM 5771 C C . CYS B 1 192 ? 6.898 -33.969 -19.219 1 95.88 192 CYS B C 1
ATOM 5773 O O . CYS B 1 192 ? 5.949 -34.219 -18.469 1 95.88 192 CYS B O 1
ATOM 5775 N N . PHE B 1 193 ? 7.273 -32.781 -19.531 1 96.5 193 PHE B N 1
ATOM 5776 C CA . PHE B 1 193 ? 6.523 -31.609 -19.094 1 96.5 193 PHE B CA 1
ATOM 5777 C C . PHE B 1 193 ? 5.5 -31.203 -20.141 1 96.5 193 PHE B C 1
ATOM 5779 O O . PHE B 1 193 ? 5.867 -30.672 -21.188 1 96.5 193 PHE B O 1
ATOM 5786 N N . ILE B 1 194 ? 4.281 -31.391 -19.766 1 96 194 ILE B N 1
ATOM 5787 C CA . ILE B 1 194 ? 3.205 -31.141 -20.719 1 96 194 ILE B CA 1
ATOM 5788 C C . ILE B 1 194 ? 2.779 -29.672 -20.641 1 96 194 ILE B C 1
ATOM 5790 O O . ILE B 1 194 ? 2.721 -29.094 -19.562 1 96 194 ILE B O 1
ATOM 5794 N N . ASP B 1 195 ? 2.523 -29.078 -21.781 1 92.5 195 ASP B N 1
ATOM 5795 C CA . ASP B 1 195 ? 1.942 -27.75 -21.906 1 92.5 195 ASP B CA 1
ATOM 5796 C C . ASP B 1 195 ? 0.677 -27.781 -22.75 1 92.5 195 ASP B C 1
ATOM 5798 O O . ASP B 1 195 ? 0.685 -28.297 -23.875 1 92.5 195 ASP B O 1
ATOM 5802 N N . TYR B 1 196 ? -0.388 -27.297 -22.188 1 93.62 196 TYR B N 1
ATOM 5803 C CA . TYR B 1 196 ? -1.644 -27.219 -22.922 1 93.62 196 TYR B CA 1
ATOM 5804 C C . TYR B 1 196 ? -1.777 -25.859 -23.609 1 93.62 196 TYR B C 1
ATOM 5806 O O . TYR B 1 196 ? -1.407 -24.828 -23.047 1 93.62 196 TYR B O 1
ATOM 5814 N N . ALA B 1 197 ? -2.262 -25.891 -24.766 1 89.69 197 ALA B N 1
ATOM 5815 C CA . ALA B 1 197 ? -2.561 -24.641 -25.453 1 89.69 197 ALA B CA 1
ATOM 5816 C C . ALA B 1 197 ? -3.795 -23.969 -24.859 1 89.69 197 ALA B C 1
ATOM 5818 O O . ALA B 1 197 ? -4.922 -24.406 -25.094 1 89.69 197 ALA B O 1
ATOM 5819 N N . LYS B 1 198 ? -3.617 -22.859 -24.141 1 87.88 198 LYS B N 1
ATOM 5820 C CA . LYS B 1 198 ? -4.699 -22.062 -23.562 1 87.88 198 LYS B CA 1
ATOM 5821 C C . LYS B 1 198 ? -5.691 -22.953 -22.828 1 87.88 198 LYS B C 1
ATOM 5823 O O . LYS B 1 198 ? -6.898 -22.875 -23.062 1 87.88 198 LYS B O 1
ATOM 5828 N N . ALA B 1 199 ? -5.238 -23.688 -21.906 1 90.19 199 ALA B N 1
ATOM 5829 C CA . ALA B 1 199 ? -5.965 -24.75 -21.203 1 90.19 199 ALA B CA 1
ATOM 5830 C C . ALA B 1 199 ? -7.254 -24.219 -20.594 1 90.19 199 ALA B C 1
ATOM 5832 O O . ALA B 1 199 ? -8.336 -24.75 -20.828 1 90.19 199 ALA B O 1
ATOM 5833 N N . PHE B 1 200 ? -7.219 -23.125 -19.906 1 90.25 200 PHE B N 1
ATOM 5834 C CA . PHE B 1 200 ? -8.383 -22.594 -19.203 1 90.25 200 PHE B CA 1
ATOM 5835 C C . PHE B 1 200 ? -9.422 -22.094 -20.203 1 90.25 200 PHE B C 1
ATOM 5837 O O . PHE B 1 200 ? -10.625 -22.203 -19.969 1 90.25 200 PHE B O 1
ATOM 5844 N N . ASP B 1 201 ? -8.961 -21.641 -21.328 1 88.88 201 ASP B N 1
ATOM 5845 C CA . ASP B 1 201 ? -9.828 -21.016 -22.328 1 88.88 201 ASP B CA 1
ATOM 5846 C C . ASP B 1 201 ? -10.477 -22.062 -23.234 1 88.88 201 ASP B C 1
ATOM 5848 O O . ASP B 1 201 ? -11.438 -21.75 -23.938 1 88.88 201 ASP B O 1
ATOM 5852 N N . CYS B 1 202 ? -10.039 -23.281 -23.172 1 91.12 202 CYS B N 1
ATOM 5853 C CA . CYS B 1 202 ? -10.516 -24.266 -24.125 1 91.12 202 CYS B CA 1
ATOM 5854 C C . CYS B 1 202 ? -11.422 -25.281 -23.438 1 91.12 202 CYS B C 1
ATOM 5856 O O . CYS B 1 202 ? -11.852 -26.266 -24.062 1 91.12 202 CYS B O 1
ATOM 5858 N N . VAL B 1 203 ? -11.734 -25.094 -22.297 1 93.38 203 VAL B N 1
ATOM 5859 C CA . VAL B 1 203 ? -12.633 -26 -21.578 1 93.38 203 VAL B CA 1
ATOM 5860 C C . VAL B 1 203 ? -14.016 -25.969 -22.219 1 93.38 203 VAL B C 1
ATOM 5862 O O . VAL B 1 203 ? -14.586 -24.891 -22.422 1 93.38 203 VAL B O 1
ATOM 5865 N N . ASP B 1 204 ? -14.492 -27.125 -22.547 1 93 204 ASP B N 1
ATOM 5866 C CA . ASP B 1 204 ? -15.828 -27.25 -23.109 1 93 204 ASP B CA 1
ATOM 5867 C C . ASP B 1 204 ? -16.891 -27.281 -22 1 93 204 ASP B C 1
ATOM 5869 O O . ASP B 1 204 ? -16.844 -28.125 -21.109 1 93 204 ASP B O 1
ATOM 5873 N N . HIS B 1 205 ? -17.906 -26.484 -22.156 1 92.62 205 HIS B N 1
ATOM 5874 C CA . HIS B 1 205 ? -18.891 -26.344 -21.094 1 92.62 205 HIS B CA 1
ATOM 5875 C C . HIS B 1 205 ? -19.719 -27.609 -20.938 1 92.62 205 HIS B C 1
ATOM 5877 O O . HIS B 1 205 ? -19.922 -28.094 -19.828 1 92.62 205 HIS B O 1
ATOM 5883 N N . ASN B 1 206 ? -20.156 -28.109 -21.984 1 90.94 206 ASN B N 1
ATOM 5884 C CA . ASN B 1 206 ? -21 -29.297 -21.922 1 90.94 206 ASN B CA 1
ATOM 5885 C C . ASN B 1 206 ? -20.25 -30.484 -21.297 1 90.94 206 ASN B C 1
ATOM 5887 O O . ASN B 1 206 ? -20.812 -31.219 -20.484 1 90.94 206 ASN B O 1
ATOM 5891 N N . LYS B 1 207 ? -19.062 -30.578 -21.688 1 93 207 LYS B N 1
ATOM 5892 C CA . LYS B 1 207 ? -18.25 -31.641 -21.109 1 93 207 LYS B CA 1
ATOM 5893 C C . LYS B 1 207 ? -17.984 -31.375 -19.625 1 93 207 LYS B C 1
ATOM 5895 O O . LYS B 1 207 ? -17.969 -32.312 -18.828 1 93 207 LYS B O 1
ATOM 5900 N N . LEU B 1 208 ? -17.812 -30.172 -19.344 1 94.62 208 LEU B N 1
ATOM 5901 C CA . LEU B 1 208 ? -17.531 -29.781 -17.969 1 94.62 208 LEU B CA 1
ATOM 5902 C C . LEU B 1 208 ? -18.672 -30.188 -17.047 1 94.62 208 LEU B C 1
ATOM 5904 O O . LEU B 1 208 ? -18.453 -30.766 -15.992 1 94.62 208 LEU B O 1
ATOM 5908 N N . TRP B 1 209 ? -19.891 -29.969 -17.5 1 93.5 209 TRP B N 1
ATOM 5909 C CA . TRP B 1 209 ? -21.031 -30.297 -16.656 1 93.5 209 TRP B CA 1
ATOM 5910 C C . TRP B 1 209 ? -21.156 -31.812 -16.484 1 93.5 209 TRP B C 1
ATOM 5912 O O . TRP B 1 209 ? -21.453 -32.281 -15.383 1 93.5 209 TRP B O 1
ATOM 5922 N N . LYS B 1 210 ? -20.875 -32.5 -17.484 1 92.56 210 LYS B N 1
ATOM 5923 C CA . LYS B 1 210 ? -20.891 -33.938 -17.406 1 92.56 210 LYS B CA 1
ATOM 5924 C C . LYS B 1 210 ? -19.828 -34.469 -16.453 1 92.56 210 LYS B C 1
ATOM 5926 O O . LYS B 1 210 ? -20.094 -35.375 -15.656 1 92.56 210 LYS B O 1
ATOM 5931 N N . ILE B 1 211 ? -18.766 -33.875 -16.547 1 94.06 211 ILE B N 1
ATOM 5932 C CA . ILE B 1 211 ? -17.625 -34.281 -15.719 1 94.06 211 ILE B CA 1
ATOM 5933 C C . ILE B 1 211 ? -17.953 -34 -14.25 1 94.06 211 ILE B C 1
ATOM 5935 O O . ILE B 1 211 ? -17.672 -34.844 -13.391 1 94.06 211 ILE B O 1
ATOM 5939 N N . LEU B 1 212 ? -18.531 -32.906 -13.977 1 94.25 212 LEU B N 1
ATOM 5940 C CA . LEU B 1 212 ? -18.891 -32.594 -12.602 1 94.25 212 LEU B CA 1
ATOM 5941 C C . LEU B 1 212 ? -19.891 -33.594 -12.047 1 94.25 212 LEU B C 1
ATOM 5943 O O . LEU B 1 212 ? -19.766 -34.031 -10.898 1 94.25 212 LEU B O 1
ATOM 5947 N N . LYS B 1 213 ? -20.781 -33.969 -12.867 1 91.62 213 LYS B N 1
ATOM 5948 C CA . LYS B 1 213 ? -21.766 -34.969 -12.469 1 91.62 213 LYS B CA 1
ATOM 5949 C C . LYS B 1 213 ? -21.109 -36.312 -12.188 1 91.62 213 LYS B C 1
ATOM 5951 O O . LYS B 1 213 ? -21.375 -36.938 -11.164 1 91.62 213 LYS B O 1
ATOM 5956 N N . GLU B 1 214 ? -20.219 -36.656 -13.023 1 91.69 214 GLU B N 1
ATOM 5957 C CA . GLU B 1 214 ? -19.531 -37.938 -12.891 1 91.69 214 GLU B CA 1
ATOM 5958 C C . GLU B 1 214 ? -18.641 -37.938 -11.656 1 91.69 214 GLU B C 1
ATOM 5960 O O . GLU B 1 214 ? -18.406 -39 -11.055 1 91.69 214 GLU B O 1
ATOM 5965 N N . MET B 1 215 ? -18.141 -36.844 -11.344 1 91.44 215 MET B N 1
ATOM 5966 C CA . MET B 1 215 ? -17.25 -36.75 -10.203 1 91.44 215 MET B CA 1
ATOM 5967 C C . MET B 1 215 ? -18.031 -36.719 -8.898 1 91.44 215 MET B C 1
ATOM 5969 O O . MET B 1 215 ? -17.438 -36.656 -7.812 1 91.44 215 MET B O 1
ATOM 5973 N N . GLY B 1 216 ? -19.312 -36.594 -8.969 1 89.69 216 GLY B N 1
ATOM 5974 C CA . GLY B 1 216 ? -20.141 -36.719 -7.785 1 89.69 216 GLY B CA 1
ATOM 5975 C C . GLY B 1 216 ? -20.594 -35.375 -7.238 1 89.69 216 GLY B C 1
ATOM 5976 O O . GLY B 1 216 ? -21.047 -35.281 -6.094 1 89.69 216 GLY B O 1
ATOM 5977 N N . ILE B 1 217 ? -20.453 -34.406 -7.969 1 93.06 217 ILE B N 1
ATOM 5978 C CA . ILE B 1 217 ? -20.938 -33.094 -7.531 1 93.06 217 ILE B CA 1
ATOM 5979 C C . ILE B 1 217 ? -22.469 -33.062 -7.617 1 93.06 217 ILE B C 1
ATOM 5981 O O . ILE B 1 217 ? -23.047 -33.469 -8.625 1 93.06 217 ILE B O 1
ATOM 5985 N N . PRO B 1 218 ? -23.062 -32.531 -6.578 1 93 218 PRO B N 1
ATOM 5986 C CA . PRO B 1 218 ? -24.516 -32.5 -6.57 1 93 218 PRO B CA 1
ATOM 5987 C C . PRO B 1 218 ? -25.094 -31.75 -7.762 1 93 218 PRO B C 1
ATOM 5989 O O . PRO B 1 218 ? -24.531 -30.75 -8.195 1 93 218 PRO B O 1
ATOM 5992 N N . GLU B 1 219 ? -26.203 -32.219 -8.188 1 93 219 GLU B N 1
ATOM 5993 C CA . GLU B 1 219 ? -26.859 -31.656 -9.359 1 93 219 GLU B CA 1
ATOM 5994 C C . GLU B 1 219 ? -27.25 -30.203 -9.125 1 93 219 GLU B C 1
ATOM 5996 O O . GLU B 1 219 ? -27.188 -29.391 -10.047 1 93 219 GLU B O 1
ATOM 6001 N N . HIS B 1 220 ? -27.594 -29.922 -7.938 1 94.12 220 HIS B N 1
ATOM 6002 C CA . HIS B 1 220 ? -27.969 -28.547 -7.594 1 94.12 220 HIS B CA 1
ATOM 6003 C C . HIS B 1 220 ? -26.812 -27.594 -7.867 1 94.12 220 HIS B C 1
ATOM 6005 O O . HIS B 1 220 ? -27 -26.562 -8.516 1 94.12 220 HIS B O 1
ATOM 6011 N N . LEU B 1 221 ? -25.672 -27.953 -7.41 1 94 221 LEU B N 1
ATOM 6012 C CA . LEU B 1 221 ? -24.5 -27.109 -7.598 1 94 221 LEU B CA 1
ATOM 6013 C C . LEU B 1 221 ? -24.109 -27.031 -9.07 1 94 221 LEU B C 1
ATOM 6015 O O . LEU B 1 221 ? -23.75 -25.969 -9.57 1 94 221 LEU B O 1
ATOM 6019 N N . THR B 1 222 ? -24.203 -28.125 -9.742 1 93.62 222 THR B N 1
ATOM 6020 C CA . THR B 1 222 ? -23.875 -28.188 -11.164 1 93.62 222 THR B CA 1
ATOM 6021 C C . THR B 1 222 ? -24.812 -27.297 -11.977 1 93.62 222 THR B C 1
ATOM 6023 O O . THR B 1 222 ? -24.391 -26.594 -12.891 1 93.62 222 THR B O 1
ATOM 6026 N N . CYS B 1 223 ? -26.062 -27.297 -11.586 1 93.06 223 CYS B N 1
ATOM 6027 C CA . CYS B 1 223 ? -27.047 -26.469 -12.273 1 93.06 223 CYS B CA 1
ATOM 6028 C C . CYS B 1 223 ? -26.781 -24.984 -12.055 1 93.06 223 CYS B C 1
ATOM 6030 O O . CYS B 1 223 ? -26.891 -24.188 -12.984 1 93.06 223 CYS B O 1
ATOM 6032 N N . LEU B 1 224 ? -26.453 -24.688 -10.867 1 93.12 224 LEU B N 1
ATOM 6033 C CA . LEU B 1 224 ? -26.094 -23.297 -10.555 1 93.12 224 LEU B CA 1
ATOM 6034 C C . LEU B 1 224 ? -24.953 -22.812 -11.422 1 93.12 224 LEU B C 1
ATOM 6036 O O . LEU B 1 224 ? -25 -21.719 -11.969 1 93.12 224 LEU B O 1
ATOM 6040 N N . LEU B 1 225 ? -23.953 -23.656 -11.555 1 93.19 225 LEU B N 1
ATOM 6041 C CA . LEU B 1 225 ? -22.781 -23.297 -12.344 1 93.19 225 LEU B CA 1
ATOM 6042 C C . LEU B 1 225 ? -23.141 -23.219 -13.828 1 93.19 225 LEU B C 1
ATOM 6044 O O . LEU B 1 225 ? -22.719 -22.281 -14.516 1 93.19 225 LEU B O 1
ATOM 6048 N N . ARG B 1 226 ? -23.859 -24.156 -14.25 1 92.94 226 ARG B N 1
ATOM 6049 C CA . ARG B 1 226 ? -24.297 -24.172 -15.641 1 92.94 226 ARG B CA 1
ATOM 6050 C C . ARG B 1 226 ? -25.047 -22.906 -16.016 1 92.94 226 ARG B C 1
ATOM 6052 O O . ARG B 1 226 ? -24.781 -22.297 -17.047 1 92.94 226 ARG B O 1
ATOM 6059 N N . ASN B 1 227 ? -25.906 -22.469 -15.148 1 91.88 227 ASN B N 1
ATOM 6060 C CA . ASN B 1 227 ? -26.703 -21.266 -15.406 1 91.88 227 ASN B CA 1
ATOM 6061 C C . ASN B 1 227 ? -25.859 -20 -15.359 1 91.88 227 ASN B C 1
ATOM 6063 O O . ASN B 1 227 ? -26.172 -19.016 -16.016 1 91.88 227 ASN B O 1
ATOM 6067 N N . LEU B 1 228 ? -24.844 -20.062 -14.555 1 90.81 228 LEU B N 1
ATOM 6068 C CA . LEU B 1 228 ? -23.922 -18.938 -14.508 1 90.81 228 LEU B CA 1
ATOM 6069 C C . LEU B 1 228 ? -23.188 -18.781 -15.836 1 90.81 228 LEU B C 1
ATOM 6071 O O . LEU B 1 228 ? -22.969 -17.656 -16.297 1 90.81 228 LEU B O 1
ATOM 6075 N N . TYR B 1 229 ? -22.828 -19.875 -16.438 1 90.75 229 TYR B N 1
ATOM 6076 C CA 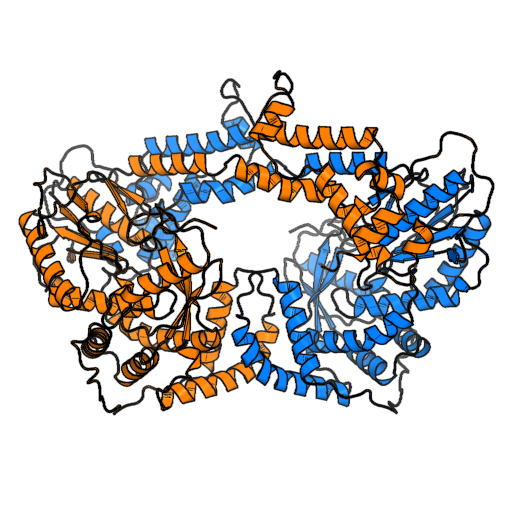. TYR B 1 229 ? -22.016 -19.859 -17.656 1 90.75 229 TYR B CA 1
ATOM 6077 C C . TYR B 1 229 ? -22.906 -19.703 -18.891 1 90.75 229 TYR B C 1
ATOM 6079 O O . TYR B 1 229 ? -22.422 -19.328 -19.969 1 90.75 229 TYR B O 1
ATOM 6087 N N . ALA B 1 230 ? -24.156 -19.969 -18.656 1 89.25 230 ALA B N 1
ATOM 6088 C CA . ALA B 1 230 ? -25.078 -19.859 -19.781 1 89.25 230 ALA B CA 1
ATOM 6089 C C . ALA B 1 230 ? -25.344 -18.406 -20.141 1 89.25 230 ALA B C 1
ATOM 6091 O O . ALA B 1 230 ? -25.734 -17.609 -19.281 1 89.25 230 ALA B O 1
ATOM 6092 N N . GLY B 1 231 ? -25.078 -18.062 -21.375 1 86.81 231 GLY B N 1
ATOM 6093 C CA . GLY B 1 231 ? -25.375 -16.734 -21.859 1 86.81 231 GLY B CA 1
ATOM 6094 C C . GLY B 1 231 ? -24.438 -15.664 -21.344 1 86.81 231 GLY B C 1
ATOM 6095 O O . GLY B 1 231 ? -24.812 -14.508 -21.203 1 86.81 231 GLY B O 1
ATOM 6096 N N . GLN B 1 232 ? -23.297 -16.031 -21.047 1 89.12 232 GLN B N 1
ATOM 6097 C CA . GLN B 1 232 ? -22.312 -15.078 -20.562 1 89.12 232 GLN B CA 1
ATOM 6098 C C . GLN B 1 232 ? -21.797 -14.195 -21.688 1 89.12 232 GLN B C 1
ATOM 6100 O O . GLN B 1 232 ? -21.609 -14.664 -22.812 1 89.12 232 GLN B O 1
ATOM 6105 N N . GLU B 1 233 ? -21.578 -12.969 -21.312 1 89.5 233 GLU B N 1
ATOM 6106 C CA . GLU B 1 233 ? -21.016 -12 -22.234 1 89.5 233 GLU B CA 1
ATOM 6107 C C . GLU B 1 233 ? -19.797 -11.297 -21.641 1 89.5 233 GLU B C 1
ATOM 6109 O O . GLU B 1 233 ? -19.703 -11.156 -20.422 1 89.5 233 GLU B O 1
ATOM 6114 N N . ALA B 1 234 ? -18.859 -10.992 -22.531 1 88.38 234 ALA B N 1
ATOM 6115 C CA . ALA B 1 234 ? -17.672 -10.305 -22.047 1 88.38 234 ALA B CA 1
ATOM 6116 C C . ALA B 1 234 ? -17.219 -9.227 -23.031 1 88.38 234 ALA B C 1
ATOM 6118 O O . ALA B 1 234 ? -17.688 -9.18 -24.172 1 88.38 234 ALA B O 1
ATOM 6119 N N . THR B 1 235 ? -16.5 -8.281 -22.531 1 88.62 235 THR B N 1
ATOM 6120 C CA . THR B 1 235 ? -15.828 -7.25 -23.312 1 88.62 235 THR B CA 1
ATOM 6121 C C . THR B 1 235 ? -14.367 -7.109 -22.891 1 88.62 235 THR B C 1
ATOM 6123 O O . THR B 1 235 ? -14.016 -7.41 -21.75 1 88.62 235 THR B O 1
ATOM 6126 N N . VAL B 1 236 ? -13.516 -6.809 -23.844 1 87.06 236 VAL B N 1
ATOM 6127 C CA . VAL B 1 236 ? -12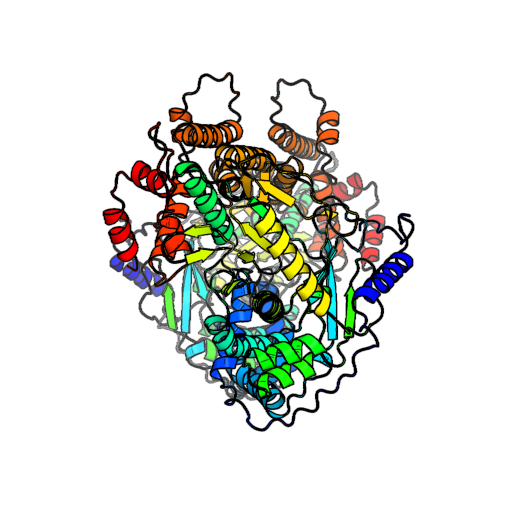.102 -6.641 -23.531 1 87.06 236 VAL B CA 1
ATOM 6128 C C . VAL B 1 236 ? -11.773 -5.152 -23.391 1 87.06 236 VAL B C 1
ATOM 6130 O O . VAL B 1 236 ? -12.078 -4.359 -24.297 1 87.06 236 VAL B O 1
ATOM 6133 N N . ARG B 1 237 ? -11.258 -4.887 -22.25 1 85.25 237 ARG B N 1
ATOM 6134 C CA . ARG B 1 237 ? -10.844 -3.506 -22.016 1 85.25 237 ARG B CA 1
ATOM 6135 C C . ARG B 1 237 ? -9.406 -3.277 -22.484 1 85.25 237 ARG B C 1
ATOM 6137 O O . ARG B 1 237 ? -8.477 -3.932 -22.016 1 85.25 237 ARG B O 1
ATOM 6144 N N . THR B 1 238 ? -9.312 -2.422 -23.375 1 79.69 238 THR B N 1
ATOM 6145 C CA . THR B 1 238 ? -7.992 -2.07 -23.891 1 79.69 238 THR B CA 1
ATOM 6146 C C . THR B 1 238 ? -7.594 -0.666 -23.453 1 79.69 238 THR B C 1
ATOM 6148 O O . THR B 1 238 ? -8.359 0.011 -22.766 1 79.69 238 THR B O 1
ATOM 6151 N N . GLY B 1 239 ? -6.359 -0.268 -23.641 1 73 239 GLY B N 1
ATOM 6152 C CA . GLY B 1 239 ? -5.922 1.086 -23.344 1 73 239 GLY B CA 1
ATOM 6153 C C . GLY B 1 239 ? -6.715 2.146 -24.094 1 73 239 GLY B C 1
ATOM 6154 O O . GLY B 1 239 ? -6.727 3.312 -23.688 1 73 239 GLY B O 1
ATOM 6155 N N . HIS B 1 240 ? -7.414 1.732 -25.125 1 73.56 240 HIS B N 1
ATOM 6156 C CA . HIS B 1 240 ? -8.117 2.67 -26 1 73.56 240 HIS B CA 1
ATOM 6157 C C . HIS B 1 240 ? -9.625 2.521 -25.859 1 73.56 240 HIS B C 1
ATOM 6159 O O . HIS B 1 240 ? -10.383 3.072 -26.672 1 73.56 240 HIS B O 1
ATOM 6165 N N . GLY B 1 241 ? -10.008 1.732 -24.891 1 77.31 241 GLY B N 1
ATOM 6166 C CA . GLY B 1 241 ? -11.43 1.497 -24.703 1 77.31 241 GLY B CA 1
ATOM 6167 C C . GLY B 1 241 ? -11.789 0.024 -24.641 1 77.31 241 GLY B C 1
ATOM 6168 O O . GLY B 1 241 ? -10.914 -0.827 -24.469 1 77.31 241 GLY B O 1
ATOM 6169 N N . THR B 1 242 ? -13.188 -0.196 -24.781 1 85.44 242 THR B N 1
ATOM 6170 C CA . THR B 1 242 ? -13.656 -1.573 -24.656 1 85.44 242 THR B CA 1
ATOM 6171 C C . THR B 1 242 ? -14.141 -2.102 -26.016 1 85.44 242 THR B C 1
ATOM 6173 O O . THR B 1 242 ? -14.562 -1.328 -26.875 1 85.44 242 THR B O 1
ATOM 6176 N N . THR B 1 243 ? -13.984 -3.369 -26.25 1 88.25 243 THR B N 1
ATOM 6177 C CA . THR B 1 243 ? -14.516 -4.031 -27.438 1 88.25 243 THR B CA 1
ATOM 6178 C C . THR B 1 243 ? -16.031 -4.246 -27.312 1 88.25 243 THR B C 1
ATOM 6180 O O . THR B 1 243 ? -16.609 -3.986 -26.25 1 88.25 243 THR B O 1
ATOM 6183 N N . ASP B 1 244 ? -16.609 -4.66 -28.406 1 87.44 244 ASP B N 1
ATOM 6184 C CA . ASP B 1 244 ? -18.016 -5.047 -28.344 1 87.44 244 ASP B CA 1
ATOM 6185 C C . ASP B 1 244 ? -18.203 -6.293 -27.484 1 87.44 244 ASP B C 1
ATOM 6187 O O . ASP B 1 244 ? -17.281 -7.094 -27.344 1 87.44 244 ASP B O 1
ATOM 6191 N N . TRP B 1 245 ? -19.422 -6.344 -27 1 89.19 245 TRP B N 1
ATOM 6192 C CA . TRP B 1 245 ? -19.734 -7.516 -26.188 1 89.19 245 TRP B CA 1
ATOM 6193 C C . TRP B 1 245 ? -19.781 -8.773 -27.062 1 89.19 245 TRP B C 1
ATOM 6195 O O . TRP B 1 245 ? -20.297 -8.742 -28.172 1 89.19 245 TRP B O 1
ATOM 6205 N N . PHE B 1 246 ? -19.172 -9.734 -26.625 1 89.38 246 PHE B N 1
ATOM 6206 C CA . PHE B 1 246 ? -19.203 -11.023 -27.312 1 89.38 246 PHE B CA 1
ATOM 6207 C C . PHE B 1 246 ? -19.672 -12.125 -26.359 1 89.38 246 PHE B C 1
ATOM 6209 O O . PHE B 1 246 ? -19.547 -11.984 -25.141 1 89.38 246 PHE B O 1
ATOM 6216 N N . GLN B 1 247 ? -20.156 -13.188 -26.922 1 89.56 247 GLN B N 1
ATOM 6217 C CA . GLN B 1 247 ? -20.641 -14.32 -26.125 1 89.56 247 GLN B CA 1
ATOM 6218 C C . GLN B 1 247 ? -19.516 -15.305 -25.844 1 89.56 247 GLN B C 1
ATOM 6220 O O . GLN B 1 247 ? -18.703 -15.609 -26.719 1 89.56 247 GLN B O 1
ATOM 6225 N N . ILE B 1 248 ? -19.469 -15.75 -24.656 1 89.19 248 ILE B N 1
ATOM 6226 C CA . ILE B 1 248 ? -18.484 -16.75 -24.25 1 89.19 248 ILE B CA 1
ATOM 6227 C C . ILE B 1 248 ? -19.109 -18.141 -24.344 1 89.19 248 ILE B C 1
ATOM 6229 O O . ILE B 1 248 ? -20.078 -18.453 -23.656 1 89.19 248 ILE B O 1
ATOM 6233 N N . GLY B 1 249 ? -18.453 -18.953 -25.188 1 88.69 249 GLY B N 1
ATOM 6234 C CA . GLY B 1 249 ? -19.016 -20.281 -25.391 1 88.69 249 GLY B CA 1
ATOM 6235 C C . GLY B 1 249 ? -18.109 -21.391 -24.891 1 88.69 249 GLY B C 1
ATOM 6236 O O . GLY B 1 249 ? -18.516 -22.562 -24.859 1 88.69 249 GLY B O 1
ATOM 6237 N N . LYS B 1 250 ? -16.938 -21.047 -24.547 1 89.5 250 LYS B N 1
ATOM 6238 C CA . LYS B 1 250 ? -16.031 -22.047 -24 1 89.5 250 LYS B CA 1
ATOM 6239 C C . LYS B 1 250 ? -15.008 -21.406 -23.062 1 89.5 250 LYS B C 1
ATOM 6241 O O . LYS B 1 250 ? -14.859 -20.188 -23.031 1 89.5 250 LYS B O 1
ATOM 6246 N N . GLY B 1 251 ? -14.461 -22.281 -22.266 1 90.31 251 GLY B N 1
ATOM 6247 C CA . GLY B 1 251 ? -13.438 -21.828 -21.328 1 90.31 251 GLY B CA 1
ATOM 6248 C C . GLY B 1 251 ? -13.984 -21.516 -19.953 1 90.31 251 GLY B C 1
ATOM 6249 O O . GLY B 1 251 ? -15.188 -21.297 -19.797 1 90.31 251 GLY B O 1
ATOM 6250 N N . VAL B 1 252 ? -13.062 -21.641 -19.016 1 90.31 252 VAL B N 1
ATOM 6251 C CA . VAL B 1 252 ? -13.383 -21.188 -17.672 1 90.31 252 VAL B CA 1
ATOM 6252 C C . VAL B 1 252 ? -12.727 -19.828 -17.422 1 90.31 252 VAL B C 1
ATOM 6254 O O . VAL B 1 252 ? -11.578 -19.609 -17.812 1 90.31 252 VAL B O 1
ATOM 6257 N N . ARG B 1 253 ? -13.461 -18.891 -17.109 1 81.31 253 ARG B N 1
ATOM 6258 C CA . ARG B 1 253 ? -13.031 -17.5 -16.984 1 81.31 253 ARG B CA 1
ATOM 6259 C C . ARG B 1 253 ? -11.867 -17.375 -16.016 1 81.31 253 ARG B C 1
ATOM 6261 O O . ARG B 1 253 ? -11.992 -17.719 -14.836 1 81.31 253 ARG B O 1
ATOM 6268 N N . GLN B 1 254 ? -10.758 -16.828 -16.578 1 80.94 254 GLN B N 1
ATOM 6269 C CA . GLN B 1 254 ? -9.617 -16.578 -15.711 1 80.94 254 GLN B CA 1
ATOM 6270 C C . GLN B 1 254 ? -9.867 -15.383 -14.797 1 80.94 254 GLN B C 1
ATOM 6272 O O . GLN B 1 254 ? -10.375 -14.359 -15.25 1 80.94 254 GLN B O 1
ATOM 6277 N N . GLY B 1 255 ? -9.734 -15.562 -13.609 1 78.25 255 GLY B N 1
ATOM 6278 C CA . GLY B 1 255 ? -10.031 -14.523 -12.633 1 78.25 255 GLY B CA 1
ATOM 6279 C C . GLY B 1 255 ? -11.211 -14.859 -11.742 1 78.25 255 GLY B C 1
ATOM 6280 O O . GLY B 1 255 ? -11.375 -14.273 -10.672 1 78.25 255 GLY B O 1
ATOM 6281 N N . TYR B 1 256 ? -11.969 -15.805 -12.328 1 84.44 256 TYR B N 1
ATOM 6282 C CA . TYR B 1 256 ? -13.086 -16.266 -11.516 1 84.44 256 TYR B CA 1
ATOM 6283 C C . TYR B 1 256 ? -12.602 -17.156 -10.375 1 84.44 256 TYR B C 1
ATOM 6285 O O . TYR B 1 256 ? -11.719 -18 -10.57 1 84.44 256 TYR B O 1
ATOM 6293 N N . ILE B 1 257 ? -13.25 -17.031 -9.312 1 86.12 257 ILE B N 1
ATOM 6294 C CA . ILE B 1 257 ? -12.875 -17.719 -8.078 1 86.12 257 ILE B CA 1
ATOM 6295 C C . ILE B 1 257 ? -13.031 -19.234 -8.258 1 86.12 257 ILE B C 1
ATOM 6297 O O . ILE B 1 257 ? -12.219 -20 -7.742 1 86.12 257 ILE B O 1
ATOM 6301 N N . LEU B 1 258 ? -13.969 -19.672 -9.047 1 91.75 258 LEU B N 1
ATOM 6302 C CA . LEU B 1 258 ? -14.281 -21.094 -9.148 1 91.75 258 LEU B CA 1
ATOM 6303 C C . LEU B 1 258 ? -13.516 -21.734 -10.297 1 91.75 258 LEU B C 1
ATOM 6305 O O . LEU B 1 258 ? -13.438 -22.969 -10.383 1 91.75 258 LEU B O 1
ATOM 6309 N N . SER B 1 259 ? -12.938 -20.922 -11.148 1 92.25 259 SER B N 1
ATOM 6310 C CA . SER B 1 259 ? -12.352 -21.422 -12.383 1 92.25 259 SER B CA 1
ATOM 6311 C C . SER B 1 259 ? -11.227 -22.422 -12.094 1 92.25 259 SER B C 1
ATOM 6313 O O . SER B 1 259 ? -11.141 -23.469 -12.719 1 92.25 259 SER B O 1
ATOM 6315 N N . PRO B 1 260 ? -10.391 -22.156 -11.117 1 91.81 260 PRO B N 1
ATOM 6316 C CA . PRO B 1 260 ? -9.32 -23.109 -10.82 1 91.81 260 PRO B CA 1
ATOM 6317 C C . PRO B 1 260 ? -9.852 -24.469 -10.359 1 91.81 260 PRO B C 1
ATOM 6319 O O . PRO B 1 260 ? -9.352 -25.516 -10.789 1 91.81 260 PRO B O 1
ATOM 6322 N N . CYS B 1 261 ? -10.844 -24.438 -9.57 1 92.19 261 CYS B N 1
ATOM 6323 C CA . CYS B 1 261 ? -11.453 -25.672 -9.086 1 92.19 261 CYS B CA 1
ATOM 6324 C C . CYS B 1 261 ? -12.094 -26.453 -10.234 1 92.19 261 CYS B C 1
ATOM 6326 O O . CYS B 1 261 ? -11.93 -27.656 -10.336 1 92.19 261 CYS B O 1
ATOM 6328 N N . LEU B 1 262 ? -12.812 -25.719 -10.992 1 94.31 262 LEU B N 1
ATOM 6329 C CA . LEU B 1 262 ? -13.477 -26.344 -12.125 1 94.31 262 LEU B CA 1
ATOM 6330 C C . LEU B 1 262 ? -12.461 -26.969 -13.07 1 94.31 262 LEU B C 1
ATOM 6332 O O . LEU B 1 262 ? -12.648 -28.094 -13.547 1 94.31 262 LEU B O 1
ATOM 6336 N N . PHE B 1 263 ? -11.422 -26.297 -13.281 1 95.12 263 PHE B N 1
ATOM 6337 C CA . PHE B 1 263 ? -10.391 -26.828 -14.164 1 95.12 263 PHE B CA 1
ATOM 6338 C C . PHE B 1 263 ? -9.742 -28.062 -13.562 1 95.12 263 PHE B C 1
ATOM 6340 O O . PHE B 1 263 ? -9.422 -29.016 -14.273 1 95.12 263 PHE B O 1
ATOM 6347 N N . ASN B 1 264 ? -9.5 -28.016 -12.289 1 94 264 ASN B N 1
ATOM 6348 C CA . ASN B 1 264 ? -8.906 -29.172 -11.633 1 94 264 ASN B CA 1
ATOM 6349 C C . ASN B 1 264 ? -9.773 -30.422 -11.797 1 94 264 ASN B C 1
ATOM 6351 O O . ASN B 1 264 ? -9.25 -31.531 -11.977 1 94 264 ASN B O 1
ATOM 6355 N N . PHE B 1 265 ? -11.094 -30.266 -11.75 1 94.56 265 PHE B N 1
ATOM 6356 C CA . PHE B 1 265 ? -11.984 -31.406 -11.992 1 94.56 265 PHE B CA 1
ATOM 6357 C C . PHE B 1 265 ? -11.859 -31.891 -13.43 1 94.56 265 PHE B C 1
ATOM 6359 O O . PHE B 1 265 ? -11.836 -33.094 -13.688 1 94.56 265 PHE B O 1
ATOM 6366 N N . TYR B 1 266 ? -11.797 -30.891 -14.25 1 94.56 266 TYR B N 1
ATOM 6367 C CA . TYR B 1 266 ? -11.648 -31.188 -15.672 1 94.56 266 TYR B CA 1
ATOM 6368 C C . TYR B 1 266 ? -10.375 -31.984 -15.93 1 94.56 266 TYR B C 1
ATOM 6370 O O . TYR B 1 266 ? -10.406 -33 -16.609 1 94.56 266 TYR B O 1
ATOM 6378 N N . ALA B 1 267 ? -9.312 -31.531 -15.352 1 94.38 267 ALA B N 1
ATOM 6379 C CA . ALA B 1 267 ? -8.008 -32.156 -15.5 1 94.38 267 ALA B CA 1
ATOM 6380 C C . ALA B 1 267 ? -8 -33.562 -14.852 1 94.38 267 ALA B C 1
ATOM 6382 O O . ALA B 1 267 ? -7.438 -34.5 -15.406 1 94.38 267 ALA B O 1
ATOM 6383 N N . GLU B 1 268 ? -8.578 -33.656 -13.727 1 94.38 268 GLU B N 1
ATOM 6384 C CA . GLU B 1 268 ? -8.625 -34.938 -13.023 1 94.38 268 GLU B CA 1
ATOM 6385 C C . GLU B 1 268 ? -9.406 -35.969 -13.82 1 94.38 268 GLU B C 1
ATOM 6387 O O . GLU B 1 268 ? -9.023 -37.125 -13.867 1 94.38 268 GLU B O 1
ATOM 6392 N N . TYR B 1 269 ? -10.492 -35.531 -14.375 1 94.69 269 TYR B N 1
ATOM 6393 C CA . TYR B 1 269 ? -11.281 -36.406 -15.211 1 94.69 269 TYR B CA 1
ATOM 6394 C C . TYR B 1 269 ? -10.438 -37 -16.344 1 94.69 269 TYR B C 1
ATOM 6396 O O . TYR B 1 269 ? -10.516 -38.188 -16.625 1 94.69 269 TYR B O 1
ATOM 6404 N N . ILE B 1 270 ? -9.656 -36.188 -16.922 1 94.19 270 ILE B N 1
ATOM 6405 C CA . ILE B 1 270 ? -8.773 -36.625 -18 1 94.19 270 ILE B CA 1
ATOM 6406 C C . ILE B 1 270 ? -7.82 -37.719 -17.469 1 94.19 270 ILE B C 1
ATOM 6408 O O . ILE B 1 270 ? -7.68 -38.781 -18.094 1 94.19 270 ILE B O 1
ATOM 6412 N N . MET B 1 271 ? -7.246 -37.5 -16.391 1 93.81 271 MET B N 1
ATOM 6413 C CA . MET B 1 271 ? -6.254 -38.438 -15.836 1 93.81 271 MET B CA 1
ATOM 6414 C C . MET B 1 271 ? -6.902 -39.75 -15.422 1 93.81 271 MET B C 1
ATOM 6416 O O . MET B 1 271 ? -6.32 -40.812 -15.617 1 93.81 271 MET B O 1
ATOM 6420 N N . ARG B 1 272 ? -8.07 -39.656 -14.914 1 92.81 272 ARG B N 1
ATOM 6421 C CA . ARG B 1 272 ? -8.766 -40.875 -14.508 1 92.81 272 ARG B CA 1
ATOM 6422 C C . ARG B 1 272 ? -9.102 -41.75 -15.711 1 92.81 272 ARG B C 1
ATOM 6424 O O . ARG B 1 272 ? -8.992 -42.969 -15.648 1 92.81 272 ARG B O 1
ATOM 6431 N N . ASN B 1 273 ? -9.477 -41.156 -16.719 1 93.56 273 ASN B N 1
ATOM 6432 C CA . ASN B 1 273 ? -9.859 -41.875 -17.922 1 93.56 273 ASN B CA 1
ATOM 6433 C C . ASN B 1 273 ? -8.648 -42.5 -18.625 1 93.56 273 ASN B C 1
ATOM 6435 O O . ASN B 1 273 ? -8.789 -43.406 -19.422 1 93.56 273 ASN B O 1
ATOM 6439 N N . THR B 1 274 ? -7.477 -41.969 -18.406 1 92.19 274 THR B N 1
ATOM 6440 C CA . THR B 1 274 ? -6.254 -42.531 -18.969 1 92.19 274 THR B CA 1
ATOM 6441 C C . THR B 1 274 ? -5.867 -43.812 -18.25 1 92.19 274 THR B C 1
ATOM 6443 O O . THR B 1 274 ? -5.082 -44.625 -18.766 1 92.19 274 THR B O 1
ATOM 6446 N N . GLY B 1 275 ? -6.352 -44.062 -17.031 1 87.31 275 GLY B N 1
ATOM 6447 C CA . GLY B 1 275 ? -5.992 -45.219 -16.234 1 87.31 275 GLY B CA 1
ATOM 6448 C C . GLY B 1 275 ? -4.625 -45.094 -15.594 1 87.31 275 GLY B C 1
ATOM 6449 O O . GLY B 1 275 ? -3.947 -46.094 -15.375 1 87.31 275 GLY B O 1
ATOM 6450 N N . LEU B 1 276 ? -4.211 -43.938 -15.375 1 84.5 276 LEU B N 1
ATOM 6451 C CA . LEU B 1 276 ? -2.891 -43.688 -14.805 1 84.5 276 LEU B CA 1
ATOM 6452 C C . LEU B 1 276 ? -2.785 -44.312 -13.406 1 84.5 276 LEU B C 1
ATOM 6454 O O . LEU B 1 276 ? -1.713 -44.75 -13 1 84.5 276 LEU B O 1
ATOM 6458 N N . GLU B 1 277 ? -3.84 -44.281 -12.711 1 79.94 277 GLU B N 1
ATOM 6459 C CA . GLU B 1 277 ? -3.824 -44.781 -11.344 1 79.94 277 GLU B CA 1
ATOM 6460 C C . GLU B 1 277 ? -3.572 -46.312 -11.32 1 79.94 277 GLU B C 1
ATOM 6462 O O . GLU B 1 277 ? -2.932 -46.812 -10.398 1 79.94 277 GLU B O 1
ATOM 6467 N N . GLU B 1 278 ? -3.992 -46.938 -12.312 1 81.19 278 GLU B N 1
ATOM 6468 C CA . GLU B 1 278 ? -3.859 -48.375 -12.352 1 81.19 278 GLU B CA 1
ATOM 6469 C C . GLU B 1 278 ? -2.648 -48.781 -13.18 1 81.19 278 GLU B C 1
ATOM 6471 O O . GLU B 1 278 ? -2.266 -49.969 -13.18 1 81.19 278 GLU B O 1
ATOM 6476 N N . ALA B 1 279 ? -2.086 -47.812 -13.727 1 85.12 279 ALA B N 1
ATOM 6477 C CA . ALA B 1 279 ? -0.951 -48.125 -14.586 1 85.12 279 ALA B CA 1
ATOM 6478 C C . ALA B 1 279 ? 0.259 -48.562 -13.766 1 85.12 279 ALA B C 1
ATOM 6480 O O . ALA B 1 279 ? 0.501 -48.031 -12.68 1 85.12 279 ALA B O 1
ATOM 6481 N N . GLN B 1 280 ? 0.916 -49.469 -14.242 1 84.81 280 GLN B N 1
ATOM 6482 C CA . GLN B 1 280 ? 2.127 -49.938 -13.586 1 84.81 280 GLN B CA 1
ATOM 6483 C C . GLN B 1 280 ? 3.318 -49.031 -13.898 1 84.81 280 GLN B C 1
ATOM 6485 O O . GLN B 1 280 ? 4.301 -49.031 -13.156 1 84.81 280 GLN B O 1
ATOM 6490 N N . ALA B 1 281 ? 3.082 -48.312 -15.008 1 89.56 281 ALA B N 1
ATOM 6491 C CA . ALA B 1 281 ? 4.152 -47.406 -15.414 1 89.56 281 ALA B CA 1
ATOM 6492 C C . ALA B 1 281 ? 4.293 -46.25 -14.422 1 89.56 281 ALA B C 1
ATOM 6494 O O . ALA B 1 281 ? 3.291 -45.688 -13.969 1 89.56 281 ALA B O 1
ATOM 6495 N N . GLY B 1 282 ? 5.438 -45.969 -13.922 1 90.62 282 GLY B N 1
ATOM 6496 C CA . GLY B 1 282 ? 5.711 -44.906 -12.969 1 90.62 282 GLY B CA 1
ATOM 6497 C C . GLY B 1 282 ? 6.945 -45.156 -12.125 1 90.62 282 GLY B C 1
ATOM 6498 O O . GLY B 1 282 ? 7.727 -46.062 -12.422 1 90.62 282 GLY B O 1
ATOM 6499 N N . ILE B 1 283 ? 7.137 -44.312 -11.281 1 89.88 283 ILE B N 1
ATOM 6500 C CA . ILE B 1 283 ? 8.242 -44.438 -10.336 1 89.88 283 ILE B CA 1
ATOM 6501 C C . ILE B 1 283 ? 7.727 -44.938 -8.992 1 89.88 283 ILE B C 1
ATOM 6503 O O . ILE B 1 283 ? 6.875 -44.312 -8.375 1 89.88 283 ILE B O 1
ATOM 6507 N N . LYS B 1 284 ? 8.227 -46.062 -8.633 1 88.25 284 LYS B N 1
ATOM 6508 C CA . LYS B 1 284 ? 7.77 -46.656 -7.387 1 88.25 284 LYS B CA 1
ATOM 6509 C C . LYS B 1 284 ? 8.609 -46.188 -6.203 1 88.25 284 LYS B C 1
ATOM 6511 O O . LYS B 1 284 ? 9.812 -46.469 -6.148 1 88.25 284 LYS B O 1
ATOM 6516 N N . ILE B 1 285 ? 8.008 -45.469 -5.422 1 86.31 285 ILE B N 1
ATOM 6517 C CA . ILE B 1 285 ? 8.648 -45 -4.199 1 86.31 285 ILE B CA 1
ATOM 6518 C C . ILE B 1 285 ? 7.824 -45.438 -2.986 1 86.31 285 ILE B C 1
ATOM 6520 O O . ILE B 1 285 ? 6.66 -45.062 -2.854 1 86.31 285 ILE B O 1
ATOM 6524 N N . ALA B 1 286 ? 8.469 -46.156 -2.117 1 82.19 286 ALA B N 1
ATOM 6525 C CA . ALA B 1 286 ? 7.773 -46.719 -0.965 1 82.19 286 ALA B CA 1
ATOM 6526 C C . ALA B 1 286 ? 6.543 -47.5 -1.398 1 82.19 286 ALA B C 1
ATOM 6528 O O . ALA B 1 286 ? 6.645 -48.438 -2.188 1 82.19 286 ALA B O 1
ATOM 6529 N N . LYS B 1 287 ? 5.379 -47.094 -1.033 1 80.5 287 LYS B N 1
ATOM 6530 C CA . LYS B 1 287 ? 4.168 -47.844 -1.357 1 80.5 287 LYS B CA 1
ATOM 6531 C C . LYS B 1 287 ? 3.326 -47.125 -2.395 1 80.5 287 LYS B C 1
ATOM 6533 O O . LYS B 1 287 ? 2.182 -47.5 -2.656 1 80.5 287 LYS B O 1
ATOM 6538 N N . ARG B 1 288 ? 4.062 -46.188 -3.094 1 86.44 288 ARG B N 1
ATOM 6539 C CA . ARG B 1 288 ? 3.295 -45.406 -4.043 1 86.44 288 ARG B CA 1
ATOM 6540 C C . ARG B 1 288 ? 3.91 -45.469 -5.438 1 86.44 288 ARG B C 1
ATOM 6542 O O . ARG B 1 288 ? 5.133 -45.562 -5.578 1 86.44 288 ARG B O 1
ATOM 6549 N N . ASN B 1 289 ? 3.088 -45.625 -6.367 1 89.94 289 ASN B N 1
ATOM 6550 C CA . ASN B 1 289 ? 3.484 -45.5 -7.766 1 89.94 289 ASN B CA 1
ATOM 6551 C C . ASN B 1 289 ? 3.145 -44.094 -8.312 1 89.94 289 ASN B C 1
ATOM 6553 O O . ASN B 1 289 ? 1.97 -43.781 -8.469 1 89.94 289 ASN B O 1
ATOM 6557 N N . ILE B 1 290 ? 4.18 -43.375 -8.602 1 92.31 290 ILE B N 1
ATOM 6558 C CA . ILE B 1 290 ? 3.969 -42 -9.031 1 92.31 290 ILE B CA 1
ATOM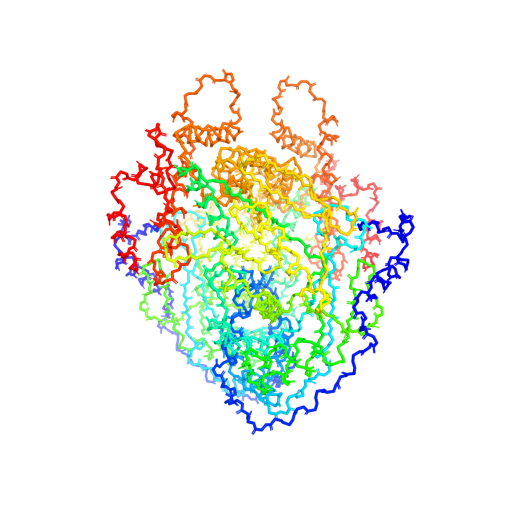 6559 C C . ILE B 1 290 ? 4.254 -41.875 -10.523 1 92.31 290 ILE B C 1
ATOM 6561 O O . ILE B 1 290 ? 5.379 -42.125 -10.969 1 92.31 290 ILE B O 1
ATOM 6565 N N . ASN B 1 291 ? 3.289 -41.469 -11.266 1 94.88 291 ASN B N 1
ATOM 6566 C CA . ASN B 1 291 ? 3.514 -41.344 -12.703 1 94.88 291 ASN B CA 1
ATOM 6567 C C . ASN B 1 291 ? 3.113 -39.969 -13.211 1 94.88 291 ASN B C 1
ATOM 6569 O O . ASN B 1 291 ? 3.289 -39.688 -14.398 1 94.88 291 ASN B O 1
ATOM 6573 N N . ASN B 1 292 ? 2.541 -39.156 -12.305 1 94.88 292 ASN B N 1
ATOM 6574 C CA . ASN B 1 292 ? 2.211 -37.812 -12.719 1 94.88 292 ASN B CA 1
ATOM 6575 C C . ASN B 1 292 ? 2.203 -36.844 -11.531 1 94.88 292 ASN B C 1
ATOM 6577 O O . ASN B 1 292 ? 1.896 -37.25 -10.406 1 94.88 292 ASN B O 1
ATOM 6581 N N . LEU B 1 293 ? 2.602 -35.656 -11.688 1 94.75 293 LEU B N 1
ATOM 6582 C CA . LEU B 1 293 ? 2.529 -34.531 -10.781 1 94.75 293 LEU B CA 1
ATOM 6583 C C . LEU B 1 293 ? 1.929 -33.312 -11.484 1 94.75 293 LEU B C 1
ATOM 6585 O O . LEU B 1 293 ? 2.336 -32.969 -12.594 1 94.75 293 LEU B O 1
ATOM 6589 N N . ARG B 1 294 ? 1.013 -32.719 -10.797 1 94.25 294 ARG B N 1
ATOM 6590 C CA . ARG B 1 294 ? 0.274 -31.672 -11.5 1 94.25 294 ARG B CA 1
ATOM 6591 C C . ARG B 1 294 ? 0.178 -30.406 -10.656 1 94.25 294 ARG B C 1
ATOM 6593 O O . ARG B 1 294 ? 0.103 -30.484 -9.422 1 94.25 294 ARG B O 1
ATOM 6600 N N . TYR B 1 295 ? 0.248 -29.328 -11.312 1 93.88 295 TYR B N 1
ATOM 6601 C CA . TYR B 1 295 ? -0.108 -28.016 -10.781 1 93.88 295 TYR B CA 1
ATOM 6602 C C . TYR B 1 295 ? -1.031 -27.281 -11.742 1 93.88 295 TYR B C 1
ATOM 6604 O O . TYR B 1 295 ? -0.567 -26.531 -12.602 1 93.88 295 TYR B O 1
ATOM 6612 N N . ALA B 1 296 ? -2.314 -27.484 -11.531 1 91.62 296 ALA B N 1
ATOM 6613 C CA . ALA B 1 296 ? -3.348 -26.984 -12.438 1 91.62 296 ALA B CA 1
ATOM 6614 C C . ALA B 1 296 ? -3.127 -27.516 -13.852 1 91.62 296 ALA B C 1
ATOM 6616 O O . ALA B 1 296 ? -3.273 -28.703 -14.109 1 91.62 296 ALA B O 1
ATOM 6617 N N . ASP B 1 297 ? -2.684 -26.641 -14.719 1 90.44 297 ASP B N 1
ATOM 6618 C CA . ASP B 1 297 ? -2.539 -27.062 -16.109 1 90.44 297 ASP B CA 1
ATOM 6619 C C . ASP B 1 297 ? -1.127 -27.578 -16.375 1 90.44 297 ASP B C 1
ATOM 6621 O O . ASP B 1 297 ? -0.877 -28.219 -17.406 1 90.44 297 ASP B O 1
ATOM 6625 N N . ASP B 1 298 ? -0.265 -27.359 -15.414 1 92.56 298 ASP B N 1
ATOM 6626 C CA . ASP B 1 298 ? 1.085 -27.891 -15.555 1 92.56 298 ASP B CA 1
ATOM 6627 C C . ASP B 1 298 ? 1.141 -29.359 -15.133 1 92.56 298 ASP B C 1
ATOM 6629 O O . ASP B 1 298 ? 1 -29.672 -13.945 1 92.56 298 ASP B O 1
ATOM 6633 N N . THR B 1 299 ? 1.304 -30.203 -16.062 1 95 299 THR B N 1
ATOM 6634 C CA . THR B 1 299 ? 1.328 -31.641 -15.789 1 95 299 THR B CA 1
ATOM 6635 C C . THR B 1 299 ? 2.686 -32.25 -16.156 1 95 299 THR B C 1
ATOM 6637 O O . THR B 1 299 ? 3.201 -32 -17.25 1 95 299 THR B O 1
ATOM 6640 N N . THR B 1 300 ? 3.256 -32.938 -15.219 1 96.12 300 THR B N 1
ATOM 6641 C CA . THR B 1 300 ? 4.516 -33.625 -15.438 1 96.12 300 THR B CA 1
ATOM 6642 C C . THR B 1 300 ? 4.312 -35.125 -15.367 1 96.12 300 THR B C 1
ATOM 6644 O O . THR B 1 300 ? 3.818 -35.656 -14.367 1 96.12 300 THR B O 1
ATOM 6647 N N . LEU B 1 301 ? 4.633 -35.812 -16.422 1 96.5 301 LEU B N 1
ATOM 6648 C CA . LEU B 1 301 ? 4.602 -37.281 -16.438 1 96.5 301 LEU B CA 1
ATOM 6649 C C . LEU B 1 301 ? 5.988 -37.844 -16.203 1 96.5 301 LEU B C 1
ATOM 6651 O O . LEU B 1 301 ? 6.992 -37.25 -16.594 1 96.5 301 LEU B O 1
ATOM 6655 N N . MET B 1 302 ? 6.012 -38.969 -15.539 1 95.56 302 MET B N 1
ATOM 6656 C CA . MET B 1 302 ? 7.301 -39.594 -15.25 1 95.56 302 MET B CA 1
ATOM 6657 C C . MET B 1 302 ? 7.203 -41.125 -15.344 1 95.56 302 MET B C 1
ATOM 6659 O O . MET B 1 302 ? 6.152 -41.688 -15.07 1 95.56 302 MET B O 1
ATOM 6663 N N . ALA B 1 303 ? 8.25 -41.719 -15.766 1 94.56 303 ALA B N 1
ATOM 6664 C CA . ALA B 1 303 ? 8.344 -43.156 -15.891 1 94.56 303 ALA B CA 1
ATOM 6665 C C . ALA B 1 303 ? 9.789 -43.625 -15.828 1 94.56 303 ALA B C 1
ATOM 6667 O O . ALA B 1 303 ? 10.719 -42.812 -15.914 1 94.56 303 ALA B O 1
ATOM 6668 N N . GLU B 1 304 ? 9.969 -44.906 -15.641 1 91.31 304 GLU B N 1
ATOM 6669 C CA . GLU B 1 304 ? 11.305 -45.469 -15.531 1 91.31 304 GLU B CA 1
ATOM 6670 C C . GLU B 1 304 ? 11.844 -45.875 -16.906 1 91.31 304 GLU B C 1
ATOM 6672 O O . GLU B 1 304 ? 13.047 -46.125 -17.062 1 91.31 304 GLU B O 1
ATOM 6677 N N . SER B 1 305 ? 10.961 -45.938 -17.875 1 91.25 305 SER B N 1
ATOM 6678 C CA . SER B 1 305 ? 11.398 -46.219 -19.234 1 91.25 305 SER B CA 1
ATOM 6679 C C . SER B 1 305 ? 10.789 -45.25 -20.234 1 91.25 305 SER B C 1
ATOM 6681 O O . SER B 1 305 ? 9.719 -44.688 -20 1 91.25 305 SER B O 1
ATOM 6683 N N . GLU B 1 306 ? 11.508 -45.094 -21.328 1 92.06 306 GLU B N 1
ATOM 6684 C CA . GLU B 1 306 ? 11.062 -44.156 -22.375 1 92.06 306 GLU B CA 1
ATOM 6685 C C . GLU B 1 306 ? 9.773 -44.656 -23.031 1 92.06 306 GLU B C 1
ATOM 6687 O O . GLU B 1 306 ? 8.875 -43.844 -23.297 1 92.06 306 GLU B O 1
ATOM 6692 N N . GLU B 1 307 ? 9.703 -45.906 -23.234 1 91.62 307 GLU B N 1
ATOM 6693 C CA . GLU B 1 307 ? 8.531 -46.5 -23.875 1 91.62 307 GLU B CA 1
ATOM 6694 C C . GLU B 1 307 ? 7.289 -46.344 -23.016 1 91.62 307 GLU B C 1
ATOM 6696 O O . GLU B 1 307 ? 6.215 -46 -23.516 1 91.62 307 GLU B O 1
ATOM 6701 N N . GLU B 1 308 ? 7.469 -46.531 -21.766 1 92.75 308 GLU B N 1
ATOM 6702 C CA . GLU B 1 308 ? 6.355 -46.375 -20.828 1 92.75 308 GLU B CA 1
ATOM 6703 C C . GLU B 1 308 ? 5.883 -44.906 -20.797 1 92.75 308 GLU B C 1
ATOM 6705 O O . GLU B 1 308 ? 4.68 -44.656 -20.781 1 92.75 308 GLU B O 1
ATOM 6710 N N . LEU B 1 309 ? 6.82 -44.062 -20.828 1 94.31 309 LEU B N 1
ATOM 6711 C CA . LEU B 1 309 ? 6.477 -42.625 -20.797 1 94.31 309 LEU B CA 1
ATOM 6712 C C . LEU B 1 309 ? 5.715 -42.25 -22.062 1 94.31 309 LEU B C 1
ATOM 6714 O O . LEU B 1 309 ? 4.727 -41.5 -21.984 1 94.31 309 LEU B O 1
ATOM 6718 N N . LYS B 1 310 ? 6.168 -42.656 -23.172 1 92.75 310 LYS B N 1
ATOM 6719 C CA . LYS B 1 310 ? 5.508 -42.375 -24.438 1 92.75 310 LYS B CA 1
ATOM 6720 C C . LYS B 1 310 ? 4.082 -42.906 -24.453 1 92.75 310 LYS B C 1
ATOM 6722 O O . LYS B 1 310 ? 3.164 -42.25 -24.922 1 92.75 310 LYS B O 1
ATOM 6727 N N . SER B 1 311 ? 3.979 -44.062 -23.953 1 93.06 311 SER B N 1
ATOM 6728 C CA . SER B 1 311 ? 2.652 -44.656 -23.891 1 93.06 311 SER B CA 1
ATOM 6729 C C . SER B 1 311 ? 1.712 -43.844 -23.016 1 93.06 311 SER B C 1
ATOM 6731 O O . SER B 1 311 ? 0.565 -43.594 -23.391 1 93.06 311 SER B O 1
ATOM 6733 N N . LEU B 1 312 ? 2.215 -43.5 -21.875 1 94.19 312 LEU B N 1
ATOM 6734 C CA . LEU B 1 312 ? 1.425 -42.688 -20.969 1 94.19 312 LEU B CA 1
ATOM 6735 C C . LEU B 1 312 ? 1.049 -41.344 -21.641 1 94.19 312 LEU B C 1
ATOM 6737 O O . LEU B 1 312 ? -0.099 -40.906 -21.562 1 94.19 312 LEU B O 1
ATOM 6741 N N . LEU B 1 313 ? 1.993 -40.781 -22.312 1 95 313 LEU B N 1
ATOM 6742 C CA . LEU B 1 313 ? 1.805 -39.5 -22.969 1 95 313 LEU B CA 1
ATOM 6743 C C . LEU B 1 313 ? 0.727 -39.594 -24.047 1 95 313 LEU B C 1
ATOM 6745 O O . LEU B 1 313 ? -0.128 -38.688 -24.156 1 95 313 LEU B O 1
ATOM 6749 N N . MET B 1 314 ? 0.76 -40.625 -24.781 1 94.62 314 MET B N 1
ATOM 6750 C CA . MET B 1 314 ? -0.205 -40.781 -25.859 1 94.62 314 MET B CA 1
ATOM 6751 C C . MET B 1 314 ? -1.61 -41 -25.312 1 94.62 314 MET B C 1
ATOM 6753 O O . MET B 1 314 ? -2.586 -40.5 -25.875 1 94.62 314 MET B O 1
ATOM 6757 N N . LYS B 1 315 ? -1.667 -41.688 -24.219 1 94.88 315 LYS B N 1
ATOM 6758 C CA . LYS B 1 315 ? -2.965 -41.875 -23.578 1 94.88 315 LYS B CA 1
ATOM 6759 C C . LYS B 1 315 ? -3.535 -40.562 -23.094 1 94.88 315 LYS B C 1
ATOM 6761 O O . LYS B 1 315 ? -4.715 -40.281 -23.297 1 94.88 315 LYS B O 1
ATOM 6766 N N . VAL B 1 316 ? -2.674 -39.812 -22.469 1 96 316 VAL B N 1
ATOM 6767 C CA . VAL B 1 316 ? -3.105 -38.531 -21.938 1 96 316 VAL B CA 1
ATOM 6768 C C . VAL B 1 316 ? -3.506 -37.625 -23.094 1 96 316 VAL B C 1
ATOM 6770 O O . VAL B 1 316 ? -4.496 -36.875 -23 1 96 316 VAL B O 1
ATOM 6773 N N . LYS B 1 317 ? -2.746 -37.594 -24.141 1 96.06 317 LYS B N 1
ATOM 6774 C CA . LYS B 1 317 ? -3.053 -36.781 -25.312 1 96.06 317 LYS B CA 1
ATOM 6775 C C . LYS B 1 317 ? -4.43 -37.125 -25.875 1 96.06 317 LYS B C 1
ATOM 6777 O O . LYS B 1 317 ? -5.238 -36.219 -26.141 1 96.06 317 LYS B O 1
ATOM 6782 N N . GLU B 1 318 ? -4.664 -38.375 -26 1 95.69 318 GLU B N 1
ATOM 6783 C CA . GLU B 1 318 ? -5.922 -38.844 -26.578 1 95.69 318 GLU B CA 1
ATOM 6784 C C . GLU B 1 318 ? -7.109 -38.406 -25.719 1 95.69 318 GLU B C 1
ATOM 6786 O O . GLU B 1 318 ? -8.102 -37.875 -26.234 1 95.69 318 GLU B O 1
ATOM 6791 N N . GLU B 1 319 ? -6.984 -38.688 -24.469 1 96 319 GLU B N 1
ATOM 6792 C CA . GLU B 1 319 ? -8.078 -38.344 -23.578 1 96 319 GLU B CA 1
ATOM 6793 C C . GLU B 1 319 ? -8.266 -36.812 -23.484 1 96 319 GLU B C 1
ATOM 6795 O O . GLU B 1 319 ? -9.383 -36.344 -23.312 1 96 319 GLU B O 1
ATOM 6800 N N . SER B 1 320 ? -7.203 -36.094 -23.547 1 96.06 320 SER B N 1
ATOM 6801 C CA . SER B 1 320 ? -7.277 -34.625 -23.531 1 96.06 320 SER B CA 1
ATOM 6802 C C . SER B 1 320 ? -7.988 -34.094 -24.766 1 96.06 320 SER B C 1
ATOM 6804 O O . SER B 1 320 ? -8.82 -33.188 -24.672 1 96.06 320 SER B O 1
ATOM 6806 N N . GLU B 1 321 ? -7.688 -34.625 -25.859 1 94.44 321 GLU B N 1
ATOM 6807 C CA . GLU B 1 321 ? -8.289 -34.188 -27.125 1 94.44 321 GLU B CA 1
ATOM 6808 C C . GLU B 1 321 ? -9.789 -34.469 -27.141 1 94.44 321 GLU B C 1
ATOM 6810 O O . GLU B 1 321 ? -10.555 -33.688 -27.734 1 94.44 321 GLU B O 1
ATOM 6815 N N . LYS B 1 322 ? -10.188 -35.469 -26.469 1 93.62 322 LYS B N 1
ATOM 6816 C CA . LYS B 1 322 ? -11.609 -35.812 -26.406 1 93.62 322 LYS B CA 1
ATOM 6817 C C . LYS B 1 322 ? -12.406 -34.719 -25.703 1 93.62 322 LYS B C 1
ATOM 6819 O O . LYS B 1 322 ? -13.594 -34.531 -26 1 93.62 322 LYS B O 1
ATOM 6824 N N . VAL B 1 323 ? -11.703 -34.094 -24.875 1 93.12 323 VAL B N 1
ATOM 6825 C CA . VAL B 1 323 ? -12.438 -33.094 -24.109 1 93.12 323 VAL B CA 1
ATOM 6826 C C . VAL B 1 323 ? -12.07 -31.688 -24.625 1 93.12 323 VAL B C 1
ATOM 6828 O O . VAL B 1 323 ? -12.414 -30.688 -24 1 93.12 323 VAL B O 1
ATOM 6831 N N . GLY B 1 324 ? -11.297 -31.625 -25.609 1 91 324 GLY B N 1
ATOM 6832 C CA . GLY B 1 324 ? -11.078 -30.359 -26.297 1 91 324 GLY B CA 1
ATOM 6833 C C . GLY B 1 324 ? -9.781 -29.672 -25.891 1 91 324 GLY B C 1
ATOM 6834 O O . GLY B 1 324 ? -9.555 -28.516 -26.234 1 91 324 GLY B O 1
ATOM 6835 N N . LEU B 1 325 ? -8.922 -30.312 -25.156 1 93.94 325 LEU B N 1
ATOM 6836 C CA . LEU B 1 325 ? -7.629 -29.75 -24.797 1 93.94 325 LEU B CA 1
ATOM 6837 C C . LEU B 1 325 ? -6.527 -30.281 -25.703 1 93.94 325 LEU B C 1
ATOM 6839 O O . LEU B 1 325 ? -6.43 -31.484 -25.906 1 93.94 325 LEU B O 1
ATOM 6843 N N . LYS B 1 326 ? -5.762 -29.344 -26.172 1 93.75 326 LYS B N 1
ATOM 6844 C CA . LYS B 1 326 ? -4.684 -29.719 -27.078 1 93.75 326 LYS B CA 1
ATOM 6845 C C . LYS B 1 326 ? -3.316 -29.406 -26.484 1 93.75 326 LYS B C 1
ATOM 6847 O O . LYS B 1 326 ? -3.16 -28.391 -25.797 1 93.75 326 LYS B O 1
ATOM 6852 N N . PHE B 1 327 ? -2.389 -30.297 -26.859 1 94.25 327 PHE B N 1
ATOM 6853 C CA . PHE B 1 327 ? -1.021 -30.078 -26.406 1 94.25 327 PHE B CA 1
ATOM 6854 C C . PHE B 1 327 ? -0.342 -28.984 -27.203 1 94.25 327 PHE B C 1
ATOM 6856 O O . PHE B 1 327 ? -0.573 -28.859 -28.406 1 94.25 327 PHE B O 1
ATOM 6863 N N . ASN B 1 328 ? 0.364 -28.156 -26.547 1 92.25 328 ASN B N 1
ATOM 6864 C CA . ASN B 1 328 ? 1.314 -27.266 -27.203 1 92.25 328 ASN B CA 1
ATOM 6865 C C . ASN B 1 328 ? 2.699 -27.891 -27.312 1 92.25 328 ASN B C 1
ATOM 6867 O O . ASN B 1 328 ? 3.566 -27.656 -26.469 1 92.25 328 ASN B O 1
ATOM 6871 N N . ILE B 1 329 ? 2.934 -28.578 -28.344 1 93.06 329 ILE B N 1
ATOM 6872 C CA . ILE B 1 329 ? 4.098 -29.438 -28.5 1 93.06 329 ILE B CA 1
ATOM 6873 C C . ILE B 1 329 ? 5.371 -28.594 -28.5 1 93.06 329 ILE B C 1
ATOM 6875 O O . ILE B 1 329 ? 6.398 -29 -27.953 1 93.06 329 ILE B O 1
ATOM 6879 N N . GLN B 1 330 ? 5.309 -27.422 -29 1 88.62 330 GLN B N 1
ATOM 6880 C CA . GLN B 1 330 ? 6.477 -26.562 -29.078 1 88.62 330 GLN B CA 1
ATOM 6881 C C . GLN B 1 330 ? 6.965 -26.156 -27.688 1 88.62 330 GLN B C 1
ATOM 6883 O O . GLN B 1 330 ? 8.164 -25.922 -27.5 1 88.62 330 GLN B O 1
ATOM 6888 N N . LYS B 1 331 ? 6.055 -26.109 -26.812 1 90.06 331 LYS B N 1
ATOM 6889 C CA . LYS B 1 331 ? 6.422 -25.672 -25.484 1 90.06 331 LYS B CA 1
ATOM 6890 C C . LYS B 1 331 ? 6.645 -26.859 -24.547 1 90.06 331 LYS B C 1
ATOM 6892 O O . LYS B 1 331 ? 7.113 -26.688 -23.422 1 90.06 331 LYS B O 1
ATOM 6897 N N . MET B 1 332 ? 6.391 -28.062 -24.969 1 93.94 332 MET B N 1
ATOM 6898 C CA . MET B 1 332 ? 6.617 -29.281 -24.188 1 93.94 332 MET B CA 1
ATOM 6899 C C . MET B 1 332 ? 8.102 -29.609 -24.125 1 93.94 332 MET B C 1
ATOM 6901 O O . MET B 1 332 ? 8.852 -29.312 -25.047 1 93.94 332 MET B O 1
ATOM 6905 N N . LYS B 1 333 ? 8.508 -30.203 -23.047 1 94.88 333 LYS B N 1
ATOM 6906 C CA . LYS B 1 333 ? 9.906 -30.578 -22.859 1 94.88 333 LYS B CA 1
ATOM 6907 C C . LYS B 1 333 ? 10.023 -31.984 -22.281 1 94.88 333 LYS B C 1
ATOM 6909 O O . LYS B 1 333 ? 9.156 -32.438 -21.531 1 94.88 333 LYS B O 1
ATOM 6914 N N . ILE B 1 334 ? 11.047 -32.656 -22.719 1 94.94 334 ILE B N 1
ATOM 6915 C CA . ILE B 1 334 ? 11.391 -33.969 -22.172 1 94.94 334 ILE B CA 1
ATOM 6916 C C . ILE B 1 334 ? 12.75 -33.875 -21.484 1 94.94 334 ILE B C 1
ATOM 6918 O O . ILE B 1 334 ? 13.672 -33.25 -21.984 1 94.94 334 ILE B O 1
ATOM 6922 N N . MET B 1 335 ? 12.789 -34.406 -20.312 1 94.56 335 MET B N 1
ATOM 6923 C CA . MET B 1 335 ? 14.023 -34.406 -19.547 1 94.56 335 MET B CA 1
ATOM 6924 C C . MET B 1 335 ? 14.336 -35.812 -19.016 1 94.56 335 MET B C 1
ATOM 6926 O O . MET B 1 335 ? 13.43 -36.531 -18.578 1 94.56 335 MET B O 1
ATOM 6930 N N . ALA B 1 336 ? 15.562 -36.219 -19.141 1 91.25 336 ALA B N 1
ATOM 6931 C CA . ALA B 1 336 ? 15.977 -37.531 -18.656 1 91.25 336 ALA B CA 1
ATOM 6932 C C . ALA B 1 336 ? 17.375 -37.469 -18.047 1 91.25 336 ALA B C 1
ATOM 6934 O O . ALA B 1 336 ? 18.172 -36.594 -18.391 1 91.25 336 ALA B O 1
ATOM 6935 N N . ALA B 1 337 ? 17.578 -38.312 -17.062 1 79.06 337 ALA B N 1
ATOM 6936 C CA . ALA B 1 337 ? 18.906 -38.469 -16.484 1 79.06 337 ALA B CA 1
ATOM 6937 C C . ALA B 1 337 ? 19.859 -39.156 -17.453 1 79.06 337 ALA B C 1
ATOM 6939 O O . ALA B 1 337 ? 21.062 -38.906 -17.438 1 79.06 337 ALA B O 1
ATOM 6940 N N . GLY B 1 338 ? 19.297 -40.031 -18.297 1 75.56 338 GLY B N 1
ATOM 6941 C CA . GLY B 1 338 ? 20.094 -40.75 -19.266 1 75.56 338 GLY B CA 1
ATOM 6942 C C . GLY B 1 338 ? 19.828 -40.344 -20.703 1 75.56 338 GLY B C 1
ATOM 6943 O O . GLY B 1 338 ? 19.25 -39.281 -20.938 1 75.56 338 GLY B O 1
ATOM 6944 N N . PRO B 1 339 ? 20.422 -41 -21.609 1 78.69 339 PRO B N 1
ATOM 6945 C CA . PRO B 1 339 ? 20.234 -40.688 -23.031 1 78.69 339 PRO B CA 1
ATOM 6946 C C . PRO B 1 339 ? 18.766 -40.844 -23.469 1 78.69 339 PRO B C 1
ATOM 6948 O O . PRO B 1 339 ? 18.062 -41.75 -23 1 78.69 339 PRO B O 1
ATOM 6951 N N . ILE B 1 340 ? 18.312 -39.875 -24.219 1 79.5 340 ILE B N 1
ATOM 6952 C CA . ILE B 1 340 ? 16.938 -39.906 -24.672 1 79.5 340 ILE B CA 1
ATOM 6953 C C . ILE B 1 340 ? 16.875 -39.75 -26.188 1 79.5 340 ILE B C 1
ATOM 6955 O O . ILE B 1 340 ? 17.688 -39 -26.766 1 79.5 340 ILE B O 1
ATOM 6959 N N . THR B 1 341 ? 15.961 -40.562 -26.719 1 82.44 341 THR B N 1
ATOM 6960 C CA . THR B 1 341 ? 15.727 -40.469 -28.156 1 82.44 341 THR B CA 1
ATOM 6961 C C . THR B 1 341 ? 14.797 -39.312 -28.484 1 82.44 341 THR B C 1
ATOM 6963 O O . THR B 1 341 ? 14.086 -38.812 -27.594 1 82.44 341 THR B O 1
ATOM 6966 N N . SER B 1 342 ? 14.922 -38.781 -29.641 1 83.56 342 SER B N 1
ATOM 6967 C CA . SER B 1 342 ? 14.039 -37.719 -30.109 1 83.56 342 SER B CA 1
ATOM 6968 C C . SER B 1 342 ? 12.625 -38.25 -30.328 1 83.56 342 SER B C 1
ATOM 6970 O O . SER B 1 342 ? 12.438 -39.344 -30.875 1 83.56 342 SER B O 1
ATOM 6972 N N . TRP B 1 343 ? 11.648 -37.5 -29.719 1 87.56 343 TRP B N 1
ATOM 6973 C CA . TRP B 1 343 ? 10.25 -37.875 -29.859 1 87.56 343 TRP B CA 1
ATOM 6974 C C . TRP B 1 343 ? 9.523 -36.969 -30.828 1 87.56 343 TRP B C 1
ATOM 6976 O O . TRP B 1 343 ? 9.758 -35.75 -30.828 1 87.56 343 TRP B O 1
ATOM 6986 N N . GLU B 1 344 ? 8.781 -37.531 -31.672 1 89.62 344 GLU B N 1
ATOM 6987 C CA . GLU B 1 344 ? 7.898 -36.781 -32.562 1 89.62 344 GLU B CA 1
ATOM 6988 C C . GLU B 1 344 ? 6.434 -37.062 -32.219 1 89.62 344 GLU B C 1
ATOM 6990 O O . GLU B 1 344 ? 6.02 -38.219 -32.094 1 89.62 344 GLU B O 1
ATOM 6995 N N . ILE B 1 345 ? 5.801 -36 -32 1 89.25 345 ILE B N 1
ATOM 6996 C CA . ILE B 1 345 ? 4.363 -36.094 -31.75 1 89.25 345 ILE B CA 1
ATOM 6997 C C . ILE B 1 345 ? 3.627 -35.25 -32.781 1 89.25 345 ILE B C 1
ATOM 6999 O O . ILE B 1 345 ? 3.879 -34.031 -32.906 1 89.25 345 ILE B O 1
ATOM 7003 N N . ASP B 1 346 ? 2.697 -35.875 -33.531 1 89.12 346 ASP B N 1
ATOM 7004 C CA . ASP B 1 346 ? 1.903 -35.188 -34.562 1 89.12 346 ASP B CA 1
ATOM 7005 C C . ASP B 1 346 ? 2.797 -34.406 -35.531 1 89.12 346 ASP B C 1
ATOM 7007 O O . ASP B 1 346 ? 2.5 -33.281 -35.875 1 89.12 346 ASP B O 1
ATOM 7011 N N . GLY B 1 347 ? 3.908 -34.875 -35.844 1 87.06 347 GLY B N 1
ATOM 7012 C CA . GLY B 1 347 ? 4.801 -34.281 -36.812 1 87.06 347 GLY B CA 1
ATOM 7013 C C . GLY B 1 347 ? 5.746 -33.25 -36.219 1 87.06 347 GLY B C 1
ATOM 7014 O O . GLY B 1 347 ? 6.582 -32.688 -36.906 1 87.06 347 GLY B O 1
ATOM 7015 N N . GLU B 1 348 ? 5.617 -32.969 -35 1 91.44 348 GLU B N 1
ATOM 7016 C CA . GLU B 1 348 ? 6.484 -32 -34.344 1 91.44 348 GLU B CA 1
ATOM 7017 C C . GLU B 1 348 ? 7.418 -32.688 -33.344 1 91.44 348 GLU B C 1
ATOM 7019 O O . GLU B 1 348 ? 7.02 -33.625 -32.656 1 91.44 348 GLU B O 1
ATOM 7024 N N . THR B 1 349 ? 8.547 -32.188 -33.281 1 91.69 349 THR B N 1
ATOM 7025 C CA . THR B 1 349 ? 9.547 -32.781 -32.406 1 91.69 349 THR B CA 1
ATOM 7026 C C . THR B 1 349 ? 9.492 -32.125 -31.031 1 91.69 349 THR B C 1
ATOM 7028 O O . THR B 1 349 ? 9.414 -30.891 -30.922 1 91.69 349 THR B O 1
ATOM 7031 N N . VAL B 1 350 ? 9.477 -32.969 -30.047 1 93.5 350 VAL B N 1
ATOM 7032 C CA . VAL B 1 350 ? 9.523 -32.469 -28.672 1 93.5 350 VAL B CA 1
ATOM 7033 C C . VAL B 1 350 ? 10.969 -32.188 -28.281 1 93.5 350 VAL B C 1
ATOM 7035 O O . VAL B 1 350 ? 11.852 -33.031 -28.5 1 93.5 350 VAL B O 1
ATOM 7038 N N . GLU B 1 351 ? 11.195 -31.062 -27.734 1 93.12 351 GLU B N 1
ATOM 7039 C CA . GLU B 1 351 ? 12.555 -30.656 -27.375 1 93.12 351 GLU B CA 1
ATOM 7040 C C . GLU B 1 351 ? 13.039 -31.406 -26.141 1 93.12 351 GLU B C 1
ATOM 7042 O O . GLU B 1 351 ? 12.312 -31.516 -25.156 1 93.12 351 GLU B O 1
ATOM 7047 N N . THR B 1 352 ? 14.258 -31.984 -26.172 1 93.06 352 THR B N 1
ATOM 7048 C CA . THR B 1 352 ? 14.922 -32.594 -25.031 1 93.06 352 THR B CA 1
ATOM 7049 C C . THR B 1 352 ? 15.828 -31.609 -24.328 1 93.06 352 THR B C 1
ATOM 7051 O O . THR B 1 352 ? 16.641 -30.922 -24.953 1 93.06 352 THR B O 1
ATOM 7054 N N . VAL B 1 353 ? 15.586 -31.547 -23.031 1 93.38 353 VAL B N 1
ATOM 7055 C CA . VAL B 1 353 ? 16.344 -30.547 -22.297 1 93.38 353 VAL B CA 1
ATOM 7056 C C . VAL B 1 353 ? 17.062 -31.188 -21.125 1 93.38 353 VAL B C 1
ATOM 7058 O O . VAL B 1 353 ? 16.688 -32.281 -20.672 1 93.38 353 VAL B O 1
ATOM 7061 N N . SER B 1 354 ? 18.156 -30.531 -20.641 1 92.38 354 SER B N 1
ATOM 7062 C CA . SER B 1 354 ? 18.875 -30.984 -19.453 1 92.38 354 SER B CA 1
ATOM 7063 C C . SER B 1 354 ? 18.453 -30.188 -18.219 1 92.38 354 SER B C 1
ATOM 7065 O O . SER B 1 354 ? 18.75 -30.578 -17.078 1 92.38 354 SER B O 1
ATOM 7067 N N . ASP B 1 355 ? 17.812 -29.141 -18.469 1 93.69 355 ASP B N 1
ATOM 7068 C CA . ASP B 1 355 ? 17.266 -28.312 -17.391 1 93.69 355 ASP B CA 1
ATOM 7069 C C . ASP B 1 355 ? 15.969 -27.625 -17.844 1 93.69 355 ASP B C 1
ATOM 7071 O O . ASP B 1 355 ? 15.766 -27.406 -19.031 1 93.69 355 ASP B O 1
ATOM 7075 N N . PHE B 1 356 ? 15.156 -27.438 -16.969 1 93.06 356 PHE B N 1
ATOM 7076 C CA . PHE B 1 356 ? 13.844 -26.859 -17.25 1 93.06 356 PHE B CA 1
ATOM 7077 C C . PHE B 1 356 ? 13.375 -25.969 -16.109 1 93.06 356 PHE B C 1
ATOM 7079 O O . PHE B 1 356 ? 13.555 -26.328 -14.938 1 93.06 356 PHE B O 1
ATOM 7086 N N . ILE B 1 357 ? 12.844 -24.797 -16.453 1 91.88 357 ILE B N 1
ATOM 7087 C CA . ILE B 1 357 ? 12.297 -23.922 -15.422 1 91.88 357 ILE B CA 1
ATOM 7088 C C . ILE B 1 357 ? 10.844 -24.297 -15.133 1 91.88 357 ILE B C 1
ATOM 7090 O O . ILE B 1 357 ? 9.953 -24 -15.938 1 91.88 357 ILE B O 1
ATOM 7094 N N . PHE B 1 358 ? 10.641 -24.875 -14.055 1 89.69 358 PHE B N 1
ATOM 7095 C CA . PHE B 1 358 ? 9.32 -25.312 -13.609 1 89.69 358 PHE B CA 1
ATOM 7096 C C . PHE B 1 358 ? 8.812 -24.438 -12.469 1 89.69 358 PHE B C 1
ATOM 7098 O O . PHE B 1 358 ? 9.43 -24.375 -11.398 1 89.69 358 PHE B O 1
ATOM 7105 N N . GLY B 1 359 ? 7.68 -23.766 -12.625 1 86.81 359 GLY B N 1
ATOM 7106 C CA . GLY B 1 359 ? 7.129 -22.906 -11.586 1 86.81 359 GLY B CA 1
ATOM 7107 C C . GLY B 1 359 ? 8.086 -21.812 -11.148 1 86.81 359 GLY B C 1
ATOM 7108 O O . GLY B 1 359 ? 8.109 -21.438 -9.977 1 86.81 359 GLY B O 1
ATOM 7109 N N . GLY B 1 360 ? 8.938 -21.5 -11.938 1 88.06 360 GLY B N 1
ATOM 7110 C CA . GLY B 1 360 ? 9.883 -20.438 -11.633 1 88.06 360 GLY B CA 1
ATOM 7111 C C . GLY B 1 360 ? 11.219 -20.938 -11.133 1 88.06 360 GLY B C 1
ATOM 7112 O O . GLY B 1 360 ? 12.164 -20.172 -10.961 1 88.06 360 GLY B O 1
ATOM 7113 N N . SER B 1 361 ? 11.32 -22.219 -10.875 1 91.38 361 SER B N 1
ATOM 7114 C CA . SER B 1 361 ? 12.562 -22.812 -10.391 1 91.38 361 SER B CA 1
ATOM 7115 C C . SER B 1 361 ? 13.188 -23.719 -11.445 1 91.38 361 SER B C 1
ATOM 7117 O O . SER B 1 361 ? 12.492 -24.516 -12.086 1 91.38 361 SER B O 1
ATOM 7119 N N . LYS B 1 362 ? 14.5 -23.547 -11.578 1 93.81 362 LYS B N 1
ATOM 7120 C CA . LYS B 1 362 ? 15.211 -24.375 -12.547 1 93.81 362 LYS B CA 1
ATOM 7121 C C . LYS B 1 362 ? 15.484 -25.766 -12 1 93.81 362 LYS B C 1
ATOM 7123 O O . LYS B 1 362 ? 16.078 -25.922 -10.93 1 93.81 362 LYS B O 1
ATOM 7128 N N . ILE B 1 363 ? 14.961 -26.781 -12.711 1 92.5 363 ILE B N 1
ATOM 7129 C CA . ILE B 1 363 ? 15.211 -28.188 -12.367 1 92.5 363 ILE B CA 1
ATOM 7130 C C . ILE B 1 363 ? 16.172 -28.797 -13.375 1 92.5 363 ILE B C 1
ATOM 7132 O O . ILE B 1 363 ? 16.031 -28.609 -14.586 1 92.5 363 ILE B O 1
ATOM 7136 N N . THR B 1 364 ? 17.188 -29.438 -12.844 1 93.56 364 THR B N 1
ATOM 7137 C CA . THR B 1 364 ? 18.172 -30.078 -13.703 1 93.56 364 THR B CA 1
ATOM 7138 C C . THR B 1 364 ? 18.031 -31.594 -13.656 1 93.56 364 THR B C 1
ATOM 7140 O O . THR B 1 364 ? 17.609 -32.156 -12.641 1 93.56 364 THR B O 1
ATOM 7143 N N . ALA B 1 365 ? 18.469 -32.219 -14.719 1 91.38 365 ALA B N 1
ATOM 7144 C CA . ALA B 1 365 ? 18.328 -33.656 -14.852 1 91.38 365 ALA B CA 1
ATOM 7145 C C . ALA B 1 365 ? 19.203 -34.375 -13.82 1 91.38 365 ALA B C 1
ATOM 7147 O O . ALA B 1 365 ? 18.891 -35.5 -13.422 1 91.38 365 ALA B O 1
ATOM 7148 N N . ASP B 1 366 ? 20.188 -33.719 -13.375 1 87.5 366 ASP B N 1
ATOM 7149 C CA . ASP B 1 366 ? 21.094 -34.375 -12.422 1 87.5 366 ASP B CA 1
ATOM 7150 C C . ASP B 1 366 ? 20.672 -34.062 -10.984 1 87.5 366 ASP B C 1
ATOM 7152 O O . ASP B 1 366 ? 21.297 -34.562 -10.039 1 87.5 366 ASP B O 1
ATOM 7156 N N . GLY B 1 367 ? 19.688 -33.25 -10.781 1 87.38 367 GLY B N 1
ATOM 7157 C CA . GLY B 1 367 ? 19.188 -32.938 -9.453 1 87.38 367 GLY B CA 1
ATOM 7158 C C . GLY B 1 367 ? 20.078 -31.984 -8.688 1 87.38 367 GLY B C 1
ATOM 7159 O O . GLY B 1 367 ? 19.922 -31.812 -7.473 1 87.38 367 GLY B O 1
ATOM 7160 N N . ASP B 1 368 ? 21.016 -31.375 -9.367 1 89.19 368 ASP B N 1
ATOM 7161 C CA . ASP B 1 368 ? 21.953 -30.453 -8.734 1 89.19 368 ASP B CA 1
ATOM 7162 C C . ASP B 1 368 ? 21.328 -29.062 -8.586 1 89.19 368 ASP B C 1
ATOM 7164 O O . ASP B 1 368 ? 21 -28.422 -9.578 1 89.19 368 ASP B O 1
ATOM 7168 N N . CYS B 1 369 ? 21.203 -28.672 -7.352 1 91.75 369 CYS B N 1
ATOM 7169 C CA . CYS B 1 369 ? 20.547 -27.391 -7.07 1 91.75 369 CYS B CA 1
ATOM 7170 C C . CYS B 1 369 ? 21.5 -26.234 -7.309 1 91.75 369 CYS B C 1
ATOM 7172 O O . CYS B 1 369 ? 21.078 -25.062 -7.297 1 91.75 369 CYS B O 1
ATOM 7174 N N . SER B 1 370 ? 22.781 -26.469 -7.508 1 92.88 370 SER B N 1
ATOM 7175 C CA . SER B 1 370 ? 23.766 -25.406 -7.645 1 92.88 370 SER B CA 1
ATOM 7176 C C . SER B 1 370 ? 23.422 -24.484 -8.812 1 92.88 370 SER B C 1
ATOM 7178 O O . SER B 1 370 ? 23.625 -23.266 -8.734 1 92.88 370 SER B O 1
ATOM 7180 N N . HIS B 1 371 ? 22.906 -25.094 -9.844 1 92.62 371 HIS B N 1
ATOM 7181 C CA . HIS B 1 371 ? 22.562 -24.312 -11.016 1 92.62 371 HIS B CA 1
ATOM 7182 C C . HIS B 1 371 ? 21.438 -23.328 -10.703 1 92.62 371 HIS B C 1
ATOM 7184 O O . HIS B 1 371 ? 21.484 -22.156 -11.125 1 92.62 371 HIS B O 1
ATOM 7190 N N . GLU B 1 372 ? 20.469 -23.797 -10.047 1 94.38 372 GLU B N 1
ATOM 7191 C CA . GLU B 1 372 ? 19.344 -22.922 -9.68 1 94.38 372 GLU B CA 1
ATOM 7192 C C . GLU B 1 372 ? 19.797 -21.844 -8.695 1 94.38 372 GLU B C 1
ATOM 7194 O O . GLU B 1 372 ? 19.391 -20.688 -8.812 1 94.38 372 GLU B O 1
ATOM 7199 N N . ILE B 1 373 ? 20.594 -22.172 -7.738 1 94.44 373 ILE B N 1
ATOM 7200 C CA . ILE B 1 373 ? 21.078 -21.219 -6.758 1 94.44 373 ILE B CA 1
ATOM 7201 C C . ILE B 1 373 ? 21.875 -20.109 -7.465 1 94.44 373 ILE B C 1
ATOM 7203 O O . ILE B 1 373 ? 21.656 -18.922 -7.207 1 94.44 373 ILE B O 1
ATOM 7207 N N . LYS B 1 374 ? 22.75 -20.547 -8.367 1 93.94 374 LYS B N 1
ATOM 7208 C CA . LYS B 1 374 ? 23.516 -19.562 -9.133 1 93.94 374 LYS B CA 1
ATOM 7209 C C . LYS B 1 374 ? 22.594 -18.656 -9.938 1 93.94 374 LYS B C 1
ATOM 7211 O O . LYS B 1 374 ? 22.812 -17.438 -9.984 1 93.94 374 LYS B O 1
ATOM 7216 N N . ARG B 1 375 ? 21.641 -19.25 -10.508 1 94.38 375 ARG B N 1
ATOM 7217 C CA . ARG B 1 375 ? 20.688 -18.484 -11.297 1 94.38 375 ARG B CA 1
ATOM 7218 C C . ARG B 1 375 ? 19.969 -17.453 -10.43 1 94.38 375 ARG B C 1
ATOM 7220 O O . ARG B 1 375 ? 19.828 -16.281 -10.828 1 94.38 375 ARG B O 1
ATOM 7227 N N . ARG B 1 376 ? 19.531 -17.828 -9.281 1 94.5 376 ARG B N 1
ATOM 7228 C CA . ARG B 1 376 ? 18.812 -16.953 -8.375 1 94.5 376 ARG B CA 1
ATOM 7229 C C . ARG B 1 376 ? 19.703 -15.812 -7.883 1 94.5 376 ARG B C 1
ATOM 7231 O O . ARG B 1 376 ? 19.25 -14.672 -7.758 1 94.5 376 ARG B O 1
ATOM 7238 N N . LEU B 1 377 ? 20.938 -16.125 -7.574 1 93.62 377 LEU B N 1
ATOM 7239 C CA . LEU B 1 377 ? 21.875 -15.094 -7.141 1 93.62 377 LEU B CA 1
ATOM 7240 C C . LEU B 1 377 ? 22.109 -14.062 -8.242 1 93.62 377 LEU B C 1
ATOM 7242 O O . LEU B 1 377 ? 22.172 -12.859 -7.969 1 93.62 377 LEU B O 1
ATOM 7246 N N . LEU B 1 378 ? 22.172 -14.555 -9.453 1 91 378 LEU B N 1
ATOM 7247 C CA . LEU B 1 378 ? 22.344 -13.648 -10.586 1 91 378 LEU B CA 1
ATOM 7248 C C . LEU B 1 378 ? 21.109 -12.758 -10.758 1 91 378 LEU B C 1
ATOM 7250 O O . LEU B 1 378 ? 21.25 -11.57 -11.055 1 91 378 LEU B O 1
ATOM 7254 N N . LEU B 1 379 ? 19.953 -13.344 -10.602 1 90.94 379 LEU B N 1
ATOM 7255 C CA . LEU B 1 379 ? 18.719 -12.57 -10.688 1 90.94 379 LEU B CA 1
ATOM 7256 C C . LEU B 1 379 ? 18.672 -11.508 -9.602 1 90.94 379 LEU B C 1
ATOM 7258 O O . LEU B 1 379 ? 18.203 -10.391 -9.828 1 90.94 379 LEU B O 1
ATOM 7262 N N . GLY B 1 380 ? 19.141 -11.812 -8.422 1 89.81 380 GLY B N 1
ATOM 7263 C CA . GLY B 1 380 ? 19.188 -10.859 -7.328 1 89.81 380 GLY B CA 1
ATOM 7264 C C . GLY B 1 380 ? 20.062 -9.656 -7.625 1 89.81 380 GLY B C 1
ATOM 7265 O O . GLY B 1 380 ? 19.75 -8.539 -7.219 1 89.81 380 GLY B O 1
ATOM 7266 N N . ARG B 1 381 ? 21.109 -9.891 -8.344 1 84.81 381 ARG B N 1
ATOM 7267 C CA . ARG B 1 381 ? 22.047 -8.82 -8.688 1 84.81 381 ARG B CA 1
ATOM 7268 C C . ARG B 1 381 ? 21.422 -7.84 -9.672 1 84.81 381 ARG B C 1
ATOM 7270 O O . ARG B 1 381 ? 21.859 -6.691 -9.773 1 84.81 381 ARG B O 1
ATOM 7277 N N . LYS B 1 382 ? 20.391 -8.258 -10.32 1 82 382 LYS B N 1
ATOM 7278 C CA . LYS B 1 382 ? 19.828 -7.461 -11.406 1 82 382 LYS B CA 1
ATOM 7279 C C . LYS B 1 382 ? 18.562 -6.742 -10.969 1 82 382 LYS B C 1
ATOM 7281 O O . LYS B 1 382 ? 17.969 -5.988 -11.742 1 82 382 LYS B O 1
ATOM 7286 N N . VAL B 1 383 ? 18.141 -6.934 -9.82 1 79.5 383 VAL B N 1
ATOM 7287 C CA . VAL B 1 383 ? 16.859 -6.406 -9.352 1 79.5 383 VAL B CA 1
ATOM 7288 C C . VAL B 1 383 ? 16.922 -4.883 -9.266 1 79.5 383 VAL B C 1
ATOM 7290 O O . VAL B 1 383 ? 16 -4.188 -9.695 1 79.5 383 VAL B O 1
ATOM 7293 N N . ILE B 1 384 ? 17.969 -4.332 -8.656 1 78.19 384 ILE B N 1
ATOM 7294 C CA . ILE B 1 384 ? 18.047 -2.889 -8.453 1 78.19 384 ILE B CA 1
ATOM 7295 C C . ILE B 1 384 ? 18.688 -2.232 -9.68 1 78.19 384 ILE B C 1
ATOM 7297 O O . ILE B 1 384 ? 19.906 -2.17 -9.797 1 78.19 384 ILE B O 1
ATOM 7301 N N . THR B 1 385 ? 17.797 -1.781 -10.57 1 81.31 385 THR B N 1
ATOM 7302 C CA . THR B 1 385 ? 18.234 -1.131 -11.797 1 81.31 385 THR B CA 1
ATOM 7303 C C . THR B 1 385 ? 18.359 0.375 -11.594 1 81.31 385 THR B C 1
ATOM 7305 O O . THR B 1 385 ? 18.031 0.896 -10.531 1 81.31 385 THR B O 1
ATOM 7308 N N . LEU B 1 386 ? 18.953 1.036 -12.57 1 83.5 386 LEU B N 1
ATOM 7309 C CA . LEU B 1 386 ? 19.094 2.486 -12.531 1 83.5 386 LEU B CA 1
ATOM 7310 C C . LEU B 1 386 ? 17.734 3.172 -12.477 1 83.5 386 LEU B C 1
ATOM 7312 O O . LEU B 1 386 ? 17.562 4.152 -11.75 1 83.5 386 LEU B O 1
ATOM 7316 N N . THR B 1 387 ? 16.844 2.576 -13.203 1 84.06 387 THR B N 1
ATOM 7317 C CA . THR B 1 387 ? 15.508 3.145 -13.234 1 84.06 387 THR B CA 1
ATOM 7318 C C . THR B 1 387 ? 14.859 3.068 -11.852 1 84.06 387 THR B C 1
ATOM 7320 O O . THR B 1 387 ? 14.227 4.023 -11.406 1 84.06 387 THR B O 1
ATOM 7323 N N . THR B 1 388 ? 15.031 1.98 -11.195 1 82.81 388 THR B N 1
ATOM 7324 C CA . THR B 1 388 ? 14.477 1.82 -9.859 1 82.81 388 THR B CA 1
ATOM 7325 C C . THR B 1 388 ? 15.109 2.811 -8.883 1 82.81 388 THR B C 1
ATOM 7327 O O . THR B 1 388 ? 14.422 3.385 -8.039 1 82.81 388 THR B O 1
ATOM 7330 N N . LYS B 1 389 ? 16.312 2.967 -9.039 1 83.62 389 LYS B N 1
ATOM 7331 C CA . LYS B 1 389 ? 17.016 3.895 -8.164 1 83.62 389 LYS B CA 1
ATOM 7332 C C . LYS B 1 389 ? 16.531 5.324 -8.352 1 83.62 389 LYS B C 1
ATOM 7334 O O . LYS B 1 389 ? 16.359 6.066 -7.383 1 83.62 389 LYS B O 1
ATOM 7339 N N . VAL B 1 390 ? 16.359 5.707 -9.594 1 88.06 390 VAL B N 1
ATOM 7340 C CA . VAL B 1 390 ? 15.875 7.047 -9.898 1 88.06 390 VAL B CA 1
ATOM 7341 C C . VAL B 1 390 ? 14.492 7.25 -9.289 1 88.06 390 VAL B C 1
ATOM 7343 O O . VAL B 1 390 ? 14.227 8.289 -8.68 1 88.06 390 VAL B O 1
ATOM 7346 N N . HIS B 1 391 ? 13.742 6.211 -9.367 1 87.38 391 HIS B N 1
ATOM 7347 C CA . HIS B 1 391 ? 12.398 6.281 -8.805 1 87.38 391 HIS B CA 1
ATOM 7348 C C . HIS B 1 391 ? 12.453 6.426 -7.285 1 87.38 391 HIS B C 1
ATOM 7350 O O . HIS B 1 391 ? 11.633 7.137 -6.695 1 87.38 391 HIS B O 1
ATOM 7356 N N . LEU B 1 392 ? 13.344 5.812 -6.719 1 84.69 392 LEU B N 1
ATOM 7357 C CA . LEU B 1 392 ? 13.484 5.887 -5.27 1 84.69 392 LEU B CA 1
ATOM 7358 C C . LEU B 1 392 ? 13.875 7.293 -4.828 1 84.69 392 LEU B C 1
ATOM 7360 O O . LEU B 1 392 ? 13.367 7.801 -3.828 1 84.69 392 LEU B O 1
ATOM 7364 N N . VAL B 1 393 ? 14.727 7.93 -5.547 1 88.12 393 VAL B N 1
ATOM 7365 C CA . VAL B 1 393 ? 15.148 9.289 -5.219 1 88.12 393 VAL B CA 1
ATOM 7366 C C . VAL B 1 393 ? 13.969 10.242 -5.359 1 88.12 393 VAL B C 1
ATOM 7368 O O . VAL B 1 393 ? 13.727 11.078 -4.48 1 88.12 393 VAL B O 1
ATOM 7371 N N . LYS B 1 394 ? 13.266 10.102 -6.434 1 90.69 394 LYS B N 1
ATOM 7372 C CA . LYS B 1 394 ? 12.133 10.992 -6.695 1 90.69 394 LYS B CA 1
ATOM 7373 C C . LYS B 1 394 ? 11.031 10.789 -5.66 1 90.69 394 LYS B C 1
ATOM 7375 O O . LYS B 1 394 ? 10.32 11.734 -5.309 1 90.69 394 LYS B O 1
ATOM 7380 N N . ALA B 1 395 ? 11.047 9.578 -5.184 1 88 395 ALA B N 1
ATOM 7381 C CA . ALA B 1 395 ? 9.961 9.258 -4.262 1 88 395 ALA B CA 1
ATOM 7382 C C . ALA B 1 395 ? 10.344 9.578 -2.82 1 88 395 ALA B C 1
ATOM 7384 O O . ALA B 1 395 ? 9.492 9.93 -2.006 1 88 395 ALA B O 1
ATOM 7385 N N . MET B 1 396 ? 11.562 9.539 -2.475 1 88.75 396 MET B N 1
ATOM 7386 C CA . MET B 1 396 ? 11.961 9.656 -1.072 1 88.75 396 MET B CA 1
ATOM 7387 C C . MET B 1 396 ? 12.656 10.984 -0.81 1 88.75 396 MET B C 1
ATOM 7389 O O . MET B 1 396 ? 12.484 11.578 0.255 1 88.75 396 MET B O 1
ATOM 7393 N N . VAL B 1 397 ? 13.43 11.477 -1.703 1 92.25 397 VAL B N 1
ATOM 7394 C CA . VAL B 1 397 ? 14.289 12.625 -1.447 1 92.25 397 VAL B CA 1
ATOM 7395 C C . VAL B 1 397 ? 13.609 13.898 -1.939 1 92.25 397 VAL B C 1
ATOM 7397 O O . VAL B 1 397 ? 13.492 14.875 -1.194 1 92.25 397 VAL B O 1
ATOM 7400 N N . PHE B 1 398 ? 13.047 13.93 -3.129 1 94.19 398 PHE B N 1
ATOM 7401 C CA . PHE B 1 398 ? 12.531 15.141 -3.758 1 94.19 398 PHE B CA 1
ATOM 7402 C C . PHE B 1 398 ? 11.383 15.727 -2.943 1 94.19 398 PHE B C 1
ATOM 7404 O O . PHE B 1 398 ? 11.336 16.938 -2.711 1 94.19 398 PHE B O 1
ATOM 7411 N N . PRO B 1 399 ? 10.492 14.875 -2.385 1 92.19 399 PRO B N 1
ATOM 7412 C CA . PRO B 1 399 ? 9.398 15.469 -1.602 1 92.19 399 PRO B CA 1
ATOM 7413 C C . PRO B 1 399 ? 9.898 16.203 -0.359 1 92.19 399 PRO B C 1
ATOM 7415 O O . PRO B 1 399 ? 9.32 17.219 0.039 1 92.19 399 PRO B O 1
ATOM 7418 N N . VAL B 1 400 ? 10.961 15.758 0.201 1 92.56 400 VAL B N 1
ATOM 7419 C CA . VAL B 1 400 ? 11.523 16.391 1.388 1 92.56 400 VAL B CA 1
ATOM 7420 C C . VAL B 1 400 ? 12.125 17.75 1.016 1 92.56 400 VAL B C 1
ATOM 7422 O O . VAL B 1 400 ? 11.938 18.734 1.733 1 92.56 400 VAL B O 1
ATOM 7425 N N . VAL B 1 401 ? 12.719 17.797 -0.11 1 95 401 VAL B N 1
ATOM 7426 C CA . VAL B 1 401 ? 13.406 19.016 -0.551 1 95 401 VAL B CA 1
ATOM 7427 C C . VAL B 1 401 ? 12.383 20.031 -1.045 1 95 401 VAL B C 1
ATOM 7429 O O . VAL B 1 401 ? 12.57 21.234 -0.868 1 95 401 VAL B O 1
ATOM 7432 N N . MET B 1 402 ? 11.328 19.578 -1.563 1 95.06 402 MET B N 1
ATOM 7433 C CA . MET B 1 402 ? 10.375 20.469 -2.209 1 95.06 402 MET B CA 1
ATOM 7434 C C . MET B 1 402 ? 9.32 20.938 -1.215 1 95.06 402 MET B C 1
ATOM 7436 O O . MET B 1 402 ? 8.469 21.766 -1.554 1 95.06 402 MET B O 1
ATOM 7440 N N . TYR B 1 403 ? 9.383 20.562 -0.007 1 93.12 403 TYR B N 1
ATOM 7441 C CA . TYR B 1 403 ? 8.367 20.953 0.965 1 93.12 403 TYR B CA 1
ATOM 7442 C C . TYR B 1 403 ? 8.336 22.469 1.147 1 93.12 403 TYR B C 1
ATOM 7444 O O . TYR B 1 403 ? 9.352 23.078 1.482 1 93.12 403 TYR B O 1
ATOM 7452 N N . GLY B 1 404 ? 7.129 23.016 0.923 1 91.75 404 GLY B N 1
ATOM 7453 C CA . GLY B 1 404 ? 6.93 24.438 1.146 1 91.75 404 GLY B CA 1
ATOM 7454 C C . GLY B 1 404 ? 7.535 25.297 0.057 1 91.75 404 GLY B C 1
ATOM 7455 O O . GLY B 1 404 ? 7.586 26.516 0.185 1 91.75 404 GLY B O 1
ATOM 7456 N N . CYS B 1 405 ? 8.016 24.703 -1.011 1 93.69 405 CYS B N 1
ATOM 7457 C CA . CYS B 1 405 ? 8.719 25.453 -2.043 1 93.69 405 CYS B CA 1
ATOM 7458 C C . CYS B 1 405 ? 7.773 26.406 -2.76 1 93.69 405 CYS B C 1
ATOM 7460 O O . CYS B 1 405 ? 8.219 27.344 -3.436 1 93.69 405 CYS B O 1
ATOM 7462 N N . GLU B 1 406 ? 6.52 26.281 -2.578 1 91.25 406 GLU B N 1
ATOM 7463 C CA . GLU B 1 406 ? 5.527 27.156 -3.203 1 91.25 406 GLU B CA 1
ATOM 7464 C C . GLU B 1 406 ? 5.664 28.578 -2.701 1 91.25 406 GLU B C 1
ATOM 7466 O O . GLU B 1 406 ? 5.32 29.531 -3.414 1 91.25 406 GLU B O 1
ATOM 7471 N N . SER B 1 407 ? 6.16 28.734 -1.549 1 89.69 407 SER B N 1
ATOM 7472 C CA . SER B 1 407 ? 6.238 30.062 -0.938 1 89.69 407 SER B CA 1
ATOM 7473 C C . SER B 1 407 ? 7.621 30.688 -1.129 1 89.69 407 SER B C 1
ATOM 7475 O O . SER B 1 407 ? 7.855 31.828 -0.733 1 89.69 407 SER B O 1
ATOM 7477 N N . TRP B 1 408 ? 8.508 30 -1.812 1 91 408 TRP B N 1
ATOM 7478 C CA . TRP B 1 408 ? 9.898 30.438 -1.884 1 91 408 TRP B CA 1
ATOM 7479 C C . TRP B 1 408 ? 10.086 31.453 -3 1 91 408 TRP B C 1
ATOM 7481 O O . TRP B 1 408 ? 9.453 31.359 -4.055 1 91 408 TRP B O 1
ATOM 7491 N N . THR B 1 409 ? 10.766 32.406 -2.707 1 89.06 409 THR B N 1
ATOM 7492 C CA . THR B 1 409 ? 11.375 33.219 -3.752 1 89.06 409 THR B CA 1
ATOM 7493 C C . THR B 1 409 ? 12.781 32.719 -4.074 1 89.06 409 THR B C 1
ATOM 7495 O O . THR B 1 409 ? 13.688 32.844 -3.244 1 89.06 409 THR B O 1
ATOM 7498 N N . VAL B 1 410 ? 12.883 32.219 -5.219 1 89.19 410 VAL B N 1
ATOM 7499 C CA . VAL B 1 410 ? 14.133 31.562 -5.574 1 89.19 410 VAL B CA 1
ATOM 7500 C C . VAL B 1 410 ? 14.945 32.438 -6.512 1 89.19 410 VAL B C 1
ATOM 7502 O O . VAL B 1 410 ? 14.508 32.75 -7.621 1 89.19 410 VAL B O 1
ATOM 7505 N N . LYS B 1 411 ? 16.094 32.844 -6.062 1 88.81 411 LYS B N 1
ATOM 7506 C CA . LYS B 1 411 ? 17.016 33.656 -6.875 1 88.81 411 LYS B CA 1
ATOM 7507 C C . LYS B 1 411 ? 17.922 32.75 -7.715 1 88.81 411 LYS B C 1
ATOM 7509 O O . LYS B 1 411 ? 17.859 31.531 -7.621 1 88.81 411 LYS B O 1
ATOM 7514 N N . LYS B 1 412 ? 18.625 33.406 -8.578 1 88.44 412 LYS B N 1
ATOM 7515 C CA . LYS B 1 412 ? 19.5 32.656 -9.492 1 88.44 412 LYS B CA 1
ATOM 7516 C C . LYS B 1 412 ? 20.516 31.812 -8.727 1 88.44 412 LYS B C 1
ATOM 7518 O O . LYS B 1 412 ? 20.797 30.672 -9.109 1 88.44 412 LYS B O 1
ATOM 7523 N N . ALA B 1 413 ? 21 32.344 -7.664 1 90.69 413 ALA B N 1
ATOM 7524 C CA . ALA B 1 413 ? 21.984 31.625 -6.855 1 90.69 413 ALA B CA 1
ATOM 7525 C C . ALA B 1 413 ? 21.375 30.359 -6.266 1 90.69 413 ALA B C 1
ATOM 7527 O O . ALA B 1 413 ? 22.031 29.312 -6.223 1 90.69 413 ALA B O 1
ATOM 7528 N N . GLU B 1 414 ? 20.172 30.484 -5.789 1 91.88 414 GLU B N 1
ATOM 7529 C CA . GLU B 1 414 ? 19.5 29.328 -5.207 1 91.88 414 GLU B CA 1
ATOM 7530 C C . GLU B 1 414 ? 19.125 28.297 -6.277 1 91.88 414 GLU B C 1
ATOM 7532 O O . GLU B 1 414 ? 19.141 27.094 -6.023 1 91.88 414 GLU B O 1
ATOM 7537 N N . CYS B 1 415 ? 18.797 28.766 -7.441 1 92.06 415 CYS B N 1
ATOM 7538 C CA . CYS B 1 415 ? 18.531 27.844 -8.547 1 92.06 415 CYS B CA 1
ATOM 7539 C C . CYS B 1 415 ? 19.766 26.984 -8.836 1 92.06 415 CYS B C 1
ATOM 7541 O O . CYS B 1 415 ? 19.641 25.781 -9.047 1 92.06 415 CYS B O 1
ATOM 7543 N N . GLN B 1 416 ? 20.891 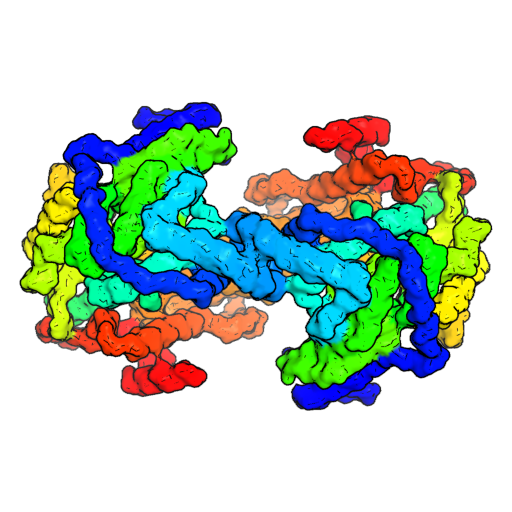27.578 -8.828 1 92.81 416 GLN B N 1
ATOM 7544 C CA . GLN B 1 416 ? 22.125 26.859 -9.062 1 92.81 416 GLN B CA 1
ATOM 7545 C C . GLN B 1 416 ? 22.391 25.828 -7.973 1 92.81 416 GLN B C 1
ATOM 7547 O O . GLN B 1 416 ? 22.859 24.719 -8.25 1 92.81 416 GLN B O 1
ATOM 7552 N N . ARG B 1 417 ? 22.047 26.219 -6.801 1 93.25 417 ARG B N 1
ATOM 7553 C CA . ARG B 1 417 ? 22.219 25.297 -5.684 1 93.25 417 ARG B CA 1
ATOM 7554 C C . ARG B 1 417 ? 21.281 24.094 -5.816 1 93.25 417 ARG B C 1
ATOM 7556 O O . ARG B 1 417 ? 21.672 22.953 -5.523 1 93.25 417 ARG B O 1
ATOM 7563 N N . ILE B 1 418 ? 20.109 24.359 -6.199 1 94.88 418 ILE B N 1
ATOM 7564 C CA . ILE B 1 418 ? 19.125 23.297 -6.391 1 94.88 418 ILE B CA 1
ATOM 7565 C C . ILE B 1 418 ? 19.578 22.359 -7.508 1 94.88 418 ILE B C 1
ATOM 7567 O O . ILE B 1 418 ? 19.5 21.141 -7.375 1 94.88 418 ILE B O 1
ATOM 7571 N N . ASP B 1 419 ? 20.062 22.953 -8.578 1 92.56 419 ASP B N 1
ATOM 7572 C CA . ASP B 1 419 ? 20.578 22.141 -9.688 1 92.56 419 ASP B CA 1
ATOM 7573 C C . ASP B 1 419 ? 21.781 21.312 -9.234 1 92.56 419 ASP B C 1
ATOM 7575 O O . ASP B 1 419 ? 21.906 20.141 -9.625 1 92.56 419 ASP B O 1
ATOM 7579 N N . ALA B 1 420 ? 22.609 21.938 -8.477 1 91.44 420 ALA B N 1
ATOM 7580 C CA . ALA B 1 420 ? 23.781 21.219 -7.965 1 91.44 420 ALA B CA 1
ATOM 7581 C C . ALA B 1 420 ? 23.375 20.062 -7.074 1 91.44 420 ALA B C 1
ATOM 7583 O O . ALA B 1 420 ? 23.984 18.984 -7.117 1 91.44 420 ALA B O 1
ATOM 7584 N N . PHE B 1 421 ? 22.422 20.297 -6.336 1 93.56 421 PHE B N 1
ATOM 7585 C CA . PHE B 1 421 ? 21.922 19.25 -5.469 1 93.56 421 PHE B CA 1
ATOM 7586 C C . PHE B 1 421 ? 21.375 18.078 -6.289 1 93.56 421 PHE B C 1
ATOM 7588 O O . PHE B 1 421 ? 21.641 16.922 -5.977 1 93.56 421 PHE B O 1
ATOM 7595 N N . GLU B 1 422 ? 20.516 18.391 -7.227 1 92.44 422 GLU B N 1
ATOM 7596 C CA . GLU B 1 422 ? 19.984 17.344 -8.086 1 92.44 422 GLU B CA 1
ATOM 7597 C C . GLU B 1 422 ? 21.109 16.531 -8.727 1 92.44 422 GLU B C 1
ATOM 7599 O O . GLU B 1 422 ? 21.047 15.297 -8.75 1 92.44 422 GLU B O 1
ATOM 7604 N N . LEU B 1 423 ? 22.156 17.219 -9.305 1 89.25 423 LEU B N 1
ATOM 7605 C CA . LEU B 1 423 ? 23.281 16.547 -9.922 1 89.25 423 LEU B CA 1
ATOM 7606 C C . LEU B 1 423 ? 24.047 15.703 -8.898 1 89.25 423 LEU B C 1
ATOM 7608 O O . LEU B 1 423 ? 24.562 14.633 -9.227 1 89.25 423 LEU B O 1
ATOM 7612 N N . TRP B 1 424 ? 24.062 16.234 -7.711 1 88.62 424 TRP B N 1
ATOM 7613 C CA . TRP B 1 424 ? 24.688 15.477 -6.625 1 88.62 424 TRP B CA 1
ATOM 7614 C C . TRP B 1 424 ? 23.953 14.156 -6.398 1 88.62 424 TRP B C 1
ATOM 7616 O O . TRP B 1 424 ? 24.594 13.117 -6.223 1 88.62 424 TRP B O 1
ATOM 7626 N N . CYS B 1 425 ? 22.688 14.195 -6.363 1 88.88 425 CYS B N 1
ATOM 7627 C CA . CYS B 1 425 ? 21.891 12.984 -6.207 1 88.88 425 CYS B CA 1
ATOM 7628 C C . CYS B 1 425 ? 22.203 11.977 -7.309 1 88.88 425 CYS B C 1
ATOM 7630 O O . CYS B 1 425 ? 22.422 10.797 -7.035 1 88.88 425 CYS B O 1
ATOM 7632 N N . TRP B 1 426 ? 22.266 12.484 -8.555 1 89 426 TRP B N 1
ATOM 7633 C CA . TRP B 1 426 ? 22.469 11.602 -9.695 1 89 426 TRP B CA 1
ATOM 7634 C C . TRP B 1 426 ? 23.891 11.023 -9.688 1 89 426 TRP B C 1
ATOM 7636 O O . TRP B 1 426 ? 24.078 9.844 -9.977 1 89 426 TRP B O 1
ATOM 7646 N N . ARG B 1 427 ? 24.875 11.805 -9.305 1 85.38 427 ARG B N 1
ATOM 7647 C CA . ARG B 1 427 ? 26.25 11.328 -9.242 1 85.38 427 ARG B CA 1
ATOM 7648 C C . ARG B 1 427 ? 26.406 10.258 -8.164 1 85.38 427 ARG B C 1
ATOM 7650 O O . ARG B 1 427 ? 27.109 9.273 -8.359 1 85.38 427 ARG B O 1
ATOM 7657 N N . ARG B 1 428 ? 25.797 10.492 -7.102 1 80.56 428 ARG B N 1
ATOM 7658 C CA . ARG B 1 428 ? 25.859 9.523 -6.016 1 80.56 428 ARG B CA 1
ATOM 7659 C C . ARG B 1 428 ? 25.188 8.203 -6.418 1 80.56 428 ARG B C 1
ATOM 7661 O O . ARG B 1 428 ? 25.672 7.129 -6.059 1 80.56 428 ARG B O 1
ATOM 7668 N N . LEU B 1 429 ? 24.141 8.383 -7.105 1 80.19 429 LEU B N 1
ATOM 7669 C CA . LEU B 1 429 ? 23.422 7.215 -7.59 1 80.19 429 LEU B CA 1
ATOM 7670 C C . LEU B 1 429 ? 24.297 6.383 -8.523 1 80.19 429 LEU B C 1
ATOM 7672 O O . LEU B 1 429 ? 24.266 5.152 -8.484 1 80.19 429 LEU B O 1
ATOM 7676 N N . LEU B 1 430 ? 25.047 7.09 -9.359 1 78.12 430 LEU B N 1
ATOM 7677 C CA . LEU B 1 430 ? 25.906 6.426 -10.336 1 78.12 430 LEU B CA 1
ATOM 7678 C C . LEU B 1 430 ? 27.25 6.062 -9.719 1 78.12 430 LEU B C 1
ATOM 7680 O O . LEU B 1 430 ? 28.078 5.422 -10.367 1 78.12 430 LEU B O 1
ATOM 7684 N N . ARG B 1 431 ? 27.438 6.41 -8.422 1 74 431 ARG B N 1
ATOM 7685 C CA . ARG B 1 431 ? 28.672 6.145 -7.691 1 74 431 ARG B CA 1
ATOM 7686 C C . ARG B 1 431 ? 29.875 6.785 -8.391 1 74 431 ARG B C 1
ATOM 7688 O O . ARG B 1 431 ? 30.922 6.152 -8.547 1 74 431 ARG B O 1
ATOM 7695 N N . ILE B 1 432 ? 29.625 7.863 -8.984 1 73.19 432 ILE B N 1
ATOM 7696 C CA . ILE B 1 432 ? 30.703 8.602 -9.648 1 73.19 432 ILE B CA 1
ATOM 7697 C C . ILE B 1 432 ? 31.422 9.484 -8.633 1 73.19 432 ILE B C 1
ATOM 7699 O O . ILE B 1 432 ? 30.797 10.367 -8.023 1 73.19 432 ILE B O 1
ATOM 7703 N N . PRO B 1 433 ? 32.688 9.086 -8.352 1 69.75 433 PRO B N 1
ATOM 7704 C CA . PRO B 1 433 ? 33.406 9.961 -7.418 1 69.75 433 PRO B CA 1
ATOM 7705 C C . PRO B 1 433 ? 33.562 11.391 -7.938 1 69.75 433 PRO B C 1
ATOM 7707 O O . PRO B 1 433 ? 33.5 11.617 -9.148 1 69.75 433 PRO B O 1
ATOM 7710 N N . TRP B 1 434 ? 33.625 12.289 -7.117 1 63.38 434 TRP B N 1
ATOM 7711 C CA . TRP B 1 434 ? 33.719 13.695 -7.484 1 63.38 434 TRP B CA 1
ATOM 7712 C C . TRP B 1 434 ? 34.969 13.961 -8.297 1 63.38 434 TRP B C 1
ATOM 7714 O O . TRP B 1 434 ? 35.031 14.922 -9.07 1 63.38 434 TRP B O 1
ATOM 7724 N N . THR B 1 435 ? 35.875 13.016 -8.195 1 70.56 435 THR B N 1
ATOM 7725 C CA . THR B 1 435 ? 37.156 13.172 -8.906 1 70.56 435 THR B CA 1
ATOM 7726 C C . THR B 1 435 ? 37 12.75 -10.359 1 70.56 435 THR B C 1
ATOM 7728 O O . THR B 1 435 ? 37.875 13.039 -11.188 1 70.56 435 THR B O 1
ATOM 7731 N N . ALA B 1 436 ? 35.875 12.07 -10.57 1 72.62 436 ALA B N 1
ATOM 7732 C CA . ALA B 1 436 ? 35.688 11.617 -11.945 1 72.62 436 ALA B CA 1
ATOM 7733 C C . ALA B 1 436 ? 35.312 12.781 -12.859 1 72.62 436 ALA B C 1
ATOM 7735 O O . ALA B 1 436 ? 34.562 13.664 -12.469 1 72.62 436 ALA B O 1
ATOM 7736 N N . ARG B 1 437 ? 36.062 13.102 -13.875 1 73.12 437 ARG B N 1
ATOM 7737 C CA . ARG B 1 437 ? 35.844 14.203 -14.812 1 73.12 437 ARG B CA 1
ATOM 7738 C C . ARG B 1 437 ? 34.688 13.898 -15.766 1 73.12 437 ARG B C 1
ATOM 7740 O O . ARG B 1 437 ? 34.906 13.773 -16.984 1 73.12 437 ARG B O 1
ATOM 7747 N N . ARG B 1 438 ? 33.5 13.625 -15.211 1 81.19 438 ARG B N 1
ATOM 7748 C CA . ARG B 1 438 ? 32.312 13.445 -16.047 1 81.19 438 ARG B CA 1
ATOM 7749 C C . ARG B 1 438 ? 31.484 14.727 -16.094 1 81.19 438 ARG B C 1
ATOM 7751 O O . ARG B 1 438 ? 31.328 15.398 -15.07 1 81.19 438 ARG B O 1
ATOM 7758 N N . SER B 1 439 ? 31.172 15.07 -17.344 1 82.69 439 SER B N 1
ATOM 7759 C CA . SER B 1 439 ? 30.391 16.297 -17.484 1 82.69 439 SER B CA 1
ATOM 7760 C C . SER B 1 439 ? 28.984 16.125 -16.938 1 82.69 439 SER B C 1
ATOM 7762 O O . SER B 1 439 ? 28.469 15.008 -16.891 1 82.69 439 SER B O 1
ATOM 7764 N N . ASN B 1 440 ? 28.375 17.188 -16.516 1 83.81 440 ASN B N 1
ATOM 7765 C CA . ASN B 1 440 ? 27 17.172 -16.016 1 83.81 440 ASN B CA 1
ATOM 7766 C C . ASN B 1 440 ? 26.016 16.719 -17.078 1 83.81 440 ASN B C 1
ATOM 7768 O O . ASN B 1 440 ? 25.062 16 -16.797 1 83.81 440 ASN B O 1
ATOM 7772 N N . GLN B 1 441 ? 26.344 17.062 -18.25 1 85 441 GLN B N 1
ATOM 7773 C CA . GLN B 1 441 ? 25.469 16.703 -19.359 1 85 441 GLN B CA 1
ATOM 7774 C C . GLN B 1 441 ? 25.484 15.188 -19.594 1 85 441 GLN B C 1
ATOM 7776 O O . GLN B 1 441 ? 24.453 14.594 -19.891 1 85 441 GLN B O 1
ATOM 7781 N N . SER B 1 442 ? 26.625 14.594 -19.484 1 85.62 442 SER B N 1
ATOM 7782 C CA . SER B 1 442 ? 26.734 13.148 -19.672 1 85.62 442 SER B CA 1
ATOM 7783 C C . SER B 1 442 ? 25.953 12.391 -18.609 1 85.62 442 SER B C 1
ATOM 7785 O O . SER B 1 442 ? 25.344 11.367 -18.891 1 85.62 442 SER B O 1
ATOM 7787 N N . ILE B 1 443 ? 26 12.969 -17.438 1 86.25 443 ILE B N 1
ATOM 7788 C CA . ILE B 1 443 ? 25.281 12.344 -16.328 1 86.25 443 ILE B CA 1
ATOM 7789 C C . ILE B 1 443 ? 23.781 12.438 -16.547 1 86.25 443 ILE B C 1
ATOM 7791 O O . ILE B 1 443 ? 23.062 11.453 -16.375 1 86.25 443 ILE B O 1
ATOM 7795 N N . LEU B 1 444 ? 23.328 13.531 -17.016 1 87.31 444 LEU B N 1
ATOM 7796 C CA . LEU B 1 444 ? 21.906 13.75 -17.234 1 87.31 444 LEU B CA 1
ATOM 7797 C C . LEU B 1 444 ? 21.406 12.914 -18.406 1 87.31 444 LEU B C 1
ATOM 7799 O O . LEU B 1 444 ? 20.25 12.453 -18.406 1 87.31 444 LEU B O 1
ATOM 7803 N N . LYS B 1 445 ? 22.234 12.688 -19.359 1 85.62 445 LYS B N 1
ATOM 7804 C CA . LYS B 1 445 ? 21.859 11.844 -20.484 1 85.62 445 LYS B CA 1
ATOM 7805 C C . LYS B 1 445 ? 21.734 10.383 -20.062 1 85.62 445 LYS B C 1
ATOM 7807 O O . LYS B 1 445 ? 20.844 9.672 -20.547 1 85.62 445 LYS B O 1
ATOM 7812 N N . GLU B 1 446 ? 22.594 10.062 -19.203 1 85 446 GLU B N 1
ATOM 7813 C CA . GLU B 1 446 ? 22.578 8.688 -18.719 1 85 446 GLU B CA 1
ATOM 7814 C C . GLU B 1 446 ? 21.359 8.43 -17.828 1 85 446 GLU B C 1
ATOM 7816 O O . GLU B 1 446 ? 20.672 7.41 -17.984 1 85 446 GLU B O 1
ATOM 7821 N N . ILE B 1 447 ? 21.031 9.328 -16.969 1 85.88 447 ILE B N 1
ATOM 7822 C CA . ILE B 1 447 ? 19.938 9.172 -16.016 1 85.88 447 ILE B CA 1
ATOM 7823 C C . ILE B 1 447 ? 18.609 9.484 -16.688 1 85.88 447 ILE B C 1
ATOM 7825 O O . ILE B 1 447 ? 17.594 8.82 -16.438 1 85.88 447 ILE B O 1
ATOM 7829 N N . SER B 1 448 ? 18.578 10.453 -17.594 1 81.56 448 SER B N 1
ATOM 7830 C CA . SER B 1 448 ? 17.375 10.938 -18.266 1 81.56 448 SER B CA 1
ATOM 7831 C C . SER B 1 448 ? 16.219 11.07 -17.281 1 81.56 448 SER B C 1
ATOM 7833 O O . SER B 1 448 ? 15.211 10.375 -17.406 1 81.56 448 SER B O 1
ATOM 7835 N N . PRO B 1 449 ? 16.219 11.914 -16.328 1 79.38 449 PRO B N 1
ATOM 7836 C CA . PRO B 1 449 ? 15.227 12.008 -15.25 1 79.38 449 PRO B CA 1
ATOM 7837 C C . PRO B 1 449 ? 13.891 12.562 -15.727 1 79.38 449 PRO B C 1
ATOM 7839 O O . PRO B 1 449 ? 12.883 12.445 -15.031 1 79.38 449 PRO B O 1
ATOM 7842 N N . GLY B 1 450 ? 13.688 12.984 -16.906 1 81.44 450 GLY B N 1
ATOM 7843 C CA . GLY B 1 450 ? 12.461 13.578 -17.391 1 81.44 450 GLY B CA 1
ATOM 7844 C C . GLY B 1 450 ? 12.281 15.023 -16.969 1 81.44 450 GLY B C 1
ATOM 7845 O O . GLY B 1 450 ? 12.703 15.938 -17.672 1 81.44 450 GLY B O 1
ATOM 7846 N N . CYS B 1 451 ? 11.703 15.312 -15.711 1 85.81 451 CYS B N 1
ATOM 7847 C CA . CYS B 1 451 ? 11.508 16.641 -15.148 1 85.81 451 CYS B CA 1
ATOM 7848 C C . CYS B 1 451 ? 12.523 16.922 -14.047 1 85.81 451 CYS B C 1
ATOM 7850 O O . CYS B 1 451 ? 12.688 16.125 -13.133 1 85.81 451 CYS B O 1
ATOM 7852 N N . SER B 1 452 ? 13.234 18.078 -14.266 1 89.5 452 SER B N 1
ATOM 7853 C CA . SER B 1 452 ? 14.242 18.453 -13.273 1 89.5 452 SER B CA 1
ATOM 7854 C C . SER B 1 452 ? 13.594 18.844 -11.945 1 89.5 452 SER B C 1
ATOM 7856 O O . SER B 1 452 ? 12.391 19.109 -11.891 1 89.5 452 SER B O 1
ATOM 7858 N N . LEU B 1 453 ? 14.414 18.75 -10.914 1 93.38 453 LEU B N 1
ATOM 7859 C CA . LEU B 1 453 ? 13.945 19.172 -9.602 1 93.38 453 LEU B CA 1
ATOM 7860 C C . LEU B 1 453 ? 13.438 20.609 -9.641 1 93.38 453 LEU B C 1
ATOM 7862 O O . LEU B 1 453 ? 12.375 20.922 -9.086 1 93.38 453 LEU B O 1
ATOM 7866 N N . GLU B 1 454 ? 14.148 21.516 -10.25 1 91.81 454 GLU B N 1
ATOM 7867 C CA . GLU B 1 454 ? 13.727 22.906 -10.414 1 91.81 454 GLU B CA 1
ATOM 7868 C C . GLU B 1 454 ? 12.414 22.984 -11.18 1 91.81 454 GLU B C 1
ATOM 7870 O O . GLU B 1 454 ? 11.547 23.797 -10.844 1 91.81 454 GLU B O 1
ATOM 7875 N N . GLY B 1 455 ? 12.383 22.188 -12.219 1 90.19 455 GLY B N 1
ATOM 7876 C CA . GLY B 1 455 ? 11.148 22.141 -12.992 1 90.19 455 GLY B CA 1
ATOM 7877 C C . GLY B 1 455 ? 9.953 21.688 -12.172 1 90.19 455 GLY B C 1
ATOM 7878 O O . GLY B 1 455 ? 8.852 22.234 -12.312 1 90.19 455 GLY B O 1
ATOM 7879 N N . MET B 1 456 ? 10.172 20.734 -11.367 1 93.44 456 MET B N 1
ATOM 7880 C CA . MET B 1 456 ? 9.102 20.25 -10.5 1 93.44 456 MET B CA 1
ATOM 7881 C C . MET B 1 456 ? 8.672 21.328 -9.508 1 93.44 456 MET B C 1
ATOM 7883 O O . MET B 1 456 ? 7.48 21.5 -9.242 1 93.44 456 MET B O 1
ATOM 7887 N N . MET B 1 457 ? 9.594 22.047 -8.961 1 94.19 457 MET B N 1
ATOM 7888 C CA . MET B 1 457 ? 9.289 23.141 -8.031 1 94.19 457 MET B CA 1
ATOM 7889 C C . MET B 1 457 ? 8.492 24.234 -8.727 1 94.19 457 MET B C 1
ATOM 7891 O O . MET B 1 457 ? 7.555 24.781 -8.148 1 94.19 457 MET B O 1
ATOM 7895 N N . LEU B 1 458 ? 8.875 24.562 -9.898 1 90.94 458 LEU B N 1
ATOM 7896 C CA . LEU B 1 458 ? 8.164 25.578 -10.664 1 90.94 458 LEU B CA 1
ATOM 7897 C C . LEU B 1 458 ? 6.727 25.141 -10.945 1 90.94 458 LEU B C 1
ATOM 7899 O O . LEU B 1 458 ? 5.805 25.953 -10.875 1 90.94 458 LEU B O 1
ATOM 7903 N N . LYS B 1 459 ? 6.586 23.922 -11.297 1 90.75 459 LYS B N 1
ATOM 7904 C CA . LYS B 1 459 ? 5.246 23.406 -11.539 1 90.75 459 LYS B CA 1
ATOM 7905 C C . LYS B 1 459 ? 4.367 23.562 -10.297 1 90.75 459 LYS B C 1
ATOM 7907 O O . LYS B 1 459 ? 3.203 23.953 -10.406 1 90.75 459 LYS B O 1
ATOM 7912 N N . LEU B 1 460 ? 4.914 23.266 -9.133 1 91.56 460 LEU B N 1
ATOM 7913 C CA . LEU B 1 460 ? 4.172 23.406 -7.883 1 91.56 460 LEU B CA 1
ATOM 7914 C C . LEU B 1 460 ? 3.82 24.875 -7.617 1 91.56 460 LEU B C 1
ATOM 7916 O O . LEU B 1 460 ? 2.715 25.172 -7.16 1 91.56 460 LEU B O 1
ATOM 7920 N N . LYS B 1 461 ? 4.695 25.781 -7.887 1 90.94 461 LYS B N 1
ATOM 7921 C CA . LYS B 1 461 ? 4.453 27.203 -7.707 1 90.94 461 LYS B CA 1
ATOM 7922 C C . LYS B 1 461 ? 3.352 27.703 -8.641 1 90.94 461 LYS B C 1
ATOM 7924 O O . LYS B 1 461 ? 2.494 28.484 -8.234 1 90.94 461 LYS B O 1
ATOM 7929 N N . LEU B 1 462 ? 3.391 27.156 -9.828 1 88.19 462 LEU B N 1
ATOM 7930 C CA . LEU B 1 462 ? 2.379 27.547 -10.805 1 88.19 462 LEU B CA 1
ATOM 7931 C C . LEU B 1 462 ? 1.004 27.031 -10.398 1 88.19 462 LEU B C 1
ATOM 7933 O O . LEU B 1 462 ? 0.002 27.734 -10.539 1 88.19 462 LEU B O 1
ATOM 7937 N N . GLN B 1 463 ? 1.005 25.844 -9.938 1 88.88 463 GLN B N 1
ATOM 7938 C CA . GLN B 1 463 ? -0.252 25.281 -9.453 1 88.88 463 GLN B CA 1
ATOM 7939 C C . GLN B 1 463 ? -0.795 26.094 -8.273 1 88.88 463 GLN B C 1
ATOM 7941 O O . GLN B 1 463 ? -1.998 26.344 -8.195 1 88.88 463 GLN B O 1
ATOM 7946 N N . TYR B 1 464 ? 0.066 26.469 -7.418 1 90.06 464 TYR B N 1
ATOM 7947 C CA . TYR B 1 464 ? -0.331 27.266 -6.266 1 90.06 464 TYR B CA 1
ATOM 7948 C C . TYR B 1 464 ? -0.854 28.625 -6.703 1 90.06 464 TYR B C 1
ATOM 7950 O O . TYR B 1 464 ? -1.88 29.094 -6.199 1 90.06 464 TYR B O 1
ATOM 7958 N N . PHE B 1 465 ? -0.204 29.203 -7.582 1 88.44 465 PHE B N 1
ATOM 7959 C CA . PHE B 1 465 ? -0.638 30.484 -8.125 1 88.44 465 PHE B CA 1
ATOM 7960 C C . PHE B 1 465 ? -2.025 30.359 -8.75 1 88.44 465 PHE B C 1
ATOM 7962 O O . PHE B 1 465 ? -2.879 31.219 -8.539 1 88.44 465 PHE B O 1
ATOM 7969 N N . GLY B 1 466 ? -2.154 29.359 -9.484 1 84.38 466 GLY B N 1
ATOM 7970 C CA . GLY B 1 466 ? -3.463 29.141 -10.078 1 84.38 466 GLY B CA 1
ATOM 7971 C C . GLY B 1 466 ? -4.566 28.984 -9.039 1 84.38 466 GLY B C 1
ATOM 7972 O O . GLY B 1 466 ? -5.66 29.531 -9.219 1 84.38 466 GLY B O 1
ATOM 7973 N N . HIS B 1 467 ? -4.289 28.344 -7.996 1 86.81 467 HIS B N 1
ATOM 7974 C CA . HIS B 1 467 ? -5.25 28.156 -6.91 1 86.81 467 HIS B CA 1
ATOM 7975 C C . HIS B 1 467 ? -5.609 29.484 -6.258 1 86.81 467 HIS B C 1
ATOM 7977 O O . HIS B 1 467 ? -6.766 29.719 -5.902 1 86.81 467 HIS B O 1
ATOM 7983 N N . LEU B 1 468 ? -4.629 30.328 -6.059 1 86.19 468 LEU B N 1
ATOM 7984 C CA . LEU B 1 468 ? -4.848 31.641 -5.438 1 86.19 468 LEU B CA 1
ATOM 7985 C C . LEU B 1 468 ? -5.695 32.531 -6.332 1 86.19 468 LEU B C 1
ATOM 7987 O O . LEU B 1 468 ? -6.578 33.25 -5.848 1 86.19 468 LEU B O 1
ATOM 7991 N N . MET B 1 469 ? -5.488 32.406 -7.574 1 84.19 469 MET B N 1
ATOM 7992 C CA . MET B 1 469 ? -6.168 33.312 -8.508 1 84.19 469 MET B CA 1
ATOM 7993 C C . MET B 1 469 ? -7.617 32.875 -8.703 1 84.19 469 MET B C 1
ATOM 7995 O O . MET B 1 469 ? -8.469 33.719 -9.055 1 84.19 469 MET B O 1
ATOM 7999 N N . GLN B 1 470 ? -7.895 31.688 -8.477 1 80.56 470 GLN B N 1
ATOM 8000 C CA . GLN B 1 470 ? -9.258 31.188 -8.633 1 80.56 470 GLN B CA 1
ATOM 8001 C C . GLN B 1 470 ? -10.133 31.578 -7.457 1 80.56 470 GLN B C 1
ATOM 8003 O O . GLN B 1 470 ? -11.367 31.594 -7.566 1 80.56 470 GLN B O 1
ATOM 8008 N N . ARG B 1 471 ? -9.461 31.984 -6.445 1 78.69 471 ARG B N 1
ATOM 8009 C CA . ARG B 1 471 ? -10.227 32.406 -5.277 1 78.69 471 ARG B CA 1
ATOM 8010 C C . ARG B 1 471 ? -10.719 33.844 -5.434 1 78.69 471 ARG B C 1
ATOM 8012 O O . ARG B 1 471 ? -10.008 34.688 -5.973 1 78.69 471 ARG B O 1
ATOM 8019 N N . VAL B 1 472 ? -11.93 34.188 -5.25 1 74.19 472 VAL B N 1
ATOM 8020 C CA . VAL B 1 472 ? -12.508 35.5 -5.48 1 74.19 472 VAL B CA 1
ATOM 8021 C C . VAL B 1 472 ? -11.891 36.531 -4.516 1 74.19 472 VAL B C 1
ATOM 8023 O O . VAL B 1 472 ? -11.359 37.531 -4.941 1 74.19 472 VAL B O 1
ATOM 8026 N N . ASP B 1 473 ? -12.062 36.5 -3.271 1 73.88 473 ASP B N 1
ATOM 8027 C CA . ASP B 1 473 ? -11.492 37.438 -2.287 1 73.88 473 ASP B CA 1
ATOM 8028 C C . ASP B 1 473 ? -10.766 36.656 -1.183 1 73.88 473 ASP B C 1
ATOM 8030 O O . ASP B 1 473 ? -11.398 36 -0.363 1 73.88 473 ASP B O 1
ATOM 8034 N N . SER B 1 474 ? -9.359 36.656 -1.575 1 83.25 474 SER B N 1
ATOM 8035 C CA . SER B 1 474 ? -8.625 35.906 -0.566 1 83.25 474 SER B CA 1
ATOM 8036 C C . SER B 1 474 ? -7.512 36.75 0.054 1 83.25 474 SER B C 1
ATOM 8038 O O . SER B 1 474 ? -7.031 37.688 -0.56 1 83.25 474 SER B O 1
ATOM 8040 N N . LEU B 1 475 ? -7.27 36.5 1.247 1 86.75 475 LEU B N 1
ATOM 8041 C CA . LEU B 1 475 ? -6.184 37.156 1.977 1 86.75 475 LEU B CA 1
ATOM 8042 C C . LEU B 1 475 ? -4.863 37 1.237 1 86.75 475 LEU B C 1
ATOM 8044 O O . LEU B 1 475 ? -4.09 37.938 1.125 1 86.75 475 LEU B O 1
ATOM 8048 N N . GLU B 1 476 ? -4.703 35.938 0.665 1 87.06 476 GLU B N 1
ATOM 8049 C CA . GLU B 1 476 ? -3.457 35.594 -0.03 1 87.06 476 GLU B CA 1
ATOM 8050 C C . GLU B 1 476 ? -3.291 36.469 -1.28 1 87.06 476 GLU B C 1
ATOM 8052 O O . GLU B 1 476 ? -2.189 36.938 -1.581 1 87.06 476 GLU B O 1
ATOM 8057 N N . LYS B 1 477 ? -4.395 36.688 -1.941 1 84.62 477 LYS B N 1
ATOM 8058 C CA . LYS B 1 477 ? -4.348 37.5 -3.135 1 84.62 477 LYS B CA 1
ATOM 8059 C C . LYS B 1 477 ? -3.99 38.938 -2.781 1 84.62 477 LYS B C 1
ATOM 8061 O O . LYS B 1 477 ? -3.184 39.594 -3.467 1 84.62 477 LYS B O 1
ATOM 8066 N N . THR B 1 478 ? -4.574 39.406 -1.765 1 86 478 THR B N 1
ATOM 8067 C CA . THR B 1 478 ? -4.316 40.75 -1.312 1 86 478 THR B CA 1
ATOM 8068 C C . THR B 1 478 ? -2.855 40.938 -0.906 1 86 478 THR B C 1
ATOM 8070 O O . THR B 1 478 ? -2.225 41.938 -1.237 1 86 478 THR B O 1
ATOM 8073 N N . LEU B 1 479 ? -2.35 39.938 -0.297 1 87.12 479 LEU B N 1
ATOM 8074 C CA . LEU B 1 479 ? -0.978 40.031 0.189 1 87.12 479 LEU B CA 1
ATOM 8075 C C . LEU B 1 479 ? 0.017 39.875 -0.955 1 87.12 479 LEU B C 1
ATOM 8077 O O . LEU B 1 479 ? 1.062 40.531 -0.976 1 87.12 479 LEU B O 1
ATOM 8081 N N . MET B 1 480 ? -0.336 39.031 -1.83 1 84.94 480 MET B N 1
ATOM 8082 C CA . MET B 1 480 ? 0.555 38.75 -2.953 1 84.94 480 MET B CA 1
ATOM 8083 C C . MET B 1 480 ? 0.627 39.938 -3.898 1 84.94 480 MET B C 1
ATOM 8085 O O . MET B 1 480 ? 1.714 40.344 -4.32 1 84.94 480 MET B O 1
ATOM 8089 N N . LEU B 1 481 ? -0.49 40.594 -4.078 1 80.44 481 LEU B N 1
ATOM 8090 C CA . LEU B 1 481 ? -0.568 41.625 -5.094 1 80.44 481 LEU B CA 1
ATOM 8091 C C . LEU B 1 481 ? -0.538 43 -4.453 1 80.44 481 LEU B C 1
ATOM 8093 O O . LEU B 1 481 ? -0.158 44 -5.098 1 80.44 481 LEU B O 1
ATOM 8097 N N . GLY B 1 482 ? -0.968 43.031 -3.207 1 76.06 482 GLY B N 1
ATOM 8098 C CA . GLY B 1 482 ? -1.221 44.344 -2.594 1 76.06 482 GLY B CA 1
ATOM 8099 C C . GLY B 1 482 ? 0.048 45.062 -2.215 1 76.06 482 GLY B C 1
ATOM 8100 O O . GLY B 1 482 ? 1.101 44.469 -2.031 1 76.06 482 GLY B O 1
ATOM 8101 N N . GLY B 1 483 ? 0.014 46.406 -2.273 1 72.38 483 GLY B N 1
ATOM 8102 C CA . GLY B 1 483 ? 1.123 47.281 -1.874 1 72.38 483 GLY B CA 1
ATOM 8103 C C . GLY B 1 483 ? 1.009 47.781 -0.447 1 72.38 483 GLY B C 1
ATOM 8104 O O . GLY B 1 483 ? -0.066 47.719 0.154 1 72.38 483 GLY B O 1
ATOM 8105 N N . ILE B 1 484 ? 2.121 47.844 0.195 1 69.94 484 ILE B N 1
ATOM 8106 C CA . ILE B 1 484 ? 2.162 48.469 1.518 1 69.94 484 ILE B CA 1
ATOM 8107 C C . ILE B 1 484 ? 2.434 49.969 1.383 1 69.94 484 ILE B C 1
ATOM 8109 O O . ILE B 1 484 ? 3.086 50.406 0.431 1 69.94 484 ILE B O 1
ATOM 8113 N N . GLY B 1 485 ? 1.66 50.781 2.141 1 64.88 485 GLY B N 1
ATOM 8114 C CA . GLY B 1 485 ? 1.898 52.219 2.105 1 64.88 485 GLY B CA 1
ATOM 8115 C C . GLY B 1 485 ? 3.293 52.594 2.566 1 64.88 485 GLY B C 1
ATOM 8116 O O . GLY B 1 485 ? 3.916 51.875 3.346 1 64.88 485 GLY B O 1
ATOM 8117 N N . GLY B 1 486 ? 3.98 53.531 2.021 1 67.12 486 GLY B N 1
ATOM 8118 C CA . GLY B 1 486 ? 5.277 54.062 2.428 1 67.12 486 GLY B CA 1
ATOM 8119 C C . GLY B 1 486 ? 6.211 54.312 1.259 1 67.12 486 GLY B C 1
ATOM 8120 O O . GLY B 1 486 ? 5.801 54.219 0.1 1 67.12 486 GLY B O 1
ATOM 8121 N N . ARG B 1 487 ? 7.488 54.844 1.567 1 71.06 487 ARG B N 1
ATOM 8122 C CA . ARG B 1 487 ? 8.484 55.188 0.558 1 71.06 487 ARG B CA 1
ATOM 8123 C C . ARG B 1 487 ? 9.352 53.969 0.216 1 71.06 487 ARG B C 1
ATOM 8125 O O . ARG B 1 487 ? 9.852 53.281 1.11 1 71.06 487 ARG B O 1
ATOM 8132 N N . ARG B 1 488 ? 9.266 53.5 -0.998 1 69.44 488 ARG B N 1
ATOM 8133 C CA . ARG B 1 488 ? 10.039 52.344 -1.465 1 69.44 488 ARG B CA 1
ATOM 8134 C C . ARG B 1 488 ? 11.523 52.688 -1.526 1 69.44 488 ARG B C 1
ATOM 8136 O O . ARG B 1 488 ? 11.906 53.781 -1.935 1 69.44 488 ARG B O 1
ATOM 8143 N N . ARG B 1 489 ? 12.391 51.938 -0.871 1 66.38 489 ARG B N 1
ATOM 8144 C CA . ARG B 1 489 ? 13.836 52.125 -0.922 1 66.38 489 ARG B CA 1
ATOM 8145 C C . ARG B 1 489 ? 14.344 52.125 -2.361 1 66.38 489 ARG B C 1
ATOM 8147 O O . ARG B 1 489 ? 13.836 51.375 -3.195 1 66.38 489 ARG B O 1
ATOM 8154 N N . SER B 1 490 ? 15 53.219 -2.844 1 60.59 490 SER B N 1
ATOM 8155 C CA . SER B 1 490 ? 15.547 53.438 -4.18 1 60.59 490 SER B CA 1
ATOM 8156 C C . SER B 1 490 ? 16.453 52.312 -4.605 1 60.59 490 SER B C 1
ATOM 8158 O O . SER B 1 490 ? 16.656 52.062 -5.797 1 60.59 490 SER B O 1
ATOM 8160 N N . ARG B 1 491 ? 17.188 51.656 -3.713 1 54.22 491 ARG B N 1
ATOM 8161 C CA . ARG B 1 491 ? 18.266 50.75 -4.137 1 54.22 491 ARG B CA 1
ATOM 8162 C C . ARG B 1 491 ? 17.719 49.531 -4.859 1 54.22 491 ARG B C 1
ATOM 8164 O O . ARG B 1 491 ? 16.5 49.375 -5.012 1 54.22 491 ARG B O 1
ATOM 8171 N N . ARG B 1 492 ? 18.531 48.562 -5.234 1 56.41 492 ARG B N 1
ATOM 8172 C CA . ARG B 1 492 ? 18.328 47.375 -6.027 1 56.41 492 ARG B CA 1
ATOM 8173 C C . ARG B 1 492 ? 17.078 46.625 -5.551 1 56.41 492 ARG B C 1
ATOM 8175 O O . ARG B 1 492 ? 17 46.219 -4.391 1 56.41 492 ARG B O 1
ATOM 8182 N N . GLN B 1 493 ? 16 46.719 -6.312 1 62.44 493 GLN B N 1
ATOM 8183 C CA . GLN B 1 493 ? 14.68 46.156 -6.043 1 62.44 493 GLN B CA 1
ATOM 8184 C C . GLN B 1 493 ? 14.773 44.688 -5.723 1 62.44 493 GLN B C 1
ATOM 8186 O O . GLN B 1 493 ? 15.445 43.906 -6.43 1 62.44 493 GLN B O 1
ATOM 8191 N N . ARG B 1 494 ? 14.43 44.281 -4.465 1 73.31 494 ARG B N 1
ATOM 8192 C CA . ARG B 1 494 ? 14.453 42.906 -4.02 1 73.31 494 ARG B CA 1
ATOM 8193 C C . ARG B 1 494 ? 13.422 42.062 -4.773 1 73.31 494 ARG B C 1
ATOM 8195 O O . ARG B 1 494 ? 12.359 42.562 -5.137 1 73.31 494 ARG B O 1
ATOM 8202 N N . MET B 1 495 ? 13.789 40.938 -5.262 1 79.62 495 MET B N 1
ATOM 8203 C CA . MET B 1 495 ? 12.969 40 -6.043 1 79.62 495 MET B CA 1
ATOM 8204 C C . MET B 1 495 ? 11.719 39.594 -5.27 1 79.62 495 MET B C 1
ATOM 8206 O O . MET B 1 495 ? 11.797 39.25 -4.094 1 79.62 495 MET B O 1
ATOM 8210 N N . ARG B 1 496 ? 10.625 39.844 -5.949 1 80.94 496 ARG B N 1
ATOM 8211 C CA . ARG B 1 496 ? 9.352 39.406 -5.387 1 80.94 496 ARG B CA 1
ATOM 8212 C C . ARG B 1 496 ? 9.047 37.969 -5.762 1 80.94 496 ARG B C 1
ATOM 8214 O O . ARG B 1 496 ? 9.703 37.406 -6.637 1 80.94 496 ARG B O 1
ATOM 8221 N N . TRP B 1 497 ? 8.141 37.406 -5.016 1 86.38 497 TRP B N 1
ATOM 8222 C CA . TRP B 1 497 ? 7.727 36.031 -5.25 1 86.38 497 TRP B CA 1
ATOM 8223 C C . TRP B 1 497 ? 7.262 35.844 -6.688 1 86.38 497 TRP B C 1
ATOM 8225 O O . TRP B 1 497 ? 7.664 34.875 -7.355 1 86.38 497 TRP B O 1
ATOM 8235 N N . LEU B 1 498 ? 6.496 36.75 -7.176 1 84.25 498 LEU B N 1
ATOM 8236 C CA . LEU B 1 498 ? 5.934 36.688 -8.523 1 84.25 498 LEU B CA 1
ATOM 8237 C C . LEU B 1 498 ? 7.02 36.875 -9.578 1 84.25 498 LEU B C 1
ATOM 8239 O O . LEU B 1 498 ? 6.93 36.312 -10.672 1 84.25 498 LEU B O 1
ATOM 8243 N N . ASP B 1 499 ? 7.996 37.656 -9.219 1 83.25 499 ASP B N 1
ATOM 8244 C CA . ASP B 1 499 ? 9.102 37.875 -10.148 1 83.25 499 ASP B CA 1
ATOM 8245 C C . ASP B 1 499 ? 9.828 36.594 -10.461 1 83.25 499 ASP B C 1
ATOM 8247 O O . ASP B 1 499 ? 10.242 36.344 -11.602 1 83.25 499 ASP B O 1
ATOM 8251 N N . GLY B 1 500 ? 9.898 35.781 -9.445 1 81.25 500 GLY B N 1
ATOM 8252 C CA . GLY B 1 500 ? 10.57 34.5 -9.648 1 81.25 500 GLY B CA 1
ATOM 8253 C C . GLY B 1 500 ? 9.859 33.594 -10.656 1 81.25 500 GLY B C 1
ATOM 8254 O O . GLY B 1 500 ? 10.508 32.938 -11.461 1 81.25 500 GLY B O 1
ATOM 8255 N N . ILE B 1 501 ? 8.602 33.688 -10.617 1 82.56 501 ILE B N 1
ATOM 8256 C CA . ILE B 1 501 ? 7.793 32.844 -11.5 1 82.56 501 ILE B CA 1
ATOM 8257 C C . ILE B 1 501 ? 7.824 33.406 -12.914 1 82.56 501 ILE B C 1
ATOM 8259 O O . ILE B 1 501 ? 8.039 32.688 -13.883 1 82.56 501 ILE B O 1
ATOM 8263 N N . THR B 1 502 ? 7.648 34.719 -12.984 1 83.12 502 THR B N 1
ATOM 8264 C CA . THR B 1 502 ? 7.586 35.375 -14.289 1 83.12 502 THR B CA 1
ATOM 8265 C C . THR B 1 502 ? 8.945 35.312 -14.992 1 83.12 502 THR B C 1
ATOM 8267 O O . THR B 1 502 ? 9.008 35.156 -16.219 1 83.12 502 THR B O 1
ATOM 8270 N N . ASP B 1 503 ? 9.977 35.375 -14.227 1 80.56 503 ASP B N 1
ATOM 8271 C CA . ASP B 1 503 ? 11.32 35.281 -14.789 1 80.56 503 ASP B CA 1
ATOM 8272 C C . ASP B 1 503 ? 11.594 33.875 -15.336 1 80.56 503 ASP B C 1
ATOM 8274 O O . ASP B 1 503 ? 12.188 33.75 -16.406 1 80.56 503 ASP B O 1
ATOM 8278 N N . SER B 1 504 ? 11.109 32.938 -14.617 1 79.75 504 SER B N 1
ATOM 8279 C CA . SER B 1 504 ? 11.352 31.562 -15.008 1 79.75 504 SER B CA 1
ATOM 8280 C C . SER B 1 504 ? 10.531 31.188 -16.234 1 79.75 504 SER B C 1
ATOM 8282 O O . SER B 1 504 ? 10.992 30.422 -17.078 1 79.75 504 SER B O 1
ATOM 8284 N N . MET B 1 505 ? 9.359 31.734 -16.344 1 78.94 505 MET B N 1
ATOM 8285 C CA . MET B 1 505 ? 8.469 31.391 -17.453 1 78.94 505 MET B CA 1
ATOM 8286 C C . MET B 1 505 ? 8.594 32.406 -18.594 1 78.94 505 MET B C 1
ATOM 8288 O O . MET B 1 505 ? 8.125 32.125 -19.703 1 78.94 505 MET B O 1
ATOM 8292 N N . ASP B 1 506 ? 9.289 33.469 -18.344 1 78.81 506 ASP B N 1
ATOM 8293 C CA . ASP B 1 506 ? 9.43 34.531 -19.312 1 78.81 506 ASP B CA 1
ATOM 8294 C C . ASP B 1 506 ? 8.07 35.062 -19.766 1 78.81 506 ASP B C 1
ATOM 8296 O O . ASP B 1 506 ? 7.801 35.156 -20.969 1 78.81 506 ASP B O 1
ATOM 8300 N N . VAL B 1 507 ? 7.156 35.188 -18.797 1 82.5 507 VAL B N 1
ATOM 8301 C CA . VAL B 1 507 ? 5.816 35.719 -19.062 1 82.5 507 VAL B CA 1
ATOM 8302 C C . VAL B 1 507 ? 5.5 36.844 -18.094 1 82.5 507 VAL B C 1
ATOM 8304 O O . VAL B 1 507 ? 6.078 36.938 -17 1 82.5 507 VAL B O 1
ATOM 8307 N N . SER B 1 508 ? 4.641 37.781 -18.547 1 81.19 508 SER B N 1
ATOM 8308 C CA . SER B 1 508 ? 4.184 38.875 -17.672 1 81.19 508 SER B CA 1
ATOM 8309 C C . SER B 1 508 ? 3.139 38.344 -16.688 1 81.19 508 SER B C 1
ATOM 8311 O O . SER B 1 508 ? 2.602 37.25 -16.844 1 81.19 508 SER B O 1
ATOM 8313 N N . VAL B 1 509 ? 2.982 39.094 -15.641 1 79.12 509 VAL B N 1
ATOM 8314 C CA . VAL B 1 509 ? 2.018 38.719 -14.609 1 79.12 509 VAL B CA 1
ATOM 8315 C C . VAL B 1 509 ? 0.626 38.594 -15.227 1 79.12 509 VAL B C 1
ATOM 8317 O O . VAL B 1 509 ? -0.134 37.688 -14.867 1 79.12 509 VAL B O 1
ATOM 8320 N N . SER B 1 510 ? 0.315 39.469 -16.109 1 80.5 510 SER B N 1
ATOM 8321 C CA . SER B 1 510 ? -0.986 39.438 -16.766 1 80.5 510 SER B CA 1
ATOM 8322 C C . SER B 1 510 ? -1.146 38.188 -17.609 1 80.5 510 SER B C 1
ATOM 8324 O O . SER B 1 510 ? -2.219 37.594 -17.641 1 80.5 510 SER B O 1
ATOM 8326 N N . GLU B 1 511 ? -0.13 37.844 -18.219 1 80.12 511 GLU B N 1
ATOM 8327 C CA . GLU B 1 511 ? -0.152 36.625 -19.031 1 80.12 511 GLU B CA 1
ATOM 8328 C C . GLU B 1 511 ? -0.28 35.375 -18.172 1 80.12 511 GLU B C 1
ATOM 8330 O O . GLU B 1 511 ? -0.966 34.438 -18.547 1 80.12 511 GLU B O 1
ATOM 8335 N N . LEU B 1 512 ? 0.416 35.469 -17.109 1 80.62 512 LEU B N 1
ATOM 8336 C CA . LEU B 1 512 ? 0.364 34.344 -16.188 1 80.62 512 LEU B CA 1
ATOM 8337 C C . LEU B 1 512 ? -1.055 34.156 -15.664 1 80.62 512 LEU B C 1
ATOM 8339 O O . LEU B 1 512 ? -1.503 33 -15.523 1 80.62 512 LEU B O 1
ATOM 8343 N N . GLN B 1 513 ? -1.718 35.219 -15.406 1 80.38 513 GLN B N 1
ATOM 8344 C CA . GLN B 1 513 ? -3.094 35.156 -14.922 1 80.38 513 GLN B CA 1
ATOM 8345 C C . GLN B 1 513 ? -4.02 34.531 -15.969 1 80.38 513 GLN B C 1
ATOM 8347 O O . GLN B 1 513 ? -4.902 33.75 -15.633 1 80.38 513 GLN B O 1
ATOM 8352 N N . GLU B 1 514 ? -3.777 34.906 -17.141 1 78 514 GLU B N 1
ATOM 8353 C CA . GLU B 1 514 ? -4.594 34.375 -18.234 1 78 514 GLU B CA 1
ATOM 8354 C C . GLU B 1 514 ? -4.363 32.875 -18.422 1 78 514 GLU B C 1
ATOM 8356 O O . GLU B 1 514 ? -5.305 32.125 -18.688 1 78 514 GLU B O 1
ATOM 8361 N N . LEU B 1 515 ? -3.164 32.531 -18.25 1 75.25 515 LEU B N 1
ATOM 8362 C CA . LEU B 1 515 ? -2.801 31.141 -18.438 1 75.25 515 LEU B CA 1
ATOM 8363 C C . LEU B 1 515 ? -3.445 30.266 -17.375 1 75.25 515 LEU B C 1
ATOM 8365 O O . LEU B 1 515 ? -3.879 29.141 -17.656 1 75.25 515 LEU B O 1
ATOM 8369 N N . VAL B 1 516 ? -3.459 30.75 -16.203 1 71.62 516 VAL B N 1
ATOM 8370 C CA . VAL B 1 516 ? -3.947 29.938 -15.086 1 71.62 516 VAL B CA 1
ATOM 8371 C C . VAL B 1 516 ? -5.473 29.891 -15.109 1 71.62 516 VAL B C 1
ATOM 8373 O O . VAL B 1 516 ? -6.078 28.891 -14.703 1 71.62 516 VAL B O 1
ATOM 8376 N N . MET B 1 517 ? -6.035 31.016 -15.469 1 67.5 517 MET B N 1
ATOM 8377 C CA . MET B 1 517 ? -7.492 31.031 -15.555 1 67.5 517 MET B CA 1
ATOM 8378 C C . MET B 1 517 ? -7.984 30.109 -16.672 1 67.5 517 MET B C 1
ATOM 8380 O O . MET B 1 517 ? -9.094 29.578 -16.594 1 67.5 517 MET B O 1
ATOM 8384 N N . ASP B 1 518 ? -7.176 30.016 -17.641 1 57.47 518 ASP B N 1
ATOM 8385 C CA . ASP B 1 518 ? -7.586 29.188 -18.766 1 57.47 518 ASP B CA 1
ATOM 8386 C C . ASP B 1 518 ? -7.418 27.703 -18.438 1 57.47 518 ASP B C 1
ATOM 8388 O O . ASP B 1 518 ? -7.957 26.844 -19.141 1 57.47 518 ASP B O 1
ATOM 8392 N N . ARG B 1 519 ? -6.73 27.328 -17.594 1 51.75 519 ARG B N 1
ATOM 8393 C CA . ARG B 1 519 ? -6.438 25.906 -17.453 1 51.75 519 ARG B CA 1
ATOM 8394 C C . ARG B 1 519 ? -7.508 25.219 -16.609 1 51.75 519 ARG B C 1
ATOM 8396 O O . ARG B 1 519 ? -7.293 24.109 -16.109 1 51.75 519 ARG B O 1
ATOM 8403 N N . GLU B 1 520 ? -8.539 25.609 -16.219 1 42.66 520 GLU B N 1
ATOM 8404 C CA . GLU B 1 520 ? -9.648 24.703 -15.984 1 42.66 520 GLU B CA 1
ATOM 8405 C C . GLU B 1 520 ? -9.742 23.641 -17.078 1 42.66 520 GLU B C 1
ATOM 8407 O O . GLU B 1 520 ? -10.375 22.609 -16.891 1 42.66 520 GLU B O 1
ATOM 8412 N N . ALA B 1 521 ? -9.344 23.688 -18.312 1 28.88 521 ALA B N 1
ATOM 8413 C CA . ALA B 1 521 ? -9.328 22.703 -19.391 1 28.88 521 ALA B CA 1
ATOM 8414 C C . ALA B 1 521 ? -8.164 21.734 -19.234 1 28.88 521 ALA B C 1
ATOM 8416 O O . ALA B 1 521 ? -7.043 22.141 -18.922 1 28.88 521 ALA B O 1
#

Secondary structure (DSSP, 8-state):
-PPEE-TTSPEE-SHHHHHHHHHHHGGGGS--TT-----------PPPPPPHHHHHHHHHHHHHHHTTS-----HHHHHHHHHHHHHHHHHHHHHHHHH-PPPGGGGEEEEEEEE-SS-TTSGGGEEEEEE--HHHHHHHHHHHHHHHHHHHHHS-TTB-TT-TT--HHHHHHHHHHHHHHHHHTT---EEEEE-BTTGGGG-BHHHHHHHHHHTT--HHHHHHHHHHHTT-EEEEEETTEEPPPEE--BSPPTT-TTHHHHHHHHHHHHHHHHTTTT-S-SEEETTEEE-EEEETTEEEEEESSHHHHHHHHHHHHHHHHHTT--B-GGG-EEEESS----EEETTEEEEEESEEEETTEEEETT--THHHHHHHHHHHHTSS-HHHHHHHHHHHTHHHHHTTGGG----HHHHHHHHHHHHHHHHHHHT--TTS---HHHHHHHH--SS-HHHHHHHHHHHHHHHHHHSSS-HHHHHHHPPBSS---SSS-PPPHHHHHHHHHT--HHHHHHHHHHTT-/-PPEE-TTSPEE-SHHHHHHHHHHHGGGGS--TT-----------PPPPPPHHHHHHHHHHHHHHHTTS-----HHHHHHHHHHHHHHHHHHHHHHHHH-PPPGGGGEEEEEEEE-SS-TTSGGGEEEEEE--HHHHHHHHHHHHHHHHHHHHHS-TTB-TT-TT--HHHHHHHHHHHHHHHHHTT---EEEEE-BTTGGGG-BHHHHHHHHHHTT--HHHHHHHHHHHTT-EEEEEETTEEPPPEE--BSPPTT-TTHHHHHHHHHHHHHHHHTTTT-S-SEEETTEEE-EEEETTEEEEEESSHHHHHHHHHHHHHHHHHTT--B-GGG-EEEESS----EEETTEEEEEESEEEETTEEEETT--THHHHHHHHHHHHTSS-HHHHHHHHHHHTHHHHHTTGGG----HHHHHHHHHHHHHHHHHHHT--TTS---HHHHHHHH--SS-HHHHHHHHHHHHHHHHHHSSS-HHHHHHHPPBSS---SSS-PPPHHHHHHHHHT--HHHHHHHHHHTT-

Radius of gyration: 35.85 Å; Cα contacts (8 Å, |Δi|>4): 1545; chains: 2; bounding box: 78×106×80 Å

Nearest PDB structures (foldseek):
  8uw3-assembly1_A  TM=6.907E-01  e=2.116E-22  Homo sapiens
  8c8j-assembly1_A  TM=6.067E-01  e=5.095E-22  Homo sapiens
  8gh6-assembly1_A  TM=5.492E-01  e=1.026E-22  Bombyx mori
  8sxu-assembly1_A  TM=6.078E-01  e=2.529E-21  Homo sapiens
  8ibz-assembly1_C  TM=5.474E-01  e=4.221E-19  Bombyx mori

Sequence (1042 aa):
MGSIKDRNGMDLTEAEDIKKRWQEYTELYKKDLHNPDNHDGVITHLEPDILECEVKWALESITTNKASGGDGIPVELFQILEDDAVKVLHSICQQIWKTQQWPQDWKRSVFIPIPKKGNAKECSNYRTIALISHVCKVMLKILQARLMQYVNHKLPDVQAGFRKGRGTRDQSANIQWIIKKARAFQKNIYFCFIDYAKAFDCVDHNKLWKILKEMGIPEHLTCLLRNLYAGQEATVRTGHGTTDWFQIGKGVRQGYILSPCLFNFYAEYIMRNTGLEEAQAGIKIAKRNINNLRYADDTTLMAESEEELKSLLMKVKEESEKVGLKFNIQKMKIMAAGPITSWEIDGETVETVSDFIFGGSKITADGDCSHEIKRRLLLGRKVITLTTKVHLVKAMVFPVVMYGCESWTVKKAECQRIDAFELWCWRRLLRIPWTARRSNQSILKEISPGCSLEGMMLKLKLQYFGHLMQRVDSLEKTLMLGGIGGRRRSRRQRMRWLDGITDSMDVSVSELQELVMDREAMGSIKDRNGMDLTEAEDIKKRWQEYTELYKKDLHNPDNHDGVITHLEPDILECEVKWALESITTNKASGGDGIPVELFQILEDDAVKVLHSICQQIWKTQQWPQDWKRSVFIPIPKKGNAKECSNYRTIALISHVCKVMLKILQARLMQYVNHKLPDVQAGFRKGRGTRDQSANIQWIIKKARAFQKNIYFCFIDYAKAFDCVDHNKLWKILKEMGIPEHLTCLLRNLYAGQEATVRTGHGTTDWFQIGKGVRQGYILSPCLFNFYAEYIMRNTGLEEAQAGIKIAKRNINNLRYADDTTLMAESEEELKSLLMKVKEESEKVGLKFNIQKMKIMAAGPITSWEIDGETVETVSDFIFGGSKITADGDCSHEIKRRLLLGRKVITLTTKVHLVKAMVFPVVMYGCESWTVKKAECQRIDAFELWCWRRLLRIPWTARRSNQSILKEISPGCSLEGMMLKLKLQYFGHLMQRVDSLEKTLMLGGIGGRRRSRRQRMRWLDGITDSMDVSVSELQELVMDREA

InterPro domains:
  IPR000477 Reverse transcriptase domain [PF00078] (114-336)
  IPR000477 Reverse transcriptase domain [PS50878] (95-363)
  IPR043128 Reverse transcriptase/Diguanylate cyclase domain [G3DSA:3.30.70.270] (163-338)
  IPR043502 DNA/RNA polymerase superfamily [SSF56672] (46-337)

Foldseek 3Di:
DAFAAAPVRHTDDDLVVVLVRVVVVCCLQDADPPDDPPPPDDQPDADDADDLVLLLVQLVVLCVVVVVPPPPPPVVCCVVCVNVVSVVLSVQLRVCSVVLADDQVQLEWEWEWAAAPDDSRYSLRTDTATDGDSSSSSSLSSLQVVCVVLCVVQADPLAQAPDPPGDLVVVVVVVLVLLQVCVVVVFKKKKKKWDWRQLQSFFALSVLLVLCVVSPNRPSSSSSVSNSLPFHWYWYQDPSGIHDIDRGGGGQHHNRPCSQVSQSSVLVSLVVQLVVQVDPFADDDDPDGDQWHDHRRTIMGMGRDPVSRVSSVVSSQVSCVVRGIHTPQAPMEMEILDDDDWDDDPNDTHHYDQWDQGPNFIAGSNSDRVVRVVVVVVVVVPPCDLLNLLVCCVVPPLCVVLPPLLQDDADPVNVVVLQVVQLVSLCVSVVPPPPDPDDSVNSCVVSVSPAGSVRVSLVVNLVVVLVVLPDDDDPVVCVQPPDDDDDDDPPDDDDGSVNSNCVVVVHDPVVSSVVSVPPPD/DAFAAAPVRHTDDDLVVVLVRVVVVCCLQDADPPDPPPPPDDQPDADDADDLVLLLVLLVVVCVVPVVPPPPPPVVCCVVCVNVVSVVLSVQLRVCSVVLADDQV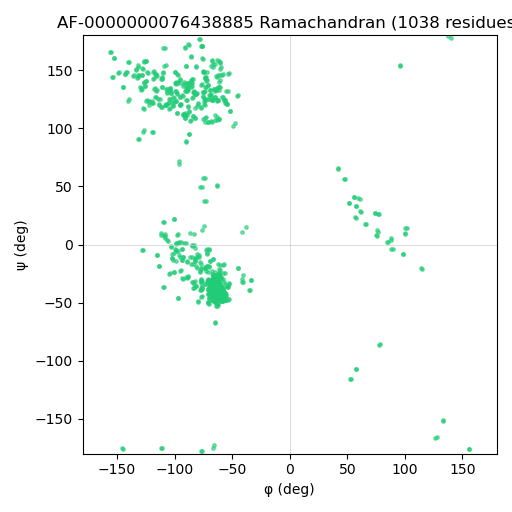QLEWEWEWAAAPDDSRYSLRTDTATDGDSSSSSSLSSLQVVCVVLCVVQADPLAQAPDPPGDLVVVVVVVLVLLVVCVVVVFKKKKKKWDWRQLQSFFALSVLLVLCVVSPHRPSSSSSVSNSLPFHWYWYQDPSGIHDIDRGGGGQHHNRPCSQVSQSSVLVSLLVQLVVQVDPFADDDDPDGDAWHDHRRTIMGMGRDPVSRVSSVVSSQVSCVVRGIHTPQAPMEMEILDDDDWDDDPRDTHHYDQWDQGPNFIAGSNSDRVVRVVVVVVVVVPPCDLLNLLVCCVVPPLCVVLPPLLQDDADPVNVVVLQVVQLVSLCVSVVPPPPHPDDSVNSCVVSVSPAGSVRVSLVVNLVVVLVVLPDDDDPVVCVLPPDDDDDDDPPDDDDGSVNSNCVVVVHDPVVSSVVSVPPVD